Protein AF-A0AAW8D958-F1 (afdb_monomer_lite)

Structure (mmCIF, N/CA/C/O backbone):
data_AF-A0AAW8D958-F1
#
_entry.id   AF-A0AAW8D958-F1
#
loop_
_atom_site.group_PDB
_atom_site.id
_atom_site.type_symbol
_atom_site.label_atom_id
_atom_site.label_alt_id
_atom_site.label_comp_id
_atom_site.label_asym_id
_atom_site.label_entity_id
_atom_site.label_seq_id
_atom_site.pdbx_PDB_ins_code
_atom_site.Cartn_x
_atom_site.Cartn_y
_atom_site.Cartn_z
_atom_site.occupancy
_atom_site.B_iso_or_equiv
_atom_site.auth_seq_id
_atom_site.auth_comp_id
_atom_site.auth_asym_id
_atom_site.auth_atom_id
_atom_site.pdbx_PDB_model_num
ATOM 1 N N . MET A 1 1 ? 31.854 4.189 26.483 1.00 32.94 1 MET A N 1
ATOM 2 C CA . MET A 1 1 ? 30.513 4.806 26.563 1.00 32.94 1 MET A CA 1
ATOM 3 C C . MET A 1 1 ? 29.645 3.819 27.320 1.00 32.94 1 MET A C 1
ATOM 5 O O . MET A 1 1 ? 29.863 2.629 27.129 1.00 32.94 1 MET A O 1
ATOM 9 N N . ALA A 1 2 ? 28.758 4.260 28.211 1.00 25.39 2 ALA A N 1
ATOM 10 C CA . ALA A 1 2 ? 27.747 3.352 28.747 1.00 25.39 2 ALA A CA 1
ATOM 11 C C . ALA A 1 2 ? 26.689 3.178 27.654 1.00 25.39 2 ALA A C 1
ATOM 13 O O . ALA A 1 2 ? 26.156 4.177 27.175 1.00 25.39 2 ALA A O 1
ATOM 14 N N . ASN A 1 3 ? 26.445 1.946 27.212 1.00 33.25 3 ASN A N 1
ATOM 15 C CA . ASN A 1 3 ? 25.400 1.695 26.229 1.00 33.25 3 ASN A CA 1
ATOM 16 C C . ASN A 1 3 ? 24.052 1.962 26.902 1.00 33.25 3 ASN A C 1
ATOM 18 O O . ASN A 1 3 ? 23.697 1.257 27.846 1.00 33.25 3 ASN A O 1
ATOM 22 N N . ALA A 1 4 ? 23.290 2.933 26.398 1.00 47.78 4 ALA A N 1
ATOM 23 C CA . ALA A 1 4 ? 21.845 2.876 26.558 1.00 47.78 4 ALA A CA 1
ATOM 24 C C . ALA A 1 4 ? 21.390 1.585 25.863 1.00 47.78 4 ALA A C 1
ATOM 26 O O . ALA A 1 4 ? 21.685 1.385 24.682 1.00 47.78 4 ALA A O 1
ATOM 27 N N . THR A 1 5 ? 20.774 0.665 26.604 1.00 53.03 5 THR A N 1
ATOM 28 C CA . THR A 1 5 ? 20.380 -0.636 26.056 1.00 53.03 5 THR A CA 1
ATOM 29 C C . THR A 1 5 ? 19.362 -0.411 24.943 1.00 53.03 5 THR A C 1
ATOM 31 O O . THR A 1 5 ? 18.253 0.049 25.209 1.00 53.03 5 THR A O 1
ATOM 34 N N . SER A 1 6 ? 19.737 -0.713 23.697 1.00 73.75 6 SER A N 1
ATOM 35 C CA . SER A 1 6 ? 18.808 -0.629 22.569 1.00 73.75 6 SER A CA 1
ATOM 36 C C . SER A 1 6 ? 17.633 -1.575 22.826 1.00 73.75 6 SER A C 1
ATOM 38 O O . SER A 1 6 ? 17.826 -2.745 23.168 1.00 73.75 6 SER A O 1
ATOM 40 N N . VAL A 1 7 ? 16.415 -1.043 22.733 1.00 88.44 7 VAL A N 1
ATOM 41 C CA . VAL A 1 7 ? 15.176 -1.766 23.033 1.00 88.44 7 VAL A CA 1
ATOM 42 C C . VAL A 1 7 ? 14.392 -2.066 21.767 1.00 88.44 7 VAL A C 1
ATOM 44 O O . VAL A 1 7 ? 14.413 -1.303 20.804 1.00 88.44 7 VAL A O 1
ATOM 47 N N . THR A 1 8 ? 13.659 -3.170 21.823 1.00 91.38 8 THR A N 1
ATOM 48 C CA . THR A 1 8 ? 12.740 -3.643 20.785 1.00 91.38 8 THR A CA 1
ATOM 49 C C . THR A 1 8 ? 11.298 -3.515 21.270 1.00 91.38 8 THR A C 1
ATOM 51 O O . THR A 1 8 ? 11.060 -3.377 22.469 1.00 91.38 8 THR A O 1
ATOM 54 N N . ALA A 1 9 ? 10.321 -3.668 20.385 1.00 93.56 9 ALA A N 1
ATOM 55 C CA . ALA A 1 9 ? 8.904 -3.804 20.704 1.00 93.56 9 ALA A CA 1
ATOM 56 C C . ALA A 1 9 ? 8.626 -4.935 21.721 1.00 93.56 9 ALA A C 1
ATOM 58 O O . ALA A 1 9 ? 7.646 -4.876 22.458 1.00 93.56 9 ALA A O 1
ATOM 59 N N . LYS A 1 10 ? 9.508 -5.945 21.793 1.00 90.12 10 LYS A N 1
ATOM 60 C CA . LYS A 1 10 ? 9.454 -7.060 22.754 1.00 90.12 10 LYS A CA 1
ATOM 61 C C . LYS A 1 10 ? 10.053 -6.720 24.129 1.00 90.12 10 LYS A C 1
ATOM 63 O O . LYS A 1 10 ? 9.686 -7.358 25.114 1.00 90.12 10 LYS A O 1
ATOM 68 N N . THR A 1 11 ? 10.990 -5.769 24.207 1.00 90.81 11 THR A N 1
ATOM 69 C CA . THR A 1 11 ? 11.733 -5.438 25.443 1.00 90.81 11 THR A CA 1
ATOM 70 C C . THR A 1 11 ? 11.432 -4.055 26.018 1.00 90.81 11 THR A C 1
ATOM 72 O O . THR A 1 11 ? 11.740 -3.822 27.184 1.00 90.81 11 THR A O 1
ATOM 75 N N . ALA A 1 12 ? 10.817 -3.157 25.249 1.00 94.94 12 ALA A N 1
ATOM 76 C CA . ALA A 1 12 ? 10.322 -1.874 25.726 1.00 94.94 12 ALA A CA 1
ATOM 77 C C . ALA A 1 12 ? 8.936 -1.991 26.384 1.00 94.94 12 ALA A C 1
ATOM 79 O O . ALA A 1 12 ? 8.142 -2.888 26.093 1.00 94.94 12 ALA A O 1
ATOM 80 N N . LEU A 1 13 ? 8.631 -1.031 27.252 1.00 96.75 13 LEU A N 1
ATOM 81 C CA . LEU A 1 13 ? 7.310 -0.788 27.805 1.00 96.75 13 LEU A CA 1
ATOM 82 C C . LEU A 1 13 ? 6.510 0.118 26.869 1.00 96.75 13 LEU A C 1
ATOM 84 O O . LEU A 1 13 ? 7.025 1.106 26.344 1.00 96.75 13 LEU A O 1
ATOM 88 N N . PHE A 1 14 ? 5.224 -0.190 26.735 1.00 97.94 14 PHE A N 1
ATOM 89 C CA . PHE A 1 14 ? 4.257 0.614 26.001 1.00 97.94 14 PHE A CA 1
ATOM 90 C C . PHE A 1 14 ? 3.019 0.831 26.866 1.00 97.94 14 PHE A C 1
ATOM 92 O O . PHE A 1 14 ? 2.562 -0.095 27.541 1.00 97.94 14 PHE A O 1
ATOM 99 N N . THR A 1 15 ? 2.467 2.034 26.787 1.00 98.25 15 THR A N 1
ATOM 100 C CA . THR A 1 15 ? 1.097 2.344 27.184 1.00 98.25 15 THR A CA 1
ATOM 101 C C . THR A 1 15 ? 0.364 2.758 25.917 1.00 98.25 15 THR A C 1
ATOM 103 O O . THR A 1 15 ? 0.701 3.772 25.304 1.00 98.25 15 THR A O 1
ATOM 106 N N . PHE A 1 16 ? -0.605 1.952 25.499 1.00 98.62 16 PHE A N 1
ATOM 107 C CA . PHE A 1 16 ? -1.472 2.272 24.371 1.00 98.62 16 PHE A CA 1
ATOM 108 C C . PHE A 1 16 ? -2.563 3.229 24.840 1.00 98.62 16 PHE A C 1
ATOM 110 O O . PHE A 1 16 ? -3.045 3.051 25.954 1.00 98.62 16 PHE A O 1
ATOM 117 N N . TYR A 1 17 ? -2.931 4.240 24.056 1.00 98.44 17 TYR A N 1
ATOM 118 C CA . TYR A 1 17 ? -3.957 5.212 24.450 1.00 98.44 17 TYR A CA 1
ATOM 119 C C . TYR A 1 17 ? -4.833 5.652 23.272 1.00 98.44 17 TYR A C 1
ATOM 121 O O . TYR A 1 17 ? -4.402 5.591 22.122 1.00 98.44 17 TYR A O 1
ATOM 129 N N . ASP A 1 18 ? -6.059 6.064 23.589 1.00 97.50 18 ASP A N 1
ATOM 130 C CA . ASP A 1 18 ? -7.103 6.474 22.645 1.00 97.50 18 ASP A CA 1
ATOM 131 C C . ASP A 1 18 ? -8.081 7.439 23.341 1.00 97.50 18 ASP A C 1
ATOM 133 O O . ASP A 1 18 ? -8.266 7.351 24.562 1.00 97.50 18 ASP A O 1
ATOM 137 N N . ILE A 1 19 ? -8.708 8.359 22.601 1.00 95.62 19 ILE A N 1
ATOM 138 C CA . ILE A 1 19 ? -9.582 9.403 23.170 1.00 95.62 19 ILE A CA 1
ATOM 139 C C . ILE A 1 19 ? -10.923 9.489 22.442 1.00 95.62 19 ILE A C 1
ATOM 141 O O . ILE A 1 19 ? -10.976 9.372 21.222 1.00 95.62 19 ILE A O 1
ATOM 145 N N . GLU A 1 20 ? -11.986 9.832 23.169 1.00 93.50 20 GLU A N 1
ATOM 146 C CA . GLU A 1 20 ? -13.297 10.106 22.575 1.00 93.50 20 GLU A CA 1
ATOM 147 C C . GLU A 1 20 ? -13.888 11.435 23.058 1.00 93.50 20 GLU A C 1
ATOM 149 O O . GLU A 1 20 ? -13.814 11.786 24.238 1.00 93.50 20 GLU A O 1
ATOM 154 N N . SER A 1 21 ? -14.481 12.196 22.130 1.00 92.75 21 SER A N 1
ATOM 155 C CA . SER A 1 21 ? -15.036 13.534 22.381 1.00 92.75 21 SER A CA 1
ATOM 156 C C . SER A 1 21 ? -16.472 13.632 21.877 1.00 92.75 21 SER A C 1
ATOM 158 O O . SER A 1 21 ? -16.729 13.771 20.682 1.00 92.75 21 SER A O 1
ATOM 160 N N . LEU A 1 22 ? -17.424 13.594 22.805 1.00 91.81 22 LEU A N 1
ATOM 161 C CA . LEU A 1 22 ? -18.859 13.740 22.574 1.00 91.81 22 LEU A CA 1
ATOM 162 C C . LEU A 1 22 ? -19.343 15.075 23.172 1.00 91.81 22 LEU A C 1
ATOM 164 O O . LEU A 1 22 ? -18.617 15.743 23.906 1.00 91.81 22 LEU A O 1
ATOM 168 N N . GLU A 1 23 ? -20.572 15.494 22.869 1.00 89.56 23 GLU A N 1
ATOM 169 C CA . GLU A 1 23 ? -21.084 16.814 23.278 1.00 89.56 23 GLU A CA 1
ATOM 170 C C . GLU A 1 23 ? -21.235 16.963 24.804 1.00 89.56 23 GLU A C 1
ATOM 172 O O . GLU A 1 23 ? -21.190 18.078 25.320 1.00 89.56 23 GLU A O 1
ATOM 177 N N . ASN A 1 24 ? -21.411 15.851 25.531 1.00 92.88 24 ASN A N 1
ATOM 178 C CA . ASN A 1 24 ? -21.612 15.838 26.984 1.00 92.88 24 ASN A CA 1
ATOM 179 C C . ASN A 1 24 ? -20.692 14.878 27.764 1.00 92.88 24 ASN A C 1
ATOM 181 O O . ASN A 1 24 ? -20.872 14.715 28.973 1.00 92.88 24 ASN A O 1
ATOM 185 N N . VAL A 1 25 ? -19.720 14.250 27.096 1.00 95.06 25 VAL A N 1
ATOM 186 C CA . VAL A 1 25 ? -18.695 13.406 27.726 1.00 95.06 25 VAL A CA 1
ATOM 187 C C . VAL A 1 25 ? -17.396 13.434 26.919 1.00 95.06 25 VAL A C 1
ATOM 189 O O . VAL A 1 25 ? -17.417 13.462 25.691 1.00 95.06 25 VAL A O 1
ATOM 192 N N . PHE A 1 26 ? -16.262 13.429 27.611 1.00 96.31 26 PHE A N 1
ATOM 193 C CA . PHE A 1 26 ? -14.936 13.245 27.025 1.00 96.31 26 PHE A CA 1
ATOM 194 C C . PHE A 1 26 ? -14.231 12.120 27.787 1.00 96.31 26 PHE A C 1
ATOM 196 O O . PHE A 1 26 ? -14.224 12.145 29.021 1.00 96.31 26 PHE A O 1
ATOM 203 N N . THR A 1 27 ? -13.667 11.133 27.090 1.00 97.00 27 THR A N 1
ATOM 204 C CA . THR A 1 27 ? -12.960 10.004 27.717 1.00 97.00 27 THR A CA 1
ATOM 205 C C . THR A 1 27 ? -11.562 9.818 27.153 1.00 97.00 27 THR A C 1
ATOM 207 O O . THR A 1 27 ? -11.268 10.188 26.016 1.00 97.00 27 THR A O 1
ATOM 210 N N . ILE A 1 28 ? -10.695 9.225 27.970 1.00 98.19 28 ILE A N 1
ATOM 211 C CA . ILE A 1 28 ? -9.401 8.693 27.545 1.00 98.19 28 ILE A CA 1
ATOM 212 C C . ILE A 1 28 ? -9.289 7.297 28.138 1.00 98.19 28 ILE A C 1
ATOM 214 O O . ILE A 1 28 ? -9.402 7.133 29.356 1.00 98.19 28 ILE A O 1
ATOM 218 N N . ALA A 1 29 ? -9.014 6.310 27.297 1.00 98.38 29 ALA A N 1
ATOM 219 C CA . ALA A 1 29 ? -8.555 5.007 27.737 1.00 98.38 29 ALA A CA 1
ATOM 220 C C . ALA A 1 29 ? -7.042 4.934 27.553 1.00 98.38 29 ALA A C 1
ATOM 222 O O . ALA A 1 29 ? -6.491 5.419 26.561 1.00 98.38 29 ALA A O 1
ATOM 223 N N . SER A 1 30 ? -6.356 4.279 28.484 1.00 98.25 30 SER A N 1
ATOM 224 C CA . SER A 1 30 ? -5.020 3.762 28.224 1.00 98.25 30 SER A CA 1
ATOM 225 C C . SER A 1 30 ? -4.861 2.340 28.750 1.00 98.25 30 SER A C 1
ATOM 227 O O . SER A 1 30 ? -5.529 1.938 29.700 1.00 98.25 30 SER A O 1
ATOM 229 N N . PHE A 1 31 ? -4.008 1.550 28.103 1.00 98.44 31 PHE A N 1
ATOM 230 C CA . PHE A 1 31 ? -3.726 0.162 28.452 1.00 98.44 31 PHE A CA 1
ATOM 231 C C . PHE A 1 31 ? -2.218 -0.078 28.483 1.00 98.44 31 PHE A C 1
ATOM 233 O O . PHE A 1 31 ? -1.521 0.144 27.492 1.00 98.44 31 PHE A O 1
ATOM 240 N N . ALA A 1 32 ? -1.717 -0.563 29.618 1.00 97.06 32 ALA A N 1
ATOM 241 C CA . ALA A 1 32 ? -0.320 -0.919 29.836 1.00 97.06 32 ALA A CA 1
ATOM 242 C C . ALA A 1 32 ? -0.170 -2.455 29.899 1.00 97.06 32 ALA A C 1
ATOM 244 O O . ALA A 1 32 ? -0.382 -3.054 30.963 1.00 97.06 32 ALA A O 1
ATOM 245 N N . PRO A 1 33 ? 0.242 -3.136 28.806 1.00 94.81 33 PRO A N 1
ATOM 246 C CA . PRO A 1 33 ? 0.307 -4.598 28.766 1.00 94.81 33 PRO A CA 1
ATOM 247 C C . PRO A 1 33 ? 1.325 -5.205 29.738 1.00 94.81 33 PRO A C 1
ATOM 249 O O . PRO A 1 33 ? 1.236 -6.388 30.044 1.00 94.81 33 PRO A O 1
ATOM 252 N N . HIS A 1 34 ? 2.300 -4.434 30.236 1.00 91.88 34 HIS A N 1
ATOM 253 C CA . HIS A 1 34 ? 3.282 -4.929 31.209 1.00 91.88 34 HIS A CA 1
ATOM 254 C C . HIS A 1 34 ? 2.649 -5.245 32.572 1.00 91.88 34 HIS A C 1
ATOM 256 O O . HIS A 1 34 ? 2.977 -6.266 33.172 1.00 91.88 34 HIS A O 1
ATOM 262 N N . THR A 1 35 ? 1.768 -4.368 33.063 1.00 92.44 35 THR A N 1
ATOM 263 C CA . THR A 1 35 ? 1.072 -4.512 34.354 1.00 92.44 35 THR A CA 1
ATOM 264 C C . THR A 1 35 ? -0.333 -5.095 34.204 1.00 92.44 35 THR A C 1
ATOM 266 O O . THR A 1 35 ? -0.961 -5.415 35.211 1.00 92.44 35 THR A O 1
ATOM 269 N N . ASN A 1 36 ? -0.815 -5.215 32.961 1.00 95.25 36 ASN A N 1
ATOM 270 C CA . ASN A 1 36 ? -2.191 -5.546 32.600 1.00 95.25 36 ASN A CA 1
ATOM 271 C C . ASN A 1 36 ? -3.219 -4.605 33.264 1.00 95.25 36 ASN A C 1
ATOM 273 O O . ASN A 1 36 ? -4.261 -5.029 33.778 1.00 95.25 36 ASN A O 1
ATOM 277 N N . THR A 1 37 ? -2.880 -3.312 33.258 1.00 96.06 37 THR A N 1
ATOM 278 C CA . THR A 1 37 ? -3.714 -2.227 33.784 1.00 96.06 37 THR A CA 1
ATOM 279 C C . THR A 1 37 ? -4.334 -1.437 32.643 1.00 96.06 37 THR A C 1
ATOM 281 O O . THR A 1 37 ? -3.628 -1.038 31.717 1.00 96.06 37 THR A O 1
ATOM 284 N N . VAL A 1 38 ? -5.630 -1.172 32.753 1.00 98.12 38 VAL A N 1
ATOM 285 C CA . VAL A 1 38 ? -6.339 -0.128 32.018 1.00 98.12 38 VAL A CA 1
ATOM 286 C C . VAL A 1 38 ? -6.532 1.073 32.947 1.00 98.12 38 VAL A C 1
ATOM 288 O O . VAL A 1 38 ? -6.953 0.912 34.093 1.00 98.12 38 VAL A O 1
ATOM 291 N N . GLU A 1 39 ? -6.244 2.269 32.452 1.00 98.19 39 GLU A N 1
ATOM 292 C CA . GLU A 1 39 ? -6.526 3.543 33.116 1.00 98.19 39 GLU A CA 1
ATOM 293 C C . GLU A 1 39 ? -7.646 4.237 32.328 1.00 98.19 39 GLU A C 1
ATOM 295 O O . GLU A 1 39 ? -7.502 4.482 31.129 1.00 98.19 39 GLU A O 1
ATOM 300 N N . LEU A 1 40 ? -8.775 4.522 32.980 1.00 98.44 40 LEU A N 1
ATOM 301 C CA . LEU A 1 40 ? -9.925 5.203 32.386 1.00 98.44 40 LEU A CA 1
ATOM 302 C C . LEU A 1 40 ? -10.067 6.602 32.968 1.00 98.44 40 LEU A C 1
ATOM 304 O O . LEU A 1 40 ? -10.255 6.764 34.172 1.00 98.44 40 LEU A O 1
ATOM 308 N N . PHE A 1 41 ? -10.042 7.605 32.103 1.00 98.50 41 PHE A N 1
ATOM 309 C CA . PHE A 1 41 ? -10.322 8.989 32.452 1.00 98.50 41 PHE A CA 1
ATOM 310 C C . PHE A 1 41 ? -11.662 9.398 31.856 1.00 98.50 41 PHE A C 1
ATOM 312 O O . PHE A 1 41 ? -11.935 9.102 30.691 1.00 98.50 41 PHE A O 1
ATOM 319 N N . TYR A 1 42 ? -12.476 10.118 32.624 1.00 97.56 42 TYR A N 1
ATOM 320 C CA . TYR A 1 42 ? -13.713 10.710 32.124 1.00 97.56 42 TYR A CA 1
ATOM 321 C C . TYR A 1 42 ? -13.868 12.166 32.567 1.00 97.56 42 TYR A C 1
ATOM 323 O O . TYR A 1 42 ? -13.448 12.558 33.654 1.00 97.56 42 TYR A O 1
ATOM 331 N N . LEU A 1 43 ? -14.533 12.950 31.726 1.00 97.44 43 LEU A N 1
ATOM 332 C CA . LEU A 1 43 ? -15.124 14.243 32.046 1.00 97.44 43 LEU A CA 1
ATOM 333 C C . LEU A 1 43 ? -16.590 14.186 31.601 1.00 97.44 43 LEU A C 1
ATOM 335 O O . LEU A 1 43 ? -16.861 13.847 30.450 1.00 97.44 43 LEU A O 1
ATOM 339 N N . LEU A 1 44 ? -17.530 14.505 32.489 1.00 96.62 44 LEU A N 1
ATOM 340 C CA . LEU A 1 44 ? -18.971 14.528 32.203 1.00 96.62 44 LEU A CA 1
ATOM 341 C C . LEU A 1 44 ? -19.493 15.969 32.241 1.00 96.62 44 LEU A C 1
ATOM 343 O O . LEU A 1 44 ? -18.926 16.816 32.927 1.00 96.62 44 LEU A O 1
ATOM 347 N N . GLU A 1 45 ? -20.562 16.263 31.496 1.00 95.44 45 GLU A N 1
ATOM 348 C CA . GLU A 1 45 ? -21.193 17.590 31.529 1.00 95.44 45 GLU A CA 1
ATOM 349 C C . GLU A 1 45 ? -21.791 17.859 32.930 1.00 95.44 45 GLU A C 1
ATOM 351 O O . GLU A 1 45 ? -22.638 17.069 33.379 1.00 95.44 45 GLU A O 1
ATOM 356 N N . PRO A 1 46 ? -21.398 18.951 33.620 1.00 93.88 46 PRO A N 1
ATOM 357 C CA . PRO A 1 46 ? -21.813 19.202 34.998 1.00 93.88 46 PRO A CA 1
ATOM 358 C C . PRO A 1 46 ? -23.327 19.340 35.177 1.00 93.88 46 PRO A C 1
ATOM 360 O O . PRO A 1 46 ? -24.008 20.039 34.424 1.00 93.88 46 PRO A O 1
ATOM 363 N N . GLY A 1 47 ? -23.866 18.688 36.205 1.00 91.94 47 GLY A N 1
ATOM 364 C CA . GLY A 1 47 ? -25.298 18.632 36.493 1.00 91.94 47 GLY A CA 1
ATOM 365 C C . GLY A 1 47 ? -26.096 17.693 35.581 1.00 91.94 47 GLY A C 1
ATOM 366 O O . GLY A 1 47 ? -27.315 17.597 35.742 1.00 91.94 47 GLY A O 1
ATOM 367 N N . SER A 1 48 ? -25.460 16.987 34.639 1.00 93.38 48 SER A N 1
ATOM 368 C CA . SER A 1 48 ? -26.144 16.015 33.779 1.00 93.38 48 SER A CA 1
ATOM 369 C C . SER A 1 48 ? -26.664 14.805 34.565 1.00 93.38 48 SER A C 1
ATOM 371 O O . SER A 1 48 ? -26.170 14.461 35.637 1.00 93.38 48 SER A O 1
ATOM 373 N N . ARG A 1 49 ? -27.669 14.109 34.017 1.00 93.56 49 ARG A N 1
ATOM 374 C CA . ARG A 1 49 ? -28.192 12.879 34.631 1.00 93.56 49 ARG A CA 1
ATOM 375 C C . ARG A 1 49 ? -27.107 11.806 34.776 1.00 93.56 49 ARG A C 1
ATOM 377 O O . ARG A 1 49 ? -27.041 11.147 35.805 1.00 93.56 49 ARG A O 1
ATOM 384 N N . VAL A 1 50 ? -26.260 11.653 33.759 1.00 94.44 50 VAL A N 1
ATOM 385 C CA . VAL A 1 50 ? -25.183 10.653 33.734 1.00 94.44 50 VAL A CA 1
ATOM 386 C C . VAL A 1 50 ? -24.172 10.930 34.846 1.00 94.44 50 VAL A C 1
ATOM 388 O O . VAL A 1 50 ? -23.807 10.009 35.567 1.00 94.44 50 VAL A O 1
ATOM 391 N N . GLU A 1 51 ? -23.793 12.194 35.060 1.00 95.81 51 GLU A N 1
ATOM 392 C CA . GLU A 1 51 ? -22.956 12.609 36.194 1.00 95.81 51 GLU A CA 1
ATOM 393 C C . GLU A 1 51 ? -23.611 12.267 37.548 1.00 95.81 51 GLU A C 1
ATOM 395 O O . GLU A 1 51 ? -22.953 11.724 38.433 1.00 95.81 51 GLU A O 1
ATOM 400 N N . GLN A 1 52 ? -24.916 12.513 37.711 1.00 95.38 52 GLN A N 1
ATOM 401 C CA . GLN A 1 52 ? -25.655 12.175 38.939 1.00 95.38 52 GLN A CA 1
ATOM 402 C C . GLN A 1 52 ? -25.729 10.655 39.184 1.00 95.38 52 GLN A C 1
ATOM 404 O O . GLN A 1 52 ? -25.520 10.197 40.314 1.00 95.38 52 GLN A O 1
ATOM 409 N N . ASP A 1 53 ? -25.982 9.866 38.135 1.00 95.31 53 ASP A N 1
ATOM 410 C CA . ASP A 1 53 ? -26.016 8.401 38.191 1.00 95.31 53 ASP A CA 1
ATOM 411 C C . ASP A 1 53 ? -24.610 7.835 38.510 1.00 95.31 53 ASP A C 1
ATOM 413 O O . ASP A 1 53 ? -24.475 6.985 39.395 1.00 95.31 53 ASP A O 1
ATOM 417 N N . VAL A 1 54 ? -23.546 8.354 37.879 1.00 95.38 54 VAL A N 1
ATOM 418 C CA . VAL A 1 54 ? -22.134 7.989 38.136 1.00 95.38 54 VAL A CA 1
ATOM 419 C C . VAL A 1 54 ? -21.709 8.341 39.564 1.00 95.38 54 VAL A C 1
ATOM 421 O O . VAL A 1 54 ? -21.196 7.475 40.276 1.00 95.38 54 VAL A O 1
ATOM 424 N N . ASN A 1 55 ? -21.993 9.559 40.036 1.00 94.00 55 ASN A N 1
ATOM 425 C CA . ASN A 1 55 ? -21.695 9.987 41.407 1.00 94.00 55 ASN A CA 1
ATOM 426 C C . ASN A 1 55 ? -22.420 9.131 42.459 1.00 94.00 55 ASN A C 1
ATOM 428 O O . ASN A 1 55 ? -21.850 8.809 43.503 1.00 94.00 55 ASN A O 1
ATOM 432 N N . SER A 1 56 ? -23.648 8.690 42.171 1.00 94.75 56 SER A N 1
ATOM 433 C CA . SER A 1 56 ? -24.403 7.783 43.048 1.00 94.75 56 SER A CA 1
ATOM 434 C C . SER A 1 56 ? -23.762 6.387 43.138 1.00 94.75 56 SER A C 1
ATOM 436 O O . SER A 1 56 ? -23.720 5.784 44.216 1.00 94.75 56 SER A O 1
ATOM 438 N N . HIS A 1 57 ? -23.194 5.886 42.036 1.00 95.25 57 HIS A N 1
ATOM 439 C CA . HIS A 1 57 ? -22.432 4.632 42.019 1.00 95.25 57 HIS A CA 1
ATOM 440 C C . HIS A 1 57 ? -21.041 4.783 42.659 1.00 95.25 57 HIS A C 1
ATOM 442 O O . HIS A 1 57 ? -20.559 3.844 43.294 1.00 95.25 57 HIS A O 1
ATOM 448 N N . ALA A 1 58 ? -20.399 5.952 42.558 1.00 92.56 58 ALA A N 1
ATOM 449 C CA . ALA A 1 58 ? -19.140 6.242 43.248 1.00 92.56 58 ALA A CA 1
ATOM 450 C C . ALA A 1 58 ? -19.334 6.283 44.773 1.00 92.56 58 ALA A C 1
ATOM 452 O O . ALA A 1 58 ? -18.626 5.593 45.506 1.00 92.56 58 ALA A O 1
ATOM 453 N N . ALA A 1 59 ? -20.354 7.005 45.253 1.00 93.44 59 ALA A N 1
ATOM 454 C CA . ALA A 1 59 ? -20.676 7.132 46.678 1.00 93.44 59 ALA A CA 1
ATOM 455 C C . ALA A 1 59 ? -21.049 5.798 47.360 1.00 93.44 59 ALA A C 1
ATOM 457 O O . ALA A 1 59 ? -20.950 5.675 48.580 1.00 93.44 59 ALA A O 1
ATOM 458 N N . THR A 1 60 ? -21.457 4.791 46.581 1.00 94.00 60 THR A N 1
ATOM 459 C CA . THR A 1 60 ? -21.783 3.428 47.043 1.00 94.00 60 THR A CA 1
ATOM 460 C C . THR A 1 60 ? -20.683 2.396 46.740 1.00 94.00 60 THR A C 1
ATOM 462 O O . THR A 1 60 ? -20.859 1.203 47.003 1.00 94.00 60 THR A O 1
ATOM 465 N N . GLY A 1 61 ? -19.545 2.828 46.182 1.00 92.62 61 GLY A N 1
ATOM 466 C CA . GLY A 1 61 ? -18.425 1.961 45.798 1.00 92.62 61 GLY A CA 1
ATOM 467 C C . GLY A 1 61 ? -18.711 1.010 44.626 1.00 92.62 61 GLY A C 1
ATOM 468 O O . GLY A 1 61 ? -17.900 0.130 44.352 1.00 92.62 61 GLY A O 1
ATOM 469 N N . GLN A 1 62 ? -19.847 1.164 43.938 1.00 94.69 62 GLN A N 1
ATOM 470 C CA . GLN A 1 62 ? -20.284 0.282 42.849 1.00 94.69 62 GLN A CA 1
ATOM 471 C C . GLN A 1 62 ? -19.742 0.685 41.472 1.00 94.69 62 GLN A C 1
ATOM 473 O O . GLN A 1 62 ? -19.716 -0.156 40.578 1.00 94.69 62 GLN A O 1
ATOM 478 N N . LEU A 1 63 ? -19.281 1.931 41.295 1.00 94.00 63 LEU A N 1
ATOM 479 C CA . LEU A 1 63 ? -18.826 2.452 39.995 1.00 94.00 63 LEU A CA 1
ATOM 480 C C . LEU A 1 63 ? -17.697 1.609 39.373 1.00 94.00 63 LEU A C 1
ATOM 482 O O . LEU A 1 63 ? -17.771 1.252 38.200 1.00 94.00 63 LEU A O 1
ATOM 486 N N . GLY A 1 64 ? -16.689 1.246 40.172 1.00 94.19 64 GLY A N 1
ATOM 487 C CA . GLY A 1 64 ? -15.592 0.374 39.741 1.00 94.19 64 GLY A CA 1
ATOM 488 C C . GLY A 1 64 ? -16.078 -1.005 39.275 1.00 94.19 64 GLY A C 1
ATOM 489 O O . GLY A 1 64 ? -15.812 -1.369 38.131 1.00 94.19 64 GLY A O 1
ATOM 490 N N . PRO A 1 65 ? -16.825 -1.757 40.108 1.00 95.62 65 PRO A N 1
ATOM 491 C CA . PRO A 1 65 ? -17.444 -3.022 39.716 1.00 95.62 65 PRO A CA 1
ATOM 492 C C . PRO A 1 65 ? -18.284 -2.978 38.429 1.00 95.62 65 PRO A C 1
ATOM 494 O O . PRO A 1 65 ? -18.116 -3.865 37.593 1.00 95.62 65 PRO A O 1
ATOM 497 N N . VAL A 1 66 ? -19.151 -1.974 38.224 1.00 96.56 66 VAL A N 1
ATOM 498 C CA . VAL A 1 66 ? -20.004 -1.928 37.014 1.00 96.56 66 VAL A CA 1
ATOM 499 C C . VAL A 1 66 ? -19.219 -1.585 35.746 1.00 96.56 66 VAL A C 1
ATOM 501 O O . VAL A 1 66 ? -19.458 -2.199 34.708 1.00 96.56 66 VAL A O 1
ATOM 504 N N . ILE A 1 67 ? -18.229 -0.685 35.831 1.00 96.75 67 ILE A N 1
ATOM 505 C CA . ILE A 1 67 ? -17.300 -0.413 34.721 1.00 96.75 67 ILE A CA 1
ATOM 506 C C . ILE A 1 67 ? -16.469 -1.657 34.411 1.00 96.75 67 ILE A C 1
ATOM 508 O O . ILE A 1 67 ? -16.345 -2.031 33.247 1.00 96.75 67 ILE A O 1
ATOM 512 N N . ALA A 1 68 ? -15.945 -2.339 35.433 1.00 95.69 68 ALA A N 1
ATOM 513 C CA . ALA A 1 68 ? -15.153 -3.546 35.236 1.00 95.69 68 ALA A CA 1
ATOM 514 C C . ALA A 1 68 ? -15.955 -4.656 34.547 1.00 95.69 68 ALA A C 1
ATOM 516 O O . ALA A 1 68 ? -15.452 -5.257 33.602 1.00 95.69 68 ALA A O 1
ATOM 517 N N . GLN A 1 69 ? -17.206 -4.884 34.958 1.00 95.69 69 GLN A N 1
ATOM 518 C CA . GLN A 1 69 ? -18.082 -5.867 34.321 1.00 95.69 69 GLN A CA 1
ATOM 519 C C . GLN A 1 69 ? -18.324 -5.529 32.840 1.00 95.69 69 GLN A C 1
ATOM 521 O O . GLN A 1 69 ? -18.037 -6.357 31.978 1.00 95.69 69 GLN A O 1
ATOM 526 N N . ALA A 1 70 ? -18.750 -4.298 32.532 1.00 95.81 70 ALA A N 1
ATOM 527 C CA . ALA A 1 70 ? -19.024 -3.873 31.157 1.00 95.81 70 ALA A CA 1
ATOM 528 C C . ALA A 1 70 ? -17.781 -3.960 30.250 1.00 95.81 70 ALA A C 1
ATOM 530 O O . ALA A 1 70 ? -17.851 -4.472 29.132 1.00 95.81 70 ALA A O 1
ATOM 531 N N . VAL A 1 71 ? -16.619 -3.524 30.752 1.00 96.25 71 VAL A N 1
ATOM 532 C CA . VAL A 1 71 ? -15.339 -3.622 30.038 1.00 96.25 71 VAL A CA 1
ATOM 533 C C . VAL A 1 71 ? -14.948 -5.083 29.794 1.00 96.25 71 VAL A C 1
ATOM 535 O O . VAL A 1 71 ? -14.496 -5.403 28.695 1.00 96.25 71 VAL A O 1
ATOM 538 N N . PHE A 1 72 ? -15.114 -5.970 30.781 1.00 95.12 72 PHE A N 1
ATOM 539 C CA . PHE A 1 72 ? -14.751 -7.385 30.662 1.00 95.12 72 PHE A CA 1
ATOM 540 C C . PHE A 1 72 ? -15.669 -8.182 29.730 1.00 95.12 72 PHE A C 1
ATOM 542 O O . PHE A 1 72 ? -15.167 -9.071 29.042 1.00 95.12 72 PHE A O 1
ATOM 549 N N . ASP A 1 73 ? -16.968 -7.876 29.701 1.00 94.25 73 ASP A N 1
ATOM 550 C CA . ASP A 1 73 ? -17.941 -8.559 28.842 1.00 94.25 73 ASP A CA 1
ATOM 551 C C . ASP A 1 73 ? -17.804 -8.126 27.374 1.00 94.25 73 ASP A C 1
ATOM 553 O O . ASP A 1 73 ? -17.905 -8.952 26.466 1.00 94.25 73 ASP A O 1
ATOM 557 N N . ALA A 1 74 ? -17.518 -6.843 27.129 1.00 94.88 74 ALA A N 1
ATOM 558 C CA . ALA A 1 74 ? -17.340 -6.310 25.780 1.00 94.88 74 ALA A CA 1
ATOM 559 C C . ALA A 1 74 ? -15.990 -6.674 25.138 1.00 94.88 74 ALA A C 1
ATOM 561 O O . ALA A 1 74 ? -15.912 -6.739 23.912 1.00 94.88 74 ALA A O 1
ATOM 562 N N . ASN A 1 75 ? -14.933 -6.897 25.934 1.00 96.00 75 ASN A N 1
ATOM 563 C CA . ASN A 1 75 ? -13.554 -7.046 25.448 1.00 96.00 75 ASN A CA 1
ATOM 564 C C . ASN A 1 75 ? -12.960 -8.437 25.749 1.00 96.00 75 ASN A C 1
ATOM 566 O O . ASN A 1 75 ? -12.114 -8.566 26.641 1.00 96.00 75 ASN A O 1
ATOM 570 N N . PRO A 1 76 ? -13.317 -9.490 24.985 1.00 94.25 76 PRO A N 1
ATOM 571 C CA . PRO A 1 76 ? -12.772 -10.838 25.171 1.00 94.25 76 PRO A CA 1
ATOM 572 C C . PRO A 1 76 ? -11.245 -10.913 25.004 1.00 94.25 76 PRO A C 1
ATOM 574 O O . PRO A 1 76 ? -10.618 -11.790 25.595 1.00 94.25 76 PRO A O 1
ATOM 577 N N . ALA A 1 77 ? -10.635 -9.987 24.255 1.00 94.19 77 ALA A N 1
ATOM 578 C CA . ALA A 1 77 ? -9.183 -9.886 24.096 1.00 94.19 77 ALA A CA 1
ATOM 579 C C . ALA A 1 77 ? -8.459 -9.281 25.321 1.00 94.19 77 ALA A C 1
ATOM 581 O O . ALA A 1 77 ? -7.236 -9.396 25.426 1.00 94.19 77 ALA A O 1
ATOM 582 N N . PHE A 1 78 ? -9.175 -8.665 26.276 1.00 95.25 78 PHE A N 1
ATOM 583 C CA . PHE A 1 78 ? -8.577 -8.162 27.518 1.00 95.25 78 PHE A CA 1
ATOM 584 C C . PHE A 1 78 ? -8.381 -9.314 28.515 1.00 95.25 78 PHE A C 1
ATOM 586 O O . PHE A 1 78 ? -9.174 -9.541 29.435 1.00 95.25 78 PHE A O 1
ATOM 593 N N . LYS A 1 79 ? -7.298 -10.063 28.303 1.00 90.69 79 LYS A N 1
ATOM 594 C CA . LYS A 1 79 ? -6.830 -11.198 29.112 1.00 90.69 79 LYS A CA 1
ATOM 595 C C . LYS A 1 79 ? -5.420 -10.912 29.659 1.00 90.69 79 LYS A C 1
ATOM 597 O O . LYS A 1 79 ? -4.707 -10.103 29.066 1.00 90.69 79 LYS A O 1
ATOM 602 N N . PRO A 1 80 ? -4.991 -11.555 30.765 1.00 87.56 80 PRO A N 1
ATOM 603 C CA . PRO A 1 80 ? -3.629 -11.414 31.274 1.00 87.56 80 PRO A CA 1
ATOM 604 C C . PRO A 1 80 ? -2.567 -11.705 30.209 1.00 87.56 80 PRO A C 1
ATOM 606 O O . PRO A 1 80 ? -2.599 -12.725 29.526 1.00 87.56 80 PRO A O 1
ATOM 609 N N . THR A 1 81 ? -1.614 -10.789 30.082 1.00 82.81 81 THR A N 1
ATOM 610 C CA . THR A 1 81 ? -0.653 -10.705 28.970 1.00 82.81 81 THR A CA 1
ATOM 611 C C . THR A 1 81 ? 0.590 -11.579 29.150 1.00 82.81 81 THR A C 1
ATOM 613 O O . THR A 1 81 ? 1.416 -11.674 28.241 1.00 82.81 81 THR A O 1
ATOM 616 N N . ARG A 1 82 ? 0.780 -12.170 30.337 1.00 79.75 82 ARG A N 1
ATOM 617 C CA . ARG A 1 82 ? 2.013 -12.856 30.753 1.00 79.75 82 ARG A CA 1
ATOM 618 C C . ARG A 1 82 ? 1.699 -14.112 31.580 1.00 79.75 82 ARG A C 1
ATOM 620 O O . ARG A 1 82 ? 0.800 -14.058 32.421 1.00 79.75 82 ARG A O 1
ATOM 627 N N . PRO A 1 83 ? 2.444 -15.224 31.416 1.00 75.00 83 PRO A N 1
ATOM 628 C CA . PRO A 1 83 ? 2.281 -16.411 32.254 1.00 75.00 83 PRO A CA 1
ATOM 629 C C . PRO A 1 83 ? 2.403 -16.089 33.750 1.00 75.00 83 PRO A C 1
ATOM 631 O O . PRO A 1 83 ? 3.293 -15.348 34.161 1.00 75.00 83 PRO A O 1
ATOM 634 N N . GLY A 1 84 ? 1.506 -16.651 34.564 1.00 76.81 84 GLY A N 1
ATOM 635 C CA . GLY A 1 84 ? 1.458 -16.418 36.014 1.00 76.81 84 GLY A CA 1
ATOM 636 C C . GLY A 1 84 ? 0.775 -15.114 36.450 1.00 76.81 84 GLY A C 1
ATOM 637 O O . GLY A 1 84 ? 0.563 -14.926 37.645 1.00 76.81 84 GLY A O 1
ATOM 638 N N . MET A 1 85 ? 0.386 -14.236 35.521 1.00 83.75 85 MET A N 1
ATOM 639 C CA . MET A 1 85 ? -0.429 -13.059 35.823 1.00 83.75 85 MET A CA 1
ATOM 640 C C . MET A 1 85 ? -1.918 -13.430 35.834 1.00 83.75 85 MET A C 1
ATOM 642 O O . MET A 1 85 ? -2.429 -13.995 34.871 1.00 83.75 85 MET A O 1
ATOM 646 N N . THR A 1 86 ? -2.618 -13.105 36.921 1.00 78.31 86 THR A N 1
ATOM 647 C CA . THR A 1 86 ? -4.063 -13.359 37.098 1.00 78.31 86 THR A CA 1
ATOM 648 C C . THR A 1 86 ? -4.916 -12.106 36.963 1.00 78.31 86 THR A C 1
ATOM 650 O O . THR A 1 86 ? -6.058 -12.170 36.513 1.00 78.31 86 THR A O 1
ATOM 653 N N . ASP A 1 87 ? -4.373 -10.965 37.377 1.00 84.69 87 ASP A N 1
ATOM 654 C CA . ASP A 1 87 ? -5.145 -9.746 37.579 1.00 84.69 87 ASP A CA 1
ATOM 655 C C . ASP A 1 87 ? -5.433 -9.038 36.252 1.00 84.69 87 ASP A C 1
ATOM 657 O O . ASP A 1 87 ? -4.544 -8.858 35.419 1.00 84.69 87 ASP A O 1
ATOM 661 N N . ARG A 1 88 ? -6.666 -8.547 36.103 1.00 92.38 88 ARG A N 1
ATOM 662 C CA . ARG A 1 88 ? -7.024 -7.485 35.156 1.00 92.38 88 ARG A CA 1
ATOM 663 C C . ARG A 1 88 ? -7.369 -6.256 35.982 1.00 92.38 88 ARG A C 1
ATOM 665 O O . ARG A 1 88 ? -8.291 -6.321 36.792 1.00 92.38 88 ARG A O 1
ATOM 672 N N . ARG A 1 89 ? -6.603 -5.175 35.841 1.00 93.25 89 ARG A N 1
ATOM 673 C CA . ARG A 1 89 ? -6.755 -3.975 36.679 1.00 93.25 89 ARG A CA 1
ATOM 674 C C . ARG A 1 89 ? -7.396 -2.863 35.863 1.00 93.25 89 ARG A C 1
ATOM 676 O O . ARG A 1 89 ? -6.973 -2.623 34.739 1.00 93.25 89 ARG A O 1
ATOM 683 N N . ILE A 1 90 ? -8.412 -2.215 36.424 1.00 96.75 90 ILE A N 1
ATOM 684 C CA . ILE A 1 90 ? -9.076 -1.049 35.835 1.00 96.75 90 ILE A CA 1
ATOM 685 C C . ILE A 1 90 ? -9.073 0.043 36.902 1.00 96.75 90 ILE A C 1
ATOM 687 O O . ILE A 1 90 ? -9.700 -0.108 37.950 1.00 96.75 90 ILE A O 1
ATOM 691 N N . ASN A 1 91 ? -8.337 1.112 36.629 1.00 96.94 91 ASN A N 1
ATOM 692 C CA . ASN A 1 91 ? -8.274 2.323 37.436 1.00 96.94 91 ASN A CA 1
ATOM 693 C C . ASN A 1 91 ? -9.142 3.401 36.773 1.00 96.94 91 ASN A C 1
ATOM 695 O O . ASN A 1 91 ? -9.259 3.430 35.549 1.00 96.94 91 ASN A O 1
ATOM 699 N N . ILE A 1 92 ? -9.782 4.259 37.570 1.00 96.88 92 ILE A N 1
ATOM 700 C CA . ILE A 1 92 ? -10.791 5.219 37.099 1.00 96.88 92 ILE A CA 1
ATOM 701 C C . ILE A 1 92 ? -10.489 6.599 37.691 1.00 96.88 92 ILE A C 1
ATOM 703 O O . ILE A 1 92 ? -10.320 6.723 38.905 1.00 96.88 92 ILE A O 1
ATOM 707 N N . HIS A 1 93 ? -10.455 7.623 36.837 1.00 97.56 93 HIS A N 1
ATOM 708 C CA . HIS A 1 93 ? -10.048 8.989 37.169 1.00 97.56 93 HIS A CA 1
ATOM 709 C C . HIS A 1 93 ? -11.060 10.015 36.656 1.00 97.56 93 HIS A C 1
ATOM 711 O O . HIS A 1 93 ? -11.438 10.009 35.485 1.00 97.56 93 HIS A O 1
ATOM 717 N N . ASP A 1 94 ? -11.447 10.939 37.530 1.00 96.69 94 ASP A N 1
ATOM 718 C CA . ASP A 1 94 ? -12.366 12.028 37.211 1.00 96.69 94 ASP A CA 1
ATOM 719 C C . ASP A 1 94 ? -11.585 13.300 36.837 1.00 96.69 94 ASP A C 1
ATOM 721 O O . ASP A 1 94 ? -10.912 13.906 37.680 1.00 96.69 94 ASP A O 1
ATOM 725 N N . LEU A 1 95 ? -11.670 13.707 35.570 1.00 97.50 95 LEU A N 1
ATOM 726 C CA . LEU A 1 95 ? -10.991 14.883 35.015 1.00 97.50 95 LEU A CA 1
ATOM 727 C C . LEU A 1 95 ? -11.616 16.215 35.460 1.00 97.50 95 LEU A C 1
ATOM 729 O O . LEU A 1 95 ? -10.994 17.259 35.272 1.00 97.50 95 LEU A O 1
ATOM 733 N N . SER A 1 96 ? -12.799 16.207 36.088 1.00 95.44 96 SER A N 1
ATOM 734 C CA . SER A 1 96 ? -13.332 17.393 36.777 1.00 95.44 96 SER A CA 1
ATOM 735 C C . SER A 1 96 ? -12.570 17.700 38.074 1.00 95.44 96 SER A C 1
ATOM 737 O O . SER A 1 96 ? -12.743 18.769 38.663 1.00 95.44 96 SER A O 1
ATOM 739 N N . THR A 1 97 ? -11.695 16.786 38.515 1.00 96.00 97 THR A N 1
ATOM 740 C CA . THR A 1 97 ? -10.860 16.930 39.710 1.00 96.00 97 THR A CA 1
ATOM 741 C C . THR A 1 97 ? -9.404 17.224 39.357 1.00 96.00 97 THR A C 1
ATOM 743 O O . THR A 1 97 ? -8.838 16.664 38.416 1.00 96.00 97 THR A O 1
ATOM 746 N N . ALA A 1 98 ? -8.748 18.032 40.196 1.00 94.56 98 ALA A N 1
ATOM 747 C CA . ALA A 1 98 ? -7.314 18.283 40.069 1.00 94.56 98 ALA A CA 1
ATOM 748 C C . ALA A 1 98 ? -6.493 16.985 40.174 1.00 94.56 98 ALA A C 1
ATOM 750 O O . ALA A 1 98 ? -5.479 16.859 39.508 1.00 94.56 98 ALA A O 1
ATOM 751 N N . GLN A 1 99 ? -6.935 15.994 40.961 1.00 96.38 99 GLN A N 1
ATOM 752 C CA . GLN A 1 99 ? -6.225 14.719 41.100 1.00 96.38 99 GLN A CA 1
ATOM 753 C C . GLN A 1 99 ? -6.218 13.911 39.793 1.00 96.38 99 GLN A C 1
ATOM 755 O O . GLN A 1 99 ? -5.166 13.405 39.407 1.00 96.38 99 GLN A O 1
ATOM 760 N N . GLY A 1 100 ? -7.363 13.804 39.108 1.00 96.81 100 GLY A N 1
ATOM 761 C CA . GLY A 1 100 ? -7.453 13.110 37.820 1.00 96.81 100 GLY A CA 1
ATOM 762 C C . GLY A 1 100 ? -6.671 13.829 36.719 1.00 96.81 100 GLY A C 1
ATOM 763 O O . GLY A 1 100 ? -5.928 13.187 35.977 1.00 96.81 100 GLY A O 1
ATOM 764 N N . MET A 1 101 ? -6.769 15.163 36.662 1.00 97.06 101 MET A N 1
ATOM 765 C CA . MET A 1 101 ? -6.023 15.975 35.693 1.00 97.06 101 MET A CA 1
ATOM 766 C C . MET A 1 101 ? -4.506 15.929 35.934 1.00 97.06 101 MET A C 1
ATOM 768 O O . MET A 1 101 ? -3.748 15.684 34.999 1.00 97.06 101 MET A O 1
ATOM 772 N N . ASP A 1 102 ? -4.055 16.085 37.184 1.00 96.25 102 ASP A N 1
ATOM 773 C CA . ASP A 1 102 ? -2.639 15.999 37.564 1.00 96.25 102 ASP A CA 1
ATOM 774 C C . ASP A 1 102 ? -2.048 14.610 37.233 1.00 96.25 102 ASP A C 1
ATOM 776 O O . ASP A 1 102 ? -0.888 14.503 36.819 1.00 96.25 102 ASP A O 1
ATOM 780 N N . TYR A 1 103 ? -2.827 13.532 37.408 1.00 97.69 103 TYR A N 1
ATOM 781 C CA . TYR A 1 103 ? -2.401 12.169 37.070 1.00 97.69 103 TYR A CA 1
ATOM 782 C C . TYR A 1 103 ? -2.298 11.965 35.551 1.00 97.69 103 TYR A C 1
ATOM 784 O O . TYR A 1 103 ? -1.287 11.441 35.077 1.00 97.69 103 TYR A O 1
ATOM 792 N N . LEU A 1 104 ? -3.273 12.458 34.776 1.00 97.88 104 LEU A N 1
ATOM 793 C CA . LEU A 1 104 ? -3.209 12.454 33.312 1.00 97.88 104 LEU A CA 1
ATOM 794 C C . LEU A 1 104 ? -2.000 13.256 32.799 1.00 97.88 104 LEU A C 1
ATOM 796 O O . LEU A 1 104 ? -1.252 12.765 31.955 1.00 97.88 104 LEU A O 1
ATOM 800 N N . ALA A 1 105 ? -1.775 14.458 33.339 1.00 96.62 105 ALA A N 1
ATOM 801 C CA . ALA A 1 105 ? -0.644 15.317 32.988 1.00 96.62 105 ALA A CA 1
ATOM 802 C C . ALA A 1 105 ? 0.707 14.657 33.311 1.00 96.62 105 ALA A C 1
ATOM 804 O O . ALA A 1 105 ? 1.653 14.786 32.539 1.00 96.62 105 ALA A O 1
ATOM 805 N N . THR A 1 106 ? 0.789 13.884 34.399 1.00 96.06 106 THR A N 1
ATOM 806 C CA . THR A 1 106 ? 1.981 13.085 34.742 1.00 96.06 106 THR A CA 1
ATOM 807 C C . THR A 1 106 ? 2.177 11.885 33.803 1.00 96.06 106 THR A C 1
ATOM 809 O O . THR A 1 106 ? 3.312 11.557 33.462 1.00 96.06 106 THR A O 1
ATOM 812 N N . MET A 1 107 ? 1.098 11.218 33.373 1.00 95.44 107 MET A N 1
ATOM 813 C CA . MET A 1 107 ? 1.168 10.057 32.473 1.00 95.44 107 MET A CA 1
ATOM 814 C C . MET A 1 107 ? 1.563 10.452 31.046 1.00 95.44 107 MET A C 1
ATOM 816 O O . MET A 1 107 ? 2.482 9.864 30.475 1.00 95.44 107 MET A O 1
ATOM 820 N N . ILE A 1 108 ? 0.838 11.417 30.478 1.00 95.75 108 ILE A N 1
ATOM 821 C CA . ILE A 1 108 ? 0.970 11.874 29.089 1.00 95.75 108 ILE A CA 1
ATOM 822 C C . ILE A 1 108 ? 2.153 12.838 28.939 1.00 95.75 108 ILE A C 1
ATOM 824 O O . ILE A 1 108 ? 2.849 12.821 27.929 1.00 95.75 108 ILE A O 1
ATOM 828 N N . GLY A 1 109 ? 2.422 13.644 29.965 1.00 95.12 109 GLY A N 1
ATOM 829 C CA . GLY A 1 109 ? 3.393 14.725 29.922 1.00 95.12 109 GLY A CA 1
ATOM 830 C C . GLY A 1 109 ? 2.749 16.050 29.524 1.00 95.12 109 GLY A C 1
ATOM 831 O O . GLY A 1 109 ? 2.104 16.169 28.481 1.00 95.12 109 GLY A O 1
ATOM 832 N N . LEU A 1 110 ? 2.989 17.069 30.344 1.00 95.38 110 LEU A N 1
ATOM 833 C CA . LEU A 1 110 ? 2.634 18.455 30.073 1.00 95.38 110 LEU A CA 1
ATOM 834 C C . LEU A 1 110 ? 3.842 19.348 30.354 1.00 95.38 110 LEU A C 1
ATOM 836 O O . LEU A 1 110 ? 4.473 19.247 31.404 1.00 95.38 110 LEU A O 1
ATOM 840 N N . PHE A 1 111 ? 4.156 20.234 29.413 1.00 95.06 111 PHE A N 1
ATOM 841 C CA . PHE A 1 111 ? 5.263 21.170 29.547 1.00 95.06 111 PHE A CA 1
ATOM 842 C C . PHE A 1 111 ? 5.027 22.415 28.687 1.00 95.06 111 PHE A C 1
ATOM 844 O O . PHE A 1 111 ? 4.794 22.307 27.484 1.00 95.06 111 PHE A O 1
ATOM 851 N N . GLU A 1 112 ? 5.116 23.593 29.303 1.00 91.94 112 GLU A N 1
ATOM 852 C CA . GLU A 1 112 ? 4.927 24.908 28.658 1.00 91.94 112 GLU A CA 1
ATOM 853 C C . GLU A 1 112 ? 6.228 25.733 28.688 1.00 91.94 112 GLU A C 1
ATOM 855 O O . GLU A 1 112 ? 6.256 26.899 29.081 1.00 91.94 112 GLU A O 1
ATOM 860 N N . GLY A 1 113 ? 7.338 25.087 28.317 1.00 89.94 113 GLY A N 1
ATOM 861 C CA . GLY A 1 113 ? 8.672 25.684 28.195 1.00 89.94 113 GLY A CA 1
ATOM 862 C C . GLY A 1 113 ? 9.233 25.588 26.770 1.00 89.94 113 GLY A C 1
ATOM 863 O O . GLY A 1 113 ? 8.662 24.944 25.889 1.00 89.94 113 GLY A O 1
ATOM 864 N N . THR A 1 114 ? 10.372 26.237 26.517 1.00 88.19 114 THR A N 1
ATOM 865 C CA . THR A 1 114 ? 10.916 26.403 25.153 1.00 88.19 114 THR A CA 1
ATOM 866 C C . THR A 1 114 ? 11.588 25.148 24.582 1.00 88.19 114 THR A C 1
ATOM 868 O O . THR A 1 114 ? 11.478 24.894 23.378 1.00 88.19 114 THR A O 1
ATOM 871 N N . ASP A 1 115 ? 12.245 24.341 25.418 1.00 92.56 115 ASP A N 1
ATOM 872 C CA . ASP A 1 115 ? 12.818 23.048 25.030 1.00 92.56 115 ASP A CA 1
ATOM 873 C C . ASP A 1 115 ? 12.602 22.007 26.134 1.00 92.56 115 ASP A C 1
ATOM 875 O O . ASP A 1 115 ? 13.213 22.076 27.197 1.00 92.56 115 ASP A O 1
ATOM 879 N N . VAL A 1 116 ? 11.731 21.029 25.873 1.00 95.56 116 VAL A N 1
ATOM 880 C CA . VAL A 1 116 ? 11.425 19.947 26.820 1.00 95.56 116 VAL A CA 1
ATOM 881 C C . VAL A 1 116 ? 12.635 19.044 27.073 1.00 95.56 116 VAL A C 1
ATOM 883 O O . VAL A 1 116 ? 12.748 18.467 28.152 1.00 95.56 116 VAL A O 1
ATOM 886 N N . ASN A 1 117 ? 13.567 18.936 26.119 1.00 95.94 117 ASN A N 1
ATOM 887 C CA . ASN A 1 117 ? 14.716 18.043 26.248 1.00 95.94 117 ASN A CA 1
ATOM 888 C C . ASN A 1 117 ? 15.826 18.633 27.125 1.00 95.94 117 ASN A C 1
ATOM 890 O O . ASN A 1 117 ? 16.669 17.874 27.582 1.00 95.94 117 ASN A O 1
ATOM 894 N N . ASP A 1 118 ? 15.833 19.937 27.418 1.00 94.06 118 ASP A N 1
ATOM 895 C CA . ASP A 1 118 ? 16.727 20.492 28.438 1.00 94.06 118 ASP A CA 1
ATOM 896 C C . ASP A 1 118 ? 16.081 20.342 29.837 1.00 94.06 118 ASP A C 1
ATOM 898 O O . ASP A 1 118 ? 15.079 21.007 30.105 1.00 94.06 118 ASP A O 1
ATOM 902 N N . PRO A 1 119 ? 16.630 19.523 30.762 1.00 88.31 119 PRO A N 1
ATOM 903 C CA . PRO A 1 119 ? 16.055 19.346 32.099 1.00 88.31 119 PRO A CA 1
ATOM 904 C C . PRO A 1 119 ? 16.136 20.597 32.988 1.00 88.31 119 PRO A C 1
ATOM 906 O O . PRO A 1 119 ? 15.428 20.665 33.988 1.00 88.31 119 PRO A O 1
ATOM 909 N N . ASP A 1 120 ? 16.971 21.581 32.632 1.00 89.75 120 ASP A N 1
ATOM 910 C CA . ASP A 1 120 ? 17.051 22.878 33.319 1.00 89.75 120 ASP A CA 1
ATOM 911 C C . ASP A 1 120 ? 16.066 23.913 32.723 1.00 89.75 120 ASP A C 1
ATOM 913 O O . ASP A 1 120 ? 16.023 25.060 33.177 1.00 89.75 120 ASP A O 1
ATOM 917 N N . CYS A 1 121 ? 15.288 23.558 31.689 1.00 90.88 121 CYS A N 1
ATOM 918 C CA . CYS A 1 121 ? 14.297 24.453 31.095 1.00 90.88 121 CYS A CA 1
ATOM 919 C C . CYS A 1 121 ? 13.055 24.569 31.992 1.00 90.88 121 CYS A C 1
ATOM 921 O O . CYS A 1 121 ? 12.325 23.607 32.225 1.00 90.88 121 CYS A O 1
ATOM 923 N N . THR A 1 122 ? 12.808 25.781 32.481 1.00 88.19 122 THR A N 1
ATOM 924 C CA . THR A 1 122 ? 11.645 26.128 33.303 1.00 88.19 122 THR A CA 1
ATOM 925 C C . THR A 1 122 ? 10.379 26.289 32.463 1.00 88.19 122 THR A C 1
ATOM 927 O O . THR A 1 122 ? 10.399 27.012 31.464 1.00 88.19 122 THR A O 1
ATOM 930 N N . ASP A 1 123 ? 9.263 25.739 32.936 1.00 90.69 123 ASP A N 1
ATOM 931 C CA . ASP A 1 123 ? 7.908 26.025 32.457 1.00 90.69 123 ASP A CA 1
ATOM 932 C C . ASP A 1 123 ? 7.004 26.582 33.577 1.00 90.69 123 ASP A C 1
ATOM 934 O O . ASP A 1 123 ? 7.423 26.726 34.731 1.00 90.69 123 ASP A O 1
ATOM 938 N N . VAL A 1 124 ? 5.745 26.899 33.250 1.00 88.31 124 VAL A N 1
ATOM 939 C CA . VAL A 1 124 ? 4.773 27.457 34.215 1.00 88.31 124 VAL A CA 1
ATOM 940 C C . VAL A 1 124 ? 4.352 26.460 35.308 1.00 88.31 124 VAL A C 1
ATOM 942 O O . VAL A 1 124 ? 3.869 26.880 36.362 1.00 88.31 124 VAL A O 1
ATOM 945 N N . HIS A 1 125 ? 4.590 25.160 35.091 1.00 88.62 125 HIS A N 1
ATOM 946 C CA . HIS A 1 125 ? 4.292 24.061 36.020 1.00 88.62 125 HIS A CA 1
ATOM 947 C C . HIS A 1 125 ? 5.448 23.749 36.980 1.00 88.62 125 HIS A C 1
ATOM 949 O O . HIS A 1 125 ? 5.319 22.868 37.833 1.00 88.62 125 HIS A O 1
ATOM 955 N N . GLY A 1 126 ? 6.590 24.434 36.846 1.00 86.44 126 GLY A N 1
ATOM 956 C CA . GLY A 1 126 ? 7.786 24.186 37.654 1.00 86.44 126 GLY A CA 1
ATOM 957 C C . GLY A 1 126 ? 8.400 22.801 37.417 1.00 86.44 126 GLY A C 1
ATOM 958 O O . GLY A 1 126 ? 8.928 22.199 38.349 1.00 86.44 126 GLY A O 1
ATOM 959 N N . GLY A 1 127 ? 8.266 22.264 36.203 1.00 87.12 127 GLY A N 1
ATOM 960 C CA . GLY A 1 127 ? 8.717 20.929 35.808 1.00 87.12 127 GLY A CA 1
ATOM 961 C C . GLY A 1 127 ? 7.845 19.774 36.316 1.00 87.12 127 GLY A C 1
ATOM 962 O O . GLY A 1 127 ? 8.126 18.628 35.973 1.00 87.12 127 GLY A O 1
ATOM 963 N N . ARG A 1 128 ? 6.781 20.040 37.094 1.00 89.75 128 ARG A N 1
ATOM 964 C CA . ARG A 1 128 ? 5.970 19.018 37.790 1.00 89.75 128 ARG A CA 1
ATOM 965 C C . ARG A 1 128 ? 5.427 17.914 36.876 1.00 89.75 128 ARG A C 1
ATOM 967 O O . ARG A 1 128 ? 5.336 16.769 37.309 1.00 89.75 128 ARG A O 1
ATOM 974 N N . PHE A 1 129 ? 5.062 18.268 35.646 1.00 94.50 129 PHE A N 1
ATOM 975 C CA . PHE A 1 129 ? 4.462 17.366 34.660 1.00 94.50 129 PHE A CA 1
ATOM 976 C C . PHE A 1 129 ? 5.354 17.124 33.437 1.00 94.50 129 PHE A C 1
ATOM 978 O O . PHE A 1 129 ? 4.915 16.484 32.479 1.00 94.50 129 PHE A O 1
ATOM 985 N N . ARG A 1 130 ? 6.606 17.615 33.454 1.00 94.88 130 ARG A N 1
ATOM 986 C CA . ARG A 1 130 ? 7.540 17.460 32.334 1.00 94.88 130 ARG A CA 1
ATOM 987 C C . ARG A 1 130 ? 7.697 15.964 32.023 1.00 94.88 130 ARG A C 1
ATOM 989 O O . ARG A 1 130 ? 8.130 15.220 32.908 1.00 94.88 130 ARG A O 1
ATOM 996 N N . PRO A 1 131 ? 7.419 15.501 30.790 1.00 94.38 131 PRO A N 1
ATOM 997 C CA . PRO A 1 131 ? 7.683 14.115 30.438 1.00 94.38 131 PRO A CA 1
ATOM 998 C C . PRO A 1 131 ? 9.183 13.835 30.554 1.00 94.38 131 PRO A C 1
ATOM 1000 O O . PRO A 1 131 ? 10.002 14.576 30.009 1.00 94.38 131 PRO A O 1
ATOM 1003 N N . VAL A 1 132 ? 9.550 12.732 31.217 1.00 94.62 132 VAL A N 1
ATOM 1004 C CA . VAL A 1 132 ? 10.897 12.159 31.067 1.00 94.62 132 VAL A CA 1
ATOM 1005 C C . VAL A 1 132 ? 11.093 11.882 29.581 1.00 94.62 132 VAL A C 1
ATOM 1007 O O . VAL A 1 132 ? 10.303 11.131 29.006 1.00 94.62 132 VAL A O 1
ATOM 1010 N N . CYS A 1 133 ? 12.075 12.532 28.966 1.00 96.19 133 CYS A N 1
ATOM 1011 C CA . CYS A 1 133 ? 12.353 12.477 27.533 1.00 96.19 133 CYS A CA 1
ATOM 1012 C C . CYS A 1 133 ? 13.263 11.288 27.208 1.00 96.19 133 CYS A C 1
ATOM 1014 O O . CYS A 1 133 ? 14.050 10.866 28.053 1.00 96.19 133 CYS A O 1
ATOM 1016 N N . ASP A 1 134 ? 13.222 10.774 25.977 1.00 94.38 134 ASP A N 1
ATOM 1017 C CA . ASP A 1 134 ? 14.092 9.663 25.560 1.00 94.38 134 ASP A CA 1
ATOM 1018 C C . ASP A 1 134 ? 15.593 10.022 25.528 1.00 94.38 134 ASP A C 1
ATOM 1020 O O . ASP A 1 134 ? 16.443 9.133 25.462 1.00 94.38 134 ASP A O 1
ATOM 1024 N N . THR A 1 135 ? 15.919 11.315 25.637 1.00 94.75 135 THR A N 1
ATOM 1025 C CA . THR A 1 135 ? 17.283 11.832 25.788 1.00 94.75 135 THR A CA 1
ATOM 1026 C C . THR A 1 135 ? 17.719 12.054 27.238 1.00 94.75 135 THR A C 1
ATOM 1028 O O . THR A 1 135 ? 18.879 12.405 27.458 1.00 94.75 135 THR A O 1
ATOM 1031 N N . ASP A 1 136 ? 16.830 11.909 28.227 1.00 94.00 136 ASP A N 1
ATOM 1032 C CA . ASP A 1 136 ? 17.176 12.135 29.636 1.00 94.00 136 ASP A CA 1
ATOM 1033 C C . ASP A 1 136 ? 18.122 11.033 30.156 1.00 94.00 136 ASP A C 1
ATOM 1035 O O . ASP A 1 136 ? 17.874 9.852 29.913 1.00 94.00 136 ASP A O 1
ATOM 1039 N N . PRO A 1 137 ? 19.160 11.354 30.959 1.00 91.00 137 PRO A N 1
ATOM 1040 C CA . PRO A 1 137 ? 20.058 10.344 31.537 1.00 91.00 137 PRO A CA 1
ATOM 1041 C C . PRO A 1 137 ? 19.383 9.314 32.461 1.00 91.00 137 PRO A C 1
ATOM 1043 O O . PRO A 1 137 ? 20.000 8.308 32.804 1.00 91.00 137 PRO A O 1
ATOM 1046 N N . SER A 1 138 ? 18.146 9.575 32.893 1.00 91.44 138 SER A N 1
ATOM 1047 C CA . SER A 1 138 ? 17.301 8.678 33.691 1.00 91.44 138 SER A CA 1
ATOM 1048 C C . SER A 1 138 ? 16.308 7.857 32.858 1.00 91.44 138 SER A C 1
ATOM 1050 O O . SER A 1 138 ? 15.539 7.088 33.436 1.00 91.44 138 SER A O 1
ATOM 1052 N N . TYR A 1 139 ? 16.281 8.017 31.531 1.00 94.06 139 TYR A N 1
ATOM 1053 C CA . TYR A 1 139 ? 15.352 7.292 30.671 1.00 94.06 139 TYR A CA 1
ATOM 1054 C C . TYR A 1 139 ? 15.641 5.786 30.676 1.00 94.06 139 TYR A C 1
ATOM 1056 O O . TYR A 1 139 ? 16.773 5.335 30.517 1.00 94.06 139 TYR A O 1
ATOM 1064 N N . ASP A 1 140 ? 14.579 5.004 30.850 1.00 93.94 140 ASP A N 1
ATOM 1065 C CA . ASP A 1 140 ? 14.625 3.545 30.918 1.00 93.94 140 ASP A CA 1
ATOM 1066 C C . ASP A 1 140 ? 13.330 2.988 30.316 1.00 93.94 140 ASP A C 1
ATOM 1068 O O . ASP A 1 140 ? 12.350 2.777 31.041 1.00 93.94 140 ASP A O 1
ATOM 1072 N N . PRO A 1 141 ? 13.303 2.766 28.992 1.00 94.31 141 PRO A N 1
ATOM 1073 C CA . PRO A 1 141 ? 12.137 2.226 28.316 1.00 94.31 141 PRO A CA 1
ATOM 1074 C C . PRO A 1 141 ? 11.896 0.745 28.606 1.00 94.31 141 PRO A C 1
ATOM 1076 O O . PRO A 1 141 ? 10.869 0.243 28.172 1.00 94.31 141 PRO A O 1
ATOM 1079 N N . ALA A 1 142 ? 12.790 0.028 29.296 1.00 93.19 142 ALA A N 1
ATOM 1080 C CA . ALA A 1 142 ? 12.622 -1.399 29.576 1.00 93.19 142 ALA A CA 1
ATOM 1081 C C . ALA A 1 142 ? 11.887 -1.663 30.902 1.00 93.19 142 ALA A C 1
ATOM 1083 O O . ALA A 1 142 ? 11.138 -2.637 30.994 1.00 93.19 142 ALA A O 1
ATOM 1084 N N . ASN A 1 143 ? 12.068 -0.801 31.913 1.00 93.00 143 ASN A N 1
ATOM 1085 C CA . ASN A 1 143 ? 11.527 -1.040 33.261 1.00 93.00 143 ASN A CA 1
ATOM 1086 C C . ASN A 1 143 ? 10.670 0.100 33.843 1.00 93.00 143 ASN A C 1
ATOM 1088 O O . ASN A 1 143 ? 9.877 -0.174 34.741 1.00 93.00 143 ASN A O 1
ATOM 1092 N N . HIS A 1 144 ? 10.793 1.348 33.363 1.00 93.00 144 HIS A N 1
ATOM 1093 C CA . HIS A 1 144 ? 10.201 2.508 34.058 1.00 93.00 144 HIS A CA 1
ATOM 1094 C C . HIS A 1 144 ? 9.418 3.493 33.171 1.00 93.00 144 HIS A C 1
ATOM 1096 O O . HIS A 1 144 ? 8.401 4.027 33.606 1.00 93.00 144 HIS A O 1
ATOM 1102 N N . HIS A 1 145 ? 9.873 3.758 31.944 1.00 95.19 145 HIS A N 1
ATOM 1103 C CA . HIS A 1 145 ? 9.444 4.914 31.149 1.00 95.19 145 HIS A CA 1
ATOM 1104 C C . HIS A 1 145 ? 8.815 4.481 29.811 1.00 95.19 145 HIS A C 1
ATOM 1106 O O . HIS A 1 145 ? 9.503 4.483 28.789 1.00 95.19 145 HIS A O 1
ATOM 1112 N N . PRO A 1 146 ? 7.523 4.099 29.779 1.00 96.56 146 PRO A N 1
ATOM 1113 C CA . PRO A 1 146 ? 6.893 3.560 28.577 1.00 96.56 146 PRO A CA 1
ATOM 1114 C C . PRO A 1 146 ? 6.828 4.560 27.422 1.00 96.56 146 PRO A C 1
ATOM 1116 O O . PRO A 1 146 ? 6.655 5.768 27.628 1.00 96.56 146 PRO A O 1
ATOM 1119 N N . TYR A 1 147 ? 6.890 4.027 26.203 1.00 98.06 147 TYR A N 1
ATOM 1120 C CA . TYR A 1 147 ? 6.403 4.708 25.008 1.00 98.06 147 TYR A CA 1
ATOM 1121 C C . TYR A 1 147 ? 4.878 4.861 25.082 1.00 98.06 147 TYR A C 1
ATOM 1123 O O . TYR A 1 147 ? 4.179 3.971 25.565 1.00 98.06 147 TYR A O 1
ATOM 1131 N N . LEU A 1 148 ? 4.366 5.988 24.595 1.00 98.19 148 LEU A N 1
ATOM 1132 C CA . LEU A 1 148 ? 2.946 6.329 24.596 1.00 98.19 148 LEU A CA 1
ATOM 1133 C C . LEU A 1 148 ? 2.421 6.179 23.166 1.00 98.19 148 LEU A C 1
ATOM 1135 O O . LEU A 1 148 ? 2.785 6.960 22.287 1.00 98.19 148 LEU A O 1
ATOM 1139 N N . ALA A 1 149 ? 1.616 5.147 22.922 1.00 98.31 149 ALA A N 1
ATOM 1140 C CA . ALA A 1 149 ? 1.279 4.669 21.584 1.00 98.31 149 ALA A CA 1
ATOM 1141 C C . ALA A 1 149 ? -0.219 4.827 21.269 1.00 98.31 149 ALA A C 1
ATOM 1143 O O . ALA A 1 149 ? -1.042 4.082 21.791 1.00 98.31 149 ALA A O 1
ATOM 1144 N N . GLY A 1 150 ? -0.567 5.760 20.383 1.00 97.88 150 GLY A N 1
ATOM 1145 C CA . GLY A 1 150 ? -1.938 5.922 19.871 1.00 97.88 150 GLY A CA 1
ATOM 1146 C C . GLY A 1 150 ? -2.045 5.587 18.380 1.00 97.88 150 GLY A C 1
ATOM 1147 O O . GLY A 1 150 ? -1.054 5.190 17.758 1.00 97.88 150 GLY A O 1
ATOM 1148 N N . PHE A 1 151 ? -3.227 5.745 17.779 1.00 97.00 151 PHE A N 1
ATOM 1149 C CA . PHE A 1 151 ? -3.470 5.426 16.364 1.00 97.00 151 PHE A CA 1
ATOM 1150 C C . PHE A 1 151 ? -4.070 6.628 15.629 1.00 97.00 151 PHE A C 1
ATOM 1152 O O . PHE A 1 151 ? -5.161 7.067 15.961 1.00 97.00 151 PHE A O 1
ATOM 1159 N N . ASN A 1 152 ? -3.356 7.187 14.641 1.00 93.81 152 ASN A N 1
ATOM 1160 C CA . ASN A 1 152 ? -3.610 8.537 14.101 1.00 93.81 152 ASN A CA 1
ATOM 1161 C C . ASN A 1 152 ? -3.451 9.661 15.163 1.00 93.81 152 ASN A C 1
ATOM 1163 O O . ASN A 1 152 ? -3.772 10.831 14.922 1.00 93.81 152 ASN A O 1
ATOM 1167 N N . SER A 1 153 ? -2.847 9.329 16.310 1.00 95.62 153 SER A N 1
ATOM 1168 C CA . SER A 1 153 ? -2.630 10.212 17.462 1.00 95.62 153 SER A CA 1
ATOM 1169 C C . SER A 1 153 ? -1.780 11.441 17.155 1.00 95.62 153 SER A C 1
ATOM 1171 O O . SER A 1 153 ? -1.903 12.480 17.812 1.00 95.62 153 SER A O 1
ATOM 1173 N N . TYR A 1 154 ? -0.949 11.363 16.111 1.00 95.19 154 TYR A N 1
ATOM 1174 C CA . TYR A 1 154 ? -0.194 12.501 15.605 1.00 95.19 154 TYR A CA 1
ATOM 1175 C C . TYR A 1 154 ? -1.115 13.615 15.093 1.00 95.19 154 TYR A C 1
ATOM 1177 O O . TYR A 1 154 ? -0.764 14.787 15.214 1.00 95.19 154 TYR A O 1
ATOM 1185 N N . ASN A 1 155 ? -2.272 13.287 14.516 1.00 94.50 155 ASN A N 1
ATOM 1186 C CA . ASN A 1 155 ? -3.218 14.286 14.029 1.00 94.50 155 ASN A CA 1
ATOM 1187 C C . ASN A 1 155 ? -4.212 14.691 15.120 1.00 94.50 155 ASN A C 1
ATOM 1189 O O . ASN A 1 155 ? -4.317 15.880 15.426 1.00 94.50 155 ASN A O 1
ATOM 1193 N N . TYR A 1 156 ? -4.915 13.717 15.698 1.00 95.56 156 TYR A N 1
ATOM 1194 C CA . TYR A 1 156 ? -6.069 13.964 16.561 1.00 95.56 156 TYR A CA 1
ATOM 1195 C C . TYR A 1 156 ? -5.674 14.055 18.040 1.00 95.56 156 TYR A C 1
ATOM 1197 O O . TYR A 1 156 ? -5.659 15.150 18.604 1.00 95.56 156 TYR A O 1
ATOM 1205 N N . ASP A 1 157 ? -5.274 12.944 18.656 1.00 97.25 157 ASP A N 1
ATOM 1206 C CA . ASP A 1 157 ? -5.202 12.824 20.116 1.00 97.25 157 ASP A CA 1
ATOM 1207 C C . ASP A 1 157 ? -4.220 13.820 20.740 1.00 97.25 157 ASP A C 1
ATOM 1209 O O . ASP A 1 157 ? -4.565 14.535 21.674 1.00 97.25 157 ASP A O 1
ATOM 1213 N N . THR A 1 158 ? -3.005 13.940 20.192 1.00 97.44 158 THR A N 1
ATOM 1214 C CA . THR A 1 158 ? -1.997 14.899 20.692 1.00 97.44 158 THR A CA 1
ATOM 1215 C C . THR A 1 158 ? -2.415 16.363 20.508 1.00 97.44 158 THR A C 1
ATOM 1217 O O . THR A 1 158 ? -1.907 17.241 21.201 1.00 97.44 158 THR A O 1
ATOM 1220 N N . THR A 1 159 ? -3.350 16.643 19.596 1.00 97.38 159 THR A N 1
ATOM 1221 C CA . THR A 1 159 ? -3.939 17.974 19.385 1.00 97.38 159 THR A CA 1
ATOM 1222 C C . THR A 1 159 ? -5.032 18.249 20.416 1.00 97.38 159 THR A C 1
ATOM 1224 O O . THR A 1 159 ? -5.028 19.307 21.043 1.00 97.38 159 THR A O 1
ATOM 1227 N N . MET A 1 160 ? -5.916 17.279 20.660 1.00 97.50 160 MET A N 1
ATOM 1228 C CA . MET A 1 160 ? -6.978 17.383 21.665 1.00 97.50 160 MET A CA 1
ATOM 1229 C C . MET A 1 160 ? -6.458 17.342 23.108 1.00 97.50 160 MET A C 1
ATOM 1231 O O . MET A 1 160 ? -6.972 18.075 23.944 1.00 97.50 160 MET A O 1
ATOM 1235 N N . LEU A 1 161 ? -5.413 16.566 23.411 1.00 97.88 161 LEU A N 1
ATOM 1236 C CA . LEU A 1 161 ? -4.764 16.544 24.730 1.00 97.88 161 LEU A CA 1
ATOM 1237 C C . LEU A 1 161 ? -4.098 17.890 25.057 1.00 97.88 161 LEU A C 1
ATOM 1239 O O . LEU A 1 161 ? -4.186 18.369 26.184 1.00 97.88 161 LEU A O 1
ATOM 1243 N N . ALA A 1 162 ? -3.484 18.543 24.066 1.00 97.12 162 ALA A N 1
ATOM 1244 C CA . ALA A 1 162 ? -2.916 19.877 24.244 1.00 97.12 162 ALA A CA 1
ATOM 1245 C C . ALA A 1 162 ? -3.987 20.962 24.460 1.00 97.12 162 ALA A C 1
ATOM 1247 O O . ALA A 1 162 ? -3.767 21.888 25.240 1.00 97.12 162 ALA A O 1
ATOM 1248 N N . VAL A 1 163 ? -5.156 20.826 23.823 1.00 96.50 163 VAL A N 1
ATOM 1249 C CA . VAL A 1 163 ? -6.343 21.641 24.130 1.00 96.50 163 VAL A CA 1
ATOM 1250 C C . VAL A 1 163 ? -6.853 21.346 25.544 1.00 96.50 163 VAL A C 1
ATOM 1252 O O . VAL A 1 163 ? -7.040 22.280 26.313 1.00 96.50 163 VAL A O 1
ATOM 1255 N N . LEU A 1 164 ? -7.024 20.074 25.919 1.00 97.25 164 LEU A N 1
ATOM 1256 C CA . LEU A 1 164 ? -7.526 19.658 27.233 1.00 97.25 164 LEU A CA 1
ATOM 1257 C C . LEU A 1 164 ? -6.711 20.263 28.379 1.00 97.25 164 LEU A C 1
ATOM 1259 O O . LEU A 1 164 ? -7.295 20.830 29.301 1.00 97.25 164 LEU A O 1
ATOM 1263 N N . PHE A 1 165 ? -5.380 20.170 28.321 1.00 95.62 165 PHE A N 1
ATOM 1264 C CA . PHE A 1 165 ? -4.523 20.730 29.365 1.00 95.62 165 PHE A CA 1
ATOM 1265 C C . PHE A 1 165 ? -4.565 22.261 29.410 1.00 95.62 165 PHE A C 1
ATOM 1267 O O . PHE A 1 165 ? -4.545 22.818 30.503 1.00 95.62 165 PHE A O 1
ATOM 1274 N N . HIS A 1 166 ? -4.672 22.938 28.262 1.00 92.19 166 HIS A N 1
ATOM 1275 C CA . HIS A 1 166 ? -4.797 24.397 28.212 1.00 92.19 166 HIS A CA 1
ATOM 1276 C C . HIS A 1 166 ? -6.145 24.881 28.775 1.00 92.19 166 HIS A C 1
ATOM 1278 O O . HIS A 1 166 ? -6.170 25.770 29.618 1.00 92.19 166 HIS A O 1
ATOM 1284 N N . GLU A 1 167 ? -7.254 24.251 28.379 1.00 93.38 167 GLU A N 1
ATOM 1285 C CA . GLU A 1 167 ? -8.610 24.594 28.836 1.00 93.38 167 GLU A CA 1
ATOM 1286 C C . GLU A 1 167 ? -8.867 24.227 30.309 1.00 93.38 167 GLU A C 1
ATOM 1288 O O . GLU A 1 167 ? -9.706 24.843 30.962 1.00 93.38 167 GLU A O 1
ATOM 1293 N N . SER A 1 168 ? -8.160 23.230 30.854 1.00 93.25 168 SER A N 1
ATOM 1294 C CA . SER A 1 168 ? -8.298 22.802 32.261 1.00 93.25 168 SER A CA 1
ATOM 1295 C C . SER A 1 168 ? -7.526 23.685 33.254 1.00 93.25 168 SER A C 1
ATOM 1297 O O . SER A 1 168 ? -7.461 23.389 34.455 1.00 93.25 168 SER A O 1
ATOM 1299 N N . TYR A 1 169 ? -6.896 24.752 32.758 1.00 89.62 169 TYR A N 1
ATOM 1300 C CA . TYR A 1 169 ? -5.913 25.531 33.489 1.00 89.62 169 TYR A CA 1
ATOM 1301 C C . TYR A 1 169 ? -6.029 27.037 33.261 1.00 89.62 169 TYR A C 1
ATOM 1303 O O . TYR A 1 169 ? -6.430 27.521 32.210 1.00 89.62 169 TYR A O 1
ATOM 1311 N N . ALA A 1 170 ? -5.636 27.804 34.279 1.00 79.44 170 ALA A N 1
ATOM 1312 C CA . ALA A 1 170 ? -5.513 29.250 34.174 1.00 79.44 170 ALA A CA 1
ATOM 1313 C C . ALA A 1 170 ? -4.300 29.766 34.954 1.00 79.44 170 ALA A C 1
ATOM 1315 O O . ALA A 1 170 ? -4.095 29.418 36.121 1.00 79.44 170 ALA A O 1
ATOM 1316 N N . ALA A 1 171 ? -3.543 30.673 34.335 1.00 72.38 171 ALA A N 1
ATOM 1317 C CA . ALA A 1 171 ? -2.631 31.546 35.061 1.00 72.38 171 ALA A CA 1
ATOM 1318 C C . ALA A 1 171 ? -3.435 32.544 35.912 1.00 72.38 171 ALA A C 1
ATOM 1320 O O . ALA A 1 171 ? -4.493 33.031 35.505 1.00 72.38 171 ALA A O 1
ATOM 1321 N N . THR A 1 172 ? -2.939 32.875 37.103 1.00 66.69 172 THR A N 1
ATOM 1322 C CA . THR A 1 172 ? -3.615 33.796 38.031 1.00 66.69 172 THR A CA 1
ATOM 1323 C C . THR A 1 172 ? -2.666 34.895 38.509 1.00 66.69 172 THR A C 1
ATOM 1325 O O . THR A 1 172 ? -1.474 34.882 38.215 1.00 66.69 172 THR A O 1
ATOM 1328 N N . ARG A 1 173 ? -3.176 35.869 39.274 1.00 65.81 173 ARG A N 1
ATOM 1329 C CA . ARG A 1 173 ? -2.338 36.930 39.870 1.00 65.81 173 ARG A CA 1
ATOM 1330 C C . ARG A 1 173 ? -1.439 36.449 41.017 1.00 65.81 173 ARG A C 1
ATOM 1332 O O . ARG A 1 173 ? -0.567 37.202 41.435 1.00 65.81 173 ARG A O 1
ATOM 1339 N N . GLU A 1 174 ? -1.683 35.250 41.543 1.00 66.25 174 GLU A N 1
ATOM 1340 C CA . GLU A 1 174 ? -1.060 34.733 42.774 1.00 66.25 174 GLU A CA 1
ATOM 1341 C C . GLU A 1 174 ? -0.281 33.430 42.535 1.00 66.25 174 GLU A C 1
ATOM 1343 O O . GLU A 1 174 ? 0.725 33.185 43.196 1.00 66.25 174 GLU A O 1
ATOM 1348 N N . LEU A 1 175 ? -0.713 32.621 41.562 1.00 66.31 175 LEU A N 1
ATOM 1349 C CA . LEU A 1 175 ? -0.069 31.381 41.122 1.00 66.31 175 LEU A CA 1
ATOM 1350 C C . LEU A 1 175 ? 0.112 31.379 39.593 1.00 66.31 175 LEU A C 1
ATOM 1352 O O . LEU A 1 175 ? -0.835 31.752 38.888 1.00 66.31 175 LEU A O 1
ATOM 1356 N N . PRO A 1 176 ? 1.257 30.896 39.065 1.00 68.69 176 PRO A N 1
ATOM 1357 C CA . PRO A 1 176 ? 1.466 30.740 37.623 1.00 68.69 176 PRO A CA 1
ATOM 1358 C C . PRO A 1 176 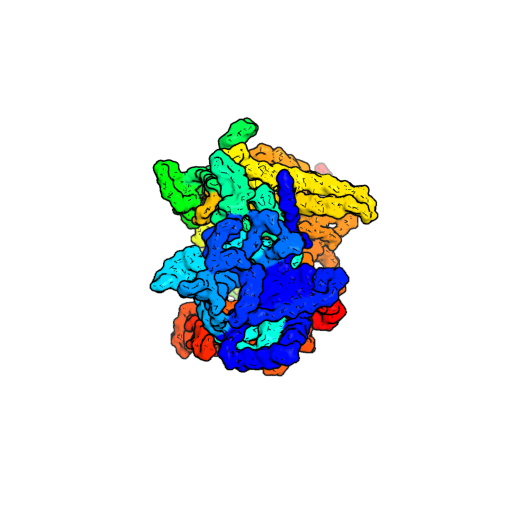? 0.555 29.664 37.010 1.00 68.69 176 PRO A C 1
ATOM 1360 O O . PRO A 1 176 ? 0.199 29.773 35.843 1.00 68.69 176 PRO A O 1
ATOM 1363 N N . TYR A 1 177 ? 0.137 28.676 37.810 1.00 77.31 177 TYR A N 1
ATOM 1364 C CA . TYR A 1 177 ? -0.749 27.578 37.426 1.00 77.31 177 TYR A CA 1
ATOM 1365 C C . TYR A 1 177 ? -1.869 27.391 38.464 1.00 77.31 177 TYR A C 1
ATOM 1367 O O . TYR A 1 177 ? -1.602 27.387 39.669 1.00 77.31 177 TYR A O 1
ATOM 1375 N N . ARG A 1 178 ? -3.120 27.213 38.020 1.00 86.19 178 ARG A N 1
ATOM 1376 C CA . ARG A 1 178 ? -4.259 26.817 38.868 1.00 86.19 178 ARG A CA 1
ATOM 1377 C C . ARG A 1 178 ? -5.260 25.956 38.093 1.00 86.19 178 ARG A C 1
ATOM 1379 O O . ARG A 1 178 ? -5.713 26.370 37.029 1.00 86.19 178 ARG A O 1
ATOM 1386 N N . PHE A 1 179 ? -5.696 24.849 38.708 1.00 91.81 179 PHE A N 1
ATOM 1387 C CA . PHE A 1 179 ? -6.817 24.014 38.247 1.00 91.81 179 PHE A CA 1
ATOM 1388 C C . PHE A 1 179 ? -8.139 24.780 38.122 1.00 91.81 179 PHE A C 1
ATOM 1390 O O . PHE A 1 179 ? -8.622 25.377 39.095 1.00 91.81 179 PHE A O 1
ATOM 1397 N N . VAL A 1 180 ? -8.714 24.723 36.920 1.00 91.00 180 VAL A N 1
ATOM 1398 C CA . VAL A 1 180 ? -10.046 25.219 36.565 1.00 91.00 180 VAL A CA 1
ATOM 1399 C C . VAL A 1 180 ? -10.659 24.173 35.624 1.00 91.00 180 VAL A C 1
ATOM 1401 O O . VAL A 1 180 ? -10.262 24.125 34.467 1.00 91.00 180 VAL A O 1
ATOM 1404 N N . PRO A 1 181 ? -11.577 23.303 36.081 1.00 89.25 181 PRO A N 1
ATOM 1405 C CA . PRO A 1 181 ? -12.084 22.223 35.239 1.00 89.25 181 PRO A CA 1
ATOM 1406 C C . PRO A 1 181 ? -12.813 22.778 34.010 1.00 89.25 181 PRO A C 1
ATOM 1408 O O . PRO A 1 181 ? -13.705 23.621 34.136 1.00 89.25 181 PRO A O 1
ATOM 1411 N N . THR A 1 182 ? -12.442 22.277 32.831 1.00 94.88 182 THR A N 1
ATOM 1412 C CA . THR A 1 182 ? -13.175 22.523 31.582 1.00 94.88 182 THR A CA 1
ATOM 1413 C C . THR A 1 182 ? -14.441 21.653 31.503 1.00 94.88 182 THR A C 1
ATOM 1415 O O . THR A 1 182 ? -14.775 20.928 32.441 1.00 94.88 182 THR A O 1
ATOM 1418 N N . THR A 1 183 ? -15.170 21.718 30.388 1.00 95.94 183 THR A N 1
ATOM 1419 C CA . THR A 1 183 ? -16.378 20.910 30.136 1.00 95.94 183 THR A CA 1
ATOM 1420 C C . THR A 1 183 ? -16.250 20.124 28.830 1.00 95.94 183 THR A C 1
ATOM 1422 O O . THR A 1 183 ? -15.611 20.617 27.893 1.00 95.94 183 THR A O 1
ATOM 1425 N N . PRO A 1 184 ? -16.888 18.942 28.696 1.00 95.50 184 PRO A N 1
ATOM 1426 C CA . PRO A 1 184 ? -16.887 18.192 27.438 1.00 95.50 184 PRO A CA 1
ATOM 1427 C C . PRO A 1 184 ? -17.412 19.024 26.269 1.00 95.50 184 PRO A C 1
ATOM 1429 O O . PRO A 1 184 ? -16.884 18.948 25.165 1.00 95.50 184 PRO A O 1
ATOM 1432 N N . LYS A 1 185 ? -18.384 19.900 26.538 1.00 93.00 185 LYS A N 1
ATOM 1433 C CA . LYS A 1 185 ? -18.965 20.820 25.564 1.00 93.00 185 LYS A CA 1
ATOM 1434 C C . LYS A 1 185 ? -17.980 21.843 24.984 1.00 93.00 185 LYS A C 1
ATOM 1436 O O . LYS A 1 185 ? -18.134 22.227 23.825 1.00 93.00 185 LYS A O 1
ATOM 1441 N N . ILE A 1 186 ? -16.989 22.300 25.756 1.00 94.06 186 ILE A N 1
ATOM 1442 C CA . ILE A 1 186 ? -15.901 23.158 25.246 1.00 94.06 186 ILE A CA 1
ATOM 1443 C C . ILE A 1 186 ? -14.962 22.323 24.371 1.00 94.06 186 ILE A C 1
ATOM 1445 O O . ILE A 1 186 ? -14.697 22.683 23.225 1.00 94.06 186 ILE A O 1
ATOM 1449 N N . LEU A 1 187 ? -14.536 21.157 24.867 1.00 95.31 187 LEU A N 1
ATOM 1450 C CA . LEU A 1 187 ? -13.663 20.244 24.123 1.00 95.31 187 LEU A CA 1
ATOM 1451 C C . LEU A 1 187 ? -14.294 19.834 22.783 1.00 95.31 187 LEU A C 1
ATOM 1453 O O . LEU A 1 187 ? -13.620 19.861 21.755 1.00 95.31 187 LEU A O 1
ATOM 1457 N N . ARG A 1 188 ? -15.605 19.563 22.757 1.00 92.69 188 ARG A N 1
ATOM 1458 C CA . ARG A 1 188 ? -16.338 19.222 21.534 1.00 92.69 188 ARG A CA 1
ATOM 1459 C C . ARG A 1 188 ? -16.353 20.366 20.511 1.00 92.69 188 ARG A C 1
ATOM 1461 O O . ARG A 1 188 ? -16.195 20.110 19.323 1.00 92.69 188 ARG A O 1
ATOM 1468 N N . GLN A 1 189 ? -16.433 21.627 20.944 1.00 92.44 189 GLN A N 1
ATOM 1469 C CA . GLN A 1 189 ? -16.317 22.769 20.022 1.00 92.44 189 GLN A CA 1
ATOM 1470 C C . GLN A 1 189 ? -14.940 22.817 19.345 1.00 92.44 189 GLN A C 1
ATOM 1472 O O . GLN A 1 189 ? -14.857 23.143 18.164 1.00 92.44 189 GLN A O 1
ATOM 1477 N N . HIS A 1 190 ? -13.868 22.455 20.056 1.00 94.38 190 HIS A N 1
ATOM 1478 C CA . HIS A 1 190 ? -12.521 22.383 19.482 1.00 94.38 190 HIS A CA 1
ATOM 1479 C C . HIS A 1 190 ? -12.387 21.168 18.547 1.00 94.38 190 HIS A C 1
ATOM 1481 O O . HIS A 1 190 ? -11.876 21.317 17.438 1.00 94.38 190 HIS A O 1
ATOM 1487 N N . ASN A 1 191 ? -12.922 20.007 18.943 1.00 92.94 191 ASN A N 1
ATOM 1488 C CA . ASN A 1 191 ? -13.041 18.811 18.102 1.00 92.94 191 ASN A CA 1
ATOM 1489 C C . ASN A 1 191 ? -13.710 19.116 16.753 1.00 92.94 191 ASN A C 1
ATOM 1491 O O . ASN A 1 191 ? -13.165 18.789 15.700 1.00 92.94 191 ASN A O 1
ATOM 1495 N N . ASP A 1 192 ? -14.861 19.787 16.763 1.00 90.06 192 ASP A N 1
ATOM 1496 C CA . ASP A 1 192 ? -15.630 20.045 15.543 1.00 90.06 192 ASP A CA 1
ATOM 1497 C C . ASP A 1 192 ? -14.875 20.981 14.577 1.00 90.06 192 ASP A C 1
ATOM 1499 O O . ASP A 1 192 ? -14.998 20.850 13.357 1.00 90.06 192 ASP A O 1
ATOM 1503 N N . GLN A 1 193 ? -14.003 21.862 15.093 1.00 91.94 193 GLN A N 1
ATOM 1504 C CA . GLN A 1 193 ? -13.072 22.635 14.262 1.00 91.94 193 GLN A CA 1
ATOM 1505 C C . GLN A 1 193 ? -11.958 21.769 13.649 1.00 91.94 193 GLN A C 1
ATOM 1507 O O . GLN A 1 193 ? -11.571 22.032 12.509 1.00 91.94 193 GLN A O 1
ATOM 1512 N N . LEU A 1 194 ? -11.472 20.716 14.325 1.00 92.31 194 LEU A N 1
ATOM 1513 C CA . LEU A 1 194 ? -10.491 19.774 13.750 1.00 92.31 194 LEU A CA 1
ATOM 1514 C C . LEU A 1 194 ? -11.047 19.032 12.526 1.00 92.31 194 LEU A C 1
ATOM 1516 O O . LEU A 1 194 ? -10.301 18.736 11.593 1.00 92.31 194 LEU A O 1
ATOM 1520 N N . PHE A 1 195 ? -12.353 18.755 12.510 1.00 88.69 195 PHE A N 1
ATOM 1521 C CA . PHE A 1 195 ? -13.038 18.084 11.400 1.00 88.69 195 PHE A CA 1
ATOM 1522 C C . PHE A 1 195 ? -13.519 19.026 10.281 1.00 88.69 195 PHE A C 1
ATOM 1524 O O . PHE A 1 195 ? -14.027 18.539 9.267 1.00 88.69 195 PHE A O 1
ATOM 1531 N N . SER A 1 196 ? -13.328 20.343 10.423 1.00 87.31 196 SER A N 1
ATOM 1532 C CA . SER A 1 196 ? -13.620 21.333 9.376 1.00 87.31 196 SER A CA 1
ATOM 1533 C C . SER A 1 196 ? -12.695 21.196 8.160 1.00 87.31 196 SER A C 1
ATOM 1535 O O . SER A 1 196 ? -11.549 20.760 8.284 1.00 87.31 196 SER A O 1
ATOM 1537 N N . ASP A 1 197 ? -13.142 21.647 6.985 1.00 85.44 197 ASP A N 1
ATOM 1538 C CA . ASP A 1 197 ? -12.353 21.588 5.741 1.00 85.44 197 ASP A CA 1
ATOM 1539 C C . ASP A 1 197 ? -11.006 22.343 5.822 1.00 85.44 197 ASP A C 1
ATOM 1541 O O . ASP A 1 197 ? -10.086 22.046 5.065 1.00 85.44 197 ASP A O 1
ATOM 1545 N N . GLN A 1 198 ? -10.851 23.282 6.766 1.00 89.94 198 GLN A N 1
ATOM 1546 C CA . GLN A 1 198 ? -9.595 24.001 7.019 1.00 89.94 198 GLN A CA 1
ATOM 1547 C C . GLN A 1 198 ? -8.541 23.141 7.748 1.00 89.94 198 GLN A C 1
ATOM 1549 O O . GLN A 1 198 ? -7.342 23.413 7.645 1.00 89.94 198 GLN A O 1
ATOM 1554 N N . HIS A 1 199 ? -8.963 22.124 8.507 1.00 92.38 199 HIS A N 1
ATOM 1555 C CA . HIS A 1 199 ? -8.091 21.378 9.424 1.00 92.38 199 HIS A CA 1
ATOM 1556 C C . HIS A 1 199 ? -8.129 19.858 9.252 1.00 92.38 199 HIS A C 1
ATOM 1558 O O . HIS A 1 199 ? -7.184 19.192 9.664 1.00 92.38 199 HIS A O 1
ATOM 1564 N N . ARG A 1 200 ? -9.135 19.290 8.583 1.00 89.12 200 ARG A N 1
ATOM 1565 C CA . ARG A 1 200 ? -9.328 17.835 8.481 1.00 89.12 200 ARG A CA 1
ATOM 1566 C C . ARG A 1 200 ? -8.162 17.078 7.832 1.00 89.12 200 ARG A C 1
ATOM 1568 O O . ARG A 1 200 ? -7.928 15.924 8.176 1.00 89.12 200 ARG A O 1
ATOM 1575 N N . GLU A 1 201 ? -7.419 17.714 6.923 1.00 88.06 201 GLU A N 1
ATOM 1576 C CA . GLU A 1 201 ? -6.210 17.130 6.312 1.00 88.06 201 GLU A CA 1
ATOM 1577 C C . GLU A 1 201 ? -4.961 17.215 7.213 1.00 88.06 201 GLU A C 1
ATOM 1579 O O . GLU A 1 201 ? -4.033 16.419 7.061 1.00 88.06 201 GLU A O 1
ATOM 1584 N N . PHE A 1 202 ? -4.919 18.169 8.150 1.00 94.00 202 PHE A N 1
ATOM 1585 C CA . PHE A 1 202 ? -3.805 18.386 9.077 1.00 94.00 202 PHE A CA 1
ATOM 1586 C C . PHE A 1 202 ? -4.292 19.062 10.369 1.00 94.00 202 PHE A C 1
ATOM 1588 O O . PHE A 1 202 ? -4.089 20.258 10.600 1.00 94.00 202 PHE A O 1
ATOM 1595 N N . MET A 1 203 ? -4.925 18.266 11.233 1.00 95.88 203 MET A N 1
ATOM 1596 C CA . MET A 1 203 ? -5.559 18.726 12.475 1.00 95.88 203 MET A CA 1
ATOM 1597 C C . MET A 1 203 ? -4.647 19.568 13.395 1.00 95.88 203 MET A C 1
ATOM 1599 O O . MET A 1 203 ? -5.134 20.561 13.935 1.00 95.88 203 MET A O 1
ATOM 1603 N N . PRO A 1 204 ? -3.324 19.308 13.523 1.00 96.19 204 PRO A N 1
ATOM 1604 C CA . PRO A 1 204 ? -2.436 20.157 14.323 1.00 96.19 204 PRO A CA 1
ATOM 1605 C C . PRO A 1 204 ? -2.324 21.615 13.840 1.00 96.19 204 PRO A C 1
ATOM 1607 O O . PRO A 1 204 ? -1.865 22.469 14.596 1.00 96.19 204 PRO A O 1
ATOM 1610 N N . GLY A 1 205 ? -2.753 21.931 12.609 1.00 95.00 205 GLY A N 1
ATOM 1611 C CA . GLY A 1 205 ? -2.864 23.307 12.110 1.00 95.00 205 GLY A CA 1
ATOM 1612 C C . GLY A 1 205 ? -3.910 24.157 12.847 1.00 95.00 205 GLY A C 1
ATOM 1613 O O . GLY A 1 205 ? -3.820 25.387 12.832 1.00 95.00 205 GLY A O 1
ATOM 1614 N N . TYR A 1 206 ? -4.851 23.528 13.558 1.00 95.50 206 TYR A N 1
ATOM 1615 C CA . TYR A 1 206 ? -5.787 24.217 14.449 1.00 95.50 206 TYR A CA 1
ATOM 1616 C C . TYR A 1 206 ? -5.064 24.961 15.581 1.00 95.50 206 TYR A C 1
ATOM 1618 O O . TYR A 1 206 ? -5.415 26.098 15.889 1.00 95.50 206 TYR A O 1
ATOM 1626 N N . LEU A 1 207 ? -3.980 24.392 16.124 1.00 94.31 207 LEU A N 1
ATOM 1627 C CA . LEU A 1 207 ? -3.203 24.999 17.218 1.00 94.31 207 LEU A CA 1
ATOM 1628 C C . LEU A 1 207 ? -2.424 26.256 16.797 1.00 94.31 207 LEU A C 1
ATOM 1630 O O . LEU A 1 207 ? -1.849 26.933 17.646 1.00 94.31 207 LEU A O 1
ATOM 1634 N N . THR A 1 208 ? -2.399 26.579 15.499 1.00 90.88 208 THR A N 1
ATOM 1635 C CA . THR A 1 208 ? -1.662 27.725 14.939 1.00 90.88 208 THR A CA 1
ATOM 1636 C C . THR A 1 208 ? -2.537 28.731 14.190 1.00 90.88 208 THR A C 1
ATOM 1638 O O . THR A 1 208 ? -2.057 29.807 13.824 1.00 90.88 208 THR A O 1
ATOM 1641 N N . SER A 1 209 ? -3.808 28.404 13.941 1.00 89.12 209 SER A N 1
ATOM 1642 C CA . SER A 1 209 ? -4.715 29.260 13.161 1.00 89.12 209 SER A CA 1
ATOM 1643 C C . SER A 1 209 ? -6.200 29.185 13.540 1.00 89.12 209 SER A C 1
ATOM 1645 O O . SER A 1 209 ? -6.975 30.007 13.052 1.00 89.12 209 SER A O 1
ATOM 1647 N N . GLY A 1 210 ? -6.600 28.250 14.406 1.00 87.44 210 GLY A N 1
ATOM 1648 C CA . GLY A 1 210 ? -7.942 28.176 14.983 1.00 87.44 210 GLY A CA 1
ATOM 1649 C C . GLY A 1 210 ? -8.041 28.876 16.342 1.00 87.44 210 GLY A C 1
ATOM 1650 O O . GLY A 1 210 ? -7.122 29.566 16.774 1.00 87.44 210 GLY A O 1
ATOM 1651 N N . LEU A 1 211 ? -9.159 28.692 17.050 1.00 86.69 211 LEU A N 1
ATOM 1652 C CA . LEU A 1 211 ? -9.416 29.381 18.326 1.00 86.69 211 LEU A CA 1
ATOM 1653 C C . LEU A 1 211 ? -8.359 29.057 19.398 1.00 86.69 211 LEU A C 1
ATOM 1655 O O . LEU A 1 211 ? -7.924 29.953 20.114 1.00 86.69 211 LEU A O 1
ATOM 1659 N N . ALA A 1 212 ? -7.866 27.815 19.425 1.00 85.50 212 ALA A N 1
ATOM 1660 C CA . ALA A 1 212 ? -6.817 27.346 20.336 1.00 85.50 212 ALA A CA 1
ATOM 1661 C C . ALA A 1 212 ? -5.431 28.006 20.143 1.00 85.50 212 ALA A C 1
ATOM 1663 O O . ALA A 1 212 ? -4.506 27.694 20.893 1.00 85.50 212 ALA A O 1
ATOM 1664 N N . SER A 1 213 ? -5.262 28.887 19.147 1.00 87.81 213 SER A N 1
ATOM 1665 C CA . SER A 1 213 ? -4.030 29.654 18.915 1.00 87.81 213 SER A CA 1
ATOM 1666 C C . SER A 1 213 ? -4.144 31.143 19.265 1.00 87.81 213 SER A C 1
ATOM 1668 O O . SER A 1 213 ? -3.180 31.883 19.051 1.00 87.81 213 SER A O 1
ATOM 1670 N N . MET A 1 214 ? -5.312 31.600 19.735 1.00 86.75 214 MET A N 1
ATOM 1671 C CA . MET A 1 214 ? -5.668 33.018 19.850 1.00 86.75 214 MET A CA 1
ATOM 1672 C C . MET A 1 214 ? -5.434 33.573 21.257 1.00 86.75 214 MET A C 1
ATOM 1674 O O . MET A 1 214 ? -6.198 33.306 22.180 1.00 86.75 214 MET A O 1
ATOM 1678 N N . GLU A 1 215 ? -4.462 34.469 21.397 1.00 81.38 215 GLU A N 1
ATOM 1679 C CA . GLU A 1 215 ? -4.224 35.219 22.632 1.00 81.38 215 GLU A CA 1
ATOM 1680 C C . GLU A 1 215 ? -4.608 36.685 22.429 1.00 81.38 215 GLU A C 1
ATOM 1682 O O . GLU A 1 215 ? -4.139 37.346 21.503 1.00 81.38 215 GLU A O 1
ATOM 1687 N N . GLN A 1 216 ? -5.515 37.198 23.268 1.00 82.31 216 GLN A N 1
ATOM 1688 C CA . GLN A 1 216 ? -6.062 38.566 23.175 1.00 82.31 216 GLN A CA 1
ATOM 1689 C C . GLN A 1 216 ? -6.650 38.924 21.785 1.00 82.31 216 GLN A C 1
ATOM 1691 O O . GLN A 1 216 ? -6.728 40.095 21.418 1.00 82.31 216 GLN A O 1
ATOM 1696 N N . GLY A 1 217 ? -7.085 37.917 21.015 1.00 80.94 217 GLY A N 1
ATOM 1697 C CA . GLY A 1 217 ? -7.598 38.073 19.647 1.00 80.94 217 GLY A CA 1
ATOM 1698 C C . GLY A 1 217 ? -6.530 38.052 18.543 1.00 80.94 217 GLY A C 1
ATOM 1699 O O . GLY A 1 217 ? -6.849 38.346 17.394 1.00 80.94 217 GLY A O 1
ATOM 1700 N N . ILE A 1 218 ? -5.279 37.708 18.867 1.00 86.12 218 ILE A N 1
ATOM 1701 C CA . ILE A 1 218 ? -4.160 37.588 17.923 1.00 86.12 218 ILE A CA 1
ATOM 1702 C C . ILE A 1 218 ? -3.660 36.138 17.928 1.00 86.12 218 ILE A C 1
ATOM 1704 O O . ILE A 1 218 ? -3.332 35.600 18.987 1.00 86.12 218 ILE A O 1
ATOM 1708 N N . SER A 1 219 ? -3.558 35.508 16.752 1.00 87.94 219 SER A N 1
ATOM 1709 C CA . SER A 1 219 ? -2.968 34.167 16.650 1.00 87.94 219 SER A CA 1
ATOM 1710 C C . SER A 1 219 ? -1.461 34.204 16.908 1.00 87.94 219 SER A C 1
ATOM 1712 O O . SER A 1 219 ? -0.739 34.947 16.240 1.00 87.94 219 SER A O 1
ATOM 1714 N N . GLN A 1 220 ? -0.981 33.352 17.815 1.00 91.62 220 GLN A N 1
ATOM 1715 C CA . GLN A 1 220 ? 0.448 33.188 18.113 1.00 91.62 220 GLN A CA 1
ATOM 1716 C C . GLN A 1 220 ? 1.154 32.166 17.199 1.00 91.62 220 GLN A C 1
ATOM 1718 O O . GLN A 1 220 ? 2.366 31.954 17.305 1.00 91.62 220 GLN A O 1
ATOM 1723 N N . GLY A 1 221 ? 0.431 31.524 16.273 1.00 92.12 221 GLY A N 1
ATOM 1724 C CA . GLY A 1 221 ? 1.002 30.515 15.380 1.00 92.12 221 GLY A CA 1
ATOM 1725 C C . GLY A 1 221 ? 1.576 29.321 16.153 1.00 92.12 221 GLY A C 1
ATOM 1726 O O . GLY A 1 221 ? 0.952 28.821 17.081 1.00 92.12 221 GLY A O 1
ATOM 1727 N N . TRP A 1 222 ? 2.784 28.875 15.796 1.00 90.56 222 TRP A N 1
ATOM 1728 C CA . TRP A 1 222 ? 3.497 27.798 16.508 1.00 90.56 222 TRP A CA 1
ATOM 1729 C C . TRP A 1 222 ? 4.014 28.188 17.908 1.00 90.56 222 TRP A C 1
ATOM 1731 O O . TRP A 1 222 ? 4.588 27.336 18.582 1.00 90.56 222 TRP A O 1
ATOM 1741 N N . ASN A 1 223 ? 3.824 29.440 18.342 1.00 90.81 223 ASN A N 1
ATOM 1742 C CA . ASN A 1 223 ? 4.210 29.914 19.674 1.00 90.81 223 ASN A CA 1
ATOM 1743 C C . ASN A 1 223 ? 3.037 29.933 20.673 1.00 90.81 223 ASN A C 1
ATOM 1745 O O . ASN A 1 223 ? 3.240 30.370 21.800 1.00 90.81 223 ASN A O 1
ATOM 1749 N N . SER A 1 224 ? 1.831 29.505 20.279 1.00 91.31 224 SER A N 1
ATOM 1750 C CA . SER A 1 224 ? 0.703 29.365 21.210 1.00 91.31 224 SER A CA 1
ATOM 1751 C C . SER A 1 224 ? 1.011 28.308 22.274 1.00 91.31 224 SER A C 1
ATOM 1753 O O . SER A 1 224 ? 1.676 27.306 21.987 1.00 91.31 224 SER A O 1
ATOM 1755 N N . ASN A 1 225 ? 0.484 28.477 23.489 1.00 89.81 225 ASN A N 1
ATOM 1756 C CA . ASN A 1 225 ? 0.683 27.490 24.556 1.00 89.81 225 ASN A CA 1
ATOM 1757 C C . ASN A 1 225 ? 0.242 26.080 24.123 1.00 89.81 225 ASN A C 1
ATOM 1759 O O . ASN A 1 225 ? 0.975 25.120 24.340 1.00 89.81 225 ASN A O 1
ATOM 1763 N N . THR A 1 226 ? -0.887 25.939 23.419 1.00 93.50 226 THR A N 1
ATOM 1764 C CA . THR A 1 226 ? -1.350 24.634 22.908 1.00 93.50 226 THR A CA 1
ATOM 1765 C C . THR A 1 226 ? -0.369 24.009 21.906 1.00 93.50 226 THR A C 1
ATOM 1767 O O . THR A 1 226 ? -0.079 22.811 21.987 1.00 93.50 226 THR A O 1
ATOM 1770 N N . ALA A 1 227 ? 0.216 24.797 20.996 1.00 94.69 227 ALA A N 1
ATOM 1771 C CA . ALA A 1 227 ? 1.246 24.313 20.079 1.00 94.69 227 ALA A CA 1
ATOM 1772 C C . ALA A 1 227 ? 2.538 23.914 20.815 1.00 94.69 227 ALA A C 1
ATOM 1774 O O . ALA A 1 227 ? 3.150 22.908 20.448 1.00 94.69 227 ALA A O 1
ATOM 1775 N N . ILE A 1 228 ? 2.925 24.648 21.866 1.00 94.44 228 ILE A N 1
ATOM 1776 C CA . ILE A 1 228 ? 4.086 24.340 22.717 1.00 94.44 228 ILE A CA 1
ATOM 1777 C C . ILE A 1 228 ? 3.865 23.032 23.492 1.00 94.44 228 ILE A C 1
ATOM 1779 O O . ILE A 1 228 ? 4.728 22.156 23.437 1.00 94.44 228 ILE A O 1
ATOM 1783 N N . ILE A 1 229 ? 2.696 22.847 24.117 1.00 95.50 229 ILE A N 1
ATOM 1784 C CA . ILE A 1 229 ? 2.317 21.614 24.830 1.00 95.50 229 ILE A CA 1
ATOM 1785 C C . ILE A 1 229 ? 2.425 20.402 23.898 1.00 95.50 229 ILE A C 1
ATOM 1787 O O . ILE A 1 229 ? 3.133 19.436 24.195 1.00 95.50 229 ILE A O 1
ATOM 1791 N N . ARG A 1 230 ? 1.786 20.466 22.720 1.00 96.25 230 ARG A N 1
ATOM 1792 C CA . ARG A 1 230 ? 1.846 19.373 21.738 1.00 96.25 230 ARG A CA 1
ATOM 1793 C C . ARG A 1 230 ? 3.266 19.148 21.209 1.00 96.25 230 ARG A C 1
ATOM 1795 O O . ARG A 1 230 ? 3.669 18.008 20.977 1.00 96.25 230 ARG A O 1
ATOM 1802 N N . LYS A 1 231 ? 4.041 20.217 21.000 1.00 95.50 231 LYS A N 1
ATOM 1803 C CA . LYS A 1 231 ? 5.454 20.119 20.606 1.00 95.50 231 LYS A CA 1
ATOM 1804 C C . LYS A 1 231 ? 6.262 19.381 21.675 1.00 95.50 231 LYS A C 1
ATOM 1806 O O . LYS A 1 231 ? 7.048 18.516 21.309 1.00 95.50 231 LYS A O 1
ATOM 1811 N N . ALA A 1 232 ? 6.053 19.666 22.959 1.00 95.81 232 ALA A N 1
ATOM 1812 C CA . ALA A 1 232 ? 6.760 19.007 24.054 1.00 95.81 232 ALA A CA 1
ATOM 1813 C C . ALA A 1 232 ? 6.445 17.502 24.146 1.00 95.81 232 ALA A C 1
ATOM 1815 O O . ALA A 1 232 ? 7.367 16.700 24.292 1.00 95.81 232 ALA A O 1
ATOM 1816 N N . MET A 1 233 ? 5.179 17.102 23.961 1.00 96.56 233 MET A N 1
ATOM 1817 C CA . MET A 1 233 ? 4.793 15.685 23.849 1.00 96.56 233 MET A CA 1
ATOM 1818 C C . MET A 1 233 ? 5.611 14.964 22.766 1.00 96.56 233 MET A C 1
ATOM 1820 O O . MET A 1 233 ? 6.217 13.925 23.027 1.00 96.56 233 MET A O 1
ATOM 1824 N N . LEU A 1 234 ? 5.690 15.531 21.558 1.00 95.94 234 LEU A N 1
ATOM 1825 C CA . LEU A 1 234 ? 6.400 14.913 20.431 1.00 95.94 234 LEU A CA 1
ATOM 1826 C C . LEU A 1 234 ? 7.930 14.975 20.562 1.00 95.94 234 LEU A C 1
ATOM 1828 O O . LEU A 1 234 ? 8.609 13.980 20.309 1.00 95.94 234 LEU A O 1
ATOM 1832 N N . ASP A 1 235 ? 8.486 16.119 20.969 1.00 95.75 235 ASP A N 1
ATOM 1833 C CA . ASP A 1 235 ? 9.936 16.305 21.091 1.00 95.75 235 ASP A CA 1
ATOM 1834 C C . ASP A 1 235 ? 10.544 15.447 22.218 1.00 95.75 235 ASP A C 1
ATOM 1836 O O . ASP A 1 235 ? 11.740 15.152 22.156 1.00 95.75 235 ASP A O 1
ATOM 1840 N N . SER A 1 236 ? 9.734 14.980 23.183 1.00 95.88 236 SER A N 1
ATOM 1841 C CA . SER A 1 236 ? 10.136 13.999 24.209 1.00 95.88 236 SER A CA 1
ATOM 1842 C C . SER A 1 236 ? 10.544 12.628 23.648 1.00 95.88 236 SER A C 1
ATOM 1844 O O . SER A 1 236 ? 11.110 11.812 24.373 1.00 95.88 236 SER A O 1
ATOM 1846 N N . GLY A 1 237 ? 10.209 12.330 22.385 1.00 95.56 237 GLY A N 1
ATOM 1847 C CA . GLY A 1 237 ? 10.528 11.068 21.708 1.00 95.56 237 GLY A CA 1
ATOM 1848 C C . GLY A 1 237 ? 9.705 9.849 22.137 1.00 95.56 237 GLY A C 1
ATOM 1849 O O . GLY A 1 237 ? 9.809 8.798 21.503 1.00 95.56 237 GLY A O 1
ATOM 1850 N N . ARG A 1 238 ? 8.867 9.972 23.176 1.00 95.06 238 ARG A N 1
ATOM 1851 C CA . ARG A 1 238 ? 8.061 8.862 23.714 1.00 95.06 238 ARG A CA 1
ATOM 1852 C C . ARG A 1 238 ? 6.682 8.714 23.082 1.00 95.06 238 ARG A C 1
ATOM 1854 O O . ARG A 1 238 ? 6.153 7.606 23.100 1.00 95.06 238 ARG A O 1
ATOM 1861 N N . HIS A 1 239 ? 6.110 9.778 22.521 1.00 97.31 239 HIS A N 1
ATOM 1862 C CA . HIS A 1 239 ? 4.853 9.688 21.773 1.00 97.31 239 HIS A CA 1
ATOM 1863 C C . HIS A 1 239 ? 5.066 9.047 20.401 1.00 97.31 239 HIS A C 1
ATOM 1865 O O . HIS A 1 239 ? 5.939 9.457 19.637 1.00 97.31 239 HIS A O 1
ATOM 1871 N N . ILE A 1 240 ? 4.239 8.050 20.092 1.00 96.81 240 ILE A N 1
ATOM 1872 C CA . ILE A 1 240 ? 4.277 7.258 18.864 1.00 96.81 240 ILE A CA 1
ATOM 1873 C C . ILE A 1 240 ? 2.854 7.134 18.315 1.00 96.81 240 ILE A C 1
ATOM 1875 O O . ILE A 1 240 ? 1.911 6.812 19.035 1.00 96.81 240 ILE A O 1
ATOM 1879 N N . ASP A 1 241 ? 2.714 7.348 17.012 1.00 97.69 241 ASP A N 1
ATOM 1880 C CA . ASP A 1 241 ? 1.501 7.035 16.262 1.00 97.69 241 ASP A CA 1
ATOM 1881 C C . ASP A 1 241 ? 1.729 5.738 15.472 1.00 97.69 241 ASP A C 1
ATOM 1883 O O . ASP A 1 241 ? 2.493 5.683 14.501 1.00 97.69 241 ASP A O 1
ATOM 1887 N N . VAL A 1 242 ? 1.071 4.671 15.922 1.00 97.94 242 VAL A N 1
ATOM 1888 C CA . VAL A 1 242 ? 1.216 3.303 15.409 1.00 97.94 242 VAL A CA 1
ATOM 1889 C C . VAL A 1 242 ? 0.784 3.199 13.944 1.00 97.94 242 VAL A C 1
ATOM 1891 O O . VAL A 1 242 ? 1.370 2.415 13.193 1.00 97.94 242 VAL A O 1
ATOM 1894 N N . ALA A 1 243 ? -0.167 4.024 13.485 1.00 96.31 243 ALA A N 1
ATOM 1895 C CA . ALA A 1 243 ? -0.614 4.014 12.090 1.00 96.31 243 ALA A CA 1
ATOM 1896 C C . ALA A 1 243 ? 0.540 4.334 11.120 1.00 96.31 243 ALA A C 1
ATOM 1898 O O . ALA A 1 243 ? 0.588 3.816 10.004 1.00 96.31 243 ALA A O 1
ATOM 1899 N N . ARG A 1 244 ? 1.519 5.135 11.559 1.00 95.75 244 ARG A N 1
ATOM 1900 C CA . ARG A 1 244 ? 2.682 5.563 10.761 1.00 95.75 244 ARG A CA 1
ATOM 1901 C C . ARG A 1 244 ? 3.834 4.559 10.733 1.00 95.75 244 ARG A C 1
ATOM 1903 O O . ARG A 1 244 ? 4.750 4.724 9.927 1.00 95.75 244 ARG A O 1
ATOM 1910 N N . LEU A 1 245 ? 3.793 3.512 11.560 1.00 95.69 245 LEU A N 1
ATOM 1911 C CA . LEU A 1 245 ? 4.743 2.399 11.465 1.00 95.69 245 LEU A CA 1
ATOM 1912 C C . LEU A 1 245 ? 4.483 1.577 10.193 1.00 95.69 245 LEU A C 1
ATOM 1914 O O . LEU A 1 245 ? 5.428 1.208 9.501 1.00 95.69 245 LEU A O 1
ATOM 1918 N N . ASN A 1 246 ? 3.213 1.397 9.815 1.00 94.00 246 ASN A N 1
ATOM 1919 C CA . ASN A 1 246 ? 2.805 0.810 8.538 1.00 94.00 246 ASN A CA 1
ATOM 1920 C C . ASN A 1 246 ? 2.530 1.911 7.498 1.00 94.00 246 ASN A C 1
ATOM 1922 O O . ASN A 1 246 ? 1.382 2.200 7.155 1.00 94.00 246 ASN A O 1
ATOM 1926 N N . GLU A 1 247 ? 3.594 2.522 6.961 1.00 90.00 247 GLU A N 1
ATOM 1927 C CA . GLU A 1 247 ? 3.495 3.637 5.999 1.00 90.00 247 GLU A CA 1
ATOM 1928 C C . GLU A 1 247 ? 2.603 3.322 4.774 1.00 90.00 247 GLU A C 1
ATOM 1930 O O . GLU A 1 247 ? 2.017 4.243 4.204 1.00 90.00 247 GLU A O 1
ATOM 1935 N N . SER A 1 248 ? 2.442 2.039 4.412 1.00 87.94 248 SER A N 1
ATOM 1936 C CA . SER A 1 248 ? 1.612 1.578 3.285 1.00 87.94 248 SER A CA 1
ATOM 1937 C C . SER A 1 248 ? 0.098 1.618 3.537 1.00 87.94 248 SER A C 1
ATOM 1939 O O . SER A 1 248 ? -0.663 1.845 2.598 1.00 87.94 248 SER A O 1
ATOM 1941 N N . GLN A 1 249 ? -0.348 1.434 4.786 1.00 90.25 249 GLN A N 1
ATOM 1942 C CA . GLN A 1 249 ? -1.769 1.451 5.174 1.00 90.25 249 GLN A CA 1
ATOM 1943 C C . GLN A 1 249 ? -2.078 2.529 6.229 1.00 90.25 249 GLN A C 1
ATOM 1945 O O . GLN A 1 249 ? -3.132 2.488 6.854 1.00 90.25 249 GLN A O 1
ATOM 1950 N N . ARG A 1 250 ? -1.210 3.538 6.399 1.00 89.62 250 ARG A N 1
ATOM 1951 C CA . ARG A 1 250 ? -1.334 4.608 7.416 1.00 89.62 250 ARG A CA 1
ATOM 1952 C C . ARG A 1 250 ? -2.650 5.407 7.409 1.00 89.62 250 ARG A C 1
ATOM 1954 O O . ARG A 1 250 ? -2.913 6.147 8.345 1.00 89.62 250 ARG A O 1
ATOM 1961 N N . MET A 1 251 ? -3.420 5.325 6.320 1.00 88.50 251 MET A N 1
ATOM 1962 C CA . MET A 1 251 ? -4.717 5.996 6.137 1.00 88.50 251 MET A CA 1
ATOM 1963 C C . MET A 1 251 ? -5.914 5.047 6.360 1.00 88.50 251 MET A C 1
ATOM 1965 O O . MET A 1 251 ? -7.055 5.433 6.117 1.00 88.50 251 MET A O 1
ATOM 1969 N N . VAL A 1 252 ? -5.672 3.791 6.749 1.00 90.44 252 VAL A N 1
ATOM 1970 C CA . VAL A 1 252 ? -6.706 2.787 7.036 1.00 90.44 252 VAL A CA 1
ATOM 1971 C C . VAL A 1 252 ? -6.999 2.793 8.533 1.00 90.44 252 VAL A C 1
ATOM 1973 O O . VAL A 1 252 ? -6.079 2.727 9.341 1.00 90.44 252 VAL A O 1
ATOM 1976 N N . ALA A 1 253 ? -8.278 2.855 8.907 1.00 91.06 253 ALA A N 1
ATOM 1977 C CA . ALA A 1 253 ? -8.690 2.862 10.307 1.00 91.06 253 ALA A CA 1
ATOM 1978 C C . ALA A 1 253 ? -8.374 1.537 11.025 1.00 91.06 253 ALA A C 1
ATOM 1980 O O . ALA A 1 253 ? -8.473 0.456 10.432 1.00 91.06 253 ALA A O 1
ATOM 1981 N N . LEU A 1 254 ? -8.084 1.636 12.328 1.00 94.81 254 LEU A N 1
ATOM 1982 C CA . LEU A 1 254 ? -7.766 0.525 13.229 1.00 94.81 254 LEU A CA 1
ATOM 1983 C C . LEU A 1 254 ? -8.756 -0.644 13.085 1.00 94.81 254 LEU A C 1
ATOM 1985 O O . LEU A 1 254 ? -8.344 -1.764 12.790 1.00 94.81 254 LEU A O 1
ATOM 1989 N N . LYS A 1 255 ? -10.064 -0.363 13.162 1.00 93.06 255 LYS A N 1
ATOM 1990 C CA . LYS A 1 255 ? -11.160 -1.343 13.034 1.00 93.06 255 LYS A CA 1
ATOM 1991 C C . LYS A 1 255 ? -11.050 -2.249 11.793 1.00 93.06 255 LYS A C 1
ATOM 1993 O O . LYS A 1 255 ? -11.290 -3.451 11.884 1.00 93.06 255 LYS A O 1
ATOM 1998 N N . ARG A 1 256 ? -10.642 -1.713 10.630 1.00 92.88 256 ARG A N 1
ATOM 1999 C CA . ARG A 1 256 ? -10.497 -2.496 9.381 1.00 92.88 256 ARG A CA 1
ATOM 2000 C C . ARG A 1 256 ? -9.271 -3.410 9.404 1.00 92.88 256 ARG A C 1
ATOM 2002 O O . ARG A 1 256 ? -9.324 -4.510 8.856 1.00 92.88 256 ARG A O 1
ATOM 2009 N N . LEU A 1 257 ? -8.187 -2.966 10.042 1.00 94.38 257 LEU A N 1
ATOM 2010 C CA . LEU A 1 257 ? -6.959 -3.747 10.219 1.00 94.38 257 LEU A CA 1
ATOM 2011 C C . LEU A 1 257 ? -7.188 -4.890 11.221 1.00 94.38 257 LEU A C 1
ATOM 2013 O O . LEU A 1 257 ? -6.869 -6.038 10.915 1.00 94.38 257 LEU A O 1
ATOM 2017 N N . LEU A 1 258 ? -7.844 -4.596 12.351 1.00 95.19 258 LEU A N 1
ATOM 2018 C CA . LEU A 1 258 ? -8.306 -5.593 13.324 1.00 95.19 258 LEU A CA 1
ATOM 2019 C C . LEU A 1 258 ? -9.218 -6.632 12.664 1.00 95.19 258 LEU A C 1
ATOM 2021 O O . LEU A 1 258 ? -8.952 -7.832 12.757 1.00 95.19 258 LEU A O 1
ATOM 2025 N N . GLY A 1 259 ? -10.219 -6.175 11.904 1.00 93.75 259 GLY A N 1
ATOM 2026 C CA . GLY A 1 259 ? -11.109 -7.038 11.134 1.00 93.75 259 GLY A CA 1
ATOM 2027 C C . GLY A 1 259 ? -10.354 -8.043 10.259 1.00 93.75 259 GLY A C 1
ATOM 2028 O O . GLY A 1 259 ? -10.599 -9.246 10.367 1.00 93.75 259 GLY A O 1
ATOM 2029 N N . GLY A 1 260 ? -9.382 -7.570 9.468 1.00 92.12 260 GLY A N 1
ATOM 2030 C CA . GLY A 1 260 ? -8.534 -8.409 8.609 1.00 92.12 260 GLY A CA 1
ATOM 2031 C C . GLY A 1 260 ? -7.643 -9.404 9.370 1.00 92.12 260 GLY A C 1
ATOM 2032 O O . GLY A 1 260 ? -7.409 -10.516 8.893 1.00 92.12 260 GLY A O 1
ATOM 2033 N N . MET A 1 261 ? -7.213 -9.060 10.585 1.00 92.88 261 MET A N 1
ATOM 2034 C CA . MET A 1 261 ? -6.486 -9.961 11.491 1.00 92.88 261 MET A CA 1
ATOM 2035 C C . MET A 1 261 ? -7.390 -10.974 12.220 1.00 92.88 261 MET A C 1
ATOM 2037 O O . MET A 1 261 ? -6.887 -11.788 12.987 1.00 92.88 261 MET A O 1
ATOM 2041 N N . GLY A 1 262 ? -8.709 -10.947 11.999 1.00 95.06 262 GLY A N 1
ATOM 2042 C CA . GLY A 1 262 ? -9.673 -11.787 12.722 1.00 95.06 262 GLY A CA 1
ATOM 2043 C C . GLY A 1 262 ? -10.095 -11.222 14.086 1.00 95.06 262 GLY A C 1
ATOM 2044 O O . GLY A 1 262 ? -10.971 -11.792 14.726 1.00 95.06 262 GLY A O 1
ATOM 2045 N N . ARG A 1 263 ? -9.540 -10.080 14.507 1.00 96.31 263 ARG A N 1
ATOM 2046 C CA . ARG A 1 263 ? -9.847 -9.410 15.780 1.00 96.31 263 ARG A CA 1
ATOM 2047 C C . ARG A 1 263 ? -11.237 -8.768 15.787 1.00 96.31 263 ARG A C 1
ATOM 2049 O O . ARG A 1 263 ? -11.883 -8.655 14.743 1.00 96.31 263 ARG A O 1
ATOM 2056 N N . GLN A 1 264 ? -11.715 -8.379 16.968 1.00 96.12 264 GLN A N 1
ATOM 2057 C CA . GLN A 1 264 ? -13.027 -7.746 17.145 1.00 96.12 264 GLN A CA 1
ATOM 2058 C C . GLN A 1 264 ? -13.202 -6.498 16.261 1.00 96.12 264 GLN A C 1
ATOM 2060 O O . GLN A 1 264 ? -12.259 -5.731 16.063 1.00 96.12 264 GLN A O 1
ATOM 2065 N N . ILE A 1 265 ? -14.423 -6.271 15.767 1.00 95.38 265 ILE A N 1
ATOM 2066 C CA . ILE A 1 265 ? -14.825 -5.019 15.108 1.00 95.38 265 ILE A CA 1
ATOM 2067 C C . ILE A 1 265 ? -15.952 -4.382 15.931 1.00 95.38 265 ILE A C 1
ATOM 2069 O O . ILE A 1 265 ? -17.118 -4.389 15.533 1.00 95.38 265 ILE A O 1
ATOM 2073 N N . LEU A 1 266 ? -15.602 -3.880 17.117 1.00 92.56 266 LEU A N 1
ATOM 2074 C CA . LEU A 1 266 ? -16.527 -3.119 17.954 1.00 92.56 266 LEU A CA 1
ATOM 2075 C C . LEU A 1 266 ? -16.595 -1.672 17.453 1.00 92.56 266 LEU A C 1
ATOM 2077 O O . LEU A 1 266 ? -15.571 -0.996 17.365 1.00 92.56 266 LEU A O 1
ATOM 2081 N N . GLU A 1 267 ? -17.799 -1.220 17.130 1.00 86.50 267 GLU A N 1
ATOM 2082 C CA . GLU A 1 267 ? -18.141 0.151 16.737 1.00 86.50 267 GLU A CA 1
ATOM 2083 C C . GLU A 1 267 ? -19.102 0.730 17.785 1.00 86.50 267 GLU A C 1
ATOM 2085 O O . GLU A 1 267 ? -19.704 -0.025 18.550 1.00 86.50 267 GLU A O 1
ATOM 2090 N N . SER A 1 268 ? -19.268 2.053 17.821 1.00 75.88 268 SER A N 1
ATOM 2091 C CA . SER A 1 268 ? -20.244 2.707 18.699 1.00 75.88 268 SER A CA 1
ATOM 2092 C C . SER A 1 268 ? -21.130 3.662 17.906 1.00 75.88 268 SER A C 1
ATOM 2094 O O . SER A 1 268 ? -20.677 4.704 17.429 1.00 75.88 268 SER A O 1
ATOM 2096 N N . ASP A 1 269 ? -22.423 3.336 17.819 1.00 64.88 269 ASP A N 1
ATOM 2097 C CA . ASP A 1 269 ? -23.445 4.163 17.158 1.00 64.88 269 ASP A CA 1
ATOM 2098 C C . ASP A 1 269 ? -23.516 5.586 17.744 1.00 64.88 269 ASP A C 1
ATOM 2100 O O . ASP A 1 269 ? -23.940 6.528 17.073 1.00 64.88 269 ASP A O 1
ATOM 2104 N N . LYS A 1 270 ? -23.055 5.770 18.992 1.00 62.62 270 LYS A N 1
ATOM 2105 C CA . LYS A 1 270 ? -23.023 7.066 19.683 1.00 62.62 270 LYS A CA 1
ATOM 2106 C C . LYS A 1 270 ? -22.043 8.058 19.055 1.00 62.62 270 LYS A C 1
ATOM 2108 O O . LYS A 1 270 ? -22.237 9.257 19.224 1.00 62.62 270 LYS A O 1
ATOM 2113 N N . LEU A 1 271 ? -21.018 7.587 18.340 1.00 60.25 271 LEU A N 1
ATOM 2114 C CA . LEU A 1 271 ? -19.947 8.424 17.782 1.00 60.25 271 LEU A CA 1
ATOM 2115 C C . LEU A 1 271 ? -20.292 9.037 16.414 1.00 60.25 271 LEU A C 1
ATOM 2117 O O . LEU A 1 271 ? -19.666 10.006 15.990 1.00 60.25 271 LEU A O 1
ATOM 2121 N N . GLY A 1 272 ? -21.297 8.501 15.715 1.00 52.94 272 GLY A N 1
ATOM 2122 C CA . GLY A 1 272 ? -21.556 8.774 14.294 1.00 52.94 272 GLY A CA 1
ATOM 2123 C C . GLY A 1 272 ? -22.123 10.155 13.926 1.00 52.94 272 GLY A C 1
ATOM 2124 O O . GLY A 1 272 ? -22.568 10.323 12.791 1.00 52.94 272 GLY A O 1
ATOM 2125 N N . GLY A 1 273 ? -22.157 11.136 14.837 1.00 54.97 273 GLY A N 1
ATOM 2126 C CA . GLY A 1 273 ? -22.897 12.390 14.641 1.00 54.97 273 GLY A CA 1
ATOM 2127 C C . GLY A 1 273 ? -22.239 13.656 15.197 1.00 54.97 273 GLY A C 1
ATOM 2128 O O . GLY A 1 273 ? -21.417 13.624 16.115 1.00 54.97 273 GLY A O 1
ATOM 2129 N N . HIS A 1 274 ? -22.658 14.808 14.657 1.00 45.56 274 HIS A N 1
ATOM 2130 C CA . HIS A 1 274 ? -22.212 16.136 15.110 1.00 45.56 274 HIS A CA 1
ATOM 2131 C C . HIS A 1 274 ? -22.614 16.445 16.562 1.00 45.56 274 HIS A C 1
ATOM 2133 O O . HIS A 1 274 ? -21.851 17.096 17.260 1.00 45.56 274 HIS A O 1
ATOM 2139 N N . ASN A 1 275 ? -23.741 15.904 17.040 1.00 54.78 275 ASN A N 1
ATOM 2140 C CA . ASN A 1 275 ? -24.203 16.018 18.432 1.00 54.78 275 ASN A CA 1
ATOM 2141 C C . ASN A 1 275 ? -24.228 14.644 19.132 1.00 54.78 275 ASN A C 1
ATOM 2143 O O . ASN A 1 275 ? -25.219 14.254 19.748 1.00 54.78 275 ASN A O 1
ATOM 2147 N N . ALA A 1 276 ? -23.142 13.880 18.978 1.00 74.31 276 ALA A N 1
ATOM 2148 C CA . ALA A 1 276 ? -22.898 12.629 19.696 1.00 74.31 276 ALA A CA 1
ATOM 2149 C C . ALA A 1 276 ? -23.107 12.812 21.213 1.00 74.31 276 ALA A C 1
ATOM 2151 O O . ALA A 1 276 ? -22.510 13.716 21.803 1.00 74.31 276 ALA A O 1
ATOM 2152 N N . ARG A 1 277 ? -23.938 11.975 21.851 1.00 85.69 277 ARG A N 1
ATOM 2153 C CA . ARG A 1 277 ? -24.290 12.088 23.279 1.00 85.69 277 ARG A CA 1
ATOM 2154 C C . ARG A 1 277 ? -24.501 10.747 23.980 1.00 85.69 277 ARG A C 1
ATOM 2156 O O . ARG A 1 277 ? -24.878 9.748 23.371 1.00 85.69 277 ARG A O 1
ATOM 2163 N N . VAL A 1 278 ? -24.322 10.793 25.297 1.00 89.81 278 VAL A N 1
ATOM 2164 C CA . VAL A 1 278 ? -24.592 9.730 26.277 1.00 89.81 278 VAL A CA 1
ATOM 2165 C C . VAL A 1 278 ? -25.773 10.176 27.149 1.00 89.81 278 VAL A C 1
ATOM 2167 O O . VAL A 1 278 ? -25.704 11.242 27.760 1.00 89.81 278 VAL A O 1
ATOM 2170 N N . GLU A 1 279 ? -26.865 9.406 27.205 1.00 89.81 279 GLU A N 1
ATOM 2171 C CA . GLU A 1 279 ? -28.099 9.800 27.918 1.00 89.81 279 GLU A CA 1
ATOM 2172 C C . GLU A 1 279 ? -28.297 9.066 29.254 1.00 89.81 279 GLU A C 1
ATOM 2174 O O . GLU A 1 279 ? -28.955 9.575 30.168 1.00 89.81 279 GLU A O 1
ATOM 2179 N N . THR A 1 280 ? -27.717 7.875 29.376 1.00 93.19 280 THR A N 1
ATOM 2180 C CA . THR A 1 280 ? -27.849 6.963 30.513 1.00 93.19 280 THR A CA 1
ATOM 2181 C C . THR A 1 280 ? -26.486 6.481 31.009 1.00 93.19 280 THR A C 1
ATOM 2183 O O . THR A 1 280 ? -25.478 6.564 30.307 1.00 93.19 280 THR A O 1
ATOM 2186 N N . LEU A 1 281 ? -26.458 5.907 32.216 1.00 93.62 281 LEU A N 1
ATOM 2187 C CA . LEU A 1 281 ? -25.279 5.197 32.716 1.00 93.62 281 LEU A CA 1
ATOM 2188 C C . LEU A 1 281 ? -24.859 4.041 31.787 1.00 93.62 281 LEU A C 1
ATOM 2190 O O . LEU A 1 281 ? -23.668 3.805 31.633 1.00 93.62 281 LEU A O 1
ATOM 2194 N N . GLN A 1 282 ? -25.804 3.354 31.138 1.00 93.56 282 GLN A N 1
ATOM 2195 C CA . GLN A 1 282 ? -25.490 2.247 30.229 1.00 93.56 282 GLN A CA 1
ATOM 2196 C C . GLN A 1 282 ? -24.733 2.734 28.983 1.00 93.56 282 GLN A C 1
ATOM 2198 O O . GLN A 1 282 ? -23.705 2.157 28.645 1.00 93.56 282 GLN A O 1
ATOM 2203 N N . ASP A 1 283 ? -25.161 3.849 28.377 1.00 92.31 283 ASP A N 1
ATOM 2204 C CA . ASP A 1 283 ? -24.444 4.464 27.247 1.00 92.31 283 ASP A CA 1
ATOM 2205 C C . ASP A 1 283 ? -22.997 4.849 27.628 1.00 92.31 283 ASP A C 1
ATOM 2207 O O . ASP A 1 283 ? -22.092 4.809 26.796 1.00 92.31 283 ASP A O 1
ATOM 2211 N N . PHE A 1 284 ? -22.767 5.228 28.893 1.00 94.50 284 PHE A N 1
ATOM 2212 C CA . PHE A 1 284 ? -21.443 5.587 29.411 1.00 94.50 284 PHE A CA 1
ATOM 2213 C C . PHE A 1 284 ? -20.558 4.351 29.616 1.00 94.50 284 PHE A C 1
ATOM 2215 O O . PHE A 1 284 ? -19.385 4.368 29.245 1.00 94.50 284 PHE A O 1
ATOM 2222 N N . LEU A 1 285 ? -21.124 3.265 30.153 1.00 95.38 285 LEU A N 1
ATOM 2223 C CA . LEU A 1 285 ? -20.436 1.977 30.272 1.00 95.38 285 LEU A CA 1
ATOM 2224 C C . LEU A 1 285 ? -20.050 1.419 28.893 1.00 95.38 285 LEU A C 1
ATOM 2226 O O . LEU A 1 285 ? -18.936 0.926 28.732 1.00 95.38 285 LEU A O 1
ATOM 2230 N N . GLU A 1 286 ? -20.929 1.548 27.898 1.00 93.81 286 GLU A N 1
ATOM 2231 C CA . GLU A 1 286 ? -20.675 1.140 26.511 1.00 93.81 286 GLU A CA 1
ATOM 2232 C C . GLU A 1 286 ? -19.585 1.989 25.842 1.00 93.81 286 GLU A C 1
ATOM 2234 O O . GLU A 1 286 ? -18.694 1.428 25.205 1.00 93.81 286 GLU A O 1
ATOM 2239 N N . LEU A 1 287 ? -19.582 3.315 26.038 1.00 94.50 287 LEU A N 1
ATOM 2240 C CA . LEU A 1 287 ? -18.520 4.197 25.533 1.00 94.50 287 LEU A CA 1
ATOM 2241 C C . LEU A 1 287 ? -17.147 3.855 26.137 1.00 94.50 287 LEU A C 1
ATOM 2243 O O . LEU A 1 287 ? -16.167 3.730 25.403 1.00 94.50 287 LEU A O 1
ATOM 2247 N N . LEU A 1 288 ? -17.072 3.662 27.459 1.00 95.62 288 LEU A N 1
ATOM 2248 C CA . LEU A 1 288 ? -15.832 3.250 28.125 1.00 95.62 288 LEU A CA 1
ATOM 2249 C C . LEU A 1 288 ? -15.367 1.876 27.625 1.00 95.62 288 LEU A C 1
ATOM 2251 O O . LEU A 1 288 ? -14.192 1.695 27.315 1.00 95.62 288 LEU A O 1
ATOM 2255 N N . ALA A 1 289 ? -16.281 0.912 27.502 1.00 95.56 289 ALA A N 1
ATOM 2256 C CA . ALA A 1 289 ? -15.971 -0.426 27.010 1.00 95.56 289 ALA A CA 1
ATOM 2257 C C . ALA A 1 289 ? -15.492 -0.430 25.545 1.00 95.56 289 ALA A C 1
ATOM 2259 O O . ALA A 1 289 ? -14.579 -1.189 25.215 1.00 95.56 289 ALA A O 1
ATOM 2260 N N . TYR A 1 290 ? -16.047 0.443 24.698 1.00 95.00 290 TYR A N 1
ATOM 2261 C CA . TYR A 1 290 ? -15.579 0.700 23.334 1.00 95.00 290 TYR A CA 1
ATOM 2262 C C . TYR A 1 290 ? -14.150 1.275 23.322 1.00 95.00 290 TYR A C 1
ATOM 2264 O O . TYR A 1 290 ? -13.276 0.699 22.685 1.00 95.00 290 TYR A O 1
ATOM 2272 N N . ASN A 1 291 ? -13.879 2.333 24.092 1.00 94.81 291 ASN A N 1
ATOM 2273 C CA . ASN A 1 291 ? -12.581 3.027 24.116 1.00 94.81 291 ASN A CA 1
ATOM 2274 C C . ASN A 1 291 ? -11.463 2.129 24.714 1.00 94.81 291 ASN A C 1
ATOM 2276 O O . ASN A 1 291 ? -10.305 2.208 24.304 1.00 94.81 291 ASN A O 1
ATOM 2280 N N . VAL A 1 292 ? -11.803 1.161 25.586 1.00 97.25 292 VAL A N 1
ATOM 2281 C CA . VAL A 1 292 ? -10.887 0.056 25.963 1.00 97.25 292 VAL A CA 1
ATOM 2282 C C . VAL A 1 292 ? -10.606 -0.901 24.797 1.00 97.25 292 VAL A C 1
ATOM 2284 O O . VAL A 1 292 ? -9.479 -1.382 24.655 1.00 97.25 292 VAL A O 1
ATOM 2287 N N . SER A 1 293 ? -11.604 -1.181 23.957 1.00 96.19 293 SER A N 1
ATOM 2288 C CA . SER A 1 293 ? -11.472 -2.062 22.790 1.00 96.19 293 SER A CA 1
ATOM 2289 C C . SER A 1 293 ? -10.443 -1.542 21.795 1.00 96.19 293 SER A C 1
ATOM 2291 O O . SER A 1 293 ? -9.643 -2.323 21.279 1.00 96.19 293 SER A O 1
ATOM 2293 N N . ASP A 1 294 ? -10.390 -0.226 21.584 1.00 96.19 294 ASP A N 1
ATOM 2294 C CA . ASP A 1 294 ? -9.387 0.392 20.722 1.00 96.19 294 ASP A CA 1
ATOM 2295 C C . ASP A 1 294 ? -7.975 0.282 21.294 1.00 96.19 294 ASP A C 1
ATOM 2297 O O . ASP A 1 294 ? -7.090 -0.168 20.574 1.00 96.19 294 ASP A O 1
ATOM 2301 N N . VAL A 1 295 ? -7.731 0.557 22.581 1.00 97.88 295 VAL A N 1
ATOM 2302 C CA . VAL A 1 295 ? -6.366 0.432 23.145 1.00 97.88 295 VAL A CA 1
ATOM 2303 C C . VAL A 1 295 ? -5.888 -1.020 23.282 1.00 97.88 295 VAL A C 1
ATOM 2305 O O . VAL A 1 295 ? -4.708 -1.309 23.060 1.00 97.88 295 VAL A O 1
ATOM 2308 N N . VAL A 1 296 ? -6.788 -1.962 23.588 1.00 97.62 296 VAL A N 1
ATOM 2309 C CA . VAL A 1 296 ? -6.473 -3.403 23.637 1.00 97.62 296 VAL A CA 1
ATOM 2310 C C . VAL A 1 296 ? -6.288 -3.962 22.223 1.00 97.62 296 VAL A C 1
ATOM 2312 O O . VAL A 1 296 ? -5.328 -4.694 21.967 1.00 97.62 296 VAL A O 1
ATOM 2315 N N . GLY A 1 297 ? -7.145 -3.576 21.277 1.00 97.12 297 GLY A N 1
ATOM 2316 C CA . GLY A 1 297 ? -7.016 -3.916 19.862 1.00 97.12 297 GLY A CA 1
ATOM 2317 C C . GLY A 1 297 ? -5.742 -3.337 19.246 1.00 97.12 297 GLY A C 1
ATOM 2318 O O . GLY A 1 297 ? -5.009 -4.051 18.568 1.00 97.12 297 GLY A O 1
ATOM 2319 N N . LEU A 1 298 ? -5.411 -2.080 19.542 1.00 98.12 298 LEU A N 1
ATOM 2320 C CA . LEU A 1 298 ? -4.199 -1.402 19.083 1.00 98.12 298 LEU A CA 1
ATOM 2321 C C . LEU A 1 298 ? -2.928 -2.117 19.549 1.00 98.12 298 LEU A C 1
ATOM 2323 O O . LEU A 1 298 ? -2.013 -2.312 18.748 1.00 98.12 298 LEU A O 1
ATOM 2327 N N . HIS A 1 299 ? -2.893 -2.584 20.799 1.00 97.44 299 HIS A N 1
ATOM 2328 C CA . HIS A 1 299 ? -1.832 -3.468 21.280 1.00 97.44 299 HIS A CA 1
ATOM 2329 C C . HIS A 1 299 ? -1.724 -4.745 20.422 1.00 97.44 299 HIS A C 1
ATOM 2331 O O . HIS A 1 299 ? -0.619 -5.111 20.014 1.00 97.44 299 HIS A O 1
ATOM 2337 N N . LYS A 1 300 ? -2.851 -5.388 20.083 1.00 96.12 300 LYS A N 1
ATOM 2338 C CA . LYS A 1 300 ? -2.880 -6.597 19.235 1.00 96.12 300 LYS A CA 1
ATOM 2339 C C . LYS A 1 300 ? -2.558 -6.346 17.761 1.00 96.12 300 LYS A C 1
ATOM 2341 O O . LYS A 1 300 ? -2.030 -7.244 17.109 1.00 96.12 300 LYS A O 1
ATOM 2346 N N . LEU A 1 301 ? -2.778 -5.137 17.247 1.00 96.62 301 LEU A N 1
ATOM 2347 C CA . LEU A 1 301 ? -2.255 -4.703 15.949 1.00 96.62 301 LEU A CA 1
ATOM 2348 C C . LEU A 1 301 ? -0.736 -4.466 16.012 1.00 96.62 301 LEU A C 1
ATOM 2350 O O . LEU A 1 301 ? -0.014 -4.884 15.110 1.00 96.62 301 LEU A O 1
ATOM 2354 N N . PHE A 1 302 ? -0.244 -3.825 17.077 1.00 97.44 302 PHE A N 1
ATOM 2355 C CA . PHE A 1 302 ? 1.175 -3.504 17.249 1.00 97.44 302 PHE A CA 1
ATOM 2356 C C . PHE A 1 302 ? 2.061 -4.750 17.397 1.00 97.44 302 PHE A C 1
ATOM 2358 O O . PHE A 1 302 ? 3.184 -4.749 16.899 1.00 97.44 302 PHE A O 1
ATOM 2365 N N . GLU A 1 303 ? 1.562 -5.827 18.016 1.00 94.81 303 GLU A N 1
ATOM 2366 C CA . GLU A 1 303 ? 2.269 -7.117 18.084 1.00 94.81 303 GLU A CA 1
ATOM 2367 C C . GLU A 1 303 ? 2.638 -7.665 16.689 1.00 94.81 303 GLU A C 1
ATOM 2369 O O . GLU A 1 303 ? 3.699 -8.276 16.533 1.00 94.81 303 GLU A O 1
ATOM 2374 N N . HIS A 1 304 ? 1.828 -7.401 15.655 1.00 94.00 304 HIS A N 1
ATOM 2375 C CA . HIS A 1 304 ? 2.079 -7.870 14.291 1.00 94.00 304 HIS A CA 1
ATOM 2376 C C . HIS A 1 304 ? 3.374 -7.279 13.702 1.00 94.00 304 HIS A C 1
ATOM 2378 O O . HIS A 1 304 ? 3.602 -6.070 13.755 1.00 94.00 304 HIS A O 1
ATOM 2384 N N . SER A 1 305 ? 4.188 -8.117 13.052 1.00 90.88 305 SER A N 1
ATOM 2385 C CA . SER A 1 305 ? 5.539 -7.790 12.548 1.00 90.88 305 SER A CA 1
ATOM 2386 C C . SER A 1 305 ? 5.616 -6.533 11.668 1.00 90.88 305 SER A C 1
ATOM 2388 O O . SER A 1 305 ? 6.587 -5.783 11.735 1.00 90.88 305 SER A O 1
ATOM 2390 N N . ALA A 1 306 ? 4.568 -6.257 10.886 1.00 91.25 306 ALA A N 1
ATOM 2391 C CA . ALA A 1 306 ? 4.419 -5.033 10.089 1.00 91.25 306 ALA A CA 1
ATOM 2392 C C . ALA A 1 306 ? 4.418 -3.717 10.907 1.00 91.25 306 ALA A C 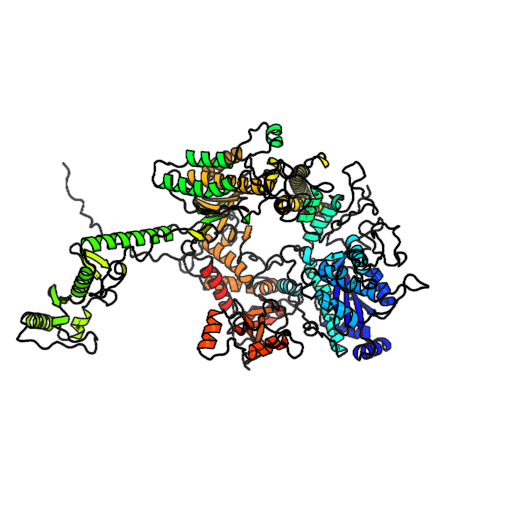1
ATOM 2394 O O . ALA A 1 306 ? 4.622 -2.650 10.328 1.00 91.25 306 ALA A O 1
ATOM 2395 N N . TYR A 1 307 ? 4.204 -3.782 12.225 1.00 95.62 307 TYR A N 1
ATOM 2396 C CA . TYR A 1 307 ? 4.217 -2.652 13.158 1.00 95.62 307 TYR A CA 1
ATOM 2397 C C . TYR A 1 307 ? 5.397 -2.763 14.129 1.00 95.62 307 TYR A C 1
ATOM 2399 O O . TYR A 1 307 ? 6.269 -1.892 14.110 1.00 95.62 307 TYR A O 1
ATOM 2407 N N . SER A 1 308 ? 5.485 -3.854 14.898 1.00 95.38 308 SER A N 1
ATOM 2408 C CA . SER A 1 308 ? 6.577 -4.112 15.851 1.00 95.38 308 SER A CA 1
ATOM 2409 C C . SER A 1 308 ? 7.956 -4.114 15.181 1.00 95.38 308 SER A C 1
ATOM 2411 O O . SER A 1 308 ? 8.854 -3.395 15.612 1.00 95.38 308 SER A O 1
ATOM 2413 N N . GLY A 1 309 ? 8.105 -4.813 14.053 1.00 92.62 309 GLY A N 1
ATOM 2414 C CA . GLY A 1 309 ? 9.350 -4.842 13.283 1.00 92.62 309 GLY A CA 1
ATOM 2415 C C . GLY A 1 309 ? 9.717 -3.495 12.647 1.00 92.62 309 GLY A C 1
ATOM 2416 O O . GLY A 1 309 ? 10.898 -3.201 12.485 1.00 92.62 309 GLY A O 1
ATOM 2417 N N . ASN A 1 310 ? 8.733 -2.640 12.336 1.00 93.06 310 ASN A N 1
ATOM 2418 C CA . ASN A 1 310 ? 8.986 -1.269 11.872 1.00 93.06 310 ASN A CA 1
ATOM 2419 C C . ASN A 1 310 ? 9.383 -0.325 13.019 1.00 93.06 310 ASN A C 1
ATOM 2421 O O . ASN A 1 310 ? 10.188 0.581 12.796 1.00 93.06 310 ASN A O 1
ATOM 2425 N N . PHE A 1 311 ? 8.879 -0.547 14.239 1.00 95.50 311 PHE A N 1
ATOM 2426 C CA . PHE A 1 311 ? 9.397 0.111 15.440 1.00 95.50 311 PHE A CA 1
ATOM 2427 C C . PHE A 1 311 ? 10.855 -0.300 15.692 1.00 95.50 311 PHE A C 1
ATOM 2429 O O . PHE A 1 311 ? 11.703 0.582 15.800 1.00 95.50 311 PHE A O 1
ATOM 2436 N N . ASP A 1 312 ? 11.167 -1.602 15.699 1.00 93.44 312 ASP A N 1
ATOM 2437 C CA . ASP A 1 312 ? 12.525 -2.127 15.935 1.00 93.44 312 ASP A CA 1
ATOM 2438 C C . ASP A 1 312 ? 13.532 -1.562 14.929 1.00 93.44 312 ASP A C 1
ATOM 2440 O O . ASP A 1 312 ? 14.571 -1.014 15.301 1.00 93.44 312 ASP A O 1
ATOM 2444 N N . LEU A 1 313 ? 13.171 -1.626 13.646 1.00 92.81 313 LEU A N 1
ATOM 2445 C CA . LEU A 1 313 ? 13.919 -1.068 12.525 1.00 92.81 313 LEU A CA 1
ATOM 2446 C C . LEU A 1 313 ? 14.252 0.414 12.734 1.00 92.81 313 LEU A C 1
ATOM 2448 O O . LEU A 1 313 ? 15.408 0.820 12.623 1.00 92.81 313 LEU A O 1
ATOM 2452 N N . LYS A 1 314 ? 13.245 1.236 13.047 1.00 94.00 314 LYS A N 1
ATOM 2453 C CA . LYS A 1 314 ? 13.417 2.688 13.169 1.00 94.00 314 LYS A CA 1
ATOM 2454 C C . LYS A 1 314 ? 14.073 3.085 14.492 1.00 94.00 314 LYS A C 1
ATOM 2456 O O . LYS A 1 314 ? 14.857 4.027 14.496 1.00 94.00 314 LYS A O 1
ATOM 2461 N N . LYS A 1 315 ? 13.849 2.348 15.586 1.00 94.06 315 LYS A N 1
ATOM 2462 C CA . LYS A 1 315 ? 14.553 2.534 16.865 1.00 94.06 315 LYS A CA 1
ATOM 2463 C C . LYS A 1 315 ? 16.041 2.196 16.739 1.00 94.06 315 LYS A C 1
ATOM 2465 O O . LYS A 1 315 ? 16.864 2.992 17.179 1.00 94.06 315 LYS A O 1
ATOM 2470 N N . GLY A 1 316 ? 16.391 1.106 16.053 1.00 91.06 316 GLY A N 1
ATOM 2471 C CA . GLY A 1 316 ? 17.783 0.779 15.728 1.00 91.06 316 GLY A CA 1
ATOM 2472 C C . GLY A 1 316 ? 18.473 1.871 14.898 1.00 91.06 316 GLY A C 1
ATOM 2473 O O . GLY A 1 316 ? 19.626 2.202 15.157 1.00 91.06 316 GLY A O 1
ATOM 2474 N N . LEU A 1 317 ? 17.754 2.503 13.961 1.00 92.19 317 LEU A N 1
ATOM 2475 C CA . LEU A 1 317 ? 18.266 3.649 13.196 1.00 92.19 317 LEU A CA 1
ATOM 2476 C C . LEU A 1 317 ? 18.424 4.938 14.024 1.00 92.19 317 LEU A C 1
ATOM 2478 O O . LEU A 1 317 ? 19.303 5.737 13.707 1.00 92.19 317 LEU A O 1
ATOM 2482 N N . LEU A 1 318 ? 17.612 5.161 15.065 1.00 93.75 318 LEU A N 1
ATOM 2483 C CA . LEU A 1 318 ? 17.827 6.266 16.015 1.00 93.75 318 LEU A CA 1
ATOM 2484 C C . LEU A 1 318 ? 19.103 6.049 16.847 1.00 93.75 318 LEU A C 1
ATOM 2486 O O . LEU A 1 318 ? 19.823 7.010 17.114 1.00 93.75 318 LEU A O 1
ATOM 2490 N N . ASP A 1 319 ? 19.379 4.799 17.231 1.00 90.50 319 ASP A N 1
ATOM 2491 C CA . ASP A 1 319 ? 20.521 4.431 18.077 1.00 90.50 319 ASP A CA 1
ATOM 2492 C C . ASP A 1 319 ? 21.858 4.431 17.306 1.00 90.50 319 ASP A C 1
ATOM 2494 O O . ASP A 1 319 ? 22.869 4.892 17.833 1.00 90.50 319 ASP A O 1
ATOM 2498 N N . GLU A 1 320 ? 21.869 3.951 16.055 1.00 90.00 320 GLU A N 1
ATOM 2499 C CA . GLU A 1 320 ? 23.069 3.901 15.195 1.00 90.00 320 GLU A CA 1
ATOM 2500 C C . GLU A 1 320 ? 23.451 5.282 14.618 1.00 90.00 320 GLU A C 1
ATOM 2502 O O . GLU A 1 320 ? 24.632 5.543 14.383 1.00 90.00 320 GLU A O 1
ATOM 2507 N N . TYR A 1 321 ? 22.483 6.193 14.428 1.00 92.25 321 TYR A N 1
ATOM 2508 C CA . TYR A 1 321 ? 22.702 7.513 13.810 1.00 92.25 321 TYR A CA 1
ATOM 2509 C C . TYR A 1 321 ? 22.187 8.688 14.673 1.00 92.25 321 TYR A C 1
ATOM 2511 O O . TYR A 1 321 ? 21.222 9.359 14.287 1.00 92.25 321 TYR A O 1
ATOM 2519 N N . PRO A 1 322 ? 22.816 9.013 15.824 1.00 93.94 322 PRO A N 1
ATOM 2520 C CA . PRO A 1 322 ? 22.337 10.063 16.733 1.00 93.94 322 PRO A CA 1
ATOM 2521 C C . PRO A 1 322 ? 22.183 11.453 16.088 1.00 93.94 322 PRO A C 1
ATOM 2523 O O . PRO A 1 322 ? 21.407 12.282 16.564 1.00 93.94 322 PRO A O 1
ATOM 2526 N N . GLU A 1 323 ? 22.856 11.725 14.969 1.00 92.44 323 GLU A N 1
ATOM 2527 C CA . GLU A 1 323 ? 22.663 12.915 14.133 1.00 92.44 323 GLU A CA 1
ATOM 2528 C C . GLU A 1 323 ? 21.209 13.156 13.671 1.00 92.44 323 GLU A C 1
ATOM 2530 O O . GLU A 1 323 ? 20.852 14.285 13.319 1.00 92.44 323 GLU A O 1
ATOM 2535 N N . VAL A 1 324 ? 20.327 12.148 13.710 1.00 94.94 324 VAL A N 1
ATOM 2536 C CA . VAL A 1 324 ? 18.890 12.330 13.430 1.00 94.94 324 VAL A CA 1
ATOM 2537 C C . VAL A 1 324 ? 18.100 12.928 14.609 1.00 94.94 324 VAL A C 1
ATOM 2539 O O . VAL A 1 324 ? 16.999 13.447 14.401 1.00 94.94 324 VAL A O 1
ATOM 2542 N N . ILE A 1 325 ? 18.664 12.913 15.823 1.00 96.44 325 ILE A N 1
ATOM 2543 C CA . ILE A 1 325 ? 18.102 13.512 17.049 1.00 96.44 325 ILE A CA 1
ATOM 2544 C C . ILE A 1 325 ? 18.852 14.795 17.436 1.00 96.44 325 ILE A C 1
ATOM 2546 O O . ILE A 1 325 ? 18.223 15.772 17.840 1.00 96.44 325 ILE A O 1
ATOM 2550 N N . TYR A 1 326 ? 20.177 14.830 17.289 1.00 96.44 326 TYR A N 1
ATOM 2551 C CA . TYR A 1 326 ? 21.023 15.890 17.848 1.00 96.44 326 TYR A CA 1
ATOM 2552 C C . TYR A 1 326 ? 21.557 16.891 16.808 1.00 96.44 326 TYR A C 1
ATOM 2554 O O . TYR A 1 326 ? 21.588 16.651 15.599 1.00 96.44 326 TYR A O 1
ATOM 2562 N N . LYS A 1 327 ? 21.980 18.058 17.302 1.00 94.88 327 LYS A N 1
ATOM 2563 C CA . LYS A 1 327 ? 22.784 19.063 16.590 1.00 94.88 327 LYS A CA 1
ATOM 2564 C C . LYS A 1 327 ? 24.247 18.581 16.501 1.00 94.88 327 LYS A C 1
ATOM 2566 O O . LYS A 1 327 ? 24.681 17.745 17.287 1.00 94.88 327 LYS A O 1
ATOM 2571 N N . SER A 1 328 ? 25.035 19.128 15.577 1.00 92.56 328 SER A N 1
ATOM 2572 C CA . SER A 1 328 ? 26.483 18.868 15.492 1.00 92.56 328 SER A CA 1
ATOM 2573 C C . SER A 1 328 ? 27.266 19.624 16.573 1.00 92.56 328 SER A C 1
ATOM 2575 O O . SER A 1 328 ? 27.023 20.821 16.759 1.00 92.56 328 SER A O 1
ATOM 2577 N N . ILE A 1 329 ? 28.290 19.008 17.175 1.00 92.06 329 ILE A N 1
ATOM 2578 C CA . ILE A 1 329 ? 29.279 19.721 18.003 1.00 92.06 329 ILE A CA 1
ATOM 2579 C C . ILE A 1 329 ? 29.942 20.804 17.138 1.00 92.06 329 ILE A C 1
ATOM 2581 O O . ILE A 1 329 ? 30.532 20.501 16.096 1.00 92.06 329 ILE A O 1
ATOM 2585 N N . LYS A 1 330 ? 29.842 22.068 17.570 1.00 87.31 330 LYS A N 1
ATOM 2586 C CA . LYS A 1 330 ? 30.233 23.265 16.803 1.00 87.31 330 LYS A CA 1
ATOM 2587 C C . LYS A 1 330 ? 31.642 23.147 16.202 1.00 87.31 330 LYS A C 1
ATOM 2589 O O . LYS A 1 330 ? 32.626 23.063 16.928 1.00 87.31 330 LYS A O 1
ATOM 2594 N N . GLY A 1 331 ? 31.728 23.223 14.872 1.00 83.56 331 GLY A N 1
ATOM 2595 C CA . GLY A 1 331 ? 32.988 23.116 14.124 1.00 83.56 331 GLY A CA 1
ATOM 2596 C C . GLY A 1 331 ? 33.399 21.684 13.758 1.00 83.56 331 GLY A C 1
ATOM 2597 O O . GLY A 1 331 ? 34.480 21.496 13.213 1.00 83.56 331 GLY A O 1
ATOM 2598 N N . THR A 1 332 ? 32.552 20.687 14.026 1.00 85.50 332 THR A N 1
ATOM 2599 C CA . THR A 1 332 ? 32.769 19.277 13.668 1.00 85.50 332 THR A CA 1
ATOM 2600 C C . THR A 1 332 ? 31.505 18.674 13.045 1.00 85.50 332 THR A C 1
ATOM 2602 O O . THR A 1 332 ? 30.459 19.319 12.996 1.00 85.50 332 THR A O 1
ATOM 2605 N N . HIS A 1 333 ? 31.589 17.415 12.613 1.00 82.50 333 HIS A N 1
ATOM 2606 C CA . HIS A 1 333 ? 30.470 16.656 12.034 1.00 82.50 333 HIS A CA 1
ATOM 2607 C C . HIS A 1 333 ? 29.916 15.597 13.002 1.00 82.50 333 HIS A C 1
ATOM 2609 O O . HIS A 1 333 ? 29.066 14.796 12.631 1.00 82.50 333 HIS A O 1
ATOM 2615 N N . ARG A 1 334 ? 30.399 15.570 14.253 1.00 87.81 334 ARG A N 1
ATOM 2616 C CA . ARG A 1 334 ? 29.938 14.620 15.274 1.00 87.81 334 ARG A CA 1
ATOM 2617 C C . ARG A 1 334 ? 28.659 15.136 15.945 1.00 87.81 334 ARG A C 1
ATOM 2619 O O . ARG A 1 334 ? 28.604 16.334 16.234 1.00 87.81 334 ARG A O 1
ATOM 2626 N N . PRO A 1 335 ? 27.665 14.276 16.234 1.00 91.81 335 PRO A N 1
ATOM 2627 C CA . PRO A 1 335 ? 26.502 14.669 17.023 1.00 91.81 335 PRO A CA 1
ATOM 2628 C C . PRO A 1 335 ? 26.911 15.066 18.446 1.00 91.81 335 PRO A C 1
ATOM 2630 O O . PRO A 1 335 ? 27.768 14.432 19.066 1.00 91.81 335 PRO A O 1
ATOM 2633 N N . ASP A 1 336 ? 26.283 16.121 18.952 1.00 94.81 336 ASP A N 1
ATOM 2634 C CA . ASP A 1 336 ? 26.362 16.561 20.340 1.00 94.81 336 ASP A CA 1
ATOM 2635 C C . ASP A 1 336 ? 25.259 15.859 21.138 1.00 94.81 336 ASP A C 1
ATOM 2637 O O . ASP A 1 336 ? 24.132 16.345 21.225 1.00 94.81 336 ASP A O 1
ATOM 2641 N N . ILE A 1 337 ? 25.578 14.665 21.650 1.00 93.19 337 ILE A N 1
ATOM 2642 C CA . ILE A 1 337 ? 24.659 13.774 22.378 1.00 93.19 337 ILE A CA 1
ATOM 2643 C C . ILE A 1 337 ? 24.457 14.315 23.804 1.00 93.19 337 ILE A C 1
ATOM 2645 O O . ILE A 1 337 ? 24.909 13.751 24.799 1.00 93.19 337 ILE A O 1
ATOM 2649 N N . SER A 1 338 ? 23.814 15.475 23.867 1.00 93.31 338 SER A N 1
ATOM 2650 C CA . SER A 1 338 ? 23.452 16.226 25.062 1.00 93.31 338 SER A CA 1
ATOM 2651 C C . SER A 1 338 ? 21.957 16.548 24.981 1.00 93.31 338 SER A C 1
ATOM 2653 O O . SER A 1 338 ? 21.502 16.955 23.906 1.00 93.31 338 SER A O 1
ATOM 2655 N N . PRO A 1 339 ? 21.180 16.432 26.075 1.00 93.69 339 PRO A N 1
ATOM 2656 C CA . PRO A 1 339 ? 19.749 16.758 26.063 1.00 93.69 339 PRO A CA 1
ATOM 2657 C C . PRO A 1 339 ? 19.485 18.202 25.584 1.00 93.69 339 PRO A C 1
ATOM 2659 O O . PRO A 1 339 ? 18.603 18.455 24.768 1.00 93.69 339 PRO A O 1
ATOM 2662 N N . LYS A 1 340 ? 20.376 19.137 25.948 1.00 94.25 340 LYS A N 1
ATOM 2663 C CA . LYS A 1 340 ? 20.362 20.555 25.524 1.00 94.25 340 LYS A CA 1
ATOM 2664 C C . LYS A 1 340 ? 20.647 20.774 24.024 1.00 94.25 340 LYS A C 1
ATOM 2666 O O . LYS A 1 340 ? 20.491 21.878 23.491 1.00 94.25 340 LYS A O 1
ATOM 2671 N N . SER A 1 341 ? 21.095 19.732 23.326 1.00 95.12 341 SER A N 1
ATOM 2672 C CA . SER A 1 341 ? 21.533 19.774 21.928 1.00 95.12 341 SER A CA 1
ATOM 2673 C C . SER A 1 341 ? 20.633 18.980 20.978 1.00 95.12 341 SER A C 1
ATOM 2675 O O . SER A 1 341 ? 20.987 18.810 19.812 1.00 95.12 341 SER A O 1
ATOM 2677 N N . VAL A 1 342 ? 19.430 18.581 21.406 1.00 95.44 342 VAL A N 1
ATOM 2678 C CA . VAL A 1 342 ? 18.385 18.032 20.519 1.00 95.44 342 VAL A CA 1
ATOM 2679 C C . VAL A 1 342 ? 18.026 19.027 19.406 1.00 95.44 342 VAL A C 1
ATOM 2681 O O . VAL A 1 342 ? 18.064 20.245 19.594 1.00 95.44 342 VAL A O 1
ATOM 2684 N N . ARG A 1 343 ? 17.742 18.533 18.198 1.00 93.25 343 ARG A N 1
ATOM 2685 C CA . ARG A 1 343 ? 17.459 19.356 17.012 1.00 93.25 343 ARG A CA 1
ATOM 2686 C C . ARG A 1 343 ? 15.963 19.632 16.847 1.00 93.25 343 ARG A C 1
ATOM 2688 O O . ARG A 1 343 ? 15.137 18.750 17.051 1.00 93.25 343 ARG A O 1
ATOM 2695 N N . MET A 1 344 ? 15.617 20.823 16.350 1.00 88.94 344 MET A N 1
ATOM 2696 C CA . MET A 1 344 ? 14.251 21.101 15.890 1.00 88.94 344 MET A CA 1
ATOM 2697 C C . MET A 1 344 ? 13.883 20.131 14.758 1.00 88.94 344 MET A C 1
ATOM 2699 O O . MET A 1 344 ? 14.622 20.016 13.772 1.00 88.94 344 MET A O 1
ATOM 2703 N N . GLY A 1 345 ? 12.754 19.432 14.895 1.00 88.81 345 GLY A N 1
ATOM 2704 C CA . GLY A 1 345 ? 12.376 18.374 13.958 1.00 88.81 345 GLY A CA 1
ATOM 2705 C C . GLY A 1 345 ? 13.342 17.186 13.996 1.00 88.81 345 GLY A C 1
ATOM 2706 O O . GLY A 1 345 ? 13.779 16.717 12.937 1.00 88.81 345 GLY A O 1
ATOM 2707 N N . ARG A 1 346 ? 13.698 16.748 15.213 1.00 94.31 346 ARG A N 1
ATOM 2708 C CA . ARG A 1 346 ? 14.284 15.431 15.503 1.00 94.31 346 ARG A CA 1
ATOM 2709 C C . ARG A 1 346 ? 13.435 14.298 14.919 1.00 94.31 346 ARG A C 1
ATOM 2711 O O . ARG A 1 346 ? 12.257 14.491 14.618 1.00 94.31 346 ARG A O 1
ATOM 2718 N N . LEU A 1 347 ? 14.026 13.114 14.780 1.00 96.38 347 LEU A N 1
ATOM 2719 C CA . LEU A 1 347 ? 13.283 11.909 14.412 1.00 96.38 347 LEU A CA 1
ATOM 2720 C C . LEU A 1 347 ? 12.860 11.081 15.636 1.00 96.38 347 LEU A C 1
ATOM 2722 O O . LEU A 1 347 ? 13.344 11.260 16.757 1.00 96.38 347 LEU A O 1
ATOM 2726 N N . THR A 1 348 ? 11.910 10.195 15.370 1.00 95.62 348 THR A N 1
ATOM 2727 C CA . THR A 1 348 ? 11.131 9.362 16.297 1.00 95.62 348 THR A CA 1
ATOM 2728 C C . THR A 1 348 ? 10.823 8.022 15.609 1.00 95.62 348 THR A C 1
ATOM 2730 O O . THR A 1 348 ? 10.907 7.956 14.377 1.00 95.62 348 THR A O 1
ATOM 2733 N N . PRO A 1 349 ? 10.434 6.949 16.325 1.00 95.06 349 PRO A N 1
ATOM 2734 C CA . PRO A 1 349 ? 10.140 5.658 15.689 1.00 95.06 349 PRO A CA 1
ATOM 2735 C C . PRO A 1 349 ? 8.986 5.704 14.668 1.00 95.06 349 PRO A C 1
ATOM 2737 O O . PRO A 1 349 ? 8.988 4.941 13.709 1.00 95.06 349 PRO A O 1
ATOM 2740 N N . ASP A 1 350 ? 8.036 6.635 14.806 1.00 95.44 350 ASP A N 1
ATOM 2741 C CA . ASP A 1 350 ? 6.923 6.868 13.867 1.00 95.44 350 ASP A CA 1
ATOM 2742 C C . ASP A 1 350 ? 7.274 7.833 12.707 1.00 95.44 350 ASP A C 1
ATOM 2744 O O . ASP A 1 350 ? 6.410 8.211 11.906 1.00 95.44 350 ASP A O 1
ATOM 2748 N N . SER A 1 351 ? 8.531 8.277 12.609 1.00 95.38 351 SER A N 1
ATOM 2749 C CA . SER A 1 351 ? 8.989 9.105 11.494 1.00 95.38 351 SER A CA 1
ATOM 2750 C C . SER A 1 351 ? 9.060 8.296 10.191 1.00 95.38 351 SER A C 1
ATOM 2752 O O . SER A 1 351 ? 9.421 7.118 10.162 1.00 95.38 351 SER A O 1
ATOM 2754 N N . THR A 1 352 ? 8.713 8.941 9.077 1.00 92.75 352 THR A N 1
ATOM 2755 C CA . THR A 1 352 ? 8.707 8.333 7.736 1.00 92.75 352 THR A CA 1
ATOM 2756 C C . THR A 1 352 ? 10.110 7.947 7.287 1.00 92.75 352 THR A C 1
ATOM 2758 O O . THR A 1 352 ? 11.044 8.737 7.454 1.00 92.75 352 THR A O 1
ATOM 2761 N N . SER A 1 353 ? 10.248 6.806 6.620 1.00 92.31 353 SER A N 1
ATOM 2762 C CA . SER A 1 353 ? 11.534 6.251 6.168 1.00 92.31 353 SER A CA 1
ATOM 2763 C C . SER A 1 353 ? 12.366 7.251 5.348 1.00 92.31 353 SER A C 1
ATOM 2765 O O . SER A 1 353 ? 13.556 7.425 5.601 1.00 92.31 353 SER A O 1
ATOM 2767 N N . ALA A 1 354 ? 11.729 8.026 4.462 1.00 91.50 354 ALA A N 1
ATOM 2768 C CA . ALA A 1 354 ? 12.389 9.083 3.687 1.00 91.50 354 ALA A CA 1
ATOM 2769 C C . ALA A 1 354 ? 13.064 10.178 4.548 1.00 91.50 354 ALA A C 1
ATOM 2771 O O . ALA A 1 354 ? 14.111 10.700 4.167 1.00 91.50 354 ALA A O 1
ATOM 2772 N N . LYS A 1 355 ? 12.516 10.502 5.733 1.00 93.31 355 LYS A N 1
ATOM 2773 C CA . LYS A 1 355 ? 13.139 11.453 6.675 1.00 93.31 355 LYS A CA 1
ATOM 2774 C C . LYS A 1 355 ? 14.379 10.861 7.339 1.00 93.31 355 LYS A C 1
ATOM 2776 O O . LYS A 1 355 ? 15.359 11.587 7.486 1.00 93.31 355 LYS A O 1
ATOM 2781 N N . PHE A 1 356 ? 14.347 9.576 7.707 1.00 94.81 356 PHE A N 1
ATOM 2782 C CA . PHE A 1 356 ? 15.525 8.868 8.217 1.00 94.81 356 PHE A CA 1
ATOM 2783 C C . PHE A 1 356 ? 16.658 8.923 7.195 1.00 94.81 356 PHE A C 1
ATOM 2785 O O . PHE A 1 356 ? 17.718 9.453 7.508 1.00 94.81 356 PHE A O 1
ATOM 2792 N N . VAL A 1 357 ? 16.416 8.500 5.950 1.00 94.50 357 VAL A N 1
ATOM 2793 C CA . VAL A 1 357 ? 17.450 8.530 4.901 1.00 94.50 357 VAL A CA 1
ATOM 2794 C C . VAL A 1 357 ? 18.005 9.937 4.681 1.00 94.50 357 VAL A C 1
ATOM 2796 O O . VAL A 1 357 ? 19.220 10.124 4.708 1.00 94.50 357 VAL A O 1
ATOM 2799 N N . ALA A 1 358 ? 17.134 10.939 4.529 1.00 93.50 358 ALA A N 1
ATOM 2800 C CA . ALA A 1 358 ? 17.568 12.316 4.318 1.00 93.50 358 ALA A CA 1
ATOM 2801 C C . ALA A 1 358 ? 18.418 12.859 5.481 1.00 93.50 358 ALA A C 1
ATOM 2803 O O . ALA A 1 358 ? 19.371 13.595 5.246 1.00 93.50 358 ALA A O 1
ATOM 2804 N N . ARG A 1 359 ? 18.118 12.485 6.734 1.00 93.31 359 ARG A N 1
ATOM 2805 C CA . ARG A 1 359 ? 18.911 12.899 7.903 1.00 93.31 359 ARG A CA 1
ATOM 2806 C C . ARG A 1 359 ? 20.186 12.082 8.112 1.00 93.31 359 ARG A C 1
ATOM 2808 O O . ARG A 1 359 ? 21.144 12.657 8.604 1.00 93.31 359 ARG A O 1
ATOM 2815 N N . ILE A 1 360 ? 20.227 10.806 7.733 1.00 93.88 360 ILE A N 1
ATOM 2816 C CA . ILE A 1 360 ? 21.423 9.953 7.873 1.00 93.88 360 ILE A CA 1
ATOM 2817 C C . ILE A 1 360 ? 22.476 10.304 6.811 1.00 93.88 360 ILE A C 1
ATOM 2819 O O . ILE A 1 360 ? 23.667 10.368 7.109 1.00 93.88 360 ILE A O 1
ATOM 2823 N N . LEU A 1 361 ? 22.052 10.571 5.572 1.00 93.44 361 LEU A N 1
ATOM 2824 C CA . LEU A 1 361 ? 22.963 10.931 4.479 1.00 93.44 361 LEU A CA 1
ATOM 2825 C C . LEU A 1 361 ? 23.337 12.426 4.489 1.00 93.44 361 LEU A C 1
ATOM 2827 O O . LEU A 1 361 ? 24.445 12.787 4.089 1.00 93.44 361 LEU A O 1
ATOM 2831 N N . ALA A 1 362 ? 22.443 13.297 4.973 1.00 92.69 362 ALA A N 1
ATOM 2832 C CA . ALA A 1 362 ? 22.626 14.751 5.013 1.00 92.69 362 ALA A CA 1
ATOM 2833 C C . ALA A 1 362 ? 22.138 15.375 6.345 1.00 92.69 362 ALA A C 1
ATOM 2835 O O . ALA A 1 362 ? 21.145 16.113 6.392 1.00 92.69 362 ALA A O 1
ATOM 2836 N N . PRO A 1 363 ? 22.826 15.100 7.473 1.00 91.38 363 PRO A N 1
ATOM 2837 C CA . PRO A 1 363 ? 22.362 15.524 8.795 1.00 91.38 363 PRO A CA 1
ATOM 2838 C C . PRO A 1 363 ? 22.416 17.035 9.035 1.00 91.38 363 PRO A C 1
ATOM 2840 O O . PRO A 1 363 ? 21.517 17.568 9.692 1.00 91.38 363 PRO A O 1
ATOM 2843 N N . TYR A 1 364 ? 23.449 17.728 8.544 1.00 88.88 364 TYR A N 1
ATOM 2844 C CA . TYR A 1 364 ? 23.765 19.113 8.947 1.00 88.88 364 TYR A CA 1
ATOM 2845 C C . TYR A 1 364 ? 23.860 20.121 7.794 1.00 88.88 364 TYR A C 1
ATOM 2847 O O . TYR A 1 364 ? 23.835 21.326 8.035 1.00 88.88 364 TYR A O 1
ATOM 2855 N N . LYS A 1 365 ? 23.950 19.641 6.552 1.00 87.81 365 LYS A N 1
ATOM 2856 C CA . LYS A 1 365 ? 23.929 20.434 5.318 1.00 87.81 365 LYS A CA 1
ATOM 2857 C C . LYS A 1 365 ? 23.174 19.659 4.251 1.00 87.81 365 LYS A C 1
ATOM 2859 O O . LYS A 1 365 ? 23.270 18.435 4.240 1.00 87.81 365 LYS A O 1
ATOM 2864 N N . ASP A 1 366 ? 22.483 20.376 3.375 1.00 90.56 366 ASP A N 1
ATOM 2865 C CA . ASP A 1 366 ? 21.866 19.794 2.184 1.00 90.56 366 ASP A CA 1
ATOM 2866 C C . ASP A 1 366 ? 22.955 19.382 1.169 1.00 90.56 366 ASP A C 1
ATOM 2868 O O . ASP A 1 366 ? 24.007 20.025 1.101 1.00 90.56 366 ASP A O 1
ATOM 2872 N N . LEU A 1 367 ? 22.701 18.337 0.378 1.00 90.31 367 LEU A N 1
ATOM 2873 C CA . LEU A 1 367 ? 23.531 17.948 -0.769 1.00 90.31 367 LEU A CA 1
ATOM 2874 C C . LEU A 1 367 ? 23.196 18.796 -2.009 1.00 90.31 367 LEU A C 1
ATOM 2876 O O . LEU A 1 367 ? 22.091 19.326 -2.130 1.00 90.31 367 LEU A O 1
ATOM 2880 N N . GLU A 1 368 ? 24.136 18.896 -2.952 1.00 87.06 368 GLU A N 1
ATOM 2881 C CA . GLU A 1 368 ? 23.911 19.571 -4.236 1.00 87.06 368 GLU A CA 1
ATOM 2882 C C . GLU A 1 368 ? 23.562 18.585 -5.358 1.00 87.06 368 GLU A C 1
ATOM 2884 O O . GLU A 1 368 ? 24.294 17.636 -5.623 1.00 87.06 368 GLU A O 1
ATOM 2889 N N . ASP A 1 369 ? 22.466 18.859 -6.068 1.00 90.88 369 ASP A N 1
ATOM 2890 C CA . ASP A 1 369 ? 22.113 18.170 -7.313 1.00 90.88 369 ASP A CA 1
ATOM 2891 C C . ASP A 1 369 ? 23.000 18.623 -8.482 1.00 90.88 369 ASP A C 1
ATOM 2893 O O . ASP A 1 369 ? 23.459 19.775 -8.523 1.00 90.88 369 ASP A O 1
ATOM 2897 N N . ILE A 1 370 ? 23.142 17.768 -9.496 1.00 91.12 370 ILE A N 1
ATOM 2898 C CA . ILE A 1 370 ? 23.774 18.129 -10.769 1.00 91.12 370 ILE A CA 1
ATOM 2899 C C . ILE A 1 370 ? 22.974 19.248 -11.477 1.00 91.12 370 ILE A C 1
ATOM 2901 O O . ILE A 1 370 ? 21.761 19.374 -11.269 1.00 91.12 370 ILE A O 1
ATOM 2905 N N . PRO A 1 371 ? 23.601 20.097 -12.320 1.00 90.25 371 PRO A N 1
ATOM 2906 C CA . PRO A 1 371 ? 22.919 21.243 -12.935 1.00 90.25 371 PRO A CA 1
ATOM 2907 C C . PRO A 1 371 ? 21.707 20.881 -13.805 1.00 90.25 371 PRO A C 1
ATOM 2909 O O . PRO A 1 371 ? 20.771 21.675 -13.899 1.00 90.25 371 PRO A O 1
ATOM 2912 N N . ALA A 1 372 ? 21.747 19.710 -14.442 1.00 93.00 372 ALA A N 1
ATOM 2913 C CA . ALA A 1 372 ? 20.744 19.178 -15.357 1.00 93.00 372 ALA A CA 1
ATOM 2914 C C . ALA A 1 372 ? 20.946 17.663 -15.551 1.00 93.00 372 ALA A C 1
ATOM 2916 O O . ALA A 1 372 ? 22.031 17.158 -15.270 1.00 93.00 372 ALA A O 1
ATOM 2917 N N . VAL A 1 373 ? 19.930 16.955 -16.054 1.00 95.00 373 VAL A N 1
ATOM 2918 C CA . VAL A 1 373 ? 19.980 15.519 -16.392 1.00 95.00 373 VAL A CA 1
ATOM 2919 C C . VAL A 1 373 ? 21.099 15.220 -17.396 1.00 95.00 373 VAL A C 1
ATOM 2921 O O . VAL A 1 373 ? 21.267 15.942 -18.380 1.00 95.00 373 VAL A O 1
ATOM 2924 N N . SER A 1 374 ? 21.852 14.142 -17.163 1.00 95.19 374 SER A N 1
ATOM 2925 C CA . SER A 1 374 ? 22.959 13.706 -18.022 1.00 95.19 374 SER A CA 1
ATOM 2926 C C . SER A 1 374 ? 23.135 12.192 -17.964 1.00 95.19 374 SER A C 1
ATOM 2928 O O . SER A 1 374 ? 23.135 11.608 -16.883 1.00 95.19 374 SER A O 1
ATOM 2930 N N . PHE A 1 375 ? 23.346 11.555 -19.117 1.00 96.12 375 PHE A N 1
ATOM 2931 C CA . PHE A 1 375 ? 23.527 10.102 -19.206 1.00 96.12 375 PHE A CA 1
ATOM 2932 C C . PHE A 1 375 ? 25.005 9.662 -19.181 1.00 96.12 375 PHE A C 1
ATOM 2934 O O . PHE A 1 375 ? 25.316 8.520 -19.517 1.00 96.12 375 PHE A O 1
ATOM 2941 N N . LEU A 1 376 ? 25.920 10.557 -18.773 1.00 95.19 376 LEU A N 1
ATOM 2942 C CA . LEU A 1 376 ? 27.356 10.286 -18.637 1.00 95.19 376 LEU A CA 1
ATOM 2943 C C . LEU A 1 376 ? 27.677 9.457 -17.382 1.00 95.19 376 LEU A C 1
ATOM 2945 O O . LEU A 1 376 ? 27.757 10.003 -16.276 1.00 95.19 376 LEU A O 1
ATOM 2949 N N . TYR A 1 377 ? 27.941 8.167 -17.577 1.00 92.94 377 TYR A N 1
ATOM 2950 C CA . TYR A 1 377 ? 28.202 7.173 -16.532 1.00 92.94 377 TYR A CA 1
ATOM 2951 C C . TYR A 1 377 ? 29.606 6.548 -16.689 1.00 92.94 377 TYR A C 1
ATOM 2953 O O . TYR A 1 377 ? 30.046 6.342 -17.823 1.00 92.94 377 TYR A O 1
ATOM 2961 N N . PRO A 1 378 ? 30.321 6.215 -15.594 1.00 92.25 378 PRO A N 1
ATOM 2962 C CA . PRO A 1 378 ? 30.023 6.562 -14.198 1.00 92.25 378 PRO A CA 1
ATOM 2963 C C . PRO A 1 378 ? 30.259 8.065 -13.912 1.00 92.25 378 PRO A C 1
ATOM 2965 O O . PRO A 1 378 ? 30.470 8.864 -14.832 1.00 92.25 378 PRO A O 1
ATOM 2968 N N . SER A 1 379 ? 30.209 8.483 -12.641 1.00 91.31 379 SER A N 1
ATOM 2969 C CA . SER A 1 379 ? 30.621 9.840 -12.243 1.00 91.31 379 SER A CA 1
ATOM 2970 C C . SER A 1 379 ? 32.105 10.088 -12.547 1.00 91.31 379 SER A C 1
ATOM 2972 O O . SER A 1 379 ? 32.872 9.142 -12.716 1.00 91.31 379 SER A O 1
ATOM 2974 N N . GLN A 1 380 ? 32.538 11.356 -12.585 1.00 91.44 380 GLN A N 1
ATOM 2975 C CA . GLN A 1 380 ? 33.961 11.670 -12.781 1.00 91.44 380 GLN A CA 1
ATOM 2976 C C . GLN A 1 380 ? 34.837 11.078 -11.675 1.00 91.44 380 GLN A C 1
ATOM 2978 O O . GLN A 1 380 ? 35.820 10.414 -11.971 1.00 91.44 380 GLN A O 1
ATOM 2983 N N . LYS A 1 381 ? 34.409 11.220 -10.417 1.00 88.19 381 LYS A N 1
ATOM 2984 C CA . LYS A 1 381 ? 35.097 10.645 -9.261 1.00 88.19 381 LYS A CA 1
ATOM 2985 C C . LYS A 1 381 ? 35.293 9.130 -9.409 1.00 88.19 381 LYS A C 1
ATOM 2987 O O . LYS A 1 381 ? 36.411 8.652 -9.280 1.00 88.19 381 LYS A O 1
ATOM 2992 N N . ILE A 1 382 ? 34.233 8.385 -9.732 1.00 89.06 382 ILE A N 1
ATOM 2993 C CA . ILE A 1 382 ? 34.303 6.918 -9.857 1.00 89.06 382 ILE A CA 1
ATOM 2994 C C . ILE A 1 382 ? 35.087 6.496 -11.107 1.00 89.06 382 ILE A C 1
ATOM 2996 O O . ILE A 1 382 ? 35.787 5.487 -11.070 1.00 89.06 382 ILE A O 1
ATOM 3000 N N . ALA A 1 383 ? 35.013 7.256 -12.202 1.00 90.81 383 ALA A N 1
ATOM 3001 C CA . ALA A 1 383 ? 35.845 7.046 -13.386 1.00 90.81 383 ALA A CA 1
ATOM 3002 C C . ALA A 1 383 ? 37.341 7.145 -13.043 1.00 90.81 383 ALA A C 1
ATOM 3004 O O . ALA A 1 383 ? 38.097 6.214 -13.324 1.00 90.81 383 ALA A O 1
ATOM 3005 N N . ASP A 1 384 ? 37.732 8.221 -12.356 1.00 91.38 384 ASP A N 1
ATOM 3006 C CA . ASP A 1 384 ? 39.110 8.480 -11.937 1.00 91.38 384 ASP A CA 1
ATOM 3007 C C . ASP A 1 384 ? 39.590 7.443 -10.895 1.00 91.38 384 ASP A C 1
ATOM 3009 O O . ASP A 1 384 ? 40.692 6.910 -11.015 1.00 91.38 384 ASP A O 1
ATOM 3013 N N . GLU A 1 385 ? 38.749 7.091 -9.912 1.00 88.56 385 GLU A N 1
ATOM 3014 C CA . GLU A 1 385 ? 39.047 6.100 -8.860 1.00 88.56 385 GLU A CA 1
ATOM 3015 C C . GLU A 1 385 ? 39.149 4.655 -9.387 1.00 88.56 385 GLU A C 1
ATOM 3017 O O . GLU A 1 385 ? 39.919 3.860 -8.847 1.00 88.56 385 GLU A O 1
ATOM 3022 N N . THR A 1 386 ? 38.394 4.295 -10.433 1.00 86.06 386 THR A N 1
ATOM 3023 C CA . THR A 1 386 ? 38.383 2.929 -11.004 1.00 86.06 386 THR A CA 1
ATOM 3024 C C . THR A 1 386 ? 39.193 2.780 -12.294 1.00 86.06 386 THR A C 1
ATOM 3026 O O . THR A 1 386 ? 39.277 1.675 -12.832 1.00 86.06 386 THR A O 1
ATOM 3029 N N . GLY A 1 387 ? 39.798 3.861 -12.800 1.00 87.69 387 GLY A N 1
ATOM 3030 C CA . GLY A 1 387 ? 40.549 3.865 -14.060 1.00 87.69 387 GLY A CA 1
ATOM 3031 C C . GLY A 1 387 ? 39.679 3.599 -15.295 1.00 87.69 387 GLY A C 1
ATOM 3032 O O . GLY A 1 387 ? 40.145 2.984 -16.255 1.00 87.69 387 GLY A O 1
ATOM 3033 N N . ARG A 1 388 ? 38.403 4.005 -15.259 1.00 83.56 388 ARG A N 1
ATOM 3034 C CA . ARG A 1 388 ? 37.405 3.729 -16.303 1.00 83.56 388 ARG A CA 1
ATOM 3035 C C . ARG A 1 388 ? 37.053 4.971 -17.109 1.00 83.56 388 ARG A C 1
ATOM 3037 O O . ARG A 1 388 ? 36.969 6.074 -16.586 1.00 83.56 388 ARG A O 1
ATOM 3044 N N . GLU A 1 389 ? 36.776 4.767 -18.389 1.00 87.88 389 GLU A N 1
ATOM 3045 C CA . GLU A 1 389 ? 36.226 5.795 -19.270 1.00 87.88 389 GLU A CA 1
ATOM 3046 C C . GLU A 1 389 ? 34.753 6.089 -18.929 1.00 87.88 389 GLU A C 1
ATOM 3048 O O . GLU A 1 389 ? 34.002 5.187 -18.553 1.00 87.88 389 GLU A O 1
ATOM 3053 N N . ARG A 1 390 ? 34.332 7.350 -19.084 1.00 91.81 390 ARG A N 1
ATOM 3054 C CA . ARG A 1 390 ? 32.925 7.763 -18.967 1.00 91.81 390 ARG A CA 1
ATOM 3055 C C . ARG A 1 390 ? 32.268 7.770 -20.334 1.00 91.81 390 ARG A C 1
ATOM 3057 O O . ARG A 1 390 ? 32.833 8.327 -21.272 1.00 91.81 390 ARG A O 1
ATOM 3064 N N . ARG A 1 391 ? 31.057 7.231 -20.424 1.00 92.75 391 ARG A N 1
ATOM 3065 C CA . ARG A 1 391 ? 30.302 7.123 -21.678 1.00 92.75 391 ARG A CA 1
ATOM 3066 C C . ARG A 1 391 ? 28.875 7.610 -21.511 1.00 92.75 391 ARG A C 1
ATOM 3068 O O . ARG A 1 391 ? 28.346 7.617 -20.400 1.00 92.75 391 ARG A O 1
ATOM 3075 N N . ASN A 1 392 ? 28.264 8.050 -22.607 1.00 95.88 392 ASN A N 1
ATOM 3076 C CA . ASN A 1 392 ? 26.856 8.420 -22.614 1.00 95.88 392 ASN A CA 1
ATOM 3077 C C . ASN A 1 392 ? 26.030 7.155 -22.860 1.00 95.88 392 ASN A C 1
ATOM 3079 O O . ASN A 1 392 ? 26.019 6.624 -23.965 1.00 95.88 392 ASN A O 1
ATOM 3083 N N . VAL A 1 393 ? 25.327 6.672 -21.836 1.00 95.00 393 VAL A N 1
ATOM 3084 C CA . VAL A 1 393 ? 24.627 5.378 -21.909 1.00 95.00 393 VAL A CA 1
ATOM 3085 C C . VAL A 1 393 ? 23.494 5.381 -22.942 1.00 95.00 393 VAL A C 1
ATOM 3087 O O . VAL A 1 393 ? 23.180 4.331 -23.503 1.00 95.00 393 VAL A O 1
ATOM 3090 N N . LEU A 1 394 ? 22.911 6.544 -23.255 1.00 96.25 394 LEU A N 1
ATOM 3091 C CA . LEU A 1 394 ? 21.924 6.660 -24.329 1.00 96.25 394 LEU A CA 1
ATOM 3092 C C . LEU A 1 394 ? 22.583 6.522 -25.711 1.00 96.25 394 LEU A C 1
ATOM 3094 O O . LEU A 1 394 ? 22.029 5.845 -26.575 1.00 96.25 394 LEU A O 1
ATOM 3098 N N . ASP A 1 395 ? 23.773 7.095 -25.911 1.00 96.69 395 ASP A N 1
ATOM 3099 C CA . ASP A 1 395 ? 24.549 6.917 -27.145 1.00 96.69 395 ASP A CA 1
ATOM 3100 C C . ASP A 1 395 ? 25.054 5.469 -27.291 1.00 96.69 395 ASP A C 1
ATOM 3102 O O . ASP A 1 395 ? 24.797 4.846 -28.322 1.00 96.69 395 ASP A O 1
ATOM 3106 N N . ASP A 1 396 ? 25.642 4.885 -26.240 1.00 94.19 396 ASP A N 1
ATOM 3107 C CA . ASP A 1 396 ? 26.120 3.489 -26.202 1.00 94.19 396 ASP A CA 1
ATOM 3108 C C . ASP A 1 396 ? 25.004 2.465 -26.499 1.00 94.19 396 ASP A C 1
ATOM 3110 O O . ASP A 1 396 ? 25.266 1.380 -27.031 1.00 94.19 396 ASP A O 1
ATOM 3114 N N . CYS A 1 397 ? 23.752 2.770 -26.135 1.00 94.88 397 CYS A N 1
ATOM 3115 C CA . CYS A 1 397 ? 22.588 1.930 -26.438 1.00 94.88 397 CYS A CA 1
ATOM 3116 C C . CYS A 1 397 ? 22.057 2.148 -27.863 1.00 94.88 397 CYS A C 1
ATOM 3118 O O . CYS A 1 397 ? 21.636 1.184 -28.504 1.00 94.88 397 CYS A O 1
ATOM 3120 N N . ILE A 1 398 ? 22.120 3.377 -28.387 1.00 96.31 398 ILE A N 1
ATOM 3121 C CA . ILE A 1 398 ? 21.757 3.679 -29.778 1.00 96.31 398 ILE A CA 1
ATOM 3122 C C . ILE A 1 398 ? 22.762 3.063 -30.760 1.00 96.31 398 ILE A C 1
ATOM 3124 O O . ILE A 1 398 ? 22.351 2.498 -31.775 1.00 96.31 398 ILE A O 1
ATOM 3128 N N . GLU A 1 399 ? 24.061 3.124 -30.466 1.00 96.12 399 GLU A N 1
ATOM 3129 C CA . GLU A 1 399 ? 25.090 2.449 -31.262 1.00 96.12 399 GLU A CA 1
ATOM 3130 C C . GLU A 1 399 ? 24.931 0.923 -31.202 1.00 96.12 399 GLU A C 1
ATOM 3132 O O . GLU A 1 399 ? 24.929 0.266 -32.243 1.00 96.12 399 GLU A O 1
ATOM 3137 N N . PHE A 1 400 ? 24.705 0.358 -30.011 1.00 95.19 400 PHE A N 1
ATOM 3138 C CA . PHE A 1 400 ? 24.444 -1.075 -29.853 1.00 95.19 400 PHE A CA 1
ATOM 3139 C C . PHE A 1 400 ? 23.262 -1.558 -30.702 1.00 95.19 400 PHE A C 1
ATOM 3141 O O . PHE A 1 400 ? 23.410 -2.548 -31.418 1.00 95.19 400 PHE A O 1
ATOM 3148 N N . PHE A 1 401 ? 22.122 -0.857 -30.685 1.00 96.25 401 PHE A N 1
ATOM 3149 C CA . PHE A 1 401 ? 20.967 -1.239 -31.504 1.00 96.25 401 PHE A CA 1
ATOM 3150 C C . PHE A 1 401 ? 21.290 -1.195 -33.002 1.00 96.25 401 PHE A C 1
ATOM 3152 O O . PHE A 1 401 ? 21.009 -2.145 -33.731 1.00 96.25 401 PHE A O 1
ATOM 3159 N N . ARG A 1 402 ? 21.949 -0.118 -33.454 1.00 95.75 402 ARG A N 1
ATOM 3160 C CA . ARG A 1 402 ? 22.335 0.062 -34.862 1.00 95.75 402 ARG A CA 1
ATOM 3161 C C . ARG A 1 402 ? 23.288 -1.015 -35.367 1.00 95.75 402 ARG A C 1
ATOM 3163 O O . ARG A 1 402 ? 23.156 -1.433 -36.511 1.00 95.75 402 ARG A O 1
ATOM 3170 N N . ASN A 1 403 ? 24.210 -1.459 -34.517 1.00 94.88 403 ASN A N 1
ATOM 3171 C CA . ASN A 1 403 ? 25.200 -2.477 -34.854 1.00 94.88 403 ASN A CA 1
ATOM 3172 C C . ASN A 1 403 ? 24.660 -3.917 -34.727 1.00 94.88 403 ASN A C 1
ATOM 3174 O O . ASN A 1 403 ? 25.332 -4.840 -35.181 1.00 94.88 403 ASN A O 1
ATOM 3178 N N . SER A 1 404 ? 23.480 -4.119 -34.121 1.00 93.94 404 SER A N 1
ATOM 3179 C CA . SER A 1 404 ? 22.938 -5.458 -33.812 1.00 93.94 404 SER A CA 1
ATOM 3180 C C . SER A 1 404 ? 21.671 -5.849 -34.584 1.00 93.94 404 SER A C 1
ATOM 3182 O O . SER A 1 404 ? 21.273 -7.009 -34.516 1.00 93.94 404 SER A O 1
ATOM 3184 N N . ILE A 1 405 ? 21.025 -4.909 -35.286 1.00 95.81 405 ILE A N 1
ATOM 3185 C CA . ILE A 1 405 ? 19.757 -5.124 -36.005 1.00 95.81 405 ILE A CA 1
ATOM 3186 C C . ILE A 1 405 ? 19.918 -4.732 -37.479 1.00 95.81 405 ILE A C 1
ATOM 3188 O O . ILE A 1 405 ? 20.232 -3.575 -37.779 1.00 95.81 405 ILE A O 1
ATOM 3192 N N . ASP A 1 406 ? 19.670 -5.672 -38.396 1.00 91.69 406 ASP A N 1
ATOM 3193 C CA . ASP A 1 406 ? 19.895 -5.501 -39.837 1.00 91.69 406 ASP A CA 1
ATOM 3194 C C . ASP A 1 406 ? 18.939 -4.486 -40.492 1.00 91.69 406 ASP A C 1
ATOM 3196 O O . ASP A 1 406 ? 17.851 -4.804 -40.972 1.00 91.69 406 ASP A O 1
ATOM 3200 N N . SER A 1 407 ? 19.396 -3.236 -40.575 1.00 91.06 407 SER A N 1
ATOM 3201 C CA . SER A 1 407 ? 18.693 -2.135 -41.250 1.00 91.06 407 SER A CA 1
ATOM 3202 C C . SER A 1 407 ? 18.555 -2.267 -42.779 1.00 91.06 407 SER A C 1
ATOM 3204 O O . SER A 1 407 ? 17.975 -1.375 -43.403 1.00 91.06 407 SER A O 1
ATOM 3206 N N . THR A 1 408 ? 19.050 -3.341 -43.412 1.00 89.88 408 THR A N 1
ATOM 3207 C CA . THR A 1 408 ? 18.791 -3.598 -44.840 1.00 89.88 408 THR A CA 1
ATOM 3208 C C . THR A 1 408 ? 17.411 -4.216 -45.087 1.00 89.88 408 THR A C 1
ATOM 3210 O O . THR A 1 408 ? 16.846 -4.022 -46.169 1.00 89.88 408 THR A O 1
ATOM 3213 N N . THR A 1 409 ? 16.818 -4.887 -44.091 1.00 91.06 409 THR A N 1
ATOM 3214 C CA . THR A 1 409 ? 15.463 -5.453 -44.190 1.00 91.06 409 THR A CA 1
ATOM 3215 C C . THR A 1 409 ? 14.383 -4.383 -43.953 1.00 91.06 409 THR A C 1
ATOM 3217 O O . THR A 1 409 ? 14.616 -3.349 -43.322 1.00 91.06 409 THR A O 1
ATOM 3220 N N . GLU A 1 410 ? 13.160 -4.614 -44.447 1.00 90.56 410 GLU A N 1
ATOM 3221 C CA . GLU A 1 410 ? 12.007 -3.749 -44.134 1.00 90.56 410 GLU A CA 1
ATOM 3222 C C . GLU A 1 410 ? 11.722 -3.730 -42.623 1.00 90.56 410 GLU A C 1
ATOM 3224 O O . GLU A 1 410 ? 11.507 -2.671 -42.036 1.00 90.56 410 GLU A O 1
ATOM 3229 N N . GLN A 1 411 ? 11.786 -4.899 -41.979 1.00 90.12 411 GLN A N 1
ATOM 3230 C CA . GLN A 1 411 ? 11.506 -5.048 -40.552 1.00 90.12 411 GLN A CA 1
ATOM 3231 C C . GLN A 1 411 ? 12.568 -4.345 -39.699 1.00 90.12 411 GLN A C 1
ATOM 3233 O O . GLN A 1 411 ? 12.216 -3.606 -38.786 1.00 90.12 411 GLN A O 1
ATOM 3238 N N . GLY A 1 412 ? 13.850 -4.460 -40.058 1.00 93.50 412 GLY A N 1
ATOM 3239 C CA . GLY A 1 412 ? 14.950 -3.754 -39.403 1.00 93.50 412 GLY A CA 1
ATOM 3240 C C . GLY A 1 412 ? 14.845 -2.236 -39.529 1.00 93.50 412 GLY A C 1
ATOM 3241 O O . GLY A 1 412 ? 15.051 -1.532 -38.542 1.00 93.50 412 GLY A O 1
ATOM 3242 N N . ARG A 1 413 ? 14.432 -1.703 -40.688 1.00 95.12 413 ARG A N 1
ATOM 3243 C CA . ARG A 1 413 ? 14.147 -0.260 -40.819 1.00 95.12 413 ARG A CA 1
ATOM 3244 C C . ARG A 1 413 ? 13.010 0.195 -39.904 1.00 95.12 413 ARG A C 1
ATOM 3246 O O . ARG A 1 413 ? 13.156 1.213 -39.231 1.00 95.12 413 ARG A O 1
ATOM 3253 N N . ILE A 1 414 ? 11.920 -0.570 -39.833 1.00 93.44 414 ILE A N 1
ATOM 3254 C CA . ILE A 1 414 ? 10.789 -0.287 -38.936 1.00 93.44 414 ILE A CA 1
ATOM 3255 C C . ILE A 1 414 ? 11.222 -0.380 -37.460 1.00 93.44 414 ILE A C 1
ATOM 3257 O O . ILE A 1 414 ? 10.863 0.482 -36.659 1.00 93.44 414 ILE A O 1
ATOM 3261 N N . ALA A 1 415 ? 12.036 -1.373 -37.096 1.00 94.88 415 ALA A N 1
ATOM 3262 C CA . ALA A 1 415 ? 12.585 -1.537 -35.750 1.00 94.88 415 ALA A CA 1
ATOM 3263 C C . ALA A 1 415 ? 13.473 -0.348 -35.342 1.00 94.88 415 ALA A C 1
ATOM 3265 O O . ALA A 1 415 ? 13.323 0.188 -34.243 1.00 94.88 415 ALA A O 1
ATOM 3266 N N . HIS A 1 416 ? 14.347 0.125 -36.242 1.00 95.56 416 HIS A N 1
ATOM 3267 C CA . HIS A 1 416 ? 15.161 1.333 -36.033 1.00 95.56 416 HIS A CA 1
ATOM 3268 C C . HIS A 1 416 ? 14.296 2.593 -35.874 1.00 95.56 416 HIS A C 1
ATOM 3270 O O . HIS A 1 416 ? 14.568 3.391 -34.977 1.00 95.56 416 HIS A O 1
ATOM 3276 N N . GLU A 1 417 ? 13.238 2.775 -36.673 1.00 94.31 417 GLU A N 1
ATOM 3277 C CA . GLU A 1 417 ? 12.312 3.913 -36.530 1.00 94.31 417 GLU A CA 1
ATOM 3278 C C . GLU A 1 417 ? 11.586 3.897 -35.172 1.00 94.31 417 GLU A C 1
ATOM 3280 O O . GLU A 1 417 ? 11.544 4.915 -34.470 1.00 94.31 417 GLU A O 1
ATOM 3285 N N . GLN A 1 418 ? 11.061 2.738 -34.762 1.00 93.06 418 GLN A N 1
ATOM 3286 C CA . GLN A 1 418 ? 10.374 2.575 -33.478 1.00 93.06 418 GLN A CA 1
ATOM 3287 C C . GLN A 1 418 ? 11.319 2.806 -32.291 1.00 93.06 418 GLN A C 1
ATOM 3289 O O . GLN A 1 418 ? 10.995 3.583 -31.389 1.00 93.06 418 GLN A O 1
ATOM 3294 N N . PHE A 1 419 ? 12.511 2.201 -32.308 1.00 95.06 419 PHE A N 1
ATOM 3295 C CA . PHE A 1 419 ? 13.511 2.375 -31.255 1.00 95.06 419 PHE A CA 1
ATOM 3296 C C . PHE A 1 419 ? 13.962 3.839 -31.138 1.00 95.06 419 PHE A C 1
ATOM 3298 O O . PHE A 1 419 ? 13.947 4.400 -30.041 1.00 95.06 419 PHE A O 1
ATOM 3305 N N . MET A 1 420 ? 14.276 4.510 -32.253 1.00 94.38 420 MET A N 1
ATOM 3306 C CA . MET A 1 420 ? 14.651 5.931 -32.230 1.00 94.38 420 MET A CA 1
ATOM 3307 C C . MET A 1 420 ? 13.506 6.836 -31.733 1.00 94.38 420 MET A C 1
ATOM 3309 O O . MET A 1 420 ? 13.777 7.830 -31.058 1.00 94.38 420 MET A O 1
ATOM 3313 N N . THR A 1 421 ? 12.243 6.480 -31.997 1.00 91.69 421 THR A N 1
ATOM 3314 C CA . THR A 1 421 ? 11.049 7.197 -31.498 1.00 91.69 421 THR A CA 1
ATOM 3315 C C . THR A 1 421 ? 10.844 7.039 -29.985 1.00 91.69 421 THR A C 1
ATOM 3317 O O . THR A 1 421 ? 10.379 7.971 -29.323 1.00 91.69 421 THR A O 1
ATOM 3320 N N . ALA A 1 422 ? 11.217 5.891 -29.414 1.00 91.06 422 ALA A N 1
ATOM 3321 C CA . ALA A 1 422 ? 11.255 5.707 -27.964 1.00 91.06 422 ALA A CA 1
ATOM 3322 C C . ALA A 1 422 ? 12.433 6.482 -27.340 1.00 91.06 422 ALA A C 1
ATOM 3324 O O . ALA A 1 422 ? 12.258 7.219 -26.369 1.00 91.06 422 ALA A O 1
ATOM 3325 N N . MET A 1 423 ? 13.629 6.385 -27.933 1.00 93.56 423 MET A N 1
ATOM 3326 C CA . MET A 1 423 ? 14.844 7.033 -27.420 1.00 93.56 423 MET A CA 1
ATOM 3327 C C . MET A 1 423 ? 14.817 8.566 -27.506 1.00 93.56 423 MET A C 1
ATOM 3329 O O . MET A 1 423 ? 15.492 9.232 -26.714 1.00 93.56 423 MET A O 1
ATOM 3333 N N . SER A 1 424 ? 14.025 9.160 -28.408 1.00 91.00 424 SER A N 1
ATOM 3334 C CA . SER A 1 424 ? 13.885 10.620 -28.474 1.00 91.00 424 SER A CA 1
ATOM 3335 C C . SER A 1 424 ? 13.289 11.211 -27.191 1.00 91.00 424 SER A C 1
ATOM 3337 O O . SER A 1 424 ? 13.655 12.323 -26.829 1.00 91.00 424 SER A O 1
ATOM 3339 N N . TYR A 1 425 ? 12.448 10.466 -26.459 1.00 89.12 425 TYR A N 1
ATOM 3340 C CA . TYR A 1 425 ? 11.887 10.908 -25.175 1.00 89.12 425 TYR A CA 1
ATOM 3341 C C . TYR A 1 425 ? 12.967 11.129 -24.108 1.00 89.12 425 TYR A C 1
ATOM 3343 O O . TYR A 1 425 ? 12.906 12.096 -23.351 1.00 89.12 425 TYR A O 1
ATOM 3351 N N . TYR A 1 426 ? 13.986 10.265 -24.073 1.00 92.94 426 TYR A N 1
ATOM 3352 C CA . TYR A 1 426 ? 15.130 10.430 -23.179 1.00 92.94 426 TYR A CA 1
ATOM 3353 C C . TYR A 1 426 ? 16.099 11.497 -23.682 1.00 92.94 426 TYR A C 1
ATOM 3355 O O . TYR A 1 426 ? 16.561 12.307 -22.878 1.00 92.94 426 TYR A O 1
ATOM 3363 N N . ARG A 1 427 ? 16.341 11.580 -24.999 1.00 93.62 427 ARG A N 1
ATOM 3364 C CA . ARG A 1 427 ? 17.163 12.663 -25.563 1.00 93.62 427 ARG A CA 1
ATOM 3365 C C . ARG A 1 427 ? 16.573 14.040 -25.267 1.00 93.62 427 ARG A C 1
ATOM 3367 O O . ARG A 1 427 ? 17.317 14.952 -24.931 1.00 93.62 427 ARG A O 1
ATOM 3374 N N . ASP A 1 428 ? 15.249 14.169 -25.318 1.00 90.56 428 ASP A N 1
ATOM 3375 C CA . ASP A 1 428 ? 14.551 15.406 -24.979 1.00 90.56 428 ASP A CA 1
ATOM 3376 C C . ASP A 1 428 ? 14.770 15.840 -23.523 1.00 90.56 428 ASP A C 1
ATOM 3378 O O . ASP A 1 428 ? 14.643 17.031 -23.251 1.00 90.56 428 ASP A O 1
ATOM 3382 N N . MET A 1 429 ? 15.094 14.939 -22.588 1.00 92.06 429 MET A N 1
ATOM 3383 C CA . MET A 1 429 ? 15.366 15.285 -21.181 1.00 92.06 429 MET A CA 1
ATOM 3384 C C . MET A 1 429 ? 16.824 15.659 -20.907 1.00 92.06 429 MET A C 1
ATOM 3386 O O . MET A 1 429 ? 17.090 16.344 -19.918 1.00 92.06 429 MET A O 1
ATOM 3390 N N . GLU A 1 430 ? 17.758 15.224 -21.751 1.00 94.12 430 GLU A N 1
ATOM 3391 C CA . GLU A 1 430 ? 19.185 15.485 -21.577 1.00 94.12 430 GLU A CA 1
ATOM 3392 C C . GLU A 1 430 ? 19.468 16.998 -21.570 1.00 94.12 430 GLU A C 1
ATOM 3394 O O . GLU A 1 430 ? 18.957 17.757 -22.394 1.00 94.12 430 GLU A O 1
ATOM 3399 N N . GLY A 1 431 ? 20.237 17.470 -20.587 1.00 92.88 431 GLY A N 1
ATOM 3400 C CA . GLY A 1 431 ? 20.513 18.896 -20.404 1.00 92.88 431 GLY A CA 1
ATOM 3401 C C . GLY A 1 431 ? 19.368 19.729 -19.800 1.00 92.88 431 GLY A C 1
ATOM 3402 O O . GLY A 1 431 ? 19.548 20.937 -19.626 1.00 92.88 431 GLY A O 1
ATOM 3403 N N . ARG A 1 432 ? 18.226 19.137 -19.407 1.00 91.88 432 ARG A N 1
ATOM 3404 C CA . ARG A 1 432 ? 17.157 19.847 -18.667 1.00 91.88 432 ARG A CA 1
ATOM 3405 C C . ARG A 1 432 ? 17.294 19.729 -17.147 1.00 91.88 432 ARG A C 1
ATOM 3407 O O . ARG A 1 432 ? 17.784 18.732 -16.627 1.00 91.88 432 ARG A O 1
ATOM 3414 N N . ASN A 1 433 ? 16.818 20.750 -16.433 1.00 90.94 433 ASN A N 1
ATOM 3415 C CA . ASN A 1 433 ? 16.757 20.797 -14.970 1.00 90.94 433 ASN A CA 1
ATOM 3416 C C . ASN A 1 433 ? 15.313 20.559 -14.486 1.00 90.94 433 ASN A C 1
ATOM 3418 O O . ASN A 1 433 ? 14.389 21.201 -14.980 1.00 90.94 433 ASN A O 1
ATOM 3422 N N . PHE A 1 434 ? 15.126 19.695 -13.488 1.00 90.44 434 PHE A N 1
ATOM 3423 C CA . PHE A 1 434 ? 13.838 19.327 -12.887 1.00 90.44 434 PHE A CA 1
ATOM 3424 C C . PHE A 1 434 ? 13.708 19.732 -11.402 1.00 90.44 434 PHE A C 1
ATOM 3426 O O . PHE A 1 434 ? 12.826 19.258 -10.684 1.00 90.44 434 PHE A O 1
ATOM 3433 N N . ASN A 1 435 ? 14.560 20.648 -10.926 1.00 86.50 435 ASN A N 1
ATOM 3434 C CA . ASN A 1 435 ? 14.361 21.363 -9.660 1.00 86.50 435 ASN A CA 1
ATOM 3435 C C . ASN A 1 435 ? 13.535 22.635 -9.912 1.00 86.50 435 ASN A C 1
ATOM 3437 O O . ASN A 1 435 ? 14.093 23.709 -10.140 1.00 86.50 435 ASN A O 1
ATOM 3441 N N . SER A 1 436 ? 12.205 22.513 -9.905 1.00 69.62 436 SER A N 1
ATOM 3442 C CA . SER A 1 436 ? 11.267 23.575 -10.313 1.00 69.62 436 SER A CA 1
ATOM 3443 C C . SER A 1 436 ? 11.289 24.854 -9.459 1.00 69.62 436 SER A C 1
ATOM 3445 O O . SER A 1 436 ? 10.755 25.873 -9.885 1.00 69.62 436 SER A O 1
ATOM 3447 N N . ASP A 1 437 ? 11.880 24.818 -8.265 1.00 67.50 437 ASP A N 1
ATOM 3448 C CA . ASP A 1 437 ? 12.050 25.960 -7.354 1.00 67.50 437 ASP A CA 1
ATOM 3449 C C . ASP A 1 437 ? 13.417 26.664 -7.491 1.00 67.50 437 ASP A C 1
ATOM 3451 O O . ASP A 1 437 ? 13.630 27.719 -6.893 1.00 67.50 437 ASP A O 1
ATOM 3455 N N . VAL A 1 438 ? 14.347 26.124 -8.291 1.00 63.31 438 VAL A N 1
ATOM 3456 C CA . VAL A 1 438 ? 15.686 26.700 -8.491 1.00 63.31 438 VAL A CA 1
ATOM 3457 C C . VAL A 1 438 ? 15.705 27.577 -9.745 1.00 63.31 438 VAL A C 1
ATOM 3459 O O . VAL A 1 438 ? 16.123 27.161 -10.828 1.00 63.31 438 VAL A O 1
ATOM 3462 N N . SER A 1 439 ? 15.299 28.840 -9.590 1.00 50.94 439 SER A N 1
ATOM 3463 C CA . SER A 1 439 ? 15.615 29.903 -10.552 1.00 50.94 439 SER A CA 1
ATOM 3464 C C . SER A 1 439 ? 17.117 30.214 -10.482 1.00 50.94 439 SER A C 1
ATOM 3466 O O . SER A 1 439 ? 17.567 30.972 -9.620 1.00 50.94 439 SER A O 1
ATOM 3468 N N . GLY A 1 440 ? 17.906 29.553 -11.332 1.00 48.12 440 GLY A N 1
ATOM 3469 C CA . GLY A 1 440 ? 19.361 29.474 -11.192 1.00 48.12 440 GLY A CA 1
ATOM 3470 C C . GLY A 1 440 ? 20.102 30.821 -11.286 1.00 48.12 440 GLY A C 1
ATOM 3471 O O . GLY A 1 440 ? 19.859 31.587 -12.221 1.00 48.12 440 GLY A O 1
ATOM 3472 N N . PRO A 1 441 ? 21.073 31.102 -10.392 1.00 40.78 441 PRO A N 1
ATOM 3473 C CA . PRO A 1 441 ? 21.980 32.232 -10.552 1.00 40.78 441 PRO A CA 1
ATOM 3474 C C . PRO A 1 441 ? 22.985 31.956 -11.684 1.00 40.78 441 PRO A C 1
ATOM 3476 O O . PRO A 1 441 ? 24.011 31.311 -11.491 1.00 40.78 441 PRO A O 1
ATOM 3479 N N . GLY A 1 442 ? 22.681 32.445 -12.887 1.00 53.66 442 GLY A N 1
ATOM 3480 C CA . GLY A 1 442 ? 23.620 32.596 -14.007 1.00 53.66 442 GLY A CA 1
ATOM 3481 C C . GLY A 1 442 ? 24.045 31.335 -14.777 1.00 53.66 442 GLY A C 1
ATOM 3482 O O . GLY A 1 442 ? 24.350 31.465 -15.959 1.00 53.66 442 GLY A O 1
ATOM 3483 N N . THR A 1 443 ? 24.078 30.143 -14.166 1.00 55.16 443 THR A N 1
ATOM 3484 C CA . THR A 1 443 ? 24.711 28.948 -14.781 1.00 55.16 443 THR A CA 1
ATOM 3485 C C . THR A 1 443 ? 23.877 27.662 -14.818 1.00 55.16 443 THR A C 1
ATOM 3487 O O . THR A 1 443 ? 24.229 26.754 -15.569 1.00 55.16 443 THR A O 1
ATOM 3490 N N . ARG A 1 444 ? 22.781 27.545 -14.053 1.00 68.44 444 ARG A N 1
ATOM 3491 C CA . ARG A 1 444 ? 21.888 26.365 -14.095 1.00 68.44 444 ARG A CA 1
ATOM 3492 C C . ARG A 1 444 ? 20.682 26.630 -15.022 1.00 68.44 444 ARG A C 1
ATOM 3494 O O . ARG A 1 444 ? 20.112 27.719 -14.925 1.00 68.44 444 ARG A O 1
ATOM 3501 N N . PRO A 1 445 ? 20.254 25.677 -15.878 1.00 74.31 445 PRO A N 1
ATOM 3502 C CA . PRO A 1 445 ? 19.027 25.808 -16.670 1.00 74.31 445 PRO A CA 1
ATOM 3503 C C . PRO A 1 445 ? 17.781 26.032 -15.802 1.00 74.31 445 PRO A C 1
ATOM 3505 O O . PRO A 1 445 ? 17.734 25.611 -14.644 1.00 74.31 445 PRO A O 1
ATOM 3508 N N . ALA A 1 446 ? 16.752 26.662 -16.373 1.00 78.69 446 ALA A N 1
ATOM 3509 C CA . ALA A 1 446 ? 15.479 26.872 -15.686 1.00 78.69 446 ALA A CA 1
ATOM 3510 C C . ALA A 1 446 ? 14.838 25.533 -15.278 1.00 78.69 446 ALA A C 1
ATOM 3512 O O . ALA A 1 446 ? 14.790 24.595 -16.074 1.00 78.69 446 ALA A O 1
ATOM 3513 N N . GLY A 1 447 ? 14.354 25.456 -14.036 1.00 80.75 447 GLY A N 1
ATOM 3514 C CA . GLY A 1 447 ? 13.674 24.276 -13.512 1.00 80.75 447 GLY A CA 1
ATOM 3515 C C . GLY A 1 447 ? 12.318 24.041 -14.180 1.00 80.75 447 GLY A C 1
ATOM 3516 O O . GLY A 1 447 ? 11.491 24.948 -14.254 1.00 80.75 447 GLY A O 1
ATOM 3517 N N . LEU A 1 448 ? 12.084 22.812 -14.632 1.00 84.00 448 LEU A N 1
ATOM 3518 C CA . LEU A 1 448 ? 10.836 22.349 -15.236 1.00 84.00 448 LEU A CA 1
ATOM 3519 C C . LEU A 1 448 ? 10.145 21.316 -14.340 1.00 84.00 448 LEU A C 1
ATOM 3521 O O . LEU A 1 448 ? 10.776 20.648 -13.523 1.00 84.00 448 LEU A O 1
ATOM 3525 N N . MET A 1 449 ? 8.842 21.132 -14.537 1.00 83.94 449 MET A N 1
ATOM 3526 C CA . MET A 1 449 ? 8.133 19.952 -14.047 1.00 83.94 449 MET A CA 1
ATOM 3527 C C . MET A 1 449 ? 8.198 18.836 -15.089 1.00 83.94 449 MET A C 1
ATOM 3529 O O . MET A 1 449 ? 8.037 19.071 -16.284 1.00 83.94 449 MET A O 1
ATOM 3533 N N . LEU A 1 450 ? 8.357 17.593 -14.638 1.00 82.25 450 LEU A N 1
ATOM 3534 C CA . LEU A 1 450 ? 8.464 16.416 -15.510 1.00 82.25 450 LEU A CA 1
ATOM 3535 C C . LEU A 1 450 ? 7.219 16.192 -16.396 1.00 82.25 450 LEU A C 1
ATOM 3537 O O . LEU A 1 450 ? 7.304 15.620 -17.480 1.00 82.25 450 LEU A O 1
ATOM 3541 N N . THR A 1 451 ? 6.064 16.710 -15.970 1.00 81.56 451 THR A N 1
ATOM 3542 C CA . THR A 1 451 ? 4.801 16.756 -16.729 1.00 81.56 451 THR A CA 1
ATOM 3543 C C . THR A 1 451 ? 4.823 17.696 -17.941 1.00 81.56 451 THR A C 1
ATOM 3545 O O . THR A 1 451 ? 3.909 17.631 -18.759 1.00 81.56 451 THR A O 1
ATOM 3548 N N . GLN A 1 452 ? 5.836 18.560 -18.067 1.00 82.25 452 GLN A N 1
ATOM 3549 C CA . GLN A 1 452 ? 6.020 19.487 -19.190 1.00 82.25 452 GLN A CA 1
ATOM 3550 C C . GLN A 1 452 ? 6.864 18.886 -20.328 1.00 82.25 452 GLN A C 1
ATOM 3552 O O . GLN A 1 452 ? 6.998 19.515 -21.376 1.00 82.25 452 GLN A O 1
ATOM 3557 N N . VAL A 1 453 ? 7.434 17.686 -20.148 1.00 82.56 453 VAL A N 1
ATOM 3558 C CA . VAL A 1 453 ? 8.124 16.957 -21.224 1.00 82.56 453 VAL A CA 1
ATOM 3559 C C . VAL A 1 453 ? 7.072 16.230 -22.076 1.00 82.56 453 VAL A C 1
ATOM 3561 O O . VAL A 1 453 ? 6.358 15.380 -21.533 1.00 82.56 453 VAL A O 1
ATOM 3564 N N . PRO A 1 454 ? 6.945 16.527 -23.386 1.00 82.38 454 PRO A N 1
ATOM 3565 C CA . PRO A 1 454 ? 6.057 15.783 -24.275 1.00 82.38 454 PRO A CA 1
ATOM 3566 C C . PRO A 1 454 ? 6.438 14.302 -24.296 1.00 82.38 454 PRO A C 1
ATOM 3568 O O . PRO A 1 454 ? 7.620 13.969 -24.321 1.00 82.38 454 PRO A O 1
ATOM 3571 N N . ARG A 1 455 ? 5.450 13.405 -24.288 1.00 84.06 455 ARG A N 1
ATOM 3572 C CA . ARG A 1 455 ? 5.695 11.958 -24.322 1.00 84.06 455 ARG A CA 1
ATOM 3573 C C . ARG A 1 455 ? 5.553 11.418 -25.742 1.00 84.06 455 ARG A C 1
ATOM 3575 O O . ARG A 1 455 ? 4.669 11.848 -26.485 1.00 84.06 455 ARG A O 1
ATOM 3582 N N . THR A 1 456 ? 6.411 10.475 -26.116 1.00 85.81 456 THR A N 1
ATOM 3583 C CA . THR A 1 456 ? 6.354 9.774 -27.407 1.00 85.81 456 THR A CA 1
ATOM 3584 C C . THR A 1 456 ? 5.774 8.365 -27.239 1.00 85.81 456 THR A C 1
ATOM 3586 O O . THR A 1 456 ? 5.348 7.983 -26.146 1.00 85.81 456 THR A O 1
ATOM 3589 N N . ALA A 1 457 ? 5.719 7.593 -28.330 1.00 86.94 457 ALA A N 1
ATOM 3590 C CA . ALA A 1 457 ? 5.427 6.168 -28.240 1.00 86.94 457 ALA A CA 1
ATOM 3591 C C . ALA A 1 457 ? 6.561 5.477 -27.466 1.00 86.94 457 ALA A C 1
ATOM 3593 O O . ALA A 1 457 ? 7.729 5.597 -27.825 1.00 86.94 457 ALA A O 1
ATOM 3594 N N . ASN A 1 458 ? 6.198 4.795 -26.384 1.00 89.50 458 ASN A N 1
ATOM 3595 C CA . ASN A 1 458 ? 7.120 4.310 -25.357 1.00 89.50 458 ASN A CA 1
ATOM 3596 C C . ASN A 1 458 ? 7.017 2.800 -25.095 1.00 89.50 458 ASN A C 1
ATOM 3598 O O . ASN A 1 458 ? 7.765 2.281 -24.272 1.00 89.50 458 ASN A O 1
ATOM 3602 N N . ASN A 1 459 ? 6.076 2.107 -25.745 1.00 93.62 459 ASN A N 1
ATOM 3603 C CA . ASN A 1 459 ? 6.011 0.647 -25.777 1.00 93.62 459 ASN A CA 1
ATOM 3604 C C . ASN A 1 459 ? 6.841 0.184 -26.981 1.00 93.62 459 ASN A C 1
ATOM 3606 O O . ASN A 1 459 ? 6.577 0.625 -28.100 1.00 93.62 459 ASN A O 1
ATOM 3610 N N . LEU A 1 460 ? 7.827 -0.681 -26.757 1.00 94.88 460 LEU A N 1
ATOM 3611 C CA . LEU A 1 460 ? 8.751 -1.159 -27.783 1.00 94.88 460 LEU A CA 1
ATOM 3612 C C . LEU A 1 460 ? 8.967 -2.674 -27.623 1.00 94.88 460 LEU A C 1
ATOM 3614 O O . LEU A 1 460 ? 9.320 -3.096 -26.522 1.00 94.88 460 LEU A O 1
ATOM 3618 N N . PRO A 1 461 ? 8.779 -3.499 -28.669 1.00 96.06 461 PRO A N 1
ATOM 3619 C CA . PRO A 1 461 ? 9.229 -4.890 -28.660 1.00 96.06 461 PRO A CA 1
ATOM 3620 C C . PRO A 1 461 ? 10.735 -5.004 -28.390 1.00 96.06 461 PRO A C 1
ATOM 3622 O O . PRO A 1 461 ? 11.503 -4.099 -28.720 1.00 96.06 461 PRO A O 1
ATOM 3625 N N . TYR A 1 462 ? 11.182 -6.140 -27.862 1.00 97.56 462 TYR A N 1
ATOM 3626 C CA . TYR A 1 462 ? 12.539 -6.589 -28.175 1.00 97.56 462 TYR A CA 1
ATOM 3627 C C . TYR A 1 462 ? 12.568 -7.114 -29.617 1.00 97.56 462 TYR A C 1
ATOM 3629 O O . TYR A 1 462 ? 11.561 -7.628 -30.106 1.00 97.56 462 TYR A O 1
ATOM 3637 N N . PHE A 1 463 ? 13.706 -6.996 -30.301 1.00 97.25 463 PHE A N 1
ATOM 3638 C CA . PHE A 1 463 ? 13.839 -7.413 -31.702 1.00 97.25 463 PHE A CA 1
ATOM 3639 C C . PHE A 1 463 ? 14.853 -8.546 -31.876 1.00 97.25 463 PHE A C 1
ATOM 3641 O O . PHE A 1 463 ? 15.876 -8.582 -31.194 1.00 97.25 463 PHE A O 1
ATOM 3648 N N . ASN A 1 464 ? 14.595 -9.448 -32.816 1.00 95.38 464 ASN A N 1
ATOM 3649 C CA . ASN A 1 464 ? 15.585 -10.410 -33.295 1.00 95.38 464 ASN A CA 1
ATOM 3650 C C . ASN A 1 464 ? 16.559 -9.710 -34.267 1.00 95.38 464 ASN A C 1
ATOM 3652 O O . ASN A 1 464 ? 16.294 -8.601 -34.735 1.00 95.38 464 ASN A O 1
ATOM 3656 N N . ALA A 1 465 ? 17.687 -10.346 -34.595 1.00 92.38 465 ALA A N 1
ATOM 3657 C CA . ALA A 1 465 ? 18.758 -9.730 -35.394 1.00 92.38 465 ALA A CA 1
ATOM 3658 C C . ALA A 1 465 ? 18.334 -9.267 -36.811 1.00 92.38 465 ALA A C 1
ATOM 3660 O O . ALA A 1 465 ? 18.939 -8.352 -37.370 1.00 92.38 465 ALA A O 1
ATOM 3661 N N . ASP A 1 466 ? 17.280 -9.861 -37.380 1.00 91.94 466 ASP A N 1
ATOM 3662 C CA . ASP A 1 466 ? 16.685 -9.502 -38.679 1.00 91.94 466 ASP A CA 1
ATOM 3663 C C . ASP A 1 466 ? 15.729 -8.290 -38.622 1.00 91.94 466 ASP A C 1
ATOM 3665 O O . ASP A 1 466 ? 15.273 -7.802 -39.662 1.00 91.94 466 ASP A O 1
ATOM 3669 N N . GLY A 1 467 ? 15.428 -7.798 -37.415 1.00 93.19 467 GLY A N 1
ATOM 3670 C CA . GLY A 1 467 ? 14.461 -6.735 -37.150 1.00 93.19 467 GLY A CA 1
ATOM 3671 C C . GLY A 1 467 ? 13.031 -7.210 -36.885 1.00 93.19 467 GLY A C 1
ATOM 3672 O O . GLY A 1 467 ? 12.154 -6.368 -36.685 1.00 93.19 467 GLY A O 1
ATOM 3673 N N . SER A 1 468 ? 12.767 -8.519 -36.855 1.00 92.31 468 SER A N 1
ATOM 3674 C CA . SER A 1 468 ? 11.457 -9.045 -36.455 1.00 92.31 468 SER A CA 1
ATOM 3675 C C . SER A 1 468 ? 11.210 -8.817 -34.949 1.00 92.31 468 SER A C 1
ATOM 3677 O O . SER A 1 468 ? 12.136 -8.955 -34.146 1.00 92.31 468 SER A O 1
ATOM 3679 N N . PRO A 1 469 ? 9.991 -8.437 -34.520 1.00 94.25 469 PRO A N 1
ATOM 3680 C CA . PRO A 1 469 ? 9.676 -8.273 -33.101 1.00 94.25 469 PRO A CA 1
ATOM 3681 C C . PRO A 1 469 ? 9.532 -9.634 -32.405 1.00 94.25 469 PRO A C 1
ATOM 3683 O O . PRO A 1 469 ? 8.957 -10.567 -32.966 1.00 94.25 469 PRO A O 1
ATOM 3686 N N . SER A 1 470 ? 9.998 -9.737 -31.161 1.00 95.50 470 SER A N 1
ATOM 3687 C CA . SER A 1 470 ? 9.759 -10.903 -30.303 1.00 95.50 470 SER A CA 1
ATOM 3688 C C . SER A 1 470 ? 8.342 -10.882 -29.703 1.00 95.50 470 SER A C 1
ATOM 3690 O O . SER A 1 470 ? 7.532 -9.998 -30.002 1.00 95.50 470 SER A O 1
ATOM 3692 N N . SER A 1 471 ? 8.026 -11.856 -28.844 1.00 94.44 471 SER A N 1
ATOM 3693 C CA . SER A 1 471 ? 6.763 -11.915 -28.095 1.00 94.44 471 SER A CA 1
ATOM 3694 C C . SER A 1 471 ? 6.662 -10.902 -26.952 1.00 94.44 471 SER A C 1
ATOM 3696 O O . SER A 1 471 ? 5.565 -10.696 -26.438 1.00 94.44 471 SER A O 1
ATOM 3698 N N . CYS A 1 472 ? 7.764 -10.261 -26.548 1.00 96.38 472 CYS A N 1
ATOM 3699 C CA . CYS A 1 472 ? 7.821 -9.384 -25.380 1.00 96.38 472 CYS A CA 1
ATOM 3700 C C . CYS A 1 472 ? 8.116 -7.934 -25.761 1.00 96.38 472 CYS A C 1
ATOM 3702 O O . CYS A 1 472 ? 8.969 -7.645 -26.604 1.00 96.38 472 CYS A O 1
ATOM 3704 N N . PHE A 1 473 ? 7.413 -7.013 -25.106 1.00 96.00 473 PHE A N 1
ATOM 3705 C CA . PHE A 1 473 ? 7.621 -5.576 -25.234 1.00 96.00 473 PHE A CA 1
ATOM 3706 C C . PHE A 1 473 ? 7.910 -4.953 -23.873 1.00 96.00 473 PHE A C 1
ATOM 3708 O O . PHE A 1 473 ? 7.405 -5.401 -22.846 1.00 96.00 473 PHE A O 1
ATOM 3715 N N . VAL A 1 474 ? 8.678 -3.869 -23.886 1.00 95.94 474 VAL A N 1
ATOM 3716 C CA . VAL A 1 474 ? 8.957 -3.018 -22.731 1.00 95.94 474 VAL A CA 1
ATOM 3717 C C . VAL A 1 474 ? 8.235 -1.683 -22.845 1.00 95.94 474 VAL A C 1
ATOM 3719 O O . VAL A 1 474 ? 8.028 -1.159 -23.937 1.00 95.94 474 VAL A O 1
ATOM 3722 N N . THR A 1 475 ? 7.883 -1.103 -21.703 1.00 94.44 475 THR A N 1
ATOM 3723 C CA . THR A 1 475 ? 7.366 0.259 -21.567 1.00 94.44 475 THR A CA 1
ATOM 3724 C C . THR A 1 475 ? 8.431 1.134 -20.917 1.00 94.44 475 THR A C 1
ATOM 3726 O O . THR A 1 475 ? 8.696 0.999 -19.722 1.00 94.44 475 THR A O 1
ATOM 3729 N N . PHE A 1 476 ? 9.026 2.045 -21.685 1.00 92.50 476 PHE A N 1
ATOM 3730 C CA . PHE A 1 476 ? 9.959 3.051 -21.175 1.00 92.50 476 PHE A CA 1
ATOM 3731 C C . PHE A 1 476 ? 9.218 4.149 -20.397 1.00 92.50 476 PHE A C 1
ATOM 3733 O O . PHE A 1 476 ? 8.150 4.616 -20.810 1.00 92.50 476 PHE A O 1
ATOM 3740 N N . SER A 1 477 ? 9.778 4.593 -19.268 1.00 90.38 477 SER A N 1
ATOM 3741 C CA . SER A 1 477 ? 9.198 5.670 -18.459 1.00 90.38 477 SER A CA 1
ATOM 3742 C C . SER A 1 477 ? 10.257 6.514 -17.731 1.00 90.38 477 SER A C 1
ATOM 3744 O O . SER A 1 477 ? 11.455 6.411 -17.984 1.00 90.38 477 SER A O 1
ATOM 3746 N N . THR A 1 478 ? 9.814 7.384 -16.821 1.00 85.31 478 THR A N 1
ATOM 3747 C CA . THR A 1 478 ? 10.665 8.171 -15.908 1.00 85.31 478 THR A CA 1
ATOM 3748 C C . THR A 1 478 ? 10.758 7.577 -14.493 1.00 85.31 478 THR A C 1
ATOM 3750 O O . THR A 1 478 ? 11.375 8.174 -13.609 1.00 85.31 478 THR A O 1
ATOM 3753 N N . GLY A 1 479 ? 10.093 6.442 -14.250 1.00 82.00 479 GLY A N 1
ATOM 3754 C CA . GLY A 1 479 ? 10.127 5.705 -12.984 1.00 82.00 479 GLY A CA 1
ATOM 3755 C C . GLY A 1 479 ? 10.957 4.431 -13.112 1.00 82.00 479 GLY A C 1
ATOM 3756 O O . GLY A 1 479 ? 12.012 4.308 -12.495 1.00 82.00 479 GLY A O 1
ATOM 3757 N N . GLY A 1 480 ? 10.479 3.516 -13.950 1.00 87.75 480 GLY A N 1
ATOM 3758 C CA . GLY A 1 480 ? 11.124 2.249 -14.278 1.00 87.75 480 GLY A CA 1
ATOM 3759 C C . GLY A 1 480 ? 10.598 1.673 -15.593 1.00 87.75 480 GLY A C 1
ATOM 3760 O O . GLY A 1 480 ? 9.602 2.154 -16.144 1.00 87.75 480 GLY A O 1
ATOM 3761 N N . ILE A 1 481 ? 11.292 0.657 -16.090 1.00 92.19 481 ILE A N 1
ATOM 3762 C CA . ILE A 1 481 ? 10.934 -0.129 -17.267 1.00 92.19 481 ILE A CA 1
ATOM 3763 C C . ILE A 1 481 ? 10.149 -1.356 -16.817 1.00 92.19 481 ILE A C 1
ATOM 3765 O O . ILE A 1 481 ? 10.504 -2.018 -15.838 1.00 92.19 481 ILE A O 1
ATOM 3769 N N . HIS A 1 482 ? 9.070 -1.633 -17.540 1.00 94.00 482 HIS A N 1
ATOM 3770 C CA . HIS A 1 482 ? 8.166 -2.748 -17.283 1.00 94.00 482 HIS A CA 1
ATOM 3771 C C . HIS A 1 482 ? 7.838 -3.436 -18.603 1.00 94.00 482 HIS A C 1
ATOM 3773 O O . HIS A 1 482 ? 7.430 -2.759 -19.549 1.00 94.00 482 HIS A O 1
ATOM 3779 N N . GLY A 1 483 ? 8.011 -4.751 -18.677 1.00 93.75 483 GLY A N 1
ATOM 3780 C CA . GLY A 1 483 ? 7.759 -5.535 -19.883 1.00 93.75 483 GLY A CA 1
ATOM 3781 C C . GLY A 1 483 ? 7.002 -6.828 -19.620 1.00 93.75 483 GLY A C 1
ATOM 3782 O O . GLY A 1 483 ? 7.019 -7.353 -18.505 1.00 93.75 483 GLY A O 1
ATOM 3783 N N . ALA A 1 484 ? 6.307 -7.297 -20.652 1.00 95.38 484 ALA A N 1
ATOM 3784 C CA . ALA A 1 484 ? 5.436 -8.466 -20.631 1.00 95.38 484 ALA A CA 1
ATOM 3785 C C . ALA A 1 484 ? 5.297 -9.055 -22.043 1.00 95.38 484 ALA A C 1
ATOM 3787 O O . ALA A 1 484 ? 5.480 -8.346 -23.039 1.00 95.38 484 ALA A O 1
ATOM 3788 N N . GLU A 1 485 ? 4.916 -10.329 -22.136 1.00 96.06 485 GLU A N 1
ATOM 3789 C CA . GLU A 1 485 ? 4.522 -10.915 -23.418 1.00 96.06 485 GLU A CA 1
ATOM 3790 C C . GLU A 1 485 ? 3.153 -10.390 -23.891 1.00 96.06 485 GLU A C 1
ATOM 3792 O O . GLU A 1 485 ? 2.248 -10.121 -23.098 1.00 96.06 485 GLU A O 1
ATOM 3797 N N . TYR A 1 486 ? 2.990 -10.261 -25.207 1.00 95.12 486 TYR A N 1
ATOM 3798 C CA . TYR A 1 486 ? 1.689 -10.092 -25.854 1.00 95.12 486 TYR A CA 1
ATOM 3799 C C . TYR A 1 486 ? 1.266 -11.389 -26.545 1.00 95.12 486 TYR A C 1
ATOM 3801 O O . TYR A 1 486 ? 2.068 -12.296 -26.776 1.00 95.12 486 TYR A O 1
ATOM 3809 N N . ASP A 1 487 ? -0.014 -11.489 -26.892 1.00 93.44 487 ASP A N 1
ATOM 3810 C CA . ASP A 1 487 ? -0.506 -12.621 -27.663 1.00 93.44 487 ASP A CA 1
ATOM 3811 C C . ASP A 1 487 ? -0.152 -12.459 -29.151 1.00 93.44 487 ASP A C 1
ATOM 3813 O O . ASP A 1 487 ? -0.848 -11.816 -29.944 1.00 93.44 487 ASP A O 1
ATOM 3817 N N . VAL A 1 488 ? 0.986 -13.055 -29.507 1.00 92.19 488 VAL A N 1
ATOM 3818 C CA . VAL A 1 488 ? 1.519 -13.153 -30.870 1.00 92.19 488 VAL A CA 1
ATOM 3819 C C . VAL A 1 488 ? 0.536 -13.865 -31.808 1.00 92.19 488 VAL A C 1
ATOM 3821 O O . VAL A 1 488 ? 0.381 -13.453 -32.959 1.00 92.19 488 VAL A O 1
ATOM 3824 N N . GLN A 1 489 ? -0.180 -14.889 -31.328 1.00 90.62 489 GLN A N 1
ATOM 3825 C CA . GLN A 1 489 ? -1.146 -15.636 -32.137 1.00 90.62 489 GLN A CA 1
ATOM 3826 C C . GLN A 1 489 ? -2.394 -14.790 -32.410 1.00 90.62 489 GLN A C 1
ATOM 3828 O O . GLN A 1 489 ? -2.804 -14.676 -33.565 1.00 90.62 489 GLN A O 1
ATOM 3833 N N . ALA A 1 490 ? -2.926 -14.105 -31.392 1.00 89.94 490 ALA A N 1
ATOM 3834 C CA . ALA A 1 490 ? -4.015 -13.135 -31.539 1.00 89.94 490 ALA A CA 1
ATOM 3835 C C . ALA A 1 490 ? -3.677 -12.053 -32.576 1.00 89.94 490 ALA A C 1
ATOM 3837 O O . ALA A 1 490 ? -4.489 -11.710 -33.441 1.00 89.94 490 ALA A O 1
ATOM 3838 N N . TYR A 1 491 ? -2.459 -11.507 -32.489 1.00 91.38 491 TYR A N 1
ATOM 3839 C CA . TYR A 1 491 ? -1.996 -10.441 -33.367 1.00 91.38 491 TYR A CA 1
ATOM 3840 C C . TYR A 1 491 ? -1.823 -10.917 -34.816 1.00 91.38 491 TYR A C 1
ATOM 3842 O O . TYR A 1 491 ? -2.283 -10.241 -35.743 1.00 91.38 491 TYR A O 1
ATOM 3850 N N . HIS A 1 492 ? -1.234 -12.097 -35.035 1.00 90.38 492 HIS A N 1
ATOM 3851 C CA . HIS A 1 492 ? -1.111 -12.678 -36.372 1.00 90.38 492 HIS A CA 1
ATOM 3852 C C . HIS A 1 492 ? -2.460 -13.115 -36.957 1.00 90.38 492 HIS A C 1
ATOM 3854 O O . HIS A 1 492 ? -2.703 -12.840 -38.129 1.00 90.38 492 HIS A O 1
ATOM 3860 N N . ALA A 1 493 ? -3.371 -13.695 -36.170 1.00 88.31 493 ALA A N 1
ATOM 3861 C CA . ALA A 1 493 ? -4.711 -14.067 -36.630 1.00 88.31 493 ALA A CA 1
ATOM 3862 C C . ALA A 1 493 ? -5.529 -12.834 -37.060 1.00 88.31 493 ALA A C 1
ATOM 3864 O O . ALA A 1 493 ? -6.083 -12.803 -38.160 1.00 88.31 493 ALA A O 1
ATOM 3865 N N . ALA A 1 494 ? -5.530 -11.770 -36.247 1.00 88.88 494 ALA A N 1
ATOM 3866 C CA . ALA A 1 494 ? -6.158 -10.497 -36.605 1.00 88.88 494 ALA A CA 1
ATOM 3867 C C . ALA A 1 494 ? -5.503 -9.843 -37.838 1.00 88.88 494 ALA A C 1
ATOM 3869 O O . ALA A 1 494 ? -6.183 -9.197 -38.638 1.00 88.88 494 ALA A O 1
ATOM 3870 N N . SER A 1 495 ? -4.189 -10.025 -38.016 1.00 89.62 495 SER A N 1
ATOM 3871 C CA . SER A 1 495 ? -3.462 -9.535 -39.192 1.00 89.62 495 SER A CA 1
ATOM 3872 C C . SER A 1 495 ? -3.846 -10.318 -40.446 1.00 89.62 495 SER A C 1
ATOM 3874 O O . SER A 1 495 ? -4.146 -9.709 -41.470 1.00 89.62 495 SER A O 1
ATOM 3876 N N . ALA A 1 496 ? -3.878 -11.650 -40.378 1.00 89.62 496 ALA A N 1
ATOM 3877 C CA . ALA A 1 496 ? -4.251 -12.519 -41.489 1.00 89.62 496 ALA A CA 1
ATOM 3878 C C . ALA A 1 496 ? -5.694 -12.261 -41.947 1.00 89.62 496 ALA A C 1
ATOM 3880 O O . ALA A 1 496 ? -5.933 -12.111 -43.144 1.00 89.62 496 ALA A O 1
ATOM 3881 N N . GLU A 1 497 ? -6.638 -12.098 -41.013 1.00 89.06 497 GLU A N 1
ATOM 3882 C CA . GLU A 1 497 ? -8.024 -11.747 -41.343 1.00 89.06 497 GLU A CA 1
ATOM 3883 C C . GLU A 1 497 ? -8.122 -10.379 -42.036 1.00 89.06 497 GLU A C 1
ATOM 3885 O O . GLU A 1 497 ? -8.836 -10.251 -43.028 1.00 89.06 497 GLU A O 1
ATOM 3890 N N . HIS A 1 498 ? -7.369 -9.362 -41.594 1.00 89.38 498 HIS A N 1
ATOM 3891 C CA . HIS A 1 498 ? -7.324 -8.078 -42.303 1.00 89.38 498 HIS A CA 1
ATOM 3892 C C . HIS A 1 498 ? -6.834 -8.234 -43.755 1.00 89.38 498 HIS A C 1
ATOM 3894 O O . HIS A 1 498 ? -7.472 -7.715 -44.673 1.00 89.38 498 HIS A O 1
ATOM 3900 N N . HIS A 1 499 ? -5.745 -8.979 -43.976 1.00 89.81 499 HIS A N 1
ATOM 3901 C CA . HIS A 1 499 ? -5.206 -9.210 -45.320 1.00 89.81 499 HIS A CA 1
ATOM 3902 C C . HIS A 1 499 ? -6.169 -10.030 -46.194 1.00 89.81 499 HIS A C 1
ATOM 3904 O O . HIS A 1 499 ? -6.396 -9.651 -47.341 1.00 89.81 499 HIS A O 1
ATOM 3910 N N . ARG A 1 500 ? -6.825 -11.067 -45.649 1.00 91.06 500 ARG A N 1
ATOM 3911 C CA . ARG A 1 500 ? -7.879 -11.837 -46.340 1.00 91.06 500 ARG A CA 1
ATOM 3912 C C . ARG A 1 500 ? -9.025 -10.933 -46.795 1.00 91.06 500 ARG A C 1
ATOM 3914 O O . ARG A 1 50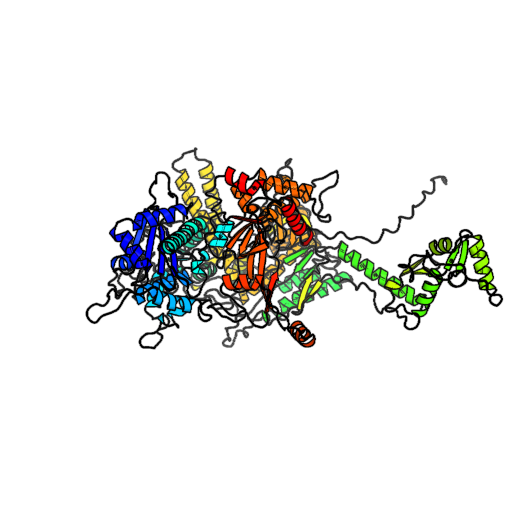0 ? -9.488 -11.037 -47.930 1.00 91.06 500 ARG A O 1
ATOM 3921 N N . GLN A 1 501 ? -9.481 -10.025 -45.929 1.00 91.38 501 GLN A N 1
ATOM 3922 C CA . GLN A 1 501 ? -10.530 -9.066 -46.280 1.00 91.38 501 GLN A CA 1
ATOM 3923 C C . GLN A 1 501 ? -10.066 -8.036 -47.322 1.00 91.38 501 GLN A C 1
ATOM 3925 O O . GLN A 1 501 ? -10.874 -7.637 -48.158 1.00 91.38 501 GLN A O 1
ATOM 3930 N N . GLN A 1 502 ? -8.797 -7.614 -47.297 1.00 91.75 502 GLN A N 1
ATOM 3931 C CA . GLN A 1 502 ? -8.219 -6.705 -48.295 1.00 91.75 502 GLN A CA 1
ATOM 3932 C C . GLN A 1 502 ? -8.112 -7.382 -49.669 1.00 91.75 502 GLN A C 1
ATOM 3934 O O . GLN A 1 502 ? -8.625 -6.846 -50.649 1.00 91.75 502 GLN A O 1
ATOM 3939 N N . GLU A 1 503 ? -7.547 -8.590 -49.736 1.00 91.38 503 GLU A N 1
ATOM 3940 C CA . GLU A 1 503 ? -7.459 -9.380 -50.970 1.00 91.38 503 GLU A CA 1
ATOM 3941 C C . GLU A 1 503 ? -8.852 -9.627 -51.567 1.00 91.38 503 GLU A C 1
ATOM 3943 O O . GLU A 1 503 ? -9.077 -9.386 -52.753 1.00 91.38 503 GLU A O 1
ATOM 3948 N N . MET A 1 504 ? -9.824 -10.026 -50.738 1.00 93.12 504 MET A N 1
ATOM 3949 C CA . MET A 1 504 ? -11.204 -10.231 -51.179 1.00 93.12 504 MET A CA 1
ATOM 3950 C C . MET A 1 504 ? -11.851 -8.928 -51.683 1.00 93.12 504 MET A C 1
ATOM 3952 O O . MET A 1 504 ? -12.607 -8.957 -52.657 1.00 93.12 504 MET A O 1
ATOM 3956 N N . LEU A 1 505 ? -11.552 -7.783 -51.056 1.00 92.06 505 LEU A N 1
ATOM 3957 C CA . LEU A 1 505 ? -12.046 -6.464 -51.462 1.00 92.06 505 LEU A CA 1
ATOM 3958 C C . LEU A 1 505 ? -11.500 -6.046 -52.829 1.00 92.06 505 LEU A C 1
ATOM 3960 O O . LEU A 1 505 ? -12.269 -5.596 -53.680 1.00 92.06 505 LEU A O 1
ATOM 3964 N N . ASP A 1 506 ? -10.201 -6.216 -53.051 1.00 91.88 506 ASP A N 1
ATOM 3965 C CA . ASP A 1 506 ? -9.550 -5.842 -54.306 1.00 91.88 506 ASP A CA 1
ATOM 3966 C C . ASP A 1 506 ? -9.920 -6.815 -55.431 1.00 91.88 506 ASP A C 1
ATOM 3968 O O . ASP A 1 506 ? -10.287 -6.387 -56.527 1.00 91.88 506 ASP A O 1
ATOM 3972 N N . ARG A 1 507 ? -9.976 -8.120 -55.140 1.00 92.06 507 ARG A N 1
ATOM 3973 C CA . ARG A 1 507 ? -10.471 -9.142 -56.070 1.00 92.06 507 ARG A CA 1
ATOM 3974 C C . ARG A 1 507 ? -11.928 -8.900 -56.474 1.00 92.06 507 ARG A C 1
ATOM 3976 O O . ARG A 1 507 ? -12.262 -9.026 -57.652 1.00 92.06 507 ARG A O 1
ATOM 3983 N N . ALA A 1 508 ? -12.795 -8.491 -55.546 1.00 92.31 508 ALA A N 1
ATOM 3984 C CA . ALA A 1 508 ? -14.171 -8.118 -55.877 1.00 92.31 508 ALA A CA 1
ATOM 3985 C C . ALA A 1 508 ? -14.252 -6.836 -56.720 1.00 92.31 508 ALA A C 1
ATOM 3987 O O . ALA A 1 508 ? -15.049 -6.790 -57.653 1.00 92.31 508 ALA A O 1
ATOM 3988 N N . LYS A 1 509 ? -13.411 -5.827 -56.451 1.00 92.62 509 LYS A N 1
ATOM 3989 C CA . LYS A 1 509 ? -13.307 -4.608 -57.276 1.00 92.62 509 LYS A CA 1
ATOM 3990 C C . LYS A 1 509 ? -12.783 -4.897 -58.692 1.00 92.62 509 LYS A C 1
ATOM 3992 O O . LYS A 1 509 ? -13.174 -4.200 -59.621 1.00 92.62 509 LYS A O 1
ATOM 3997 N N . ILE A 1 510 ? -11.952 -5.928 -58.872 1.00 93.12 510 ILE A N 1
ATOM 3998 C CA . ILE A 1 510 ? -11.487 -6.395 -60.190 1.00 93.12 510 ILE A CA 1
ATOM 3999 C C . ILE A 1 510 ? -12.609 -7.110 -60.961 1.00 93.12 510 ILE A C 1
ATOM 4001 O O . ILE A 1 510 ? -12.832 -6.805 -62.130 1.00 93.12 510 ILE A O 1
ATOM 4005 N N . VAL A 1 511 ? -13.326 -8.049 -60.328 1.00 93.56 511 VAL A N 1
ATOM 4006 C CA . VAL A 1 511 ? -14.364 -8.859 -61.004 1.00 93.56 511 VAL A CA 1
ATOM 4007 C C . VAL A 1 511 ? -15.681 -8.093 -61.196 1.00 93.56 511 VAL A C 1
ATOM 4009 O O . VAL A 1 511 ? -16.363 -8.274 -62.203 1.00 93.56 511 VAL A O 1
ATOM 4012 N N . PHE A 1 512 ? -16.038 -7.221 -60.253 1.00 94.12 512 PHE A N 1
ATOM 4013 C CA . PHE A 1 512 ? -17.266 -6.424 -60.257 1.00 94.12 512 PHE A CA 1
ATOM 4014 C C . PHE A 1 512 ? -16.931 -4.943 -59.994 1.00 94.12 512 PHE A C 1
ATOM 4016 O O . PHE A 1 512 ? -17.083 -4.480 -58.856 1.00 94.12 512 PHE A O 1
ATOM 4023 N N . PRO A 1 513 ? -16.467 -4.184 -61.007 1.00 90.75 513 PRO A N 1
ATOM 4024 C CA . PRO A 1 513 ? -16.008 -2.803 -60.838 1.00 90.75 513 PRO A CA 1
ATOM 4025 C C . PRO A 1 513 ? -17.023 -1.875 -60.161 1.00 90.75 513 PRO A C 1
ATOM 4027 O O . PRO A 1 513 ? -16.635 -1.024 -59.359 1.00 90.75 513 PRO A O 1
ATOM 4030 N N . ALA A 1 514 ? -18.326 -2.055 -60.407 1.00 92.25 514 ALA A N 1
ATOM 4031 C CA . ALA A 1 514 ? -19.363 -1.387 -59.631 1.00 92.25 514 ALA A CA 1
ATOM 4032 C C . ALA A 1 514 ? -19.932 -2.316 -58.548 1.00 92.25 514 ALA A C 1
ATOM 4034 O O . ALA A 1 514 ? -20.446 -3.394 -58.832 1.00 92.25 514 ALA A O 1
ATOM 4035 N N . ALA A 1 515 ? -20.005 -1.845 -57.300 1.00 91.19 515 ALA A N 1
ATOM 4036 C CA . ALA A 1 515 ? -20.621 -2.592 -56.194 1.00 91.19 515 ALA A CA 1
ATOM 4037 C C . ALA A 1 515 ? -22.086 -3.018 -56.462 1.00 91.19 515 ALA A C 1
ATOM 4039 O O . ALA A 1 515 ? -22.558 -4.020 -55.922 1.00 91.19 515 ALA A O 1
ATOM 4040 N N . SER A 1 516 ? -22.810 -2.304 -57.338 1.00 93.12 516 SER A N 1
ATOM 4041 C CA . SER A 1 516 ? -24.151 -2.719 -57.787 1.00 93.12 516 SER A CA 1
ATOM 4042 C C . SER A 1 516 ? -24.149 -4.025 -58.594 1.00 93.12 516 SER A C 1
ATOM 4044 O O . SER A 1 516 ? -25.174 -4.698 -58.649 1.00 93.12 516 SER A O 1
ATOM 4046 N N . GLU A 1 517 ? -23.031 -4.387 -59.224 1.00 94.06 517 GLU A N 1
ATOM 4047 C CA . GLU A 1 517 ? -22.845 -5.615 -60.005 1.00 94.06 517 GLU A CA 1
ATOM 4048 C C . GLU A 1 517 ? -22.612 -6.804 -59.080 1.00 94.06 517 GLU A C 1
ATOM 4050 O O . GLU A 1 517 ? -23.309 -7.804 -59.223 1.00 94.06 517 GLU A O 1
ATOM 4055 N N . LEU A 1 518 ? -21.780 -6.649 -58.042 1.00 93.75 518 LEU A N 1
ATOM 4056 C CA . LEU A 1 518 ? -21.656 -7.648 -56.977 1.00 93.75 518 LEU A CA 1
ATOM 4057 C C . LEU A 1 518 ? -23.014 -7.912 -56.300 1.00 93.75 518 LEU A C 1
ATOM 4059 O O . LEU A 1 518 ? -23.400 -9.064 -56.111 1.00 93.75 518 LEU A O 1
ATOM 4063 N N . VAL A 1 519 ? -23.789 -6.862 -55.992 1.00 92.69 519 VAL A N 1
ATOM 4064 C CA . VAL A 1 519 ? -25.140 -7.007 -55.411 1.00 92.69 519 VAL A CA 1
ATOM 4065 C C . VAL A 1 519 ? -26.126 -7.680 -56.380 1.00 92.69 519 VAL A C 1
ATOM 4067 O O . VAL A 1 519 ? -26.984 -8.441 -55.929 1.00 92.69 519 VAL A O 1
ATOM 4070 N N . LYS A 1 520 ? -26.021 -7.446 -57.699 1.00 93.06 520 LYS A N 1
ATOM 4071 C CA . LYS A 1 520 ? -26.810 -8.176 -58.712 1.00 93.06 520 LYS A CA 1
ATOM 4072 C C . LYS A 1 520 ? -26.419 -9.654 -58.733 1.00 93.06 520 LYS A C 1
ATOM 4074 O O . LYS A 1 520 ? -27.294 -10.491 -58.534 1.00 93.06 520 LYS A O 1
ATOM 4079 N N . ALA A 1 521 ? -25.130 -9.957 -58.893 1.00 92.19 521 ALA A N 1
ATOM 4080 C CA . ALA A 1 521 ? -24.598 -11.315 -58.986 1.00 92.19 521 ALA A CA 1
ATOM 4081 C C . ALA A 1 521 ? -24.904 -12.149 -57.732 1.00 92.19 521 ALA A C 1
ATOM 4083 O O . ALA A 1 521 ? -25.361 -13.285 -57.846 1.00 92.19 521 ALA A O 1
ATOM 4084 N N . ALA A 1 522 ? -24.749 -11.575 -56.535 1.00 92.19 522 ALA A N 1
ATOM 4085 C CA . ALA A 1 522 ? -25.069 -12.258 -55.283 1.00 92.19 522 ALA A CA 1
ATOM 4086 C C . ALA A 1 522 ? -26.562 -12.585 -55.176 1.00 92.19 522 ALA A C 1
ATOM 4088 O O . ALA A 1 522 ? -26.940 -13.728 -54.925 1.00 92.19 522 ALA A O 1
ATOM 4089 N N . ARG A 1 523 ? -27.432 -11.606 -55.463 1.00 90.38 523 ARG A N 1
ATOM 4090 C CA . ARG A 1 523 ? -28.886 -11.819 -55.471 1.00 90.38 523 ARG A CA 1
ATOM 4091 C C . ARG A 1 523 ? -29.322 -12.789 -56.563 1.00 90.38 523 ARG A C 1
ATOM 4093 O O . ARG A 1 523 ? -30.301 -13.504 -56.364 1.00 90.38 523 ARG A O 1
ATOM 4100 N N . GLU A 1 524 ? -28.631 -12.837 -57.694 1.00 90.31 524 GLU A N 1
ATOM 4101 C CA . GLU A 1 524 ? -28.891 -13.795 -58.766 1.00 90.31 524 GLU A CA 1
ATOM 4102 C C . GLU A 1 524 ? -28.488 -15.217 -58.361 1.00 90.31 524 GLU A C 1
ATOM 4104 O O . GLU A 1 524 ? -29.326 -16.116 -58.444 1.00 90.31 524 GLU A O 1
ATOM 4109 N N . GLN A 1 525 ? -27.289 -15.422 -57.805 1.00 90.62 525 GLN A N 1
ATOM 4110 C CA . GLN A 1 525 ? -26.888 -16.724 -57.258 1.00 90.62 525 GLN A CA 1
ATOM 4111 C C . GLN A 1 525 ? -27.786 -17.167 -56.094 1.00 90.62 525 GLN A C 1
ATOM 4113 O O . GLN A 1 525 ? -28.214 -18.315 -56.064 1.00 90.62 525 GLN A O 1
ATOM 4118 N N . HIS A 1 526 ? -28.143 -16.273 -55.168 1.00 90.25 526 HIS A N 1
ATOM 4119 C CA . HIS A 1 526 ? -29.014 -16.599 -54.035 1.00 90.25 526 HIS A CA 1
ATOM 4120 C C . HIS A 1 526 ? -30.471 -16.890 -54.449 1.00 90.25 526 HIS A C 1
ATOM 4122 O O . HIS A 1 526 ? -31.147 -17.668 -53.777 1.00 90.25 526 HIS A O 1
ATOM 4128 N N . ASN A 1 527 ? -30.982 -16.310 -55.544 1.00 89.81 527 ASN A N 1
ATOM 4129 C CA . ASN A 1 527 ? -32.300 -16.673 -56.093 1.00 89.81 527 ASN A CA 1
ATOM 4130 C C . ASN A 1 527 ? -32.251 -17.876 -57.052 1.00 89.81 527 ASN A C 1
ATOM 4132 O O . ASN A 1 527 ? -33.300 -18.444 -57.353 1.00 89.81 527 ASN A O 1
ATOM 4136 N N . THR A 1 528 ? -31.072 -18.287 -57.518 1.00 91.06 528 THR A N 1
ATOM 4137 C CA . THR A 1 528 ? -30.907 -19.442 -58.407 1.00 91.06 528 THR A CA 1
ATOM 4138 C C . THR A 1 528 ? -30.786 -20.723 -57.593 1.00 91.06 528 THR A C 1
ATOM 4140 O O . THR A 1 528 ? -29.795 -20.952 -56.906 1.00 91.06 528 THR A O 1
ATOM 4143 N N . ILE A 1 529 ? -31.793 -21.588 -57.692 1.00 90.50 529 ILE A N 1
ATOM 4144 C CA . ILE A 1 529 ? -31.827 -22.878 -57.002 1.00 90.50 529 ILE A CA 1
ATOM 4145 C C . ILE A 1 529 ? -31.395 -23.970 -57.984 1.00 90.50 529 ILE A C 1
ATOM 4147 O O . ILE A 1 529 ? -31.909 -24.054 -59.102 1.00 90.50 529 ILE A O 1
ATOM 4151 N N . MET A 1 530 ? -30.438 -24.800 -57.568 1.00 87.94 530 MET A N 1
ATOM 4152 C CA . MET A 1 530 ? -29.999 -25.974 -58.323 1.00 87.94 530 MET A CA 1
ATOM 4153 C C . MET A 1 530 ? -30.945 -27.148 -58.046 1.00 87.94 530 MET A C 1
ATOM 4155 O O . MET A 1 530 ? -31.258 -27.447 -56.892 1.00 87.94 530 MET A O 1
ATOM 4159 N N . LEU A 1 531 ? -31.422 -27.790 -59.108 1.00 88.62 531 LEU A N 1
ATOM 4160 C CA . LEU A 1 531 ? -32.277 -28.970 -59.051 1.00 88.62 531 LEU A CA 1
ATOM 4161 C C . LEU A 1 531 ? -31.421 -30.255 -58.981 1.00 88.62 531 LEU A C 1
ATOM 4163 O O . LEU A 1 531 ? -30.246 -30.226 -59.354 1.00 88.62 531 LEU A O 1
ATOM 4167 N N . PRO A 1 532 ? -31.979 -31.398 -58.532 1.00 85.31 532 PRO A N 1
ATOM 4168 C CA . PRO A 1 532 ? -31.238 -32.663 -58.438 1.00 85.31 532 PRO A CA 1
ATOM 4169 C C . PRO A 1 532 ? -30.735 -33.219 -59.781 1.00 85.31 532 PRO A C 1
ATOM 4171 O O . PRO A 1 532 ? -29.858 -34.073 -59.787 1.00 85.31 532 PRO A O 1
ATOM 4174 N N . ASP A 1 533 ? -31.271 -32.736 -60.907 1.00 83.50 533 ASP A N 1
ATOM 4175 C CA . ASP A 1 533 ? -30.825 -33.064 -62.270 1.00 83.50 533 ASP A CA 1
ATOM 4176 C C . ASP A 1 533 ? -29.658 -32.178 -62.765 1.00 83.50 533 ASP A C 1
ATOM 4178 O O . ASP A 1 533 ? -29.287 -32.232 -63.936 1.00 83.50 533 ASP A O 1
ATOM 4182 N N . GLY A 1 534 ? -29.096 -31.333 -61.892 1.00 82.75 534 GLY A N 1
ATOM 4183 C CA . GLY A 1 534 ? -28.035 -30.376 -62.213 1.00 82.75 534 GLY A CA 1
ATOM 4184 C C . GLY A 1 534 ? -28.519 -29.103 -62.918 1.00 82.75 534 GLY A C 1
ATOM 4185 O O . GLY A 1 534 ? -27.745 -28.153 -63.063 1.00 82.75 534 GLY A O 1
ATOM 4186 N N . THR A 1 535 ? -29.790 -29.024 -63.330 1.00 88.06 535 THR A N 1
ATOM 4187 C CA . THR A 1 535 ? -30.343 -27.811 -63.948 1.00 88.06 535 THR A CA 1
ATOM 4188 C C . THR A 1 535 ? -30.629 -26.729 -62.899 1.00 88.06 535 THR A C 1
ATOM 4190 O O . THR A 1 535 ? -30.645 -26.976 -61.692 1.00 88.06 535 THR A O 1
ATOM 4193 N N . ARG A 1 536 ? -30.822 -25.480 -63.339 1.00 90.19 536 ARG A N 1
ATOM 4194 C CA . ARG A 1 536 ? -30.979 -24.312 -62.453 1.00 90.19 536 ARG A CA 1
ATOM 4195 C C . ARG A 1 536 ? -32.301 -23.588 -62.701 1.00 90.19 536 ARG A C 1
ATOM 4197 O O . ARG A 1 536 ? -32.681 -23.381 -63.854 1.00 90.19 536 ARG A O 1
ATOM 4204 N N . VAL A 1 537 ? -32.984 -23.166 -61.636 1.00 91.69 537 VAL A N 1
ATOM 4205 C CA . VAL A 1 537 ? -34.229 -22.380 -61.706 1.00 91.69 537 VAL A CA 1
ATOM 4206 C C . VAL A 1 537 ? -34.174 -21.136 -60.820 1.00 91.69 537 VAL A C 1
ATOM 4208 O O . VAL A 1 537 ? -33.864 -21.202 -59.635 1.00 91.69 537 VAL A O 1
ATOM 4211 N N . ASP A 1 538 ? -34.526 -19.985 -61.390 1.00 90.94 538 ASP A N 1
ATOM 4212 C CA . ASP A 1 538 ? -34.759 -18.754 -60.629 1.00 90.94 538 ASP A CA 1
ATOM 4213 C C . ASP A 1 538 ? -36.048 -18.858 -59.788 1.00 90.94 538 ASP A C 1
ATOM 4215 O O . ASP A 1 538 ? -37.166 -18.898 -60.319 1.00 90.94 538 ASP A O 1
ATOM 4219 N N . LYS A 1 539 ? -35.883 -18.832 -58.460 1.00 89.81 539 LYS A N 1
ATOM 4220 C CA . LYS A 1 539 ? -36.940 -18.762 -57.442 1.00 89.81 539 LYS A CA 1
ATOM 4221 C C . LYS A 1 539 ? -38.000 -17.706 -57.764 1.00 89.81 539 LYS A C 1
ATOM 4223 O O . LYS A 1 539 ? -39.187 -17.952 -57.555 1.00 89.81 539 LYS A O 1
ATOM 4228 N N . ARG A 1 540 ? -37.606 -16.544 -58.295 1.00 90.31 540 ARG A N 1
ATOM 4229 C CA . ARG A 1 540 ? -38.489 -15.396 -58.575 1.00 90.31 540 ARG A CA 1
ATOM 4230 C C . ARG A 1 540 ? -39.510 -15.694 -59.676 1.00 90.31 540 ARG A C 1
ATOM 4232 O O . ARG A 1 540 ? -40.586 -15.095 -59.677 1.00 90.31 540 ARG A O 1
ATOM 4239 N N . LEU A 1 541 ? -39.198 -16.626 -60.580 1.00 90.62 541 LEU A N 1
ATOM 4240 C CA . LEU A 1 541 ? -40.090 -17.072 -61.655 1.00 90.62 541 LEU A CA 1
ATOM 4241 C C . LEU A 1 541 ? -41.066 -18.163 -61.189 1.00 90.62 541 LEU A C 1
ATOM 4243 O O . LEU A 1 541 ? -42.202 -18.209 -61.669 1.00 90.62 541 LEU A O 1
ATOM 4247 N N . VAL A 1 542 ? -40.661 -19.004 -60.232 1.00 91.06 542 VAL A N 1
ATOM 4248 C CA . VAL A 1 542 ? -41.398 -20.232 -59.875 1.00 91.06 542 VAL A CA 1
ATOM 4249 C C . VAL A 1 542 ? -42.114 -20.177 -58.521 1.00 91.06 542 VAL A C 1
ATOM 4251 O O . VAL A 1 542 ? -43.182 -20.773 -58.397 1.00 91.06 542 VAL A O 1
ATOM 4254 N N . LEU A 1 543 ? -41.611 -19.423 -57.533 1.00 92.19 543 LEU A N 1
ATOM 4255 C CA . LEU A 1 543 ? -42.184 -19.325 -56.180 1.00 92.19 543 LEU A CA 1
ATOM 4256 C C . LEU A 1 543 ? -42.806 -17.954 -55.880 1.00 92.19 543 LEU A C 1
ATOM 4258 O O . LEU A 1 543 ? -42.273 -16.893 -56.222 1.00 92.19 543 LEU A O 1
ATOM 4262 N N . LEU A 1 544 ? -43.951 -17.981 -55.201 1.00 91.06 544 LEU A N 1
ATOM 4263 C CA . LEU A 1 544 ? -44.653 -16.834 -54.641 1.00 91.06 544 LEU A CA 1
ATOM 4264 C C . LEU A 1 544 ? -44.499 -16.868 -53.115 1.00 91.06 544 LEU A C 1
ATOM 4266 O O . LEU A 1 544 ? -45.028 -17.766 -52.464 1.00 91.06 544 LEU A O 1
ATOM 4270 N N . GLY A 1 545 ? -43.782 -15.887 -52.564 1.00 85.31 545 GLY A N 1
ATOM 4271 C CA . GLY A 1 545 ? -43.410 -15.834 -51.147 1.00 85.31 545 GLY A CA 1
ATOM 4272 C C . GLY A 1 545 ? -42.018 -16.409 -50.850 1.00 85.31 545 GLY A C 1
ATOM 4273 O O . GLY A 1 545 ? -41.343 -16.958 -51.722 1.00 85.31 545 GLY A O 1
ATOM 4274 N N . SER A 1 546 ? -41.584 -16.237 -49.604 1.00 82.88 546 SER A N 1
ATOM 4275 C CA . SER A 1 546 ? -40.288 -16.692 -49.067 1.00 82.88 546 SER A CA 1
ATOM 4276 C C . SER A 1 546 ? -40.402 -17.306 -47.665 1.00 82.88 546 SER A C 1
ATOM 4278 O O . SER A 1 546 ? -39.390 -17.588 -47.038 1.00 82.88 546 SER A O 1
ATOM 4280 N N . ASP A 1 547 ? -41.630 -17.484 -47.186 1.00 85.94 547 ASP A N 1
ATOM 4281 C CA . ASP A 1 547 ? -41.998 -18.081 -45.903 1.00 85.94 547 ASP A CA 1
ATOM 4282 C C . ASP A 1 547 ? -42.297 -19.576 -46.140 1.00 85.94 547 ASP A C 1
ATOM 4284 O O . ASP A 1 547 ? -43.178 -19.865 -46.956 1.00 85.94 547 ASP A O 1
ATOM 4288 N N . PRO A 1 548 ? -41.592 -20.527 -45.495 1.00 85.44 548 PRO A N 1
ATOM 4289 C CA . PRO A 1 548 ? -41.765 -21.961 -45.749 1.00 85.44 548 PRO A CA 1
ATOM 4290 C C . PRO A 1 548 ? -43.182 -22.510 -45.541 1.00 85.44 548 PRO A C 1
ATOM 4292 O O . PRO A 1 548 ? -43.543 -23.480 -46.203 1.00 85.44 548 PRO A O 1
ATOM 4295 N N . GLU A 1 549 ? -43.999 -21.896 -44.681 1.00 87.88 549 GLU A N 1
ATOM 4296 C CA . GLU A 1 549 ? -45.387 -22.317 -44.433 1.00 87.88 549 GLU A CA 1
ATOM 4297 C C . GLU A 1 549 ? -46.369 -21.750 -45.471 1.00 87.88 549 GLU A C 1
ATOM 4299 O O . GLU A 1 549 ? -47.471 -22.268 -45.654 1.00 87.88 549 GLU A O 1
ATOM 4304 N N . LYS A 1 550 ? -46.005 -20.631 -46.113 1.00 88.12 550 LYS A N 1
ATOM 4305 C CA . LYS A 1 550 ? -46.923 -19.809 -46.928 1.00 88.12 550 LYS A CA 1
ATOM 4306 C C . LYS A 1 550 ? -46.514 -19.726 -48.400 1.00 88.12 550 LYS A C 1
ATOM 4308 O O . LYS A 1 550 ? -47.293 -19.224 -49.214 1.00 88.12 550 LYS A O 1
ATOM 4313 N N . VAL A 1 551 ? -45.323 -20.215 -48.754 1.00 91.44 551 VAL A N 1
ATOM 4314 C CA . VAL A 1 551 ? -44.795 -20.239 -50.123 1.00 91.44 551 VAL A CA 1
ATOM 4315 C C . VAL A 1 551 ? -45.633 -21.137 -51.034 1.00 91.44 551 VAL A C 1
ATOM 4317 O O . VAL A 1 551 ? -46.058 -22.226 -50.656 1.00 91.44 551 VAL A O 1
ATOM 4320 N N . ARG A 1 552 ? -45.893 -20.674 -52.259 1.00 91.88 552 ARG A N 1
ATOM 4321 C CA . ARG A 1 552 ? -46.695 -21.400 -53.258 1.00 91.88 552 ARG A CA 1
ATOM 4322 C C . ARG A 1 552 ? -46.045 -21.339 -54.631 1.00 91.88 552 ARG A C 1
ATOM 4324 O O . ARG A 1 552 ? -45.327 -20.390 -54.939 1.00 91.88 552 ARG A O 1
ATOM 4331 N N . TRP A 1 553 ? -46.358 -22.307 -55.486 1.00 92.19 553 TRP A N 1
ATOM 4332 C CA . TRP A 1 553 ? -46.044 -22.221 -56.911 1.00 92.19 553 TRP A CA 1
ATOM 4333 C C . TRP A 1 553 ? -46.706 -20.982 -57.537 1.00 92.19 553 TRP A C 1
ATOM 4335 O O . TRP A 1 553 ? -47.878 -20.686 -57.279 1.00 92.19 553 TRP A O 1
ATOM 4345 N N . ARG A 1 554 ? -45.969 -20.246 -58.374 1.00 91.25 554 ARG A N 1
ATOM 4346 C CA . ARG A 1 554 ? -46.548 -19.189 -59.213 1.00 91.25 554 ARG A CA 1
ATOM 4347 C C . ARG A 1 554 ? -47.448 -19.806 -60.277 1.00 91.25 554 ARG A C 1
ATOM 4349 O O . ARG A 1 554 ? -47.204 -20.910 -60.752 1.00 91.25 554 ARG A O 1
ATOM 4356 N N . LYS A 1 555 ? -48.471 -19.061 -60.699 1.00 88.94 555 LYS A N 1
ATOM 4357 C CA . LYS A 1 555 ? -49.237 -19.422 -61.898 1.00 88.94 555 LYS A CA 1
ATOM 4358 C C . LYS A 1 555 ? -48.346 -19.249 -63.143 1.00 88.94 555 LYS A C 1
ATOM 4360 O O . LYS A 1 555 ? -47.563 -18.292 -63.169 1.00 88.94 555 LYS A O 1
ATOM 4365 N N . PRO A 1 556 ? -48.452 -20.128 -64.154 1.00 86.62 556 PRO A N 1
ATOM 4366 C CA . PRO A 1 556 ? -47.778 -19.937 -65.434 1.00 86.62 556 PRO A CA 1
ATOM 4367 C C . PRO A 1 556 ? -48.336 -18.705 -66.156 1.00 86.62 556 PRO A C 1
ATOM 4369 O O . PRO A 1 556 ? -49.545 -18.464 -66.148 1.00 86.62 556 PRO A O 1
ATOM 4372 N N . LYS A 1 557 ? -47.451 -17.940 -66.793 1.00 87.00 557 LYS A N 1
ATOM 4373 C CA . LYS A 1 557 ? -47.776 -16.790 -67.637 1.00 87.00 557 LYS A CA 1
ATOM 4374 C C . LYS A 1 557 ? -47.616 -17.136 -69.114 1.00 87.00 557 LYS A C 1
ATOM 4376 O O . LYS A 1 557 ? -46.507 -17.391 -69.572 1.00 87.00 557 LYS A O 1
ATOM 4381 N N . THR A 1 558 ? -48.704 -17.091 -69.877 1.00 76.75 558 THR A N 1
ATOM 4382 C CA . THR A 1 558 ? -48.695 -17.356 -71.329 1.00 76.75 558 THR A CA 1
ATOM 4383 C C . THR A 1 558 ? -47.873 -16.342 -72.134 1.00 76.75 558 THR A C 1
ATOM 4385 O O . THR A 1 558 ? -47.448 -16.653 -73.239 1.00 76.75 558 THR A O 1
ATOM 4388 N N . ASP A 1 559 ? -47.621 -15.156 -71.577 1.00 86.12 559 ASP A N 1
ATOM 4389 C CA . ASP A 1 559 ? -46.751 -14.101 -72.112 1.00 86.12 559 ASP A CA 1
ATOM 4390 C C . ASP A 1 559 ? -45.261 -14.263 -71.739 1.00 86.12 559 ASP A C 1
ATOM 4392 O O . ASP A 1 559 ? -44.428 -13.498 -72.219 1.00 86.12 559 ASP A O 1
ATOM 4396 N N . ASN A 1 560 ? -44.892 -15.243 -70.902 1.00 87.00 560 ASN A N 1
ATOM 4397 C CA . ASN A 1 560 ? -43.511 -15.452 -70.456 1.00 87.00 560 ASN A CA 1
ATOM 4398 C C . ASN A 1 560 ? -43.101 -16.941 -70.538 1.00 87.00 560 ASN A C 1
ATOM 4400 O O . ASN A 1 560 ? -43.186 -17.662 -69.539 1.00 87.00 560 ASN A O 1
ATOM 4404 N N . PRO A 1 561 ? -42.623 -17.419 -71.706 1.00 86.00 561 PRO A N 1
ATOM 4405 C CA . PRO A 1 561 ? -42.278 -18.829 -71.898 1.00 86.00 561 PRO A CA 1
ATOM 4406 C C . PRO A 1 561 ? -41.151 -19.308 -70.970 1.00 86.00 561 PRO A C 1
ATOM 4408 O O . PRO A 1 561 ? -41.214 -20.434 -70.486 1.00 86.00 561 PRO A O 1
ATOM 4411 N N . VAL A 1 562 ? -40.175 -18.450 -70.642 1.00 87.25 562 VAL A N 1
ATOM 4412 C CA . VAL A 1 562 ? -39.070 -18.779 -69.718 1.00 87.25 562 VAL A CA 1
ATOM 4413 C C . VAL A 1 562 ? -39.601 -19.089 -68.314 1.00 87.25 562 VAL A C 1
ATOM 4415 O O . VAL A 1 562 ? -39.168 -20.047 -67.677 1.00 87.25 562 VAL A O 1
ATOM 4418 N N . GLN A 1 563 ? -40.588 -18.323 -67.836 1.00 90.69 563 GLN A N 1
ATOM 4419 C CA . GLN A 1 563 ? -41.225 -18.570 -66.543 1.00 90.69 563 GLN A CA 1
ATOM 4420 C C . GLN A 1 563 ? -42.016 -19.885 -66.529 1.00 90.69 563 GLN A C 1
ATOM 4422 O O . GLN A 1 563 ? -41.957 -20.611 -65.537 1.00 90.69 563 GLN A O 1
ATOM 4427 N N . VAL A 1 564 ? -42.713 -20.214 -67.621 1.00 87.25 564 VAL A N 1
ATOM 4428 C CA . VAL A 1 564 ? -43.433 -21.492 -67.770 1.00 87.25 564 VAL A CA 1
ATOM 4429 C C . VAL A 1 564 ? -42.461 -22.674 -67.795 1.00 87.25 564 VAL A C 1
ATOM 4431 O O . VAL A 1 564 ? -42.695 -23.676 -67.123 1.00 87.25 564 VAL A O 1
ATOM 4434 N N . GLU A 1 565 ? -41.345 -22.550 -68.514 1.00 88.44 565 GLU A N 1
ATOM 4435 C CA . GLU A 1 565 ? -40.318 -23.588 -68.615 1.00 88.44 565 GLU A CA 1
ATOM 4436 C C . GLU A 1 565 ? -39.617 -23.839 -67.268 1.00 88.44 565 GLU A C 1
ATOM 4438 O O . GLU A 1 565 ? -39.523 -24.984 -66.820 1.00 88.44 565 GLU A O 1
ATOM 4443 N N . HIS A 1 566 ? -39.203 -22.771 -66.575 1.00 91.31 566 HIS A N 1
ATOM 4444 C CA . HIS A 1 566 ? -38.616 -22.847 -65.234 1.00 91.31 566 HIS A CA 1
ATOM 4445 C C . HIS A 1 566 ? -39.582 -23.470 -64.221 1.00 91.31 566 HIS A C 1
ATOM 4447 O O . HIS A 1 566 ? -39.178 -24.330 -63.439 1.00 91.31 566 HIS A O 1
ATOM 4453 N N . LEU A 1 567 ? -40.858 -23.068 -64.245 1.00 89.88 567 LEU A N 1
ATOM 4454 C CA . LEU A 1 567 ? -41.894 -23.618 -63.370 1.00 89.88 567 LEU A CA 1
ATOM 4455 C C . LEU A 1 567 ? -42.104 -25.113 -63.645 1.00 89.88 567 LEU A C 1
ATOM 4457 O O . LEU A 1 567 ? -42.119 -25.909 -62.710 1.00 89.88 567 LEU A O 1
ATOM 4461 N N . GLY A 1 568 ? -42.170 -25.505 -64.920 1.00 87.62 568 GLY A N 1
ATOM 4462 C CA . GLY A 1 568 ? -42.289 -26.902 -65.331 1.00 87.62 568 GLY A CA 1
ATOM 4463 C C . GLY A 1 568 ? -41.073 -27.760 -64.964 1.00 87.62 568 GLY A C 1
ATOM 4464 O O . GLY A 1 568 ? -41.251 -28.924 -64.613 1.00 87.62 568 GLY A O 1
ATOM 4465 N N . ARG A 1 569 ? -39.845 -27.218 -65.005 1.00 89.62 569 ARG A N 1
ATOM 4466 C CA . ARG A 1 569 ? -38.644 -27.904 -64.484 1.00 89.62 569 ARG A CA 1
ATOM 4467 C C . ARG A 1 569 ? -38.718 -28.069 -62.964 1.00 89.62 569 ARG A C 1
ATOM 4469 O O . ARG A 1 569 ? -38.592 -29.184 -62.466 1.00 89.62 569 ARG A O 1
ATOM 4476 N N . ALA A 1 570 ? -39.017 -26.993 -62.239 1.00 89.19 570 ALA A N 1
ATOM 4477 C CA . ALA A 1 570 ? -39.112 -27.004 -60.782 1.00 89.19 570 ALA A CA 1
ATOM 4478 C C . ALA A 1 570 ? -40.173 -27.989 -60.248 1.00 89.19 570 ALA A C 1
ATOM 4480 O O . ALA A 1 570 ? -39.880 -28.759 -59.336 1.00 89.19 570 ALA A O 1
ATOM 4481 N N . GLN A 1 571 ? -41.363 -28.021 -60.859 1.00 89.75 571 GLN A N 1
ATOM 4482 C CA . GLN A 1 571 ? -42.471 -28.908 -60.473 1.00 89.75 571 GLN A CA 1
ATOM 4483 C C . GLN A 1 571 ? -42.256 -30.387 -60.838 1.00 89.75 571 GLN A C 1
ATOM 4485 O O . GLN A 1 571 ? -42.959 -31.248 -60.315 1.00 89.75 571 GLN A O 1
ATOM 4490 N N . ARG A 1 572 ? -41.295 -30.710 -61.717 1.00 88.88 572 ARG A N 1
ATOM 4491 C CA . ARG A 1 572 ? -40.852 -32.101 -61.941 1.00 88.88 572 ARG A CA 1
ATOM 4492 C C . ARG A 1 572 ? -39.833 -32.565 -60.902 1.00 88.88 572 ARG A C 1
ATOM 4494 O O . ARG A 1 572 ? -39.800 -33.748 -60.587 1.00 88.88 572 ARG A O 1
ATOM 4501 N N . ALA A 1 573 ? -39.012 -31.651 -60.386 1.00 86.94 573 ALA A N 1
ATOM 4502 C CA . ALA A 1 573 ? -37.996 -31.948 -59.378 1.00 86.94 573 ALA A CA 1
ATOM 4503 C C . ALA A 1 573 ? -38.546 -31.965 -57.940 1.00 86.94 573 ALA A C 1
ATOM 4505 O O . ALA A 1 573 ? -38.020 -32.687 -57.095 1.00 86.94 573 ALA A O 1
ATOM 4506 N N . PHE A 1 574 ? -39.591 -31.180 -57.654 1.00 89.69 574 PHE A N 1
ATOM 4507 C CA . PHE A 1 574 ? -40.207 -31.072 -56.331 1.00 89.69 574 PHE A CA 1
ATOM 4508 C C . PHE A 1 574 ? -41.730 -30.969 -56.440 1.00 89.69 574 PHE A C 1
ATOM 4510 O O . PHE A 1 574 ? -42.244 -30.106 -57.147 1.00 89.69 574 PHE A O 1
ATOM 4517 N N . THR A 1 575 ? -42.453 -31.800 -55.684 1.00 86.38 575 THR A N 1
ATOM 4518 C CA . THR A 1 575 ? -43.920 -31.720 -55.564 1.00 86.38 575 THR A CA 1
ATOM 4519 C C . THR A 1 575 ? -44.343 -30.417 -54.878 1.00 86.38 575 THR A C 1
ATOM 4521 O O . THR A 1 575 ? -45.191 -29.675 -55.379 1.00 86.38 575 THR A O 1
ATOM 4524 N N . GLU A 1 576 ? -43.702 -30.107 -53.747 1.00 90.25 576 GLU A N 1
ATOM 4525 C CA . GLU A 1 576 ? -44.061 -28.981 -52.887 1.00 90.25 576 GLU A CA 1
ATOM 4526 C C . GLU A 1 576 ? -43.136 -27.773 -53.056 1.00 90.25 576 GLU A C 1
ATOM 4528 O O . GLU A 1 576 ? -41.910 -27.883 -53.143 1.00 90.25 576 GLU A O 1
ATOM 4533 N N . ALA A 1 577 ? -43.745 -26.586 -53.034 1.00 88.88 577 ALA A N 1
ATOM 4534 C CA . ALA A 1 577 ? -43.054 -25.305 -53.177 1.00 88.88 577 ALA A CA 1
ATOM 4535 C C . ALA A 1 577 ? -42.054 -25.035 -52.032 1.00 88.88 577 ALA A C 1
ATOM 4537 O O . ALA A 1 577 ? -41.011 -24.411 -52.243 1.00 88.88 577 ALA A O 1
ATOM 4538 N N . SER A 1 578 ? -42.353 -25.532 -50.829 1.00 90.19 578 SER A N 1
ATOM 4539 C CA . SER A 1 578 ? -41.486 -25.453 -49.649 1.00 90.19 578 SER A CA 1
ATOM 4540 C C . SER A 1 578 ? -40.243 -26.341 -49.774 1.00 90.19 578 SER A C 1
ATOM 4542 O O . SER A 1 578 ? -39.158 -25.924 -49.372 1.00 90.19 578 SER A O 1
ATOM 4544 N N . SER A 1 579 ? -40.353 -27.517 -50.405 1.00 90.06 579 SER A N 1
ATOM 4545 C CA . SER A 1 579 ? -39.216 -28.417 -50.647 1.00 90.06 579 SER A CA 1
ATOM 4546 C C . SER A 1 579 ? -38.193 -27.829 -51.621 1.00 90.06 579 SER A C 1
ATOM 4548 O O . SER A 1 579 ? -36.995 -28.037 -51.433 1.00 90.06 579 SER A O 1
ATOM 4550 N N . LEU A 1 580 ? -38.640 -27.053 -52.619 1.00 90.81 580 LEU A N 1
ATOM 4551 C CA . LEU A 1 580 ? -37.732 -26.266 -53.458 1.00 90.81 580 LEU A CA 1
ATOM 4552 C C . LEU A 1 580 ? -37.102 -25.114 -52.661 1.00 90.81 580 LEU A C 1
ATOM 4554 O O . LEU A 1 580 ? -35.895 -24.905 -52.747 1.00 90.81 580 LEU A O 1
ATOM 4558 N N . LEU A 1 581 ? -37.895 -24.373 -51.875 1.00 88.81 581 LEU A N 1
ATOM 4559 C CA . LEU A 1 581 ? -37.392 -23.253 -51.066 1.00 88.81 581 LEU A CA 1
ATOM 4560 C C . LEU A 1 581 ? -36.294 -23.695 -50.082 1.00 88.81 581 LEU A C 1
ATOM 4562 O O . LEU A 1 581 ? -35.303 -22.989 -49.928 1.00 88.81 581 LEU A O 1
ATOM 4566 N N . ALA A 1 582 ? -36.421 -24.887 -49.493 1.00 88.75 582 ALA A N 1
ATOM 4567 C CA . ALA A 1 582 ? -35.425 -25.486 -48.601 1.00 88.75 582 ALA A CA 1
ATOM 4568 C C . ALA A 1 582 ? -34.082 -25.850 -49.281 1.00 88.75 582 ALA A C 1
ATOM 4570 O O . ALA A 1 582 ? -33.141 -26.249 -48.599 1.00 88.75 582 ALA A O 1
ATOM 4571 N N . ARG A 1 583 ? -33.967 -25.721 -50.613 1.00 89.38 583 ARG A N 1
ATOM 4572 C CA . ARG A 1 583 ? -32.702 -25.849 -51.365 1.00 89.38 583 ARG A CA 1
ATOM 4573 C C . ARG A 1 583 ? -32.020 -24.509 -51.656 1.00 89.38 583 ARG A C 1
ATOM 4575 O O . ARG A 1 583 ? -30.969 -24.489 -52.292 1.00 89.38 583 ARG A O 1
ATOM 4582 N N . GLN A 1 584 ? -32.603 -23.391 -51.229 1.00 88.06 584 GLN A N 1
ATOM 4583 C CA . GLN A 1 584 ? -31.966 -22.083 -51.343 1.00 88.06 584 GLN A CA 1
ATOM 4584 C C . GLN A 1 584 ? -30.791 -21.957 -50.353 1.00 88.06 584 GLN A C 1
ATOM 4586 O O . GLN A 1 584 ? -30.843 -22.509 -49.255 1.00 88.06 584 GLN A O 1
ATOM 4591 N N . ARG A 1 585 ? -29.746 -21.195 -50.716 1.00 85.56 585 ARG A N 1
ATOM 4592 C CA . ARG A 1 585 ? -28.684 -20.800 -49.770 1.00 85.56 585 ARG A CA 1
ATOM 4593 C C . ARG A 1 585 ? -29.295 -20.085 -48.545 1.00 85.56 585 ARG A C 1
ATOM 4595 O O . ARG A 1 585 ? -30.232 -19.304 -48.742 1.00 85.56 585 ARG A O 1
ATOM 4602 N N . PRO A 1 586 ? -28.761 -20.277 -47.324 1.00 86.62 586 PRO A N 1
ATOM 4603 C CA . PRO A 1 586 ? -29.203 -19.556 -46.128 1.00 86.62 586 PRO A CA 1
ATOM 4604 C C . PRO A 1 586 ? -29.162 -18.023 -46.267 1.00 86.62 586 PRO A C 1
ATOM 4606 O O . PRO A 1 586 ? -28.424 -17.474 -47.089 1.00 86.62 586 PRO A O 1
ATOM 4609 N N . ALA A 1 587 ? -29.946 -17.313 -45.451 1.00 83.25 587 ALA A N 1
ATOM 4610 C CA . ALA A 1 587 ? -30.080 -15.852 -45.522 1.00 83.25 587 ALA A CA 1
ATOM 4611 C C . ALA A 1 587 ? -28.790 -15.112 -45.116 1.00 83.25 587 ALA A C 1
ATOM 4613 O O . ALA A 1 587 ? -28.492 -14.014 -45.597 1.00 83.25 587 ALA A O 1
ATOM 4614 N N . GLU A 1 588 ? -27.962 -15.723 -44.271 1.00 86.50 588 GLU A N 1
ATOM 4615 C CA . GLU A 1 588 ? -26.633 -15.227 -43.948 1.00 86.50 588 GLU A CA 1
ATOM 4616 C C . GLU A 1 588 ? -25.735 -15.134 -45.199 1.00 86.50 588 GLU A C 1
ATOM 4618 O O . GLU A 1 588 ? -24.973 -14.170 -45.310 1.00 86.50 588 GLU A O 1
ATOM 4623 N N . GLN A 1 589 ? -25.949 -16.017 -46.185 1.00 89.88 589 GLN A N 1
ATOM 4624 C CA . GLN A 1 589 ? -25.245 -16.097 -47.470 1.00 89.88 589 GLN A CA 1
ATOM 4625 C C . GLN A 1 589 ? -25.940 -15.342 -48.629 1.00 89.88 589 GLN A C 1
ATOM 4627 O O . GLN A 1 589 ? -25.542 -15.511 -49.781 1.00 89.88 589 GLN A O 1
ATOM 4632 N N . GLU A 1 590 ? -26.965 -14.502 -48.389 1.00 89.50 590 GLU A N 1
ATOM 4633 C CA . GLU A 1 590 ? -27.667 -13.760 -49.469 1.00 89.50 590 GLU A CA 1
ATOM 4634 C C . GLU A 1 590 ? -26.709 -12.938 -50.352 1.00 89.50 590 GLU A C 1
ATOM 4636 O O . GLU A 1 590 ? -26.912 -12.809 -51.558 1.00 89.50 590 GLU A O 1
ATOM 4641 N N . LEU A 1 591 ? -25.653 -12.390 -49.746 1.00 91.94 591 LEU A N 1
ATOM 4642 C CA . LEU A 1 591 ? -24.672 -11.537 -50.415 1.00 91.94 591 LEU A CA 1
ATOM 4643 C C . LEU A 1 591 ? -23.385 -12.286 -50.812 1.00 91.94 591 LEU A C 1
ATOM 4645 O O . LEU A 1 591 ? -22.360 -11.645 -51.022 1.00 91.94 591 LEU A O 1
ATOM 4649 N N . TRP A 1 592 ? -23.409 -13.620 -50.891 1.00 93.94 592 TRP A N 1
ATOM 4650 C CA . TRP A 1 592 ? -22.254 -14.423 -51.310 1.00 93.94 592 TRP A CA 1
ATOM 4651 C C . TRP A 1 592 ? -22.244 -14.687 -52.821 1.00 93.94 592 TRP A C 1
ATOM 4653 O O . TRP A 1 592 ? -23.245 -15.134 -53.388 1.00 93.94 592 TRP A O 1
ATOM 4663 N N . VAL A 1 593 ? -21.085 -14.483 -53.454 1.00 93.38 593 VAL A N 1
ATOM 4664 C CA . VAL A 1 593 ? -20.824 -14.847 -54.857 1.00 93.38 593 VAL A CA 1
ATOM 4665 C C . VAL A 1 593 ? -19.703 -15.872 -54.919 1.00 93.38 593 VAL A C 1
ATOM 4667 O O . VAL A 1 593 ? -18.591 -15.594 -54.490 1.00 93.38 593 VAL A O 1
ATOM 4670 N N . THR A 1 594 ? -19.986 -17.038 -55.492 1.00 92.00 594 THR A N 1
ATOM 4671 C CA . THR A 1 594 ? -18.961 -18.002 -55.912 1.00 92.00 594 THR A CA 1
ATOM 4672 C C . THR A 1 594 ? -18.484 -17.617 -57.311 1.00 92.00 594 THR A C 1
ATOM 4674 O O . THR A 1 594 ? -19.320 -17.452 -58.201 1.00 92.00 594 THR A O 1
ATOM 4677 N N . LEU A 1 595 ? -17.179 -17.449 -57.499 1.00 91.81 595 LEU A N 1
ATOM 4678 C CA . LEU A 1 595 ? -16.542 -17.224 -58.798 1.00 91.81 595 LEU A CA 1
ATOM 4679 C C . LEU A 1 595 ? -16.355 -18.545 -59.564 1.00 91.81 595 LEU A C 1
ATOM 4681 O O . LEU A 1 595 ? -16.505 -19.626 -58.994 1.00 91.81 595 LEU A O 1
ATOM 4685 N N . ASP A 1 596 ? -16.013 -18.460 -60.851 1.00 87.00 596 ASP A N 1
ATOM 4686 C CA . ASP A 1 596 ? -15.848 -19.636 -61.721 1.00 87.00 596 ASP A CA 1
ATOM 4687 C C . ASP A 1 596 ? -14.659 -20.536 -61.324 1.00 87.00 596 ASP A C 1
ATOM 4689 O O . ASP A 1 596 ? -14.663 -21.724 -61.634 1.00 87.00 596 ASP A O 1
ATOM 4693 N N . ASP A 1 597 ? -13.676 -20.006 -60.584 1.00 88.06 597 ASP A N 1
ATOM 4694 C CA . ASP A 1 597 ? -12.579 -20.770 -59.966 1.00 88.06 597 ASP A CA 1
ATOM 4695 C C . ASP A 1 597 ? -12.916 -21.297 -58.555 1.00 88.06 597 ASP A C 1
ATOM 4697 O O . ASP A 1 597 ? -12.054 -21.826 -57.859 1.00 88.06 597 ASP A O 1
ATOM 4701 N N . GLY A 1 598 ? -14.164 -21.139 -58.106 1.00 87.69 598 GLY A N 1
ATOM 4702 C CA . GLY A 1 598 ? -14.645 -21.584 -56.795 1.00 87.69 598 GLY A CA 1
ATOM 4703 C C . GLY A 1 598 ? -14.438 -20.587 -55.649 1.00 87.69 598 GLY A C 1
ATOM 4704 O O . GLY A 1 598 ? -15.043 -20.764 -54.591 1.00 87.69 598 GLY A O 1
ATOM 4705 N N . TYR A 1 599 ? -13.658 -19.516 -55.839 1.00 91.50 599 TYR A N 1
ATOM 4706 C CA . TYR A 1 599 ? -13.417 -18.507 -54.801 1.00 91.50 599 TYR A CA 1
ATOM 4707 C C . TYR A 1 599 ? -14.721 -17.810 -54.369 1.00 91.50 599 TYR A C 1
ATOM 4709 O O . TYR A 1 599 ? -15.544 -17.439 -55.208 1.00 91.50 599 TYR A O 1
ATOM 4717 N N . VAL A 1 600 ? -14.919 -17.598 -53.062 1.00 92.69 600 VAL A N 1
ATOM 4718 C CA . VAL A 1 600 ? -16.155 -17.011 -52.512 1.00 92.69 600 VAL A CA 1
ATOM 4719 C C . VAL A 1 600 ? -15.931 -15.572 -52.049 1.00 92.69 600 VAL A C 1
ATOM 4721 O O . VAL A 1 600 ? -15.148 -15.307 -51.143 1.00 92.69 600 VAL A O 1
ATOM 4724 N N . ILE A 1 601 ? -16.684 -14.643 -52.638 1.00 92.94 601 ILE A N 1
ATOM 4725 C CA . ILE A 1 601 ? -16.769 -13.245 -52.213 1.00 92.94 601 ILE A CA 1
ATOM 4726 C C . ILE A 1 601 ? -17.916 -13.078 -51.209 1.00 92.94 601 ILE A C 1
ATOM 4728 O O . ILE A 1 601 ? -19.086 -13.302 -51.534 1.00 92.94 601 ILE A O 1
ATOM 4732 N N . GLU A 1 602 ? -17.593 -12.609 -50.005 1.00 93.56 602 GLU A N 1
ATOM 4733 C CA . GLU A 1 602 ? -18.540 -12.326 -48.927 1.00 93.56 602 GLU A CA 1
ATOM 4734 C C . GLU A 1 602 ? -19.023 -10.863 -48.961 1.00 93.56 602 GLU A C 1
ATOM 4736 O O . GLU A 1 602 ? -18.487 -9.985 -48.283 1.00 93.56 602 GLU A O 1
ATOM 4741 N N . GLY A 1 603 ? -20.088 -10.558 -49.706 1.00 88.88 603 GLY A N 1
ATOM 4742 C CA . GLY A 1 603 ? -20.554 -9.176 -49.898 1.00 88.88 603 GLY A CA 1
ATOM 4743 C C . GLY A 1 603 ? -20.893 -8.400 -48.612 1.00 88.88 603 GLY A C 1
ATOM 4744 O O . GLY A 1 603 ? -20.806 -7.175 -48.611 1.00 88.88 603 GLY A O 1
ATOM 4745 N N . LYS A 1 604 ? -21.214 -9.067 -47.492 1.00 88.62 604 LYS A N 1
ATOM 4746 C CA . LYS A 1 604 ? -21.393 -8.406 -46.177 1.00 88.62 604 LYS A CA 1
ATOM 4747 C C . LYS A 1 604 ? -20.100 -7.804 -45.620 1.00 88.62 604 LYS A C 1
ATOM 4749 O O . LYS A 1 604 ? -20.156 -6.777 -44.947 1.00 88.62 604 LYS A O 1
ATOM 4754 N N . VAL A 1 605 ? -18.960 -8.425 -45.914 1.00 88.25 605 VAL A N 1
ATOM 4755 C CA . VAL A 1 605 ? -17.630 -7.958 -45.509 1.00 88.25 605 VAL A CA 1
ATOM 4756 C C . VAL A 1 605 ? -17.212 -6.768 -46.375 1.00 88.25 605 VAL A C 1
ATOM 4758 O O . VAL A 1 605 ? -16.696 -5.778 -45.870 1.00 88.25 605 VAL A O 1
ATOM 4761 N N . LEU A 1 606 ? -17.493 -6.816 -47.679 1.00 91.81 606 LEU A N 1
ATOM 4762 C CA . LEU A 1 606 ? -16.955 -5.843 -48.637 1.00 91.81 606 LEU A CA 1
ATOM 4763 C C . LEU A 1 606 ? -17.810 -4.590 -48.844 1.00 91.81 606 LEU A C 1
ATOM 4765 O O . LEU A 1 606 ? -17.291 -3.547 -49.246 1.00 91.81 606 LEU A O 1
ATOM 4769 N N . LEU A 1 607 ? -19.122 -4.680 -48.618 1.00 90.81 607 LEU A N 1
ATOM 4770 C CA . LEU A 1 607 ? -20.056 -3.593 -48.903 1.00 90.81 607 LEU A CA 1
ATOM 4771 C C . LEU A 1 607 ? -20.260 -2.692 -47.681 1.00 90.81 607 LEU A C 1
ATOM 4773 O O . LEU A 1 607 ? -20.480 -3.158 -46.559 1.00 90.81 607 LEU A O 1
ATOM 4777 N N . GLN A 1 608 ? -20.231 -1.382 -47.918 1.00 91.25 608 GLN A N 1
ATOM 4778 C CA . GLN A 1 608 ? -20.692 -0.363 -46.973 1.00 91.25 608 GLN A CA 1
ATOM 4779 C C . GLN A 1 608 ? -22.221 -0.228 -47.030 1.00 91.25 608 GLN A C 1
ATOM 4781 O O . GLN A 1 608 ? -22.865 0.018 -46.014 1.00 91.25 608 GLN A O 1
ATOM 4786 N N . ASN A 1 609 ? -22.802 -0.436 -48.215 1.00 87.94 609 ASN A N 1
ATOM 4787 C CA . ASN A 1 609 ? -24.242 -0.495 -48.446 1.00 87.94 609 ASN A CA 1
ATOM 4788 C C . ASN A 1 609 ? -24.541 -1.567 -49.507 1.00 87.94 609 ASN A C 1
ATOM 4790 O O . ASN A 1 609 ? -23.886 -1.614 -50.548 1.00 87.94 609 ASN A O 1
ATOM 4794 N N . SER A 1 610 ? -25.521 -2.430 -49.235 1.00 89.75 610 SER A N 1
ATOM 4795 C CA . SER A 1 610 ? -25.935 -3.562 -50.078 1.00 89.75 610 SER A CA 1
ATOM 4796 C C . SER A 1 610 ? -27.263 -3.339 -50.817 1.00 89.75 610 SER A C 1
ATOM 4798 O O . SER A 1 610 ? -27.770 -4.238 -51.493 1.00 89.75 610 SER A O 1
ATOM 4800 N N . THR A 1 611 ? -27.846 -2.142 -50.721 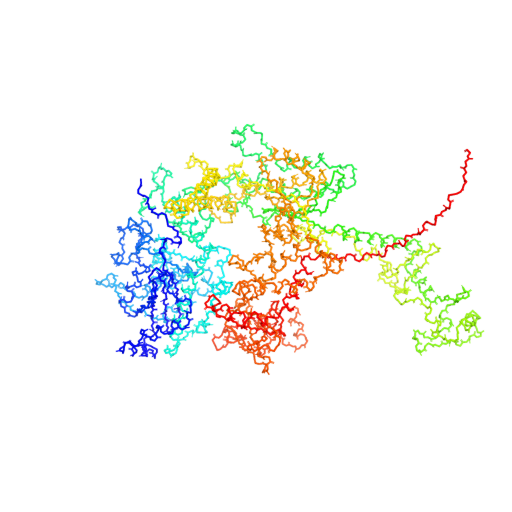1.00 90.12 611 THR A N 1
ATOM 4801 C CA . THR A 1 611 ? -29.059 -1.775 -51.460 1.00 90.12 611 THR A CA 1
ATOM 4802 C C . THR A 1 611 ? -28.699 -1.453 -52.905 1.00 90.12 611 THR A C 1
ATOM 4804 O O . THR A 1 611 ? -27.912 -0.555 -53.160 1.00 90.12 611 THR A O 1
ATOM 4807 N N . LEU A 1 612 ? -29.295 -2.153 -53.873 1.00 87.06 612 LEU A N 1
ATOM 4808 C CA . LEU A 1 612 ? -28.888 -2.128 -55.289 1.00 87.06 612 LEU A CA 1
ATOM 4809 C C . LEU A 1 612 ? -28.841 -0.726 -55.944 1.00 87.06 612 LEU A C 1
ATOM 4811 O O . LEU A 1 612 ? -28.048 -0.518 -56.857 1.00 87.06 612 LEU A O 1
ATOM 4815 N N . SER A 1 613 ? -29.647 0.230 -55.472 1.00 87.00 613 SER A N 1
ATOM 4816 C CA . SER A 1 613 ? -29.681 1.630 -55.936 1.00 87.00 613 SER A CA 1
ATOM 4817 C C . SER A 1 613 ? -28.641 2.555 -55.287 1.00 87.00 613 SER A C 1
ATOM 4819 O O . SER A 1 613 ? -28.494 3.696 -55.711 1.00 87.00 613 SER A O 1
ATOM 4821 N N . SER A 1 614 ? -27.961 2.100 -54.236 1.00 90.38 614 SER A N 1
ATOM 4822 C CA . SER A 1 614 ? -26.969 2.854 -53.455 1.00 90.38 614 SER A CA 1
ATOM 4823 C C . SER A 1 614 ? -25.819 1.951 -52.990 1.00 90.38 614 SER A C 1
ATOM 4825 O O . SER A 1 614 ? -25.223 2.169 -51.936 1.00 90.38 614 SER A O 1
ATOM 4827 N N . ALA A 1 615 ? -25.529 0.909 -53.775 1.00 91.62 615 ALA A N 1
ATOM 4828 C CA . ALA A 1 615 ? -24.546 -0.108 -53.443 1.00 91.62 615 ALA A CA 1
ATOM 4829 C C . ALA A 1 615 ? -23.133 0.473 -53.534 1.00 91.62 615 ALA A C 1
ATOM 4831 O O . ALA A 1 615 ? -22.758 1.031 -54.565 1.00 91.62 615 ALA A O 1
ATOM 4832 N N . ALA A 1 616 ? -22.355 0.312 -52.467 1.00 94.06 616 ALA A N 1
ATOM 4833 C CA . ALA A 1 616 ? -21.019 0.882 -52.345 1.00 94.06 616 ALA A CA 1
ATOM 4834 C C . ALA A 1 616 ? -20.061 -0.125 -51.705 1.00 94.06 616 ALA A C 1
ATOM 4836 O O . ALA A 1 616 ? -20.384 -0.733 -50.679 1.00 94.06 616 ALA A O 1
ATOM 4837 N N . TYR A 1 617 ? -18.875 -0.272 -52.299 1.00 93.75 617 TYR A N 1
ATOM 4838 C CA . TYR A 1 617 ? -17.742 -0.921 -51.647 1.00 93.75 617 TYR A CA 1
ATOM 4839 C C . TYR A 1 617 ? -17.258 -0.081 -50.475 1.00 93.75 617 TYR A C 1
ATOM 4841 O O . TYR A 1 617 ? -17.402 1.139 -50.471 1.00 93.75 617 TYR A O 1
ATOM 4849 N N . ARG A 1 618 ? -16.623 -0.737 -49.510 1.00 91.31 618 ARG A N 1
ATOM 4850 C CA . ARG A 1 618 ? -15.798 -0.043 -48.528 1.00 91.31 618 ARG A CA 1
ATOM 4851 C C . ARG A 1 618 ? -14.485 0.407 -49.169 1.00 91.31 618 ARG A C 1
ATOM 4853 O O . ARG A 1 618 ? -13.936 -0.247 -50.063 1.00 91.31 618 ARG A O 1
ATOM 4860 N N . GLU A 1 619 ? -13.963 1.516 -48.666 1.00 87.62 619 GLU A N 1
ATOM 4861 C CA . GLU A 1 619 ? -12.618 1.995 -48.994 1.00 87.62 619 GLU A CA 1
ATOM 4862 C C . GLU A 1 619 ? -11.560 1.047 -48.403 1.00 87.62 619 GLU A C 1
ATOM 4864 O O . GLU A 1 619 ? -10.615 0.677 -49.096 1.00 87.62 619 GLU A O 1
ATOM 4869 N N . HIS A 1 620 ? -11.806 0.553 -47.183 1.00 85.50 620 HIS A N 1
ATOM 4870 C CA . HIS A 1 620 ? -10.964 -0.393 -46.446 1.00 85.50 620 HIS A CA 1
ATOM 4871 C C . HIS A 1 620 ? -11.786 -1.574 -45.876 1.00 85.50 620 HIS A C 1
ATOM 4873 O O . HIS A 1 620 ? -12.998 -1.431 -45.688 1.00 85.50 620 HIS A O 1
ATOM 4879 N N . PRO A 1 621 ? -11.152 -2.716 -45.552 1.00 85.75 621 PRO A N 1
ATOM 4880 C CA . PRO A 1 621 ? -11.751 -3.840 -44.826 1.00 85.75 621 PRO A CA 1
ATOM 4881 C C . PRO A 1 621 ? -12.569 -3.479 -43.573 1.00 85.75 621 PRO A C 1
ATOM 4883 O O . PRO A 1 621 ? -12.368 -2.435 -42.950 1.00 85.75 621 PRO A O 1
ATOM 4886 N N . VAL A 1 622 ? -13.485 -4.374 -43.174 1.00 84.56 622 VAL A N 1
ATOM 4887 C CA . VAL A 1 622 ? -14.270 -4.236 -41.928 1.00 84.56 622 VAL A CA 1
ATOM 4888 C C . VAL A 1 622 ? -13.357 -4.323 -40.715 1.00 84.56 622 VAL A C 1
ATOM 4890 O O . VAL A 1 622 ? -13.432 -3.470 -39.829 1.00 84.56 622 VAL A O 1
ATOM 4893 N N . GLN A 1 623 ? -12.483 -5.329 -40.693 1.00 82.31 623 GLN A N 1
ATOM 4894 C CA . GLN A 1 623 ? -11.413 -5.405 -39.711 1.00 82.31 623 GLN A CA 1
ATOM 4895 C C . GLN A 1 623 ? -10.287 -4.478 -40.155 1.00 82.31 623 GLN A C 1
ATOM 4897 O O . GLN A 1 623 ? -9.691 -4.673 -41.212 1.00 82.31 623 GLN A O 1
ATOM 4902 N N . LYS A 1 624 ? -9.992 -3.452 -39.356 1.00 85.81 624 LYS A N 1
ATOM 4903 C CA . LYS A 1 624 ? -8.815 -2.599 -39.572 1.00 85.81 624 LYS A CA 1
ATOM 4904 C C . LYS A 1 624 ? -7.545 -3.415 -39.329 1.00 85.81 624 LYS A C 1
ATOM 4906 O O . LYS A 1 624 ? -7.562 -4.299 -38.475 1.00 85.81 624 LYS A O 1
ATOM 4911 N N . LEU A 1 625 ? -6.449 -3.061 -40.007 1.00 85.06 625 LEU A N 1
ATOM 4912 C CA . LEU A 1 625 ? -5.123 -3.602 -39.703 1.00 85.06 625 LEU A CA 1
ATOM 4913 C C . LEU A 1 625 ? -4.879 -3.482 -38.186 1.00 85.06 625 LEU A C 1
ATOM 4915 O O . LEU A 1 625 ? -5.005 -2.371 -37.647 1.00 85.06 625 LEU A O 1
ATOM 4919 N N . PRO A 1 626 ? -4.595 -4.584 -37.469 1.00 88.44 626 PRO A N 1
ATOM 4920 C CA . PRO A 1 626 ? -4.363 -4.507 -36.041 1.00 88.44 626 PRO A CA 1
ATOM 4921 C C . PRO A 1 626 ? -3.110 -3.675 -35.773 1.00 88.44 626 PRO A C 1
ATOM 4923 O O . PRO A 1 626 ? -2.084 -3.815 -36.427 1.00 88.44 626 PRO A O 1
ATOM 4926 N N . GLN A 1 627 ? -3.194 -2.814 -34.767 1.00 90.06 627 GLN A N 1
ATOM 4927 C CA . GLN A 1 627 ? -2.020 -2.184 -34.166 1.00 90.06 627 GLN A CA 1
ATOM 4928 C C . GLN A 1 627 ? -1.925 -2.743 -32.757 1.00 90.06 627 GLN A C 1
ATOM 4930 O O . GLN A 1 627 ? -2.916 -2.651 -32.025 1.00 90.06 627 GLN A O 1
ATOM 4935 N N . LEU A 1 628 ? -0.772 -3.305 -32.398 1.00 90.25 628 LEU A N 1
ATOM 4936 C CA . LEU A 1 628 ? -0.531 -3.933 -31.098 1.00 90.25 628 LEU A CA 1
ATOM 4937 C C . LEU A 1 628 ? -0.794 -2.961 -29.933 1.00 90.25 628 LEU A C 1
ATOM 4939 O O . LEU A 1 628 ? -1.452 -3.301 -28.946 1.00 90.25 628 LEU A O 1
ATOM 4943 N N . PHE A 1 629 ? -0.358 -1.712 -30.112 1.00 93.31 629 PHE A N 1
ATOM 4944 C CA . PHE A 1 629 ? -0.523 -0.630 -29.149 1.00 93.31 629 PHE A CA 1
ATOM 4945 C C . PHE A 1 629 ? -1.617 0.368 -29.569 1.00 93.31 629 PHE A C 1
ATOM 4947 O O . PHE A 1 629 ? -1.874 0.596 -30.754 1.00 93.31 629 PHE A O 1
ATOM 4954 N N . GLU A 1 630 ? -2.267 0.986 -28.585 1.00 91.94 630 GLU A N 1
ATOM 4955 C CA . GLU A 1 630 ? -3.083 2.196 -28.724 1.00 91.94 630 GLU A CA 1
ATOM 4956 C C . GLU A 1 630 ? -2.309 3.423 -28.218 1.00 91.94 630 GLU A C 1
ATOM 4958 O O . GLU A 1 630 ? -1.536 3.317 -27.264 1.00 91.94 630 GLU A O 1
ATOM 4963 N N . LYS A 1 631 ? -2.504 4.590 -28.848 1.00 89.81 631 LYS A N 1
ATOM 4964 C CA . LYS A 1 631 ? -1.884 5.855 -28.422 1.00 89.81 631 LYS A CA 1
ATOM 4965 C C . LYS A 1 631 ? -2.824 6.626 -27.497 1.00 89.81 631 LYS A C 1
ATOM 4967 O O . LYS A 1 631 ? -3.977 6.877 -27.843 1.00 89.81 631 LYS A O 1
ATOM 4972 N N . LEU A 1 632 ? -2.319 7.017 -26.334 1.00 88.19 632 LEU A N 1
ATOM 4973 C CA . LEU A 1 632 ? -3.043 7.764 -25.311 1.00 88.19 632 LEU A CA 1
ATOM 4974 C C . LEU A 1 632 ? -2.973 9.277 -25.574 1.00 88.19 632 LEU A C 1
ATOM 4976 O O . LEU A 1 632 ? -2.069 9.778 -26.244 1.00 88.19 632 LEU A O 1
ATOM 4980 N N . SER A 1 633 ? -3.898 10.035 -24.980 1.00 82.75 633 SER A N 1
ATOM 4981 C CA . SER A 1 633 ? -4.022 11.493 -25.169 1.00 82.75 633 SER A CA 1
ATOM 4982 C C . SER A 1 633 ? -2.794 12.313 -24.746 1.00 82.75 633 SER A C 1
ATOM 4984 O O . SER A 1 633 ? -2.664 13.461 -25.162 1.00 82.75 633 SER A O 1
ATOM 4986 N N . ARG A 1 634 ? -1.889 11.740 -23.940 1.00 77.62 634 ARG A N 1
ATOM 4987 C CA . ARG A 1 634 ? -0.626 12.367 -23.508 1.00 77.62 634 ARG A CA 1
ATOM 4988 C C . ARG A 1 634 ? 0.574 12.067 -24.413 1.00 77.62 634 ARG A C 1
ATOM 4990 O O . ARG A 1 634 ? 1.636 12.631 -24.183 1.00 77.62 634 ARG A O 1
ATOM 4997 N N . GLY A 1 635 ? 0.411 11.204 -25.417 1.00 83.00 635 GLY A N 1
ATOM 4998 C CA . GLY A 1 635 ? 1.473 10.785 -26.336 1.00 83.00 635 GLY A CA 1
ATOM 4999 C C . GLY A 1 635 ? 1.999 9.366 -26.095 1.00 83.00 635 GLY A C 1
ATOM 5000 O O . GLY A 1 635 ? 2.386 8.723 -27.069 1.00 83.00 635 GLY A O 1
ATOM 5001 N N . ASP A 1 636 ? 1.909 8.881 -24.848 1.00 86.69 636 ASP A N 1
ATOM 5002 C CA . ASP A 1 636 ? 2.192 7.498 -24.429 1.00 86.69 636 ASP A CA 1
ATOM 5003 C C . ASP A 1 636 ? 1.467 6.443 -25.285 1.00 86.69 636 ASP A C 1
ATOM 5005 O O . ASP A 1 636 ? 0.420 6.703 -25.886 1.00 86.69 636 ASP A O 1
ATOM 5009 N N . THR A 1 637 ? 1.960 5.209 -25.234 1.00 92.06 637 THR A N 1
ATOM 5010 C CA . THR A 1 637 ? 1.322 4.018 -25.816 1.00 92.06 637 THR A CA 1
ATOM 5011 C C . THR A 1 637 ? 0.929 2.991 -24.752 1.00 92.06 637 THR A C 1
ATOM 5013 O O . THR A 1 637 ? 1.364 3.067 -23.603 1.00 92.06 637 THR A O 1
ATOM 5016 N N . LYS A 1 638 ? 0.077 2.031 -25.127 1.00 92.56 638 LYS A N 1
ATOM 5017 C CA . LYS A 1 638 ? -0.386 0.940 -24.258 1.00 92.56 638 LYS A CA 1
ATOM 5018 C C . LYS A 1 638 ? -0.805 -0.278 -25.086 1.00 92.56 638 LYS A C 1
ATOM 5020 O O . LYS A 1 638 ? -1.433 -0.107 -26.126 1.00 92.56 638 LYS A O 1
ATOM 5025 N N . LEU A 1 639 ? -0.532 -1.496 -24.615 1.00 92.88 639 LEU A N 1
ATOM 5026 C CA . LEU A 1 639 ? -1.037 -2.741 -25.216 1.00 92.88 639 LEU A CA 1
ATOM 5027 C C . LEU A 1 639 ? -2.577 -2.785 -25.240 1.00 92.88 639 LEU A C 1
ATOM 5029 O O . LEU A 1 639 ? -3.232 -2.533 -24.220 1.00 92.88 639 LEU A O 1
ATOM 5033 N N . LYS A 1 640 ? -3.172 -3.140 -26.387 1.00 91.94 640 LYS A N 1
ATOM 5034 C CA . LYS A 1 640 ? -4.634 -3.290 -26.489 1.00 91.94 640 LYS A CA 1
ATOM 5035 C C . LYS A 1 640 ? -5.126 -4.527 -25.723 1.00 91.94 640 LYS A C 1
ATOM 5037 O O . LYS A 1 640 ? -4.473 -5.565 -25.783 1.00 91.94 640 LYS A O 1
ATOM 5042 N N . PRO A 1 641 ? -6.298 -4.474 -25.052 1.00 90.00 641 PRO A N 1
ATOM 5043 C CA . PRO A 1 641 ? -6.775 -5.569 -24.197 1.00 90.00 641 PRO A CA 1
ATOM 5044 C C . PRO A 1 641 ? -6.849 -6.943 -24.877 1.00 90.00 641 PRO A C 1
ATOM 5046 O O . PRO A 1 641 ? -6.558 -7.942 -24.236 1.00 90.00 641 PRO A O 1
ATOM 5049 N N . GLN A 1 642 ? -7.186 -6.967 -26.168 1.00 88.38 642 GLN A N 1
ATOM 5050 C CA . GLN A 1 642 ? -7.303 -8.161 -27.018 1.00 88.38 642 GLN A CA 1
ATOM 5051 C C . GLN A 1 642 ? -5.978 -8.882 -27.337 1.00 88.38 642 GLN A C 1
ATOM 5053 O O . GLN A 1 642 ? -6.010 -9.954 -27.925 1.00 88.38 642 GLN A O 1
ATOM 5058 N N . PHE A 1 643 ? -4.832 -8.275 -27.011 1.00 92.38 643 PHE A N 1
ATOM 5059 C CA . PHE A 1 643 ? -3.493 -8.835 -27.235 1.00 92.38 643 PHE A CA 1
ATOM 5060 C C . PHE A 1 643 ? -2.737 -9.060 -25.918 1.00 92.38 643 PHE A C 1
ATOM 5062 O O . PHE A 1 643 ? -1.527 -9.263 -25.931 1.00 92.38 643 PHE A O 1
ATOM 5069 N N . LYS A 1 644 ? -3.421 -8.991 -24.769 1.00 92.81 644 LYS A N 1
ATOM 5070 C CA . LYS A 1 644 ? -2.841 -9.394 -23.483 1.00 92.81 644 LYS A CA 1
ATOM 5071 C C . LYS A 1 644 ? -2.564 -10.892 -23.481 1.00 92.81 644 LYS A C 1
ATOM 5073 O O . LYS A 1 644 ? -3.378 -11.656 -23.990 1.00 92.81 644 LYS A O 1
ATOM 5078 N N . ARG A 1 645 ? -1.476 -11.284 -22.826 1.00 93.75 645 ARG A N 1
ATOM 5079 C CA . ARG A 1 645 ? -1.131 -12.676 -22.567 1.00 93.75 645 ARG A CA 1
ATOM 5080 C C . ARG A 1 645 ? -0.760 -12.848 -21.098 1.00 93.75 645 ARG A C 1
ATOM 5082 O O . ARG A 1 645 ? -0.036 -12.027 -20.545 1.00 93.75 645 ARG A O 1
ATOM 5089 N N . THR A 1 646 ? -1.233 -13.924 -20.485 1.00 95.81 646 THR A N 1
ATOM 5090 C CA . THR A 1 646 ? -0.596 -14.511 -19.308 1.00 95.81 646 THR A CA 1
ATOM 5091 C C . THR A 1 646 ? 0.307 -15.633 -19.797 1.00 95.81 646 THR A C 1
ATOM 5093 O O . THR A 1 646 ? -0.138 -16.555 -20.484 1.00 95.81 646 THR A O 1
ATOM 5096 N N . SER A 1 647 ? 1.586 -15.532 -19.461 1.00 95.25 647 SER A N 1
ATOM 5097 C CA . SER A 1 647 ? 2.595 -16.544 -19.746 1.00 95.25 647 SER A CA 1
ATOM 5098 C C . SER A 1 647 ? 2.923 -17.329 -18.486 1.00 95.25 647 SER A C 1
ATOM 5100 O O . SER A 1 647 ? 2.900 -16.792 -17.377 1.00 95.25 647 SER A O 1
ATOM 5102 N N . ALA A 1 648 ? 3.250 -18.602 -18.666 1.00 94.88 648 ALA A N 1
ATOM 5103 C CA . ALA A 1 648 ? 3.712 -19.475 -17.605 1.00 94.88 648 ALA A CA 1
ATOM 5104 C C . ALA A 1 648 ? 4.823 -20.379 -18.140 1.00 94.88 648 ALA A C 1
ATOM 5106 O O . ALA A 1 648 ? 4.675 -20.914 -19.238 1.00 94.88 648 ALA A O 1
ATOM 5107 N N . ASP A 1 649 ? 5.936 -20.493 -17.413 1.00 94.38 649 ASP A N 1
ATOM 5108 C CA . ASP A 1 649 ? 7.107 -21.249 -17.870 1.00 94.38 649 ASP A CA 1
ATOM 5109 C C . ASP A 1 649 ? 8.112 -21.562 -16.749 1.00 94.38 649 ASP A C 1
ATOM 5111 O O . ASP A 1 649 ? 8.039 -20.995 -15.654 1.00 94.38 649 ASP A O 1
ATOM 5115 N N . LEU A 1 650 ? 9.088 -22.420 -17.059 1.00 95.38 650 LEU A N 1
ATOM 5116 C CA . LEU A 1 650 ? 10.351 -22.500 -16.322 1.00 95.38 650 LEU A CA 1
ATOM 5117 C C . LEU A 1 650 ? 11.301 -21.431 -16.880 1.00 95.38 650 LEU A C 1
ATOM 5119 O O . LEU A 1 650 ? 11.650 -21.466 -18.059 1.00 95.38 650 LEU A O 1
ATOM 5123 N N . VAL A 1 651 ? 11.723 -20.485 -16.043 1.00 96.06 651 VAL A N 1
ATOM 5124 C CA . VAL A 1 651 ? 12.545 -19.335 -16.452 1.00 96.06 651 VAL A CA 1
ATOM 5125 C C . VAL A 1 651 ? 13.829 -19.245 -15.635 1.00 96.06 651 VAL A C 1
ATOM 5127 O O . VAL A 1 651 ? 13.891 -19.703 -14.493 1.00 96.06 651 VAL A O 1
ATOM 5130 N N . THR A 1 652 ? 14.835 -18.580 -16.197 1.00 96.19 652 THR A N 1
ATOM 5131 C CA . THR A 1 652 ? 15.903 -17.964 -15.406 1.00 96.19 652 THR A CA 1
ATOM 5132 C C . THR A 1 652 ? 15.462 -16.547 -15.044 1.00 96.19 652 THR A C 1
ATOM 5134 O O . THR A 1 652 ? 15.148 -15.745 -15.926 1.00 96.19 652 THR A O 1
ATOM 5137 N N . HIS A 1 653 ? 15.392 -16.243 -13.753 1.00 94.88 653 HIS A N 1
ATOM 5138 C CA . HIS A 1 653 ? 15.305 -14.883 -13.244 1.00 94.88 653 HIS A CA 1
ATOM 5139 C C . HIS A 1 653 ? 16.719 -14.316 -13.124 1.00 94.88 653 HIS A C 1
ATOM 5141 O O . HIS A 1 653 ? 17.547 -14.861 -12.399 1.00 94.88 653 HIS A O 1
ATOM 5147 N N . GLU A 1 654 ? 16.984 -13.226 -13.834 1.00 93.50 654 GLU A N 1
ATOM 5148 C CA . GLU A 1 654 ? 18.248 -12.501 -13.771 1.00 93.50 654 GLU A CA 1
ATOM 5149 C C . GLU A 1 654 ? 18.096 -11.376 -12.730 1.00 93.50 654 GLU A C 1
ATOM 5151 O O . GLU A 1 654 ? 17.658 -10.277 -13.081 1.00 93.50 654 GLU A O 1
ATOM 5156 N N . ASP A 1 655 ? 18.392 -11.639 -11.450 1.00 89.38 655 ASP A N 1
ATOM 5157 C CA . ASP A 1 655 ? 18.292 -10.614 -10.395 1.00 89.38 655 ASP A CA 1
ATOM 5158 C C . ASP A 1 655 ? 19.484 -9.651 -10.478 1.00 89.38 655 ASP A C 1
ATOM 5160 O O . ASP A 1 655 ? 20.635 -10.082 -10.582 1.00 89.38 655 ASP A O 1
ATOM 5164 N N . PHE A 1 656 ? 19.245 -8.336 -10.456 1.00 89.75 656 PHE A N 1
ATOM 5165 C CA . PHE A 1 656 ? 20.321 -7.345 -10.557 1.00 89.75 656 PHE A CA 1
ATOM 5166 C C . PHE A 1 656 ? 20.750 -6.902 -9.152 1.00 89.75 656 PHE A C 1
ATOM 5168 O O . PHE A 1 656 ? 20.202 -5.961 -8.566 1.00 89.75 656 PHE A O 1
ATOM 5175 N N . THR A 1 657 ? 21.763 -7.571 -8.600 1.00 84.19 657 THR A N 1
ATOM 5176 C CA . THR A 1 657 ? 22.109 -7.529 -7.174 1.00 84.19 657 THR A CA 1
ATOM 5177 C C . THR A 1 657 ? 22.305 -6.105 -6.644 1.00 84.19 657 THR A C 1
ATOM 5179 O O . THR A 1 657 ? 23.317 -5.429 -6.858 1.00 84.19 657 THR A O 1
ATOM 5182 N N . SER A 1 658 ? 21.311 -5.643 -5.873 1.00 85.00 658 SER A N 1
ATOM 5183 C CA . SER A 1 658 ? 21.250 -4.288 -5.298 1.00 85.00 658 SER A CA 1
ATOM 5184 C C . SER A 1 658 ? 21.388 -3.164 -6.346 1.00 85.00 658 SER A C 1
ATOM 5186 O O . SER A 1 658 ? 22.113 -2.191 -6.123 1.00 85.00 658 SER A O 1
ATOM 5188 N N . TYR A 1 659 ? 20.682 -3.302 -7.474 1.00 89.81 659 TYR A N 1
ATOM 5189 C CA . TYR A 1 659 ? 20.795 -2.495 -8.696 1.00 89.81 659 TYR A CA 1
ATOM 5190 C C . TYR A 1 659 ? 20.918 -0.976 -8.503 1.00 89.81 659 TYR A C 1
ATOM 5192 O O . TYR A 1 659 ? 22.010 -0.414 -8.620 1.00 89.81 659 TYR A O 1
ATOM 5200 N N . TYR A 1 660 ? 19.811 -0.295 -8.184 1.00 90.19 660 TYR A N 1
ATOM 5201 C CA . TYR A 1 660 ? 19.792 1.156 -7.993 1.00 90.19 660 TYR A CA 1
ATOM 5202 C C . TYR A 1 660 ? 20.782 1.630 -6.907 1.00 90.19 660 TYR A C 1
ATOM 5204 O O . TYR A 1 660 ? 21.486 2.606 -7.166 1.00 90.19 660 TYR A O 1
ATOM 5212 N N . PRO A 1 661 ? 20.936 0.961 -5.745 1.00 91.50 661 PRO A N 1
ATOM 5213 C CA . PRO A 1 661 ? 22.008 1.277 -4.799 1.00 91.50 661 PRO A CA 1
ATOM 5214 C C . PRO A 1 661 ? 23.425 1.256 -5.398 1.00 91.50 661 PRO A C 1
ATOM 5216 O O . PRO A 1 661 ? 24.204 2.180 -5.160 1.00 91.50 661 PRO A O 1
ATOM 5219 N N . ASN A 1 662 ? 23.762 0.257 -6.218 1.00 89.56 662 ASN A N 1
ATOM 5220 C CA . ASN A 1 662 ? 25.051 0.201 -6.914 1.00 89.56 662 ASN A CA 1
ATOM 5221 C C . ASN A 1 662 ? 25.191 1.300 -7.979 1.00 89.56 662 ASN A C 1
ATOM 5223 O O . ASN A 1 662 ? 26.242 1.937 -8.064 1.00 89.56 662 ASN A O 1
ATOM 5227 N N . MET A 1 663 ? 24.130 1.609 -8.728 1.00 90.50 663 MET A N 1
ATOM 5228 C CA . MET A 1 663 ? 24.126 2.748 -9.654 1.00 90.50 663 MET A CA 1
ATOM 5229 C C . MET A 1 663 ? 24.353 4.087 -8.940 1.00 90.50 663 MET A C 1
ATOM 5231 O O . MET A 1 663 ? 25.160 4.897 -9.390 1.00 90.50 663 MET A O 1
ATOM 5235 N N . LEU A 1 664 ? 23.694 4.312 -7.801 1.00 92.81 664 LEU A N 1
ATOM 5236 C CA . LEU A 1 664 ? 23.820 5.532 -7.000 1.00 92.81 664 LEU A CA 1
ATOM 5237 C C . LEU A 1 664 ? 25.239 5.711 -6.431 1.00 92.81 664 LEU A C 1
ATOM 5239 O O . LEU A 1 664 ? 25.734 6.841 -6.404 1.00 92.81 664 LEU A O 1
ATOM 5243 N N . ARG A 1 665 ? 25.923 4.613 -6.063 1.00 91.31 665 ARG A N 1
ATOM 5244 C CA . ARG A 1 665 ? 27.363 4.605 -5.725 1.00 91.31 665 ARG A CA 1
ATOM 5245 C C . ARG A 1 665 ? 28.222 4.964 -6.942 1.00 91.31 665 ARG A C 1
ATOM 5247 O O . ARG A 1 665 ? 29.017 5.897 -6.864 1.00 91.31 665 ARG A O 1
ATOM 5254 N N . ASN A 1 666 ? 28.005 4.308 -8.086 1.00 90.12 666 ASN A N 1
ATOM 5255 C CA . ASN A 1 666 ? 28.748 4.561 -9.332 1.00 90.12 666 ASN A CA 1
ATOM 5256 C C . ASN A 1 666 ? 28.522 5.982 -9.900 1.00 90.12 666 ASN A C 1
ATOM 5258 O O . ASN A 1 666 ? 29.360 6.505 -10.634 1.00 90.12 666 ASN A O 1
ATOM 5262 N N . MET A 1 667 ? 27.413 6.630 -9.541 1.00 91.44 667 MET A N 1
ATOM 5263 C CA . MET A 1 667 ? 27.114 8.032 -9.853 1.00 91.44 667 MET A CA 1
ATOM 5264 C C . MET A 1 667 ? 27.540 9.016 -8.745 1.00 91.44 667 MET A C 1
ATOM 5266 O O . MET A 1 667 ? 27.400 10.223 -8.927 1.00 91.44 667 MET A O 1
ATOM 5270 N N . SER A 1 668 ? 28.079 8.533 -7.617 1.00 89.88 668 SER A N 1
ATOM 5271 C CA . SER A 1 668 ? 28.447 9.323 -6.425 1.00 89.88 668 SER A CA 1
ATOM 5272 C C . SER A 1 668 ? 27.307 10.180 -5.854 1.00 89.88 668 SER A C 1
ATOM 5274 O O . SER A 1 668 ? 27.557 11.226 -5.260 1.00 89.88 668 SER A O 1
ATOM 5276 N N . ALA A 1 669 ? 26.052 9.759 -6.044 1.00 90.75 669 ALA A N 1
ATOM 5277 C CA . ALA A 1 669 ? 24.870 10.598 -5.838 1.00 90.75 669 ALA A CA 1
ATOM 5278 C C . ALA A 1 669 ? 24.765 11.179 -4.417 1.00 90.75 669 ALA A C 1
ATOM 5280 O O . ALA A 1 669 ? 24.506 12.366 -4.258 1.00 90.75 669 ALA A O 1
ATOM 5281 N N . PHE A 1 670 ? 25.030 10.366 -3.392 1.00 91.00 670 PHE A N 1
ATOM 5282 C CA . PHE A 1 670 ? 24.949 10.772 -1.985 1.00 91.00 670 PHE A CA 1
ATOM 5283 C C . PHE A 1 670 ? 26.321 11.023 -1.337 1.00 91.00 670 PHE A C 1
ATOM 5285 O O . PHE A 1 670 ? 26.447 10.948 -0.112 1.00 91.00 670 PHE A O 1
ATOM 5292 N N . PHE A 1 671 ? 27.358 11.312 -2.133 1.00 88.62 671 PHE A N 1
ATOM 5293 C CA . PHE A 1 671 ? 28.676 11.635 -1.591 1.00 88.62 671 PHE A CA 1
ATOM 5294 C C . PHE A 1 671 ? 28.631 12.965 -0.824 1.00 88.62 671 PHE A C 1
ATOM 5296 O O . PHE A 1 671 ? 28.270 14.004 -1.374 1.00 88.62 671 PHE A O 1
ATOM 5303 N N . ASN A 1 672 ? 29.004 12.934 0.457 1.00 86.81 672 ASN A N 1
ATOM 5304 C CA . ASN A 1 672 ? 28.894 14.081 1.351 1.00 86.81 672 ASN A CA 1
ATOM 5305 C C . ASN A 1 672 ? 30.280 14.541 1.824 1.00 86.81 672 ASN A C 1
ATOM 5307 O O . ASN A 1 672 ? 30.796 14.068 2.839 1.00 86.81 672 ASN A O 1
ATOM 5311 N N . GLU A 1 673 ? 30.863 15.516 1.120 1.00 81.25 673 GLU A N 1
ATOM 5312 C CA . GLU A 1 673 ? 32.144 16.139 1.496 1.00 81.25 673 GLU A CA 1
ATOM 5313 C C . GLU A 1 673 ? 32.156 16.651 2.945 1.00 81.25 673 GLU A C 1
ATOM 5315 O O . GLU A 1 673 ? 33.198 16.650 3.598 1.00 81.25 673 GLU A O 1
ATOM 5320 N N . HIS A 1 674 ? 30.998 17.052 3.482 1.00 78.62 674 HIS A N 1
ATOM 5321 C CA . HIS A 1 674 ? 30.886 17.548 4.850 1.00 78.62 674 HIS A CA 1
ATOM 5322 C C . HIS A 1 674 ? 30.900 16.445 5.919 1.00 78.62 674 HIS A C 1
ATOM 5324 O O . HIS A 1 674 ? 30.986 16.775 7.095 1.00 78.62 674 HIS A O 1
ATOM 5330 N N . LEU A 1 675 ? 30.827 15.161 5.554 1.00 79.69 675 LEU A N 1
ATOM 5331 C CA . LEU A 1 675 ? 31.064 14.046 6.482 1.00 79.69 675 LEU A CA 1
ATOM 5332 C C . LEU A 1 675 ? 32.501 13.506 6.398 1.00 79.69 675 LEU A C 1
ATOM 5334 O O . LEU A 1 675 ? 32.948 12.836 7.324 1.00 79.69 675 LEU A O 1
ATOM 5338 N N . GLY A 1 676 ? 33.231 13.804 5.317 1.00 72.38 676 GLY A N 1
ATOM 5339 C CA . GLY A 1 676 ? 34.568 13.257 5.060 1.00 72.38 676 GLY A CA 1
ATOM 5340 C C . GLY A 1 676 ? 34.580 11.784 4.626 1.00 72.38 676 GLY A C 1
ATOM 5341 O O . GLY A 1 676 ? 35.651 11.198 4.494 1.00 72.38 676 GLY A O 1
ATOM 5342 N N . GLU A 1 677 ? 33.410 11.185 4.388 1.00 80.19 677 GLU A N 1
ATOM 5343 C CA . GLU A 1 677 ? 33.232 9.792 3.969 1.00 80.19 677 GLU A CA 1
ATOM 5344 C C . GLU A 1 677 ? 32.046 9.650 3.000 1.00 80.19 677 GLU A C 1
ATOM 5346 O O . GLU A 1 677 ? 31.094 10.434 3.039 1.00 80.19 677 GLU A O 1
ATOM 5351 N N . ASP A 1 678 ? 32.060 8.615 2.157 1.00 85.25 678 ASP A N 1
ATOM 5352 C CA . ASP A 1 678 ? 30.864 8.211 1.414 1.00 85.25 678 ASP A CA 1
ATOM 5353 C C . ASP A 1 678 ? 29.973 7.337 2.309 1.00 85.25 678 ASP A C 1
ATOM 5355 O O . ASP A 1 678 ? 30.073 6.107 2.340 1.00 85.25 678 ASP A O 1
ATOM 5359 N N . ARG A 1 679 ? 29.104 8.000 3.081 1.00 89.75 679 ARG A N 1
ATOM 5360 C CA . ARG A 1 679 ? 28.171 7.343 4.008 1.00 89.75 679 ARG A CA 1
ATOM 5361 C C . ARG A 1 679 ? 27.285 6.313 3.292 1.00 89.75 679 ARG A C 1
ATOM 5363 O O . ARG A 1 679 ? 26.999 5.269 3.871 1.00 89.75 679 ARG A O 1
ATOM 5370 N N . TYR A 1 680 ? 26.870 6.568 2.049 1.00 92.50 680 TYR A N 1
ATOM 5371 C CA . TYR A 1 680 ? 25.989 5.664 1.305 1.00 92.50 680 TYR A CA 1
ATOM 5372 C C . TYR A 1 680 ? 26.726 4.398 0.843 1.00 92.50 680 TYR A C 1
ATOM 5374 O O . TYR A 1 680 ? 26.210 3.292 1.009 1.00 92.50 680 TYR A O 1
ATOM 5382 N N . ALA A 1 681 ? 27.962 4.534 0.350 1.00 90.31 681 ALA A N 1
ATOM 5383 C CA . ALA A 1 681 ? 28.815 3.390 0.034 1.00 90.31 681 ALA A CA 1
ATOM 5384 C C . ALA A 1 681 ? 29.168 2.566 1.285 1.00 90.31 681 ALA A C 1
ATOM 5386 O O . ALA A 1 681 ? 29.071 1.340 1.243 1.00 90.31 681 ALA A O 1
ATOM 5387 N N . LYS A 1 682 ? 29.464 3.216 2.420 1.00 91.62 682 LYS A N 1
ATOM 5388 C CA . LYS A 1 682 ? 29.685 2.511 3.692 1.00 91.62 682 LYS A CA 1
ATOM 5389 C C . LYS A 1 682 ? 28.442 1.722 4.128 1.00 91.62 682 LYS A C 1
ATOM 5391 O O . LYS A 1 682 ? 28.559 0.551 4.463 1.00 91.62 682 LYS A O 1
ATOM 5396 N N . ILE A 1 683 ? 27.247 2.314 4.060 1.00 93.44 683 ILE A N 1
ATOM 5397 C CA . ILE A 1 683 ? 25.978 1.647 4.418 1.00 93.44 683 ILE A CA 1
ATOM 5398 C C . ILE A 1 683 ? 25.699 0.422 3.524 1.00 93.44 683 ILE A C 1
ATOM 5400 O O . ILE A 1 683 ? 25.159 -0.585 3.993 1.00 93.44 683 ILE A O 1
ATOM 5404 N N . PHE A 1 684 ? 26.117 0.467 2.255 1.00 92.12 684 PHE A N 1
ATOM 5405 C CA . PHE A 1 684 ? 26.104 -0.689 1.355 1.00 92.12 684 PHE A CA 1
ATOM 5406 C C . PHE A 1 684 ? 27.059 -1.802 1.825 1.00 92.12 684 PHE A C 1
ATOM 5408 O O . PHE A 1 684 ? 26.699 -2.975 1.825 1.00 92.12 684 PHE A O 1
ATOM 5415 N N . GLU A 1 685 ? 28.265 -1.459 2.271 1.00 92.12 685 GLU A N 1
ATOM 5416 C CA . GLU A 1 685 ? 29.243 -2.428 2.787 1.00 92.12 685 GLU A CA 1
ATOM 5417 C C . GLU A 1 685 ? 28.843 -2.988 4.167 1.00 92.12 685 GLU A C 1
ATOM 5419 O O . GLU A 1 685 ? 29.039 -4.177 4.442 1.00 92.12 685 GLU A O 1
ATOM 5424 N N . ASP A 1 686 ? 28.202 -2.166 5.004 1.00 92.44 686 ASP A N 1
ATOM 5425 C CA . ASP A 1 686 ? 27.624 -2.540 6.296 1.00 92.44 686 ASP A CA 1
ATOM 5426 C C . ASP A 1 686 ? 26.513 -3.604 6.123 1.00 92.44 686 ASP A C 1
ATOM 5428 O O . ASP A 1 686 ? 26.536 -4.618 6.823 1.00 92.44 686 ASP A O 1
ATOM 5432 N N . LYS A 1 687 ? 25.604 -3.454 5.135 1.00 93.19 687 LYS A N 1
ATOM 5433 C CA . LYS A 1 687 ? 24.582 -4.467 4.747 1.00 93.19 687 LYS A CA 1
ATOM 5434 C C . LYS A 1 687 ? 25.189 -5.861 4.557 1.00 93.19 687 LYS A C 1
ATOM 5436 O O . LYS A 1 687 ? 24.640 -6.855 5.050 1.00 93.19 687 LYS A O 1
ATOM 5441 N N . GLU A 1 688 ? 26.315 -5.931 3.852 1.00 90.50 688 GLU A N 1
ATOM 5442 C CA . GLU A 1 688 ? 26.980 -7.193 3.528 1.00 90.50 688 GLU A CA 1
ATOM 5443 C C . GLU A 1 688 ? 27.840 -7.727 4.674 1.00 90.50 688 GLU A C 1
ATOM 5445 O O . GLU A 1 688 ? 27.928 -8.943 4.863 1.00 90.50 688 GLU A O 1
ATOM 5450 N N . ARG A 1 689 ? 28.426 -6.848 5.499 1.00 93.56 689 ARG A N 1
ATOM 5451 C CA . ARG A 1 689 ? 29.088 -7.268 6.741 1.00 93.56 689 ARG A CA 1
ATOM 5452 C C . ARG A 1 689 ? 28.087 -7.925 7.693 1.00 93.56 689 ARG A C 1
ATOM 5454 O O . ARG A 1 689 ? 28.296 -9.083 8.053 1.00 93.56 689 ARG A O 1
ATOM 5461 N N . TYR A 1 690 ? 26.982 -7.249 8.017 1.00 92.25 690 TYR A N 1
ATOM 5462 C CA . TYR A 1 690 ? 25.968 -7.787 8.929 1.00 92.25 690 TYR A CA 1
ATOM 5463 C C . TYR A 1 690 ? 25.372 -9.103 8.404 1.00 92.25 690 TYR A C 1
ATOM 5465 O O . TYR A 1 690 ? 25.173 -10.038 9.175 1.00 92.25 690 TYR A O 1
ATOM 5473 N N . GLY A 1 691 ? 25.171 -9.235 7.084 1.00 91.94 691 GLY A N 1
ATOM 5474 C CA . GLY A 1 691 ? 24.732 -10.490 6.462 1.00 91.94 691 GLY A CA 1
ATOM 5475 C C . GLY A 1 691 ? 25.688 -11.668 6.696 1.00 91.94 691 GLY A C 1
ATOM 5476 O O . GLY A 1 691 ? 25.239 -12.769 7.029 1.00 91.94 691 GLY A O 1
ATOM 5477 N N . ARG A 1 692 ? 27.004 -11.444 6.576 1.00 93.31 692 ARG A N 1
ATOM 5478 C CA . ARG A 1 692 ? 28.028 -12.465 6.863 1.00 93.31 692 ARG A CA 1
ATOM 5479 C C . ARG A 1 692 ? 28.109 -12.798 8.353 1.00 93.31 692 ARG A C 1
ATOM 5481 O O . ARG A 1 692 ? 28.159 -13.977 8.701 1.00 93.31 692 ARG A O 1
ATOM 5488 N N . GLU A 1 693 ? 28.074 -11.788 9.219 1.00 93.88 693 GLU A N 1
ATOM 5489 C CA . GLU A 1 693 ? 28.110 -11.948 10.680 1.00 93.88 693 GLU A CA 1
ATOM 5490 C C . GLU A 1 693 ? 26.890 -12.737 11.181 1.00 93.88 693 GLU A C 1
ATOM 5492 O O . GLU A 1 693 ? 27.049 -13.752 11.858 1.00 93.88 693 GLU A O 1
ATOM 5497 N N . THR A 1 694 ? 25.678 -12.378 10.744 1.00 93.50 694 THR A N 1
ATOM 5498 C CA . THR A 1 694 ? 24.444 -13.115 11.073 1.00 93.50 694 THR A CA 1
ATOM 5499 C C . THR A 1 694 ? 24.512 -14.580 10.627 1.00 93.50 694 THR A C 1
ATOM 5501 O O . THR A 1 694 ? 24.117 -15.470 11.381 1.00 93.50 694 THR A O 1
ATOM 5504 N N . LYS A 1 695 ? 25.045 -14.868 9.428 1.00 94.69 695 LYS A N 1
ATOM 5505 C CA . LYS A 1 695 ? 25.212 -16.249 8.933 1.00 94.69 695 LYS A CA 1
ATOM 5506 C C . LYS A 1 695 ? 26.227 -17.045 9.766 1.00 94.69 695 LYS A C 1
ATOM 5508 O O . LYS A 1 695 ? 26.029 -18.241 9.978 1.00 94.69 695 LYS A O 1
ATOM 5513 N N . ALA A 1 696 ? 27.279 -16.397 10.269 1.00 93.25 696 ALA A N 1
ATOM 5514 C CA . ALA A 1 696 ? 28.246 -17.019 11.171 1.00 93.25 696 ALA A CA 1
ATOM 5515 C C . ALA A 1 696 ? 27.634 -17.330 12.550 1.00 93.25 696 ALA A C 1
ATOM 5517 O O . ALA A 1 696 ? 27.777 -18.457 13.026 1.00 93.25 696 ALA A O 1
ATOM 5518 N N . LEU A 1 697 ? 26.897 -16.389 13.153 1.00 94.00 697 LEU A N 1
ATOM 5519 C CA . LEU A 1 697 ? 26.234 -16.607 14.445 1.00 94.00 697 LEU A CA 1
ATOM 5520 C C . LEU A 1 697 ? 25.120 -17.658 14.359 1.00 94.00 697 LEU A C 1
ATOM 5522 O O . LEU A 1 697 ? 25.054 -18.534 15.216 1.00 94.00 697 LEU A O 1
ATOM 5526 N N . LYS A 1 698 ? 24.300 -17.663 13.296 1.00 94.88 698 LYS A N 1
ATOM 5527 C CA . LYS A 1 698 ? 23.280 -18.712 13.082 1.00 94.88 698 LYS A CA 1
ATOM 5528 C C . LYS A 1 698 ? 23.908 -20.109 12.959 1.00 94.88 698 LYS A C 1
ATOM 5530 O O . LYS A 1 698 ? 23.338 -21.072 13.463 1.00 94.88 698 LYS A O 1
ATOM 5535 N N . LYS A 1 699 ? 25.115 -20.225 12.385 1.00 94.62 699 LYS A N 1
ATOM 5536 C CA . LYS A 1 699 ? 25.886 -21.484 12.371 1.00 94.62 699 LYS A CA 1
ATOM 5537 C C . LYS A 1 699 ? 26.442 -21.870 13.751 1.00 94.62 699 LYS A C 1
ATOM 5539 O O . LYS A 1 699 ? 26.557 -23.059 14.024 1.00 94.62 699 LYS A O 1
ATOM 5544 N N . GLN A 1 700 ? 26.800 -20.906 14.601 1.00 93.25 700 GLN A N 1
ATOM 5545 C CA . GLN A 1 700 ? 27.217 -21.181 15.984 1.00 93.25 700 GLN A CA 1
ATOM 5546 C C . GLN A 1 700 ? 26.031 -21.648 16.835 1.00 93.25 700 GLN A C 1
ATOM 5548 O O . GLN A 1 700 ? 26.138 -22.672 17.499 1.00 93.25 700 GLN A O 1
ATOM 5553 N N . LEU A 1 701 ? 24.890 -20.955 16.745 1.00 92.56 701 LEU A N 1
ATOM 5554 C CA . LEU A 1 701 ? 23.645 -21.306 17.432 1.00 92.56 701 LEU A CA 1
ATOM 5555 C C . LEU A 1 701 ? 23.181 -22.727 17.072 1.00 92.56 701 LEU A C 1
ATOM 5557 O O . LEU A 1 701 ? 22.946 -23.534 17.962 1.00 92.56 701 LEU A O 1
ATOM 5561 N N . ALA A 1 702 ? 23.165 -23.074 15.780 1.00 93.06 702 ALA A N 1
ATOM 5562 C CA . ALA A 1 702 ? 22.822 -24.417 15.296 1.00 93.06 702 ALA A CA 1
ATOM 5563 C C . ALA A 1 702 ? 23.863 -25.516 15.626 1.00 93.06 702 ALA A C 1
ATOM 5565 O O . ALA A 1 702 ? 23.691 -26.662 15.215 1.00 93.06 702 ALA A O 1
ATOM 5566 N N . ALA A 1 703 ? 24.953 -25.180 16.325 1.00 93.44 703 ALA A N 1
ATOM 5567 C CA . ALA A 1 703 ? 25.954 -26.122 16.827 1.00 93.44 703 ALA A CA 1
ATOM 5568 C C . ALA A 1 703 ? 25.971 -26.223 18.368 1.00 93.44 703 ALA A C 1
ATOM 5570 O O . ALA A 1 703 ? 26.794 -26.959 18.917 1.00 93.44 703 ALA A O 1
ATOM 5571 N N . LEU A 1 704 ? 25.091 -25.495 19.067 1.00 91.25 704 LEU A N 1
ATOM 5572 C CA . LEU A 1 704 ? 24.904 -25.615 20.513 1.00 91.25 704 LEU A CA 1
ATOM 5573 C C . LEU A 1 704 ? 23.975 -26.798 20.853 1.00 91.25 704 LEU A C 1
ATOM 5575 O O . LEU A 1 704 ? 23.062 -27.093 20.083 1.00 91.25 704 LEU A O 1
ATOM 5579 N N . PRO A 1 705 ? 24.159 -27.466 22.007 1.00 90.81 705 PRO A N 1
ATOM 5580 C CA . PRO A 1 705 ? 23.174 -28.407 22.535 1.00 90.81 705 PRO A CA 1
ATOM 5581 C C . PRO A 1 705 ? 21.877 -27.704 22.960 1.00 90.81 705 PRO A C 1
ATOM 5583 O O . PRO A 1 705 ? 21.913 -26.572 23.455 1.00 90.81 705 PRO A O 1
ATOM 5586 N N . ASP A 1 706 ? 20.750 -28.413 22.857 1.00 84.94 706 ASP A N 1
ATOM 5587 C CA . ASP A 1 706 ? 19.447 -27.943 23.337 1.00 84.94 706 ASP A CA 1
ATOM 5588 C C . ASP A 1 706 ? 19.517 -27.490 24.807 1.00 84.94 706 ASP A C 1
ATOM 5590 O O . ASP A 1 706 ? 20.028 -28.199 25.676 1.00 84.94 706 ASP A O 1
ATOM 5594 N N . GLY A 1 707 ? 18.991 -26.295 25.094 1.00 83.69 707 GLY A N 1
ATOM 5595 C CA . GLY A 1 707 ? 19.002 -25.710 26.440 1.00 83.69 707 GLY A CA 1
ATOM 5596 C C . GLY A 1 707 ? 20.321 -25.049 26.870 1.00 83.69 707 GLY A C 1
ATOM 5597 O O . GLY A 1 707 ? 20.451 -24.686 28.039 1.00 83.69 707 GLY A O 1
ATOM 5598 N N . SER A 1 708 ? 21.287 -24.864 25.962 1.00 89.06 708 SER A N 1
ATOM 5599 C CA . SER A 1 708 ? 22.502 -24.071 26.214 1.00 89.06 708 SER A CA 1
ATOM 5600 C C . SER A 1 708 ? 22.172 -22.641 26.701 1.00 89.06 708 SER A C 1
ATOM 5602 O O . SER A 1 708 ? 21.373 -21.947 26.066 1.00 89.06 708 SER A O 1
ATOM 5604 N N . PRO A 1 709 ? 22.802 -22.150 27.791 1.00 89.06 709 PRO A N 1
ATOM 5605 C CA . PRO A 1 709 ? 22.608 -20.781 28.278 1.00 89.06 709 PRO A CA 1
ATOM 5606 C C . PRO A 1 709 ? 23.235 -19.711 27.366 1.00 89.06 709 PRO A C 1
ATOM 5608 O O . PRO A 1 709 ? 22.915 -18.531 27.499 1.00 89.06 709 PRO A O 1
ATOM 5611 N N . GLU A 1 710 ? 24.106 -20.097 26.432 1.00 88.38 710 GLU A N 1
ATOM 5612 C CA . GLU A 1 710 ? 24.670 -19.217 25.407 1.00 88.38 710 GLU A CA 1
ATOM 5613 C C . GLU A 1 710 ? 23.675 -18.918 24.271 1.00 88.38 710 GLU A C 1
ATOM 5615 O O . GLU A 1 710 ? 23.762 -17.855 23.650 1.00 88.38 710 GLU A O 1
ATOM 5620 N N . ALA A 1 711 ? 22.713 -19.812 24.005 1.00 88.12 711 ALA A N 1
ATOM 5621 C CA . ALA A 1 711 ? 21.784 -19.678 22.880 1.00 88.12 711 ALA A CA 1
ATOM 5622 C C . ALA A 1 711 ? 20.964 -18.365 22.905 1.00 88.12 711 ALA A C 1
ATOM 5624 O O . ALA A 1 711 ? 21.010 -17.647 21.903 1.00 88.12 711 ALA A O 1
ATOM 5625 N N . PRO A 1 712 ? 20.338 -17.936 24.027 1.00 86.81 712 PRO A N 1
ATOM 5626 C CA . PRO A 1 712 ? 19.620 -16.656 24.087 1.00 86.81 712 PRO A CA 1
ATOM 5627 C C . PRO A 1 712 ? 20.504 -15.423 23.839 1.00 86.81 712 PRO A C 1
ATOM 5629 O O . PRO A 1 712 ? 20.014 -14.386 23.391 1.00 86.81 712 PRO A O 1
ATOM 5632 N N . VAL A 1 713 ? 21.812 -15.515 24.117 1.00 87.50 713 VAL A N 1
ATOM 5633 C CA . VAL A 1 713 ? 22.772 -14.426 23.866 1.00 87.50 713 VAL A CA 1
ATOM 5634 C C . VAL A 1 713 ? 23.087 -14.328 22.373 1.00 87.50 713 VAL A C 1
ATOM 5636 O O . VAL A 1 713 ? 23.100 -13.228 21.818 1.00 87.50 713 VAL A O 1
ATOM 5639 N N . LEU A 1 714 ? 23.279 -15.471 21.702 1.00 88.50 714 LEU A N 1
ATOM 5640 C CA . LEU A 1 714 ? 23.442 -15.514 20.247 1.00 88.50 714 LEU A CA 1
ATOM 5641 C C . LEU A 1 714 ? 22.168 -15.063 19.523 1.00 88.50 714 LEU A C 1
ATOM 5643 O O . LEU A 1 714 ? 22.264 -14.287 18.578 1.00 88.50 714 LEU A O 1
ATOM 5647 N N . GLU A 1 715 ? 20.986 -15.492 19.972 1.00 87.69 715 GLU A N 1
ATOM 5648 C CA . GLU A 1 715 ? 19.691 -15.065 19.423 1.00 87.69 715 GLU A CA 1
ATOM 5649 C C . GLU A 1 715 ? 19.483 -13.546 19.522 1.00 87.69 715 GLU A C 1
ATOM 5651 O O . GLU A 1 715 ? 19.042 -12.919 18.556 1.00 87.69 715 GLU A O 1
ATOM 5656 N N . ALA A 1 716 ? 19.838 -12.937 20.659 1.00 83.19 716 ALA A N 1
ATOM 5657 C CA . ALA A 1 716 ? 19.745 -11.492 20.848 1.00 83.19 716 ALA A CA 1
ATOM 5658 C C . ALA A 1 716 ? 20.671 -10.717 19.892 1.00 83.19 716 ALA A C 1
ATOM 5660 O O . ALA A 1 716 ? 20.239 -9.743 19.272 1.00 83.19 716 ALA A O 1
ATOM 5661 N N . GLU A 1 717 ? 21.919 -11.164 19.718 1.00 88.12 717 GLU A N 1
ATOM 5662 C CA . GLU A 1 717 ? 22.870 -10.527 18.797 1.00 88.12 717 GLU A CA 1
ATOM 5663 C C . GLU A 1 717 ? 22.501 -10.766 17.323 1.00 88.12 717 GLU A C 1
ATOM 5665 O O . GLU A 1 717 ? 22.582 -9.849 16.507 1.00 88.12 717 GLU A O 1
ATOM 5670 N N . ILE A 1 718 ? 22.007 -11.960 16.980 1.00 89.25 718 ILE A N 1
ATOM 5671 C CA . ILE A 1 718 ? 21.414 -12.262 15.670 1.00 89.25 718 ILE A CA 1
ATOM 5672 C C . ILE A 1 718 ? 20.271 -11.289 15.361 1.00 89.25 718 ILE A C 1
ATOM 5674 O O . ILE A 1 718 ? 20.252 -10.701 14.281 1.00 89.25 718 ILE A O 1
ATOM 5678 N N . SER A 1 719 ? 19.356 -11.081 16.312 1.00 84.88 719 SER A N 1
ATOM 5679 C CA . SER A 1 719 ? 18.239 -10.143 16.164 1.00 84.88 719 SER A CA 1
ATOM 5680 C C . SER A 1 719 ? 18.733 -8.707 15.951 1.00 84.88 719 SER A C 1
ATOM 5682 O O . SER A 1 719 ? 18.289 -8.029 15.024 1.00 84.88 719 SER A O 1
ATOM 5684 N N . ARG A 1 720 ? 19.733 -8.262 16.728 1.00 84.56 720 ARG A N 1
ATOM 5685 C CA . ARG A 1 720 ? 20.364 -6.939 16.575 1.00 84.56 720 ARG A CA 1
ATOM 5686 C C . ARG A 1 720 ? 20.974 -6.744 15.181 1.00 84.56 720 ARG A C 1
ATOM 5688 O O . ARG A 1 720 ? 20.795 -5.686 14.577 1.00 84.56 720 ARG A O 1
ATOM 5695 N N . LEU A 1 721 ? 21.674 -7.752 14.657 1.00 88.75 721 LEU A N 1
ATOM 5696 C CA . LEU A 1 721 ? 22.287 -7.699 13.327 1.00 88.75 721 LEU A CA 1
ATOM 5697 C C . LEU A 1 721 ? 21.251 -7.759 12.195 1.00 88.75 721 LEU A C 1
ATOM 5699 O O . LEU A 1 721 ? 21.393 -7.016 11.224 1.00 88.75 721 LEU A O 1
ATOM 5703 N N . ASP A 1 722 ? 20.195 -8.570 12.312 1.00 88.88 722 ASP A N 1
ATOM 5704 C CA . ASP A 1 722 ? 19.101 -8.595 11.330 1.00 88.88 722 ASP A CA 1
ATOM 5705 C C . ASP A 1 722 ? 18.321 -7.259 11.323 1.00 88.88 722 ASP A C 1
ATOM 5707 O O . ASP A 1 722 ? 17.985 -6.760 10.245 1.00 88.88 722 ASP A O 1
ATOM 5711 N N . VAL A 1 723 ? 18.117 -6.610 12.481 1.00 86.31 723 VAL A N 1
ATOM 5712 C CA . VAL A 1 723 ? 17.561 -5.242 12.576 1.00 86.31 723 VAL A CA 1
ATOM 5713 C C . VAL A 1 723 ? 18.461 -4.226 11.864 1.00 86.31 723 VAL A C 1
ATOM 5715 O O . VAL A 1 723 ? 17.982 -3.513 10.982 1.00 86.31 723 VAL A O 1
ATOM 5718 N N . LEU A 1 724 ? 19.766 -4.190 12.164 1.00 87.94 724 LEU A N 1
ATOM 5719 C CA . LEU A 1 724 ? 20.710 -3.270 11.506 1.00 87.94 724 LEU A CA 1
ATOM 5720 C C . LEU A 1 724 ? 20.805 -3.512 9.991 1.00 87.94 724 LEU A C 1
ATOM 5722 O O . LEU A 1 724 ? 20.798 -2.562 9.207 1.00 87.94 724 LEU A O 1
ATOM 5726 N N . ARG A 1 725 ? 20.820 -4.776 9.554 1.00 91.94 725 ARG A N 1
ATOM 5727 C CA . ARG A 1 725 ? 20.830 -5.162 8.134 1.00 91.94 725 ARG A CA 1
ATOM 5728 C C . ARG A 1 725 ? 19.544 -4.768 7.409 1.00 91.94 725 ARG A C 1
ATOM 5730 O O . ARG A 1 725 ? 19.585 -4.428 6.228 1.00 91.94 725 ARG A O 1
ATOM 5737 N N . ASN A 1 726 ? 18.398 -4.801 8.083 1.00 89.69 726 ASN A N 1
ATOM 5738 C CA . ASN A 1 726 ? 17.158 -4.265 7.527 1.00 89.69 726 ASN A CA 1
ATOM 5739 C C . ASN A 1 726 ? 17.159 -2.724 7.538 1.00 89.69 726 ASN A C 1
ATOM 5741 O O . ASN A 1 726 ? 16.642 -2.121 6.599 1.00 89.69 726 ASN A O 1
ATOM 5745 N N . GLY A 1 727 ? 17.826 -2.091 8.510 1.00 89.12 727 GLY A N 1
ATOM 5746 C CA . GLY A 1 727 ? 18.098 -0.650 8.543 1.00 89.12 727 GLY A CA 1
ATOM 5747 C C . GLY A 1 727 ? 18.873 -0.173 7.316 1.00 89.12 727 GLY A C 1
ATOM 5748 O O . GLY A 1 727 ? 18.435 0.748 6.627 1.00 89.12 727 GLY A O 1
ATOM 5749 N N . THR A 1 728 ? 19.974 -0.845 6.970 1.00 92.06 728 THR A N 1
ATOM 5750 C CA . THR A 1 728 ? 20.746 -0.499 5.768 1.00 92.06 728 THR A CA 1
ATOM 5751 C C . THR A 1 728 ? 19.946 -0.742 4.484 1.00 92.06 728 THR A C 1
ATOM 5753 O O . THR A 1 728 ? 19.915 0.145 3.632 1.00 92.06 728 THR A O 1
ATOM 5756 N N . LYS A 1 729 ? 19.200 -1.855 4.356 1.00 91.88 729 LYS A N 1
ATOM 5757 C CA . LYS A 1 729 ? 18.255 -2.061 3.232 1.00 91.88 729 LYS A CA 1
ATOM 5758 C C . LYS A 1 729 ? 17.242 -0.916 3.100 1.00 91.88 729 LYS A C 1
ATOM 5760 O O . LYS A 1 729 ? 17.026 -0.431 1.991 1.00 91.88 729 LYS A O 1
ATOM 5765 N N . LEU A 1 730 ? 16.632 -0.472 4.206 1.00 91.25 730 LEU A N 1
ATOM 5766 C CA . LEU A 1 730 ? 15.653 0.621 4.201 1.00 91.25 730 LEU A CA 1
ATOM 5767 C C . LEU A 1 730 ? 16.267 1.909 3.642 1.00 91.25 730 LEU A C 1
ATOM 5769 O O . LEU A 1 730 ? 15.644 2.575 2.812 1.00 91.25 730 LEU A O 1
ATOM 5773 N N . ILE A 1 731 ? 17.494 2.233 4.063 1.00 92.56 731 ILE A N 1
ATOM 5774 C CA . ILE A 1 731 ? 18.230 3.414 3.601 1.00 92.56 731 ILE A CA 1
ATOM 5775 C C . ILE A 1 731 ? 18.528 3.315 2.105 1.00 92.56 731 ILE A C 1
ATOM 5777 O O . ILE A 1 731 ? 18.183 4.226 1.351 1.00 92.56 731 ILE A O 1
ATOM 5781 N N . LEU A 1 732 ? 19.127 2.205 1.670 1.00 92.75 732 LEU A N 1
ATOM 5782 C CA . LEU A 1 732 ? 19.543 2.002 0.282 1.00 92.75 732 LEU A CA 1
ATOM 5783 C C . LEU A 1 732 ? 18.346 2.059 -0.680 1.00 92.75 732 LEU A C 1
ATOM 5785 O O . LEU A 1 732 ? 18.419 2.764 -1.687 1.00 92.75 732 LEU A O 1
ATOM 5789 N N . ASN A 1 733 ? 17.234 1.403 -0.332 1.00 88.44 733 ASN A N 1
ATOM 5790 C CA . ASN A 1 733 ? 16.038 1.334 -1.173 1.00 88.44 733 ASN A CA 1
ATOM 5791 C C . ASN A 1 733 ? 15.231 2.645 -1.172 1.00 88.44 733 ASN A C 1
ATOM 5793 O O . ASN A 1 733 ? 14.690 3.030 -2.206 1.00 88.44 733 ASN A O 1
ATOM 5797 N N . SER A 1 734 ? 15.152 3.358 -0.040 1.00 90.31 734 SER A N 1
ATOM 5798 C CA . SER A 1 734 ? 14.336 4.582 0.059 1.00 90.31 734 SER A CA 1
ATOM 5799 C C . SER A 1 734 ? 15.046 5.841 -0.457 1.00 90.31 734 SER A C 1
ATOM 5801 O O . SER A 1 734 ? 14.385 6.851 -0.700 1.00 90.31 734 SER A O 1
ATOM 5803 N N . ALA A 1 735 ? 16.373 5.818 -0.634 1.00 92.81 735 ALA A N 1
ATOM 5804 C CA . ALA A 1 735 ? 17.150 7.005 -0.997 1.00 92.81 735 ALA A CA 1
ATOM 5805 C C . ALA A 1 735 ? 16.801 7.599 -2.364 1.00 92.81 735 ALA A C 1
ATOM 5807 O O . ALA A 1 735 ? 16.729 8.819 -2.490 1.00 92.81 735 ALA A O 1
ATOM 5808 N N . SER A 1 736 ? 16.505 6.773 -3.368 1.00 92.44 736 SER A N 1
ATOM 5809 C CA . SER A 1 736 ? 16.082 7.261 -4.689 1.00 92.44 736 SER A CA 1
ATOM 5810 C C . SER A 1 736 ? 14.705 7.941 -4.657 1.00 92.44 736 SER A C 1
ATOM 5812 O O . SER A 1 736 ? 14.479 8.894 -5.396 1.00 92.44 736 SER A O 1
ATOM 5814 N N . GLY A 1 737 ? 13.790 7.492 -3.791 1.00 90.38 737 GLY A N 1
ATOM 5815 C CA . GLY A 1 737 ? 12.488 8.135 -3.580 1.00 90.38 737 GLY A CA 1
ATOM 5816 C C . GLY A 1 737 ? 12.576 9.395 -2.716 1.00 90.38 737 GLY A C 1
ATOM 5817 O O . GLY A 1 737 ? 11.880 10.370 -2.970 1.00 90.38 737 GLY A O 1
ATOM 5818 N N . ALA A 1 738 ? 13.467 9.412 -1.722 1.00 90.69 738 ALA A N 1
ATOM 5819 C CA . ALA A 1 738 ? 13.733 10.594 -0.905 1.00 90.69 738 ALA A CA 1
ATOM 5820 C C . ALA A 1 738 ? 14.545 11.669 -1.656 1.00 90.69 738 ALA A C 1
ATOM 5822 O O . ALA A 1 738 ? 14.439 12.849 -1.333 1.00 90.69 738 ALA A O 1
ATOM 5823 N N . GLY A 1 739 ? 15.330 11.285 -2.667 1.00 91.31 739 GLY A N 1
ATOM 5824 C CA . GLY A 1 739 ? 16.076 12.207 -3.527 1.00 91.31 739 GLY A CA 1
ATOM 5825 C C . GLY A 1 739 ? 15.261 12.849 -4.656 1.00 91.31 739 GLY A C 1
ATOM 5826 O O . GLY A 1 739 ? 15.709 13.844 -5.213 1.00 91.31 739 GLY A O 1
ATOM 5827 N N . ASP A 1 740 ? 14.076 12.332 -4.982 1.00 90.88 740 ASP A N 1
ATOM 5828 C CA . ASP A 1 740 ? 13.214 12.824 -6.067 1.00 90.88 740 ASP A CA 1
ATOM 5829 C C . ASP A 1 740 ? 11.896 13.369 -5.499 1.00 90.88 740 ASP A C 1
ATOM 5831 O O . ASP A 1 740 ? 10.924 12.635 -5.314 1.00 90.88 740 ASP A O 1
ATOM 5835 N N . THR A 1 741 ? 11.869 14.662 -5.152 1.00 87.75 741 THR A N 1
ATOM 5836 C CA . THR A 1 741 ? 10.723 15.274 -4.456 1.00 87.75 741 THR A CA 1
ATOM 5837 C C . THR A 1 741 ? 10.393 16.682 -4.946 1.00 87.75 741 THR A C 1
ATOM 5839 O O . THR A 1 741 ? 11.261 17.538 -5.079 1.00 87.75 741 THR A O 1
ATOM 5842 N N . ASN A 1 742 ? 9.099 16.988 -5.096 1.00 84.06 742 ASN A N 1
ATOM 5843 C CA . ASN A 1 742 ? 8.625 18.338 -5.453 1.00 84.06 742 ASN A CA 1
ATOM 5844 C C . ASN A 1 742 ? 8.859 19.397 -4.352 1.00 84.06 742 ASN A C 1
ATOM 5846 O O . ASN A 1 742 ? 8.780 20.591 -4.621 1.00 84.06 742 ASN A O 1
ATOM 5850 N N . HIS A 1 743 ? 9.120 18.978 -3.110 1.00 83.81 743 HIS A N 1
ATOM 5851 C CA . HIS A 1 743 ? 9.473 19.855 -1.988 1.00 83.81 743 HIS A CA 1
ATOM 5852 C C . HIS A 1 743 ? 10.980 19.781 -1.705 1.00 83.81 743 HIS A C 1
ATOM 5854 O O . HIS A 1 743 ? 11.616 18.771 -2.007 1.00 83.81 743 HIS A O 1
ATOM 5860 N N . LYS A 1 744 ? 11.572 20.826 -1.112 1.00 84.12 744 LYS A N 1
ATOM 5861 C CA . LYS A 1 744 ? 12.986 20.792 -0.710 1.00 84.12 744 LYS A CA 1
ATOM 5862 C C . LYS A 1 744 ? 13.190 19.851 0.485 1.00 84.12 744 LYS A C 1
ATOM 5864 O O . LYS A 1 744 ? 12.481 19.955 1.484 1.00 84.12 744 LYS A O 1
ATOM 5869 N N . ASN A 1 745 ? 14.202 18.991 0.405 1.00 89.75 745 ASN A N 1
ATOM 5870 C CA . ASN A 1 745 ? 14.708 18.195 1.522 1.00 89.75 745 ASN A CA 1
ATOM 5871 C C . ASN A 1 745 ? 16.256 18.085 1.441 1.00 89.75 745 ASN A C 1
ATOM 5873 O O . ASN A 1 745 ? 16.806 18.398 0.382 1.00 89.75 745 ASN A O 1
ATOM 5877 N N . PRO A 1 746 ? 16.960 17.656 2.511 1.00 91.50 746 PRO A N 1
ATOM 5878 C CA . PRO A 1 746 ? 18.430 17.633 2.563 1.00 91.50 746 PRO A CA 1
ATOM 5879 C C . PRO A 1 746 ? 19.158 16.790 1.506 1.00 91.50 746 PRO A C 1
ATOM 5881 O O . PRO A 1 746 ? 20.348 17.001 1.299 1.00 91.50 746 PRO A O 1
ATOM 5884 N N . ILE A 1 747 ? 18.484 15.850 0.839 1.00 93.50 747 ILE A N 1
ATOM 5885 C CA . ILE A 1 747 ? 19.071 15.015 -0.223 1.00 93.50 747 ILE A CA 1
ATOM 5886 C C . ILE A 1 747 ? 18.341 15.138 -1.564 1.00 93.50 747 ILE A C 1
ATOM 5888 O O . ILE A 1 747 ? 18.477 14.255 -2.408 1.00 93.50 747 ILE A O 1
ATOM 5892 N N . ARG A 1 748 ? 17.553 16.201 -1.784 1.00 92.12 748 ARG A N 1
ATOM 5893 C CA . ARG A 1 748 ? 16.839 16.372 -3.056 1.00 92.12 748 ARG A CA 1
ATOM 5894 C C . ARG A 1 748 ? 17.825 16.580 -4.210 1.00 92.12 748 ARG A C 1
ATOM 5896 O O . ARG A 1 748 ? 18.517 17.594 -4.267 1.00 92.12 748 ARG A O 1
ATOM 5903 N N . MET A 1 749 ? 17.808 15.649 -5.155 1.00 92.38 749 MET A N 1
ATOM 5904 C CA . MET A 1 749 ? 18.654 15.611 -6.342 1.00 92.38 749 MET A CA 1
ATOM 5905 C C . MET A 1 749 ? 17.891 15.065 -7.560 1.00 92.38 749 MET A C 1
ATOM 5907 O O . MET A 1 749 ? 18.267 14.063 -8.169 1.00 92.38 749 MET A O 1
ATOM 5911 N N . ASN A 1 750 ? 16.771 15.718 -7.894 1.00 92.50 750 ASN A N 1
ATOM 5912 C CA . ASN A 1 750 ? 15.849 15.304 -8.956 1.00 92.50 750 ASN A CA 1
ATOM 5913 C C . ASN A 1 750 ? 16.576 14.991 -10.283 1.00 92.50 750 ASN A C 1
ATOM 5915 O O . ASN A 1 750 ? 16.271 13.984 -10.920 1.00 92.50 750 ASN A O 1
ATOM 5919 N N . ASN A 1 751 ? 17.561 15.800 -10.693 1.00 93.81 751 ASN A N 1
ATOM 5920 C CA . ASN A 1 751 ? 18.307 15.579 -11.936 1.00 93.81 751 ASN A CA 1
ATOM 5921 C C . ASN A 1 751 ? 19.158 14.306 -11.862 1.00 93.81 751 ASN A C 1
ATOM 5923 O O . ASN A 1 751 ? 19.143 13.501 -12.797 1.00 93.81 751 ASN A O 1
ATOM 5927 N N . GLN A 1 752 ? 19.870 14.098 -10.752 1.00 94.75 752 GLN A N 1
ATOM 5928 C CA . GLN A 1 752 ? 20.680 12.905 -10.513 1.00 94.75 752 GLN A CA 1
ATOM 5929 C C . GLN A 1 752 ? 19.820 11.629 -10.458 1.00 94.75 752 GLN A C 1
ATOM 5931 O O . GLN A 1 752 ? 20.173 10.629 -11.085 1.00 94.75 752 GLN A O 1
ATOM 5936 N N . ILE A 1 753 ? 18.663 11.654 -9.779 1.00 95.06 753 ILE A N 1
ATOM 5937 C CA . ILE A 1 753 ? 17.764 10.488 -9.703 1.00 95.06 753 ILE A CA 1
ATOM 5938 C C . ILE A 1 753 ? 17.090 10.192 -11.050 1.00 95.06 753 ILE A C 1
ATOM 5940 O O . ILE A 1 753 ? 17.024 9.027 -11.442 1.00 95.06 753 ILE A O 1
ATOM 5944 N N . ILE A 1 754 ? 16.619 11.208 -11.784 1.00 94.69 754 ILE A N 1
ATOM 5945 C CA . ILE A 1 754 ? 16.038 11.016 -13.126 1.00 94.69 754 ILE A CA 1
ATOM 5946 C C . ILE A 1 754 ? 17.090 10.429 -14.077 1.00 94.69 754 ILE A C 1
ATOM 5948 O O . ILE A 1 754 ? 16.798 9.462 -14.780 1.00 94.69 754 ILE A O 1
ATOM 5952 N N . SER A 1 755 ? 18.324 10.944 -14.040 1.00 95.88 755 SER A N 1
ATOM 5953 C CA . SER A 1 755 ? 19.450 10.392 -14.808 1.00 95.88 755 SER A CA 1
ATOM 5954 C C . SER A 1 755 ? 19.684 8.918 -14.461 1.00 95.88 755 SER A C 1
ATOM 5956 O O . SER A 1 755 ? 19.705 8.075 -15.354 1.00 95.88 755 SER A O 1
ATOM 5958 N N . MET A 1 756 ? 19.769 8.590 -13.167 1.00 94.69 756 MET A N 1
ATOM 5959 C CA . MET A 1 756 ? 19.978 7.227 -12.666 1.00 94.69 756 MET A CA 1
ATOM 5960 C C . MET A 1 756 ? 18.882 6.257 -13.137 1.00 94.69 756 MET A C 1
ATOM 5962 O O . MET A 1 756 ? 19.197 5.204 -13.690 1.00 94.69 756 MET A O 1
ATOM 5966 N N . ARG A 1 757 ? 17.601 6.633 -13.012 1.00 94.44 757 ARG A N 1
ATOM 5967 C CA . ARG A 1 757 ? 16.470 5.806 -13.470 1.00 94.44 757 ARG A CA 1
ATOM 5968 C C . ARG A 1 757 ? 16.460 5.599 -14.983 1.00 94.44 757 ARG A C 1
ATOM 5970 O O . ARG A 1 757 ? 16.053 4.535 -15.436 1.00 94.44 757 ARG A O 1
ATOM 5977 N N . ILE A 1 758 ? 16.856 6.590 -15.782 1.00 94.69 758 ILE A N 1
ATOM 5978 C CA . ILE A 1 758 ? 16.902 6.448 -17.247 1.00 94.69 758 ILE A CA 1
ATOM 5979 C C . ILE A 1 758 ? 18.079 5.557 -17.664 1.00 94.69 758 ILE A C 1
ATOM 5981 O O . ILE A 1 758 ? 17.880 4.624 -18.437 1.00 94.69 758 ILE A O 1
ATOM 5985 N N . ILE A 1 759 ? 19.271 5.774 -17.096 1.00 94.38 759 ILE A N 1
ATOM 5986 C CA . ILE A 1 759 ? 20.447 4.912 -17.309 1.00 94.38 759 ILE A CA 1
ATOM 5987 C C . ILE A 1 759 ? 20.117 3.454 -16.943 1.00 94.38 759 ILE A C 1
ATOM 5989 O O . ILE A 1 759 ? 20.466 2.545 -17.692 1.00 94.38 759 ILE A O 1
ATOM 5993 N N . GLY A 1 760 ? 19.393 3.233 -15.839 1.00 93.25 760 GLY A N 1
ATOM 5994 C CA . GLY A 1 760 ? 18.989 1.897 -15.402 1.00 93.25 760 GLY A CA 1
ATOM 5995 C C . GLY A 1 760 ? 18.083 1.225 -16.429 1.00 93.25 760 GLY A C 1
ATOM 5996 O O . GLY A 1 760 ? 18.399 0.159 -16.936 1.00 93.25 760 GLY A O 1
ATOM 5997 N N . GLN A 1 761 ? 17.014 1.901 -16.853 1.00 94.38 761 GLN A N 1
ATOM 5998 C CA . GLN A 1 761 ? 16.110 1.376 -17.883 1.00 94.38 761 GLN A CA 1
ATOM 5999 C C . GLN A 1 761 ? 16.818 1.054 -19.209 1.00 94.38 761 GLN A C 1
ATOM 6001 O O . GLN A 1 761 ? 16.488 0.053 -19.845 1.00 94.38 761 GLN A O 1
ATOM 6006 N N . LEU A 1 762 ? 17.803 1.865 -19.613 1.00 94.50 762 LEU A N 1
ATOM 6007 C CA . LEU A 1 762 ? 18.630 1.615 -20.798 1.00 94.50 762 LEU A CA 1
ATOM 6008 C C . LEU A 1 762 ? 19.489 0.351 -20.642 1.00 94.50 762 LEU A C 1
ATOM 6010 O O . LEU A 1 762 ? 19.526 -0.472 -21.555 1.00 94.50 762 LEU A O 1
ATOM 6014 N N . PHE A 1 763 ? 20.131 0.154 -19.488 1.00 93.38 763 PHE A N 1
ATOM 6015 C CA . PHE A 1 763 ? 20.891 -1.062 -19.189 1.00 93.38 763 PHE A CA 1
ATOM 6016 C C . PHE A 1 763 ? 19.992 -2.310 -19.093 1.00 93.38 763 PHE A C 1
ATOM 6018 O O . PHE A 1 763 ? 20.311 -3.318 -19.723 1.00 93.38 763 PHE A O 1
ATOM 6025 N N . SER A 1 764 ? 18.859 -2.258 -18.382 1.00 93.69 764 SER A N 1
ATOM 6026 C CA . SER A 1 764 ? 17.916 -3.387 -18.261 1.00 93.69 764 SER A CA 1
ATOM 6027 C C . SER A 1 764 ? 17.343 -3.795 -19.622 1.00 93.69 764 SER A C 1
ATOM 6029 O O . SER A 1 764 ? 17.268 -4.981 -19.947 1.00 93.69 764 SER A O 1
ATOM 6031 N N . TRP A 1 765 ? 17.005 -2.814 -20.469 1.00 95.25 765 TRP A N 1
ATOM 6032 C CA . TRP A 1 765 ? 16.632 -3.071 -21.859 1.00 95.25 765 TRP A CA 1
ATOM 6033 C C . TRP A 1 765 ? 17.791 -3.687 -22.656 1.00 95.25 765 TRP A C 1
ATOM 6035 O O . TRP A 1 765 ? 17.580 -4.679 -23.350 1.00 95.25 765 TRP A O 1
ATOM 6045 N N . ARG A 1 766 ? 19.019 -3.165 -22.534 1.00 94.38 766 ARG A N 1
ATOM 6046 C CA . ARG A 1 766 ? 20.190 -3.675 -23.266 1.00 94.38 766 ARG A CA 1
ATOM 6047 C C . ARG A 1 766 ? 20.443 -5.162 -22.998 1.00 94.38 766 ARG A C 1
ATOM 6049 O O . ARG A 1 766 ? 20.733 -5.888 -23.946 1.00 94.38 766 ARG A O 1
ATOM 6056 N N . ILE A 1 767 ? 20.310 -5.617 -21.748 1.00 94.19 767 ILE A N 1
ATOM 6057 C CA . ILE A 1 767 ? 20.493 -7.034 -21.382 1.00 94.19 767 ILE A CA 1
ATOM 6058 C C . ILE A 1 767 ? 19.435 -7.902 -22.077 1.00 94.19 767 ILE A C 1
ATOM 6060 O O . ILE A 1 767 ? 19.797 -8.790 -22.849 1.00 94.19 767 ILE A O 1
ATOM 6064 N N . GLY A 1 768 ? 18.145 -7.590 -21.897 1.00 95.25 768 GLY A N 1
ATOM 6065 C CA . GLY A 1 768 ? 17.052 -8.347 -22.524 1.00 95.25 768 GLY A CA 1
ATOM 6066 C C . GLY A 1 768 ? 17.101 -8.322 -24.057 1.00 95.25 768 GLY A C 1
ATOM 6067 O O . GLY A 1 768 ? 16.805 -9.322 -24.710 1.00 95.25 768 GLY A O 1
ATOM 6068 N N . GLN A 1 769 ? 17.564 -7.218 -24.650 1.00 97.00 769 GLN A N 1
ATOM 6069 C CA . GLN A 1 769 ? 17.783 -7.103 -26.090 1.00 97.00 769 GLN A CA 1
ATOM 6070 C C . GLN A 1 769 ? 18.963 -7.975 -26.556 1.00 97.00 769 GLN A C 1
ATOM 6072 O O . GLN A 1 769 ? 18.846 -8.651 -27.576 1.00 97.00 769 GLN A O 1
ATOM 6077 N N . ALA A 1 770 ? 20.071 -8.021 -25.810 1.00 95.94 770 ALA A N 1
ATOM 6078 C CA . ALA A 1 770 ? 21.205 -8.900 -26.107 1.00 95.94 770 ALA A CA 1
ATOM 6079 C C . ALA A 1 770 ? 20.845 -10.392 -25.967 1.00 95.94 770 ALA A C 1
ATOM 6081 O O . ALA A 1 770 ? 21.232 -11.195 -26.814 1.00 95.94 770 ALA A O 1
ATOM 6082 N N . GLN A 1 771 ? 20.057 -10.760 -24.951 1.00 96.06 771 GLN A N 1
ATOM 6083 C CA . GLN A 1 771 ? 19.510 -12.112 -24.799 1.00 96.06 771 GLN A CA 1
ATOM 6084 C C . GLN A 1 771 ? 18.539 -12.462 -25.939 1.00 96.06 771 GLN A C 1
ATOM 6086 O O . GLN A 1 771 ? 18.644 -13.551 -26.496 1.00 96.06 771 GLN A O 1
ATOM 6091 N N . THR A 1 772 ? 17.658 -11.541 -26.352 1.00 97.50 772 THR A N 1
ATOM 6092 C CA . THR A 1 772 ? 16.749 -11.750 -27.502 1.00 97.50 772 THR A CA 1
ATOM 6093 C C . THR A 1 772 ? 17.537 -12.002 -28.795 1.00 97.50 772 THR A C 1
ATOM 6095 O O . THR A 1 772 ? 17.249 -12.952 -29.516 1.00 97.50 772 THR A O 1
ATOM 6098 N N . ILE A 1 773 ? 18.603 -11.232 -29.053 1.00 96.62 773 ILE A N 1
ATOM 6099 C CA . ILE A 1 773 ? 19.520 -11.457 -30.191 1.00 96.62 773 ILE A CA 1
ATOM 6100 C C . ILE A 1 773 ? 20.212 -12.832 -30.105 1.00 96.62 773 ILE A C 1
ATOM 6102 O O . ILE A 1 773 ? 20.475 -13.451 -31.133 1.00 96.62 773 ILE A O 1
ATOM 6106 N N . ALA A 1 774 ? 20.470 -13.335 -28.895 1.00 95.69 774 ALA A N 1
ATOM 6107 C CA . ALA A 1 774 ? 20.997 -14.679 -28.652 1.00 95.69 774 ALA A CA 1
ATOM 6108 C C . ALA A 1 774 ? 19.928 -15.798 -28.675 1.00 95.69 774 ALA A C 1
ATOM 6110 O O . ALA A 1 774 ? 20.260 -16.949 -28.393 1.00 95.69 774 ALA A O 1
ATOM 6111 N N . GLY A 1 775 ? 18.673 -15.484 -29.021 1.00 95.25 775 GLY A N 1
ATOM 6112 C CA . GLY A 1 775 ? 17.571 -16.443 -29.157 1.00 95.25 775 GLY A CA 1
ATOM 6113 C C . GLY A 1 775 ? 16.687 -16.620 -27.917 1.00 95.25 775 GLY A C 1
ATOM 6114 O O . GLY A 1 775 ? 15.875 -17.543 -27.892 1.00 95.25 775 GLY A O 1
ATOM 6115 N N . ALA A 1 776 ? 16.819 -15.776 -26.888 1.00 96.00 776 ALA A N 1
ATOM 6116 C CA . ALA A 1 776 ? 15.984 -15.867 -25.692 1.00 96.00 776 ALA A CA 1
ATOM 6117 C C . ALA A 1 776 ? 14.542 -15.417 -25.944 1.00 96.00 776 ALA A C 1
ATOM 6119 O O . ALA A 1 776 ? 14.298 -14.365 -26.541 1.00 96.00 776 ALA A O 1
ATOM 6120 N N . ARG A 1 777 ? 13.586 -16.127 -25.340 1.00 96.12 777 ARG A N 1
ATOM 6121 C CA . ARG A 1 777 ? 12.244 -15.589 -25.102 1.00 96.12 777 ARG A CA 1
ATOM 6122 C C . ARG A 1 777 ? 12.225 -14.898 -23.741 1.00 96.12 777 ARG A C 1
ATOM 6124 O O . ARG A 1 777 ? 12.283 -15.554 -22.704 1.00 96.12 777 ARG A O 1
ATOM 6131 N N . ILE A 1 778 ? 12.146 -13.570 -23.739 1.00 96.50 778 ILE A N 1
ATOM 6132 C CA . ILE A 1 778 ? 11.921 -12.791 -22.514 1.00 96.50 778 ILE A CA 1
ATOM 6133 C C . ILE A 1 778 ? 10.441 -12.918 -22.137 1.00 96.50 778 ILE A C 1
ATOM 6135 O O . ILE A 1 778 ? 9.579 -12.660 -22.970 1.00 96.50 778 ILE A O 1
ATOM 6139 N N . VAL A 1 779 ? 10.132 -13.305 -20.900 1.00 95.62 779 VAL A N 1
ATOM 6140 C CA . VAL A 1 779 ? 8.747 -13.505 -20.425 1.00 95.62 779 VAL A CA 1
ATOM 6141 C C . VAL A 1 779 ? 8.218 -12.265 -19.696 1.00 95.62 779 VAL A C 1
ATOM 6143 O O . VAL A 1 779 ? 7.037 -11.927 -19.771 1.00 95.62 779 VAL A O 1
ATOM 6146 N N . SER A 1 780 ? 9.096 -11.574 -18.971 1.00 95.00 780 SER A N 1
ATOM 6147 C CA . SER A 1 780 ? 8.759 -10.413 -18.147 1.00 95.00 780 SER A CA 1
ATOM 6148 C C . SER A 1 780 ? 10.010 -9.573 -17.891 1.00 95.00 780 SER A C 1
ATOM 6150 O O . SER A 1 780 ? 11.110 -10.116 -17.775 1.00 95.00 780 SER A O 1
ATOM 6152 N N . THR A 1 781 ? 9.845 -8.258 -17.763 1.00 94.69 781 THR A N 1
ATOM 6153 C CA . THR A 1 781 ? 10.946 -7.313 -17.509 1.00 94.69 781 THR A CA 1
ATOM 6154 C C . THR A 1 781 ? 10.557 -6.356 -16.389 1.00 94.69 781 THR A C 1
ATOM 6156 O O . THR A 1 781 ? 9.504 -5.721 -16.457 1.00 94.69 781 THR A O 1
ATOM 6159 N N . ASN A 1 782 ? 11.415 -6.212 -15.383 1.00 90.75 782 ASN A N 1
ATOM 6160 C CA . ASN A 1 782 ? 11.413 -5.099 -14.435 1.00 90.75 782 ASN A CA 1
ATOM 6161 C C . ASN A 1 782 ? 12.689 -4.262 -14.631 1.00 90.75 782 ASN A C 1
ATOM 6163 O O . ASN A 1 782 ? 13.436 -4.454 -15.591 1.00 90.75 782 ASN A O 1
ATOM 6167 N N . THR A 1 783 ? 12.926 -3.274 -13.767 1.00 85.19 783 THR A N 1
ATOM 6168 C CA . THR A 1 783 ? 14.129 -2.423 -13.882 1.00 85.19 783 THR A CA 1
ATOM 6169 C C . THR A 1 783 ? 15.331 -3.016 -13.152 1.00 85.19 783 THR A C 1
ATOM 6171 O O . THR A 1 783 ? 16.464 -2.771 -13.543 1.00 85.19 783 THR A O 1
ATOM 6174 N N . ASP A 1 784 ? 15.069 -3.819 -12.131 1.00 82.69 784 ASP A N 1
ATOM 6175 C CA . ASP A 1 784 ? 15.997 -4.498 -11.230 1.00 82.69 784 ASP A CA 1
ATOM 6176 C C . ASP A 1 784 ? 16.116 -6.012 -11.494 1.00 82.69 784 ASP A C 1
ATOM 6178 O O . ASP A 1 784 ? 16.832 -6.698 -10.776 1.00 82.69 784 ASP A O 1
ATOM 6182 N N . GLY A 1 785 ? 15.476 -6.521 -12.550 1.00 90.94 785 GLY A N 1
ATOM 6183 C CA . GLY A 1 785 ? 15.644 -7.896 -13.019 1.00 90.94 785 GLY A CA 1
ATOM 6184 C C . GLY A 1 785 ? 14.754 -8.224 -14.218 1.00 90.94 785 GLY A C 1
ATOM 6185 O O . GLY A 1 785 ? 13.851 -7.457 -14.575 1.00 90.94 785 GLY A O 1
ATOM 6186 N N . LEU A 1 786 ? 15.000 -9.361 -14.865 1.00 93.50 786 LEU A N 1
ATOM 6187 C CA . LEU A 1 786 ? 14.177 -9.867 -15.971 1.00 93.50 786 LEU A CA 1
ATOM 6188 C C . LEU A 1 786 ? 14.045 -11.391 -15.916 1.00 93.50 786 LEU A C 1
ATOM 6190 O O . LEU A 1 786 ? 14.798 -12.056 -15.216 1.00 93.50 786 LEU A O 1
ATOM 6194 N N . TYR A 1 787 ? 13.094 -11.944 -16.665 1.00 95.94 787 TYR A N 1
ATOM 6195 C CA . TYR A 1 787 ? 12.816 -13.380 -16.693 1.00 95.94 787 TYR A CA 1
ATOM 6196 C C . TYR A 1 787 ? 12.977 -13.897 -18.123 1.00 95.94 787 TYR A C 1
ATOM 6198 O O . TYR A 1 787 ? 12.253 -13.454 -19.021 1.00 95.94 787 TYR A O 1
ATOM 6206 N N . SER A 1 788 ? 13.929 -14.805 -18.337 1.00 96.12 788 SER A N 1
ATOM 6207 C CA . SER A 1 788 ? 14.322 -15.315 -19.653 1.00 96.12 788 SER A CA 1
ATOM 6208 C C . SER A 1 788 ? 14.101 -16.829 -19.777 1.00 96.12 788 SER A C 1
ATOM 6210 O O . SER A 1 788 ? 14.273 -17.586 -18.822 1.00 96.12 788 SER A O 1
ATOM 6212 N N . VAL A 1 789 ? 13.734 -17.281 -20.978 1.00 96.50 789 VAL A N 1
ATOM 6213 C CA . VAL A 1 789 ? 13.861 -18.678 -21.408 1.00 96.50 789 VAL A CA 1
ATOM 6214 C C . VAL A 1 789 ? 14.969 -18.722 -22.457 1.00 96.50 789 VAL A C 1
ATOM 6216 O O . VAL A 1 789 ? 14.789 -18.254 -23.585 1.00 96.50 789 VAL A O 1
ATOM 6219 N N . LEU A 1 790 ? 16.130 -19.238 -22.056 1.00 95.06 790 LEU A N 1
ATOM 6220 C CA . LEU A 1 790 ? 17.341 -19.395 -22.862 1.00 95.06 790 LEU A CA 1
ATOM 6221 C C . LEU A 1 790 ? 18.161 -20.573 -22.307 1.00 95.06 790 LEU A C 1
ATOM 6223 O O . LEU A 1 790 ? 18.058 -20.901 -21.125 1.00 95.06 790 LEU A O 1
ATOM 6227 N N . ASP A 1 791 ? 18.987 -21.195 -23.148 1.00 93.75 791 ASP A N 1
ATOM 6228 C CA . ASP A 1 791 ? 19.972 -22.187 -22.707 1.00 93.75 791 ASP A CA 1
ATOM 6229 C C . ASP A 1 791 ? 20.925 -21.602 -21.632 1.00 93.75 791 ASP A C 1
ATOM 6231 O O . ASP A 1 791 ? 21.446 -20.501 -21.837 1.00 93.75 791 ASP A O 1
ATOM 6235 N N . PRO A 1 792 ? 21.204 -22.306 -20.515 1.00 91.50 792 PRO A N 1
ATOM 6236 C CA . PRO A 1 792 ? 22.037 -21.772 -19.437 1.00 91.50 792 PRO A CA 1
ATOM 6237 C C . PRO A 1 792 ? 23.478 -21.408 -19.825 1.00 91.50 792 PRO A C 1
ATOM 6239 O O . PRO A 1 792 ? 24.023 -20.459 -19.260 1.00 91.50 792 PRO A O 1
ATOM 6242 N N . GLU A 1 793 ? 24.122 -22.107 -20.767 1.00 92.88 793 GLU A N 1
ATOM 6243 C CA . GLU A 1 793 ? 25.487 -21.767 -21.197 1.00 92.88 793 GLU A CA 1
ATOM 6244 C C . GLU A 1 793 ? 25.486 -20.495 -22.053 1.00 92.88 793 GLU A C 1
ATOM 6246 O O . GLU A 1 793 ? 26.295 -19.586 -21.831 1.00 92.88 793 GLU A O 1
ATOM 6251 N N . ILE A 1 794 ? 24.534 -20.387 -22.988 1.00 94.25 794 ILE A N 1
ATOM 6252 C CA . ILE A 1 794 ? 24.348 -19.180 -23.805 1.00 94.25 794 ILE A CA 1
ATOM 6253 C C . ILE A 1 794 ? 23.963 -17.992 -22.913 1.00 94.25 794 ILE A C 1
ATOM 6255 O O . ILE A 1 794 ? 24.530 -16.908 -23.076 1.00 94.25 794 ILE A O 1
ATOM 6259 N N . ASN A 1 795 ? 23.060 -18.194 -21.949 1.00 93.25 795 ASN A N 1
ATOM 6260 C CA . ASN A 1 795 ? 22.603 -17.156 -21.031 1.00 93.25 795 ASN A CA 1
ATOM 6261 C C . ASN A 1 795 ? 23.757 -16.609 -20.186 1.00 93.25 795 ASN A C 1
ATOM 6263 O O . ASN A 1 795 ? 24.082 -15.425 -20.269 1.00 93.25 795 ASN A O 1
ATOM 6267 N N . ASN A 1 796 ? 24.457 -17.486 -19.460 1.00 92.25 796 ASN A N 1
ATOM 6268 C CA . ASN A 1 796 ? 25.576 -17.098 -18.603 1.00 92.25 796 ASN A CA 1
ATOM 6269 C C . ASN A 1 796 ? 26.699 -16.401 -19.388 1.00 92.25 796 ASN A C 1
ATOM 6271 O O . ASN A 1 796 ? 27.323 -15.471 -18.873 1.00 92.25 796 ASN A O 1
ATOM 6275 N N . ARG A 1 797 ? 26.931 -16.784 -20.653 1.00 94.06 797 ARG A N 1
ATOM 6276 C CA . ARG A 1 797 ? 27.864 -16.079 -21.542 1.00 94.06 797 ARG A CA 1
ATOM 6277 C C . ARG A 1 797 ? 27.391 -14.655 -21.862 1.00 94.06 797 ARG A C 1
ATOM 6279 O O . ARG A 1 797 ? 28.170 -13.720 -21.691 1.00 94.06 797 ARG A O 1
ATOM 6286 N N . VAL A 1 798 ? 26.140 -14.473 -22.295 1.00 92.75 798 VAL A N 1
ATOM 6287 C CA . VAL A 1 798 ? 25.581 -13.147 -22.640 1.00 92.75 798 VAL A CA 1
ATOM 6288 C C . VAL A 1 798 ? 25.542 -12.227 -21.417 1.00 92.75 798 VAL A C 1
ATOM 6290 O O . VAL A 1 798 ? 25.932 -11.061 -21.514 1.00 92.75 798 VAL A O 1
ATOM 6293 N N . LEU A 1 799 ? 25.162 -12.747 -20.248 1.00 91.75 799 LEU A N 1
ATOM 6294 C CA . LEU A 1 799 ? 25.206 -12.009 -18.984 1.00 91.75 799 LEU A CA 1
ATOM 6295 C C . LEU A 1 799 ? 26.641 -11.606 -18.628 1.00 91.75 799 LEU A C 1
ATOM 6297 O O . LEU A 1 799 ? 26.900 -10.433 -18.368 1.00 91.75 799 LEU A O 1
ATOM 6301 N N . ALA A 1 800 ? 27.606 -12.528 -18.709 1.00 89.75 800 ALA A N 1
ATOM 6302 C CA . ALA A 1 800 ? 29.017 -12.233 -18.460 1.00 89.75 800 ALA A CA 1
ATOM 6303 C C . ALA A 1 800 ? 29.649 -11.281 -19.498 1.00 89.75 800 ALA A C 1
ATOM 6305 O O . ALA A 1 800 ? 30.730 -10.740 -19.245 1.00 89.75 800 ALA A O 1
ATOM 6306 N N . GLU A 1 801 ? 29.025 -11.074 -20.658 1.00 89.06 801 GLU A N 1
ATOM 6307 C CA . GLU A 1 801 ? 29.385 -10.041 -21.634 1.00 89.06 801 GLU A CA 1
ATOM 6308 C C . GLU A 1 801 ? 28.766 -8.683 -21.258 1.00 89.06 801 GLU A C 1
ATOM 6310 O O . GLU A 1 801 ? 29.501 -7.702 -21.127 1.00 89.06 801 GLU A O 1
ATOM 6315 N N . GLN A 1 802 ? 27.451 -8.608 -21.006 1.00 88.75 802 GLN A N 1
ATOM 6316 C CA . GLN A 1 802 ? 26.775 -7.336 -20.701 1.00 88.75 802 GLN A CA 1
ATOM 6317 C C . GLN A 1 802 ? 27.106 -6.787 -19.302 1.00 88.75 802 GLN A C 1
ATOM 6319 O O . GLN A 1 802 ? 27.358 -5.588 -19.174 1.00 88.75 802 GLN A O 1
ATOM 6324 N N . ALA A 1 803 ? 27.195 -7.632 -18.268 1.00 85.12 803 ALA A N 1
ATOM 6325 C CA . ALA A 1 803 ? 27.521 -7.234 -16.890 1.00 85.12 803 ALA A CA 1
ATOM 6326 C C . ALA A 1 803 ? 28.848 -6.453 -16.797 1.00 85.12 803 ALA A C 1
ATOM 6328 O O . ALA A 1 803 ? 28.956 -5.465 -16.067 1.00 85.12 803 ALA A O 1
ATOM 6329 N N . LYS A 1 804 ? 29.846 -6.840 -17.609 1.00 80.69 804 LYS A N 1
ATOM 6330 C CA . LYS A 1 804 ? 31.147 -6.154 -17.710 1.00 80.69 804 LYS A CA 1
ATOM 6331 C C . LYS A 1 804 ? 31.047 -4.757 -18.328 1.00 80.69 804 LYS A C 1
ATOM 6333 O O . LYS A 1 804 ? 31.857 -3.901 -17.983 1.00 80.69 804 LYS A O 1
ATOM 6338 N N . LEU A 1 805 ? 30.087 -4.531 -19.228 1.00 75.56 805 LEU A N 1
ATOM 6339 C CA . LEU A 1 805 ? 29.863 -3.236 -19.879 1.00 75.56 805 LEU A CA 1
ATOM 6340 C C . LEU A 1 805 ? 29.113 -2.261 -18.961 1.00 75.56 805 LEU A C 1
ATOM 6342 O O . LEU A 1 805 ? 29.449 -1.081 -18.925 1.00 75.56 805 LEU A O 1
ATOM 6346 N N . ILE A 1 806 ? 28.125 -2.750 -18.206 1.00 73.75 806 ILE A N 1
ATOM 6347 C CA . ILE A 1 806 ? 27.248 -1.913 -17.363 1.00 73.75 806 ILE A CA 1
ATOM 6348 C C . ILE A 1 806 ? 27.741 -1.760 -15.909 1.00 73.75 806 ILE A C 1
ATOM 6350 O O . ILE A 1 806 ? 27.286 -0.873 -15.183 1.00 73.75 806 ILE A O 1
ATOM 6354 N N . ASN A 1 807 ? 28.693 -2.603 -15.485 1.00 72.88 807 ASN A N 1
ATOM 6355 C CA . ASN A 1 807 ? 29.224 -2.698 -14.120 1.00 72.88 807 ASN A CA 1
ATOM 6356 C C . ASN A 1 807 ? 28.135 -2.947 -13.056 1.00 72.88 807 ASN A C 1
ATOM 6358 O O . ASN A 1 807 ? 28.001 -2.198 -12.085 1.00 72.88 807 ASN A O 1
ATOM 6362 N N . VAL A 1 808 ? 27.366 -4.014 -13.264 1.00 73.19 808 VAL A N 1
ATOM 6363 C CA . VAL A 1 808 ? 26.340 -4.526 -12.348 1.00 73.19 808 VAL A CA 1
ATOM 6364 C C . VAL A 1 808 ? 26.497 -6.040 -12.260 1.00 73.19 808 VAL A C 1
ATOM 6366 O O . VAL A 1 808 ? 26.731 -6.698 -13.272 1.00 73.19 808 VAL A O 1
ATOM 6369 N N . GLU A 1 809 ? 26.398 -6.570 -11.045 1.00 82.69 809 GLU A N 1
ATOM 6370 C CA . GLU A 1 809 ? 26.356 -8.005 -10.766 1.00 82.69 809 GLU A CA 1
ATOM 6371 C C . GLU A 1 809 ? 24.939 -8.528 -11.036 1.00 82.69 809 GLU A C 1
ATOM 6373 O O . GLU A 1 809 ? 23.959 -7.868 -10.684 1.00 82.69 809 GLU A O 1
ATOM 6378 N N . ILE A 1 810 ? 24.846 -9.664 -11.728 1.00 86.12 810 ILE A N 1
ATOM 6379 C CA . ILE A 1 810 ? 23.587 -10.296 -12.128 1.00 86.12 810 ILE A CA 1
ATOM 6380 C C . ILE A 1 810 ? 23.643 -11.744 -11.652 1.00 86.12 810 ILE A C 1
ATOM 6382 O O . ILE A 1 810 ? 24.576 -12.465 -12.016 1.00 86.12 810 ILE A O 1
ATOM 6386 N N . GLU A 1 811 ? 22.668 -12.154 -10.848 1.00 87.56 811 GLU A N 1
ATOM 6387 C CA . GLU A 1 811 ? 22.578 -13.494 -10.266 1.00 87.56 811 GLU A CA 1
ATOM 6388 C C . GLU A 1 811 ? 21.439 -14.281 -10.953 1.00 87.56 811 GLU A C 1
ATOM 6390 O O . GLU A 1 811 ? 20.268 -13.970 -10.730 1.00 87.56 811 GLU A O 1
ATOM 6395 N N . PRO A 1 812 ? 21.756 -15.268 -11.820 1.00 91.81 812 PRO A N 1
ATOM 6396 C CA . PRO A 1 812 ? 20.756 -16.089 -12.503 1.00 91.81 812 PRO A CA 1
ATOM 6397 C C . PRO A 1 812 ? 20.206 -17.191 -11.580 1.00 91.81 812 PRO A C 1
ATOM 6399 O O . PRO A 1 812 ? 20.927 -18.124 -11.217 1.00 91.81 812 PRO A O 1
ATOM 6402 N N . GLU A 1 813 ? 18.916 -17.131 -11.243 1.00 92.81 813 GLU A N 1
ATOM 6403 C CA . GLU A 1 813 ? 18.200 -18.157 -10.466 1.00 92.81 813 GLU A CA 1
ATOM 6404 C C . GLU A 1 813 ? 17.094 -18.816 -11.306 1.00 92.81 813 GLU A C 1
ATOM 6406 O O . GLU A 1 813 ? 16.292 -18.135 -11.940 1.00 92.81 813 GLU A O 1
ATOM 6411 N N . GLN A 1 814 ? 17.012 -20.151 -11.312 1.00 94.44 814 GLN A N 1
ATOM 6412 C CA . GLN A 1 814 ? 15.918 -20.858 -11.990 1.00 94.44 814 GLN A CA 1
ATOM 6413 C C . GLN A 1 814 ? 14.677 -20.955 -11.098 1.00 94.44 814 GLN A C 1
ATOM 6415 O O . GLN A 1 814 ? 14.752 -21.434 -9.966 1.00 94.44 814 GLN A O 1
ATOM 6420 N N . LEU A 1 815 ? 13.522 -20.561 -11.637 1.00 96.06 815 LEU A N 1
ATOM 6421 C CA . LEU A 1 815 ? 12.222 -20.641 -10.967 1.00 96.06 815 LEU A CA 1
ATOM 6422 C C . LEU A 1 815 ? 11.085 -20.873 -11.969 1.00 96.06 815 LEU A C 1
ATOM 6424 O O . LEU A 1 815 ? 11.212 -20.590 -13.160 1.00 96.06 815 LEU A O 1
ATOM 6428 N N . TYR A 1 816 ? 9.949 -21.370 -11.485 1.00 96.62 816 TYR A N 1
ATOM 6429 C CA . TYR A 1 816 ? 8.712 -21.373 -12.262 1.00 96.62 816 TYR A CA 1
ATOM 6430 C C . TYR A 1 816 ? 7.992 -20.038 -12.081 1.00 96.62 816 TYR A C 1
ATOM 6432 O O . TYR A 1 816 ? 7.765 -19.588 -10.955 1.00 96.62 816 TYR A O 1
ATOM 6440 N N . LEU A 1 817 ? 7.619 -19.416 -13.197 1.00 96.38 817 LEU A N 1
ATOM 6441 C CA . LEU A 1 817 ? 6.963 -18.115 -13.239 1.00 96.38 817 LEU A CA 1
ATOM 6442 C C . LEU A 1 817 ? 5.580 -18.247 -13.873 1.00 96.38 817 LEU A C 1
ATOM 6444 O O . LEU A 1 817 ? 5.460 -18.770 -14.976 1.00 96.38 817 LEU A O 1
ATOM 6448 N N . VAL A 1 818 ? 4.562 -17.667 -13.236 1.00 96.75 818 VAL A N 1
ATOM 6449 C CA . VAL A 1 818 ? 3.356 -17.182 -13.926 1.00 96.75 818 VAL A CA 1
ATOM 6450 C C . VAL A 1 818 ? 3.470 -15.665 -14.001 1.00 96.75 818 VAL A C 1
ATOM 6452 O O . VAL A 1 818 ? 3.635 -15.027 -12.965 1.00 96.75 818 VAL A O 1
ATOM 6455 N N . SER A 1 819 ? 3.345 -15.060 -15.179 1.00 95.12 819 SER A N 1
ATOM 6456 C CA . SER A 1 819 ? 3.336 -13.602 -15.327 1.00 95.12 819 SER A CA 1
ATOM 6457 C C . SER A 1 819 ? 2.257 -13.144 -16.299 1.00 95.12 819 SER A C 1
ATOM 6459 O O . SER A 1 819 ? 2.163 -13.620 -17.429 1.00 95.12 819 SER A O 1
ATOM 6461 N N . LYS A 1 820 ? 1.439 -12.195 -15.846 1.00 91.00 820 LYS A N 1
ATOM 6462 C CA . LYS A 1 820 ? 0.517 -11.406 -16.674 1.00 91.00 820 LYS A CA 1
ATOM 6463 C C . LYS A 1 820 ? 1.160 -10.089 -17.104 1.00 91.00 820 LYS A C 1
ATOM 6465 O O . LYS A 1 820 ? 0.957 -9.608 -18.212 1.00 91.00 820 LYS A O 1
ATOM 6470 N N . ASP A 1 821 ? 1.894 -9.489 -16.178 1.00 88.19 821 ASP A N 1
ATOM 6471 C CA . ASP A 1 821 ? 2.730 -8.319 -16.375 1.00 88.19 821 ASP A CA 1
ATOM 6472 C C . ASP A 1 821 ? 3.755 -8.252 -15.238 1.00 88.19 821 ASP A C 1
ATOM 6474 O O . ASP A 1 821 ? 3.642 -8.955 -14.232 1.00 88.19 821 ASP A O 1
ATOM 6478 N N . SER A 1 822 ? 4.738 -7.367 -15.374 1.00 84.00 822 SER A N 1
ATOM 6479 C CA . SER A 1 822 ? 5.856 -7.220 -14.440 1.00 84.00 822 SER A CA 1
ATOM 6480 C C . SER A 1 822 ? 5.462 -7.007 -12.961 1.00 84.00 822 SER A C 1
ATOM 6482 O O . SER A 1 822 ? 6.284 -7.251 -12.070 1.00 84.00 822 SER A O 1
ATOM 6484 N N . ASN A 1 823 ? 4.222 -6.568 -12.692 1.00 86.75 823 ASN A N 1
ATOM 6485 C CA . ASN A 1 823 ? 3.660 -6.309 -11.362 1.00 86.75 823 ASN A CA 1
ATOM 6486 C C . ASN A 1 823 ? 2.631 -7.363 -10.904 1.00 86.75 823 ASN A C 1
ATOM 6488 O O . ASN A 1 823 ? 2.239 -7.340 -9.739 1.00 86.75 823 ASN A O 1
ATOM 6492 N N . ASN A 1 824 ? 2.164 -8.244 -11.795 1.00 91.81 824 ASN A N 1
ATOM 6493 C CA . ASN A 1 824 ? 1.156 -9.271 -11.527 1.00 91.81 824 ASN A CA 1
ATOM 6494 C C . ASN A 1 824 ? 1.724 -10.639 -11.921 1.00 91.81 824 ASN A C 1
ATOM 6496 O O . ASN A 1 824 ? 1.535 -11.113 -13.047 1.00 91.81 824 ASN A O 1
ATOM 6500 N N . ARG A 1 825 ? 2.439 -11.258 -10.977 1.00 93.75 825 ARG A N 1
ATOM 6501 C CA . ARG A 1 825 ? 3.175 -12.510 -11.181 1.00 93.75 825 ARG A CA 1
ATOM 6502 C C . ARG A 1 825 ? 3.250 -13.380 -9.921 1.00 93.75 825 ARG A C 1
ATOM 6504 O O . ARG A 1 825 ? 3.140 -12.875 -8.799 1.00 93.75 825 ARG A O 1
ATOM 6511 N N . LEU A 1 826 ? 3.461 -14.674 -10.139 1.00 96.38 826 LEU A N 1
ATOM 6512 C CA . LEU A 1 826 ? 3.653 -15.724 -9.141 1.00 96.38 826 LEU A CA 1
ATOM 6513 C C . LEU A 1 826 ? 4.995 -16.415 -9.406 1.00 96.38 826 LEU A C 1
ATOM 6515 O O . LEU A 1 826 ? 5.239 -16.847 -10.530 1.00 96.38 826 LEU A O 1
ATOM 6519 N N . GLU A 1 827 ? 5.833 -16.535 -8.383 1.00 96.00 827 GLU A N 1
ATOM 6520 C CA . GLU A 1 827 ? 7.151 -17.176 -8.447 1.00 96.00 827 GLU A CA 1
ATOM 6521 C C . GLU A 1 827 ? 7.146 -18.422 -7.547 1.00 96.00 827 GLU A C 1
ATOM 6523 O O . GLU A 1 827 ? 6.716 -18.359 -6.392 1.00 96.00 827 GLU A O 1
ATOM 6528 N N . ILE A 1 828 ? 7.597 -19.563 -8.068 1.00 96.75 828 ILE A N 1
ATOM 6529 C CA . ILE A 1 828 ? 7.585 -20.875 -7.397 1.00 96.75 828 ILE A CA 1
ATOM 6530 C C . ILE A 1 828 ? 8.977 -21.506 -7.540 1.00 96.75 828 ILE A C 1
ATOM 6532 O O . ILE A 1 828 ? 9.546 -21.500 -8.633 1.00 96.75 828 ILE A O 1
ATOM 6536 N N . HIS A 1 829 ? 9.527 -22.066 -6.460 1.00 95.75 829 HIS A N 1
ATOM 6537 C CA . HIS A 1 829 ? 10.826 -22.744 -6.512 1.00 95.75 829 HIS A CA 1
ATOM 6538 C C . HIS A 1 829 ? 10.787 -23.966 -7.444 1.00 95.75 829 HIS A C 1
ATOM 6540 O O . HIS A 1 829 ? 9.786 -24.681 -7.523 1.00 95.75 829 HIS A O 1
ATOM 6546 N N . VAL A 1 830 ? 11.905 -24.253 -8.117 1.00 93.94 830 VAL A N 1
ATOM 6547 C CA . VAL A 1 830 ? 12.082 -25.542 -8.801 1.00 93.94 830 VAL A CA 1
ATOM 6548 C C . VAL A 1 830 ? 12.099 -26.653 -7.735 1.00 93.94 830 VAL A C 1
ATOM 6550 O O . VAL A 1 830 ? 12.902 -26.575 -6.802 1.00 93.94 830 VAL A O 1
ATOM 6553 N N . PRO A 1 831 ? 11.224 -27.674 -7.821 1.00 91.44 831 PRO A N 1
ATOM 6554 C CA . PRO A 1 831 ? 11.165 -28.736 -6.824 1.00 91.44 831 PRO A CA 1
ATOM 6555 C C . PRO A 1 831 ? 12.429 -29.603 -6.860 1.00 91.44 831 PRO A C 1
ATOM 6557 O O . PRO A 1 831 ? 13.083 -29.754 -7.894 1.00 91.44 831 PRO A O 1
ATOM 6560 N N . SER A 1 832 ? 12.752 -30.222 -5.722 1.00 88.31 832 SER A N 1
ATOM 6561 C CA . SER A 1 832 ? 13.854 -31.190 -5.643 1.00 88.31 832 SER A CA 1
ATOM 6562 C C . SER A 1 832 ? 13.617 -32.382 -6.578 1.00 88.31 832 SER A C 1
ATOM 6564 O O . SER A 1 832 ? 12.480 -32.774 -6.826 1.00 88.31 832 SER A O 1
ATOM 6566 N N . ALA A 1 833 ? 14.688 -32.998 -7.084 1.00 85.25 833 ALA A N 1
ATOM 6567 C CA . ALA A 1 833 ? 14.580 -34.103 -8.037 1.00 85.25 833 ALA A CA 1
ATOM 6568 C C . ALA A 1 833 ? 13.713 -35.262 -7.493 1.00 85.25 833 ALA A C 1
ATOM 6570 O O . ALA A 1 833 ? 14.069 -35.905 -6.507 1.00 85.25 833 ALA A O 1
ATOM 6571 N N . GLY A 1 834 ? 12.582 -35.526 -8.159 1.00 80.94 834 GLY A N 1
ATOM 6572 C CA . GLY A 1 834 ? 11.589 -36.538 -7.768 1.00 80.94 834 GLY A CA 1
ATOM 6573 C C . GLY A 1 834 ? 10.365 -36.002 -7.008 1.00 80.94 834 GLY A C 1
ATOM 6574 O O . GLY A 1 834 ? 9.404 -36.746 -6.838 1.00 80.94 834 GLY A O 1
ATOM 6575 N N . MET A 1 835 ? 10.367 -34.731 -6.597 1.00 86.25 835 MET A N 1
ATOM 6576 C CA . MET A 1 835 ? 9.238 -34.043 -5.961 1.00 86.25 835 MET A CA 1
ATOM 6577 C C . MET A 1 835 ? 8.348 -33.374 -7.032 1.00 86.25 835 MET A C 1
ATOM 6579 O O . MET A 1 835 ? 8.881 -32.756 -7.960 1.00 86.25 835 MET A O 1
ATOM 6583 N N . PRO A 1 836 ? 7.008 -33.479 -6.960 1.00 85.56 836 PRO A N 1
ATOM 6584 C CA . PRO A 1 836 ? 6.114 -32.879 -7.949 1.00 85.56 836 PRO A CA 1
ATOM 6585 C C . PRO A 1 836 ? 5.932 -31.370 -7.717 1.00 85.56 836 PRO A C 1
ATOM 6587 O O . PRO A 1 836 ? 5.944 -30.889 -6.585 1.00 85.56 836 PRO A O 1
ATOM 6590 N N . LEU A 1 837 ? 5.678 -30.602 -8.785 1.00 87.06 837 LEU A N 1
ATOM 6591 C CA . LEU A 1 837 ? 5.561 -29.137 -8.692 1.00 87.06 837 LEU A CA 1
ATOM 6592 C C . LEU A 1 837 ? 4.400 -28.660 -7.796 1.00 87.06 837 LEU A C 1
ATOM 6594 O O . LEU A 1 837 ? 4.476 -27.578 -7.221 1.00 87.06 837 LEU A O 1
ATOM 6598 N N . HIS A 1 838 ? 3.351 -29.467 -7.607 1.00 84.25 838 HIS A N 1
ATOM 6599 C CA . HIS A 1 838 ? 2.255 -29.132 -6.690 1.00 84.25 838 HIS A CA 1
ATOM 6600 C C . HIS A 1 838 ? 2.628 -29.239 -5.197 1.00 84.25 838 HIS A C 1
ATOM 6602 O O . HIS A 1 838 ? 1.861 -28.793 -4.346 1.00 84.25 838 HIS A O 1
ATOM 6608 N N . GLU A 1 839 ? 3.800 -29.777 -4.856 1.00 85.88 839 GLU A N 1
ATOM 6609 C CA . GLU A 1 839 ? 4.363 -29.704 -3.502 1.00 85.88 839 GLU A CA 1
ATOM 6610 C C . GLU A 1 839 ? 5.349 -28.529 -3.344 1.00 85.88 839 GLU A C 1
ATOM 6612 O O . GLU A 1 839 ? 5.700 -28.179 -2.221 1.00 85.88 839 GLU A O 1
ATOM 6617 N N . ALA A 1 840 ? 5.778 -27.887 -4.438 1.00 91.44 840 ALA A N 1
ATOM 6618 C CA . ALA A 1 840 ? 6.811 -26.851 -4.408 1.00 91.44 840 ALA A CA 1
ATOM 6619 C C . ALA A 1 840 ? 6.373 -25.572 -3.675 1.00 91.44 840 ALA A C 1
ATOM 6621 O O . ALA A 1 840 ? 5.223 -25.122 -3.783 1.00 91.44 840 ALA A O 1
ATOM 6622 N N . GLU A 1 841 ? 7.323 -24.965 -2.964 1.00 93.31 841 GLU A N 1
ATOM 6623 C CA . GLU A 1 841 ? 7.123 -23.731 -2.208 1.00 93.31 841 GLU A CA 1
ATOM 6624 C C . GLU A 1 841 ? 7.036 -22.497 -3.122 1.00 93.31 841 GLU A C 1
ATOM 6626 O O . GLU A 1 841 ? 7.754 -22.356 -4.116 1.00 93.31 841 GLU A O 1
ATOM 6631 N N . PHE A 1 842 ? 6.142 -21.578 -2.759 1.00 95.12 842 PHE A N 1
ATOM 6632 C CA . PHE A 1 842 ? 5.990 -20.278 -3.406 1.00 95.12 842 PHE A CA 1
ATOM 6633 C C . PHE A 1 842 ? 7.083 -19.314 -2.920 1.00 95.12 842 PHE A C 1
ATOM 6635 O O . PHE A 1 842 ? 7.176 -19.058 -1.720 1.00 95.12 842 PHE A O 1
ATOM 6642 N N . ILE A 1 843 ? 7.839 -18.727 -3.850 1.00 94.56 843 ILE A N 1
ATOM 6643 C CA . ILE A 1 843 ? 8.832 -17.675 -3.582 1.00 94.56 843 ILE A CA 1
ATOM 6644 C C . ILE A 1 843 ? 8.109 -16.356 -3.295 1.00 94.56 843 ILE A C 1
ATOM 6646 O O . ILE A 1 843 ? 8.321 -15.723 -2.260 1.00 94.56 843 ILE A O 1
ATOM 6650 N N . SER A 1 844 ? 7.226 -15.935 -4.208 1.00 93.38 844 SER A N 1
ATOM 6651 C CA . SER A 1 844 ? 6.453 -14.703 -4.053 1.00 93.38 844 SER A CA 1
ATOM 6652 C C . SER A 1 844 ? 5.133 -14.722 -4.830 1.00 93.38 844 SER A C 1
ATOM 6654 O O . SER A 1 844 ? 4.979 -15.401 -5.846 1.00 93.38 844 SER A O 1
ATOM 6656 N N . GLY A 1 845 ? 4.168 -13.944 -4.336 1.00 92.88 845 GLY A N 1
ATOM 6657 C CA . GLY A 1 845 ? 2.907 -13.636 -5.006 1.00 92.88 845 GLY A CA 1
ATOM 6658 C C . GLY A 1 845 ? 2.711 -12.124 -5.056 1.00 92.88 845 GLY A C 1
ATOM 6659 O O . GLY A 1 845 ? 2.824 -11.433 -4.038 1.00 92.88 845 GLY A O 1
ATOM 6660 N N . SER A 1 846 ? 2.457 -11.589 -6.249 1.00 89.56 846 SER A N 1
ATOM 6661 C CA . SER A 1 846 ? 2.428 -10.146 -6.501 1.00 89.56 846 SER A CA 1
ATOM 6662 C C . SER A 1 846 ? 1.280 -9.734 -7.423 1.00 89.56 846 SER A C 1
ATOM 6664 O O . SER A 1 846 ? 0.782 -10.519 -8.230 1.00 89.56 846 SER A O 1
ATOM 6666 N N . GLY A 1 847 ? 0.848 -8.480 -7.290 1.00 87.00 847 GLY A N 1
ATOM 6667 C CA . GLY A 1 847 ? -0.278 -7.929 -8.038 1.00 87.00 847 GLY A CA 1
ATOM 6668 C C . GLY A 1 847 ? -1.576 -7.875 -7.240 1.00 87.00 847 GLY A C 1
ATOM 6669 O O . GLY A 1 847 ? -1.600 -8.072 -6.026 1.00 87.00 847 GLY A O 1
ATOM 6670 N N . GLY A 1 848 ? -2.673 -7.561 -7.929 1.00 86.06 848 GLY A N 1
ATOM 6671 C CA . GLY A 1 848 ? -3.965 -7.266 -7.294 1.00 86.06 848 GLY A CA 1
ATOM 6672 C C . GLY A 1 848 ? -4.758 -8.477 -6.785 1.00 86.06 848 GLY A C 1
ATOM 6673 O O . GLY A 1 848 ? -5.764 -8.276 -6.110 1.00 86.06 848 GLY A O 1
ATOM 6674 N N . THR A 1 849 ? -4.347 -9.701 -7.133 1.00 90.88 849 THR A N 1
ATOM 6675 C CA . THR A 1 849 ? -5.082 -10.957 -6.857 1.00 90.88 849 THR A CA 1
ATOM 6676 C C . THR A 1 849 ? -4.169 -12.108 -6.412 1.00 90.88 849 THR A C 1
ATOM 6678 O O . THR A 1 849 ? -4.523 -13.271 -6.569 1.00 90.88 849 THR A O 1
ATOM 6681 N N . LEU A 1 850 ? -2.956 -11.802 -5.942 1.00 93.94 850 LEU A N 1
ATOM 6682 C CA . LEU A 1 850 ? -1.976 -12.775 -5.426 1.00 93.94 850 LEU A CA 1
ATOM 6683 C C . LEU A 1 850 ? -1.221 -12.241 -4.194 1.00 93.94 850 LEU A C 1
ATOM 6685 O O . LEU A 1 850 ? -0.269 -12.860 -3.731 1.00 93.94 850 LEU A O 1
ATOM 6689 N N . ALA A 1 851 ? -1.603 -11.080 -3.662 1.00 90.00 851 ALA A N 1
ATOM 6690 C CA . ALA A 1 851 ? -0.883 -10.400 -2.588 1.00 90.00 851 ALA A CA 1
ATOM 6691 C C . ALA A 1 851 ? -1.067 -11.053 -1.204 1.00 90.00 851 ALA A C 1
ATOM 6693 O O . ALA A 1 851 ? -0.301 -10.740 -0.290 1.00 90.00 851 ALA A O 1
ATOM 6694 N N . CYS A 1 852 ? -2.067 -11.930 -1.060 1.00 93.75 852 CYS A N 1
ATOM 6695 C CA . CYS A 1 852 ? -2.406 -12.669 0.160 1.00 93.75 852 CYS A CA 1
ATOM 6696 C C . CYS A 1 852 ? -2.477 -14.197 -0.080 1.00 93.75 852 CYS A C 1
ATOM 6698 O O . CYS A 1 852 ? -3.294 -14.893 0.517 1.00 93.75 852 CYS A O 1
ATOM 6700 N N . PHE A 1 853 ? -1.616 -14.730 -0.959 1.00 94.25 853 PHE A N 1
ATOM 6701 C CA . PHE A 1 853 ? -1.569 -16.146 -1.375 1.00 94.25 853 PHE A CA 1
ATOM 6702 C C . PHE A 1 853 ? -1.297 -17.179 -0.250 1.00 94.25 853 PHE A C 1
ATOM 6704 O O . PHE A 1 853 ? -1.519 -18.382 -0.435 1.00 94.25 853 PHE A O 1
ATOM 6711 N N . GLN A 1 854 ? -0.819 -16.719 0.912 1.00 92.25 854 GLN A N 1
ATOM 6712 C CA . GLN A 1 854 ? -0.634 -17.510 2.137 1.00 92.25 854 GLN A CA 1
ATOM 6713 C C . GLN A 1 854 ? -1.694 -17.161 3.193 1.00 92.25 854 GLN A C 1
ATOM 6715 O O . GLN A 1 854 ? -2.451 -18.031 3.614 1.00 92.25 854 GLN A O 1
ATOM 6720 N N . GLU A 1 855 ? -1.768 -15.890 3.595 1.00 92.12 855 GLU A N 1
ATOM 6721 C CA . GLU A 1 855 ? -2.717 -15.365 4.584 1.00 92.12 855 GLU A CA 1
ATOM 6722 C C . GLU A 1 855 ? -3.073 -13.890 4.285 1.00 92.12 855 GLU A C 1
ATOM 6724 O O . GLU A 1 855 ? -2.352 -13.232 3.525 1.00 92.12 855 GLU A O 1
ATOM 6729 N N . PRO A 1 856 ? -4.127 -13.313 4.900 1.00 91.00 856 PRO A N 1
ATOM 6730 C CA . PRO A 1 856 ? -4.421 -11.886 4.782 1.00 91.00 856 PRO A CA 1
ATOM 6731 C C . PRO A 1 856 ? -3.383 -11.030 5.518 1.00 91.00 856 PRO A C 1
ATOM 6733 O O . PRO A 1 856 ? -3.244 -11.117 6.739 1.00 91.00 856 PRO A O 1
ATOM 6736 N N . GLN A 1 857 ? -2.708 -10.155 4.773 1.00 87.12 857 GLN A N 1
ATOM 6737 C CA . GLN A 1 857 ? -1.626 -9.301 5.265 1.00 87.12 857 GLN A CA 1
ATOM 6738 C C . GLN A 1 857 ? -2.100 -7.861 5.559 1.00 87.12 857 GLN A C 1
ATOM 6740 O O . GLN A 1 857 ? -2.613 -7.206 4.648 1.00 87.12 857 GLN A O 1
ATOM 6745 N N . PRO A 1 858 ? -1.852 -7.285 6.757 1.00 85.94 858 PRO A N 1
ATOM 6746 C CA . PRO A 1 858 ? -2.251 -5.910 7.097 1.00 85.94 858 PRO A CA 1
ATOM 6747 C C . PRO A 1 858 ? -1.424 -4.821 6.383 1.00 85.94 858 PRO A C 1
ATOM 6749 O O . PRO A 1 858 ? -1.618 -3.633 6.619 1.00 85.94 858 PRO A O 1
ATOM 6752 N N . THR A 1 859 ? -0.503 -5.196 5.491 1.00 87.56 859 THR A N 1
ATOM 6753 C CA . THR A 1 859 ? 0.175 -4.290 4.543 1.00 87.56 859 THR A CA 1
ATOM 6754 C C . THR A 1 859 ? -0.561 -4.170 3.202 1.00 87.56 859 THR A C 1
ATOM 6756 O O . THR A 1 859 ? -0.175 -3.365 2.353 1.00 87.56 859 THR A O 1
ATOM 6759 N N . LYS A 1 860 ? -1.627 -4.953 2.985 1.00 87.94 860 LYS A N 1
ATOM 6760 C CA . LYS A 1 860 ? -2.406 -5.007 1.740 1.00 87.94 860 LYS A CA 1
ATOM 6761 C C . LYS A 1 860 ? -3.832 -4.497 1.972 1.00 87.94 860 LYS A C 1
ATOM 6763 O O . LYS A 1 860 ? -4.379 -4.613 3.064 1.00 87.94 860 LYS A O 1
ATOM 6768 N N . SER A 1 861 ? -4.458 -3.969 0.921 1.00 82.50 861 SER A N 1
ATOM 6769 C CA . SER A 1 861 ? -5.870 -3.565 0.932 1.00 82.50 861 SER A CA 1
ATOM 6770 C C . SER A 1 861 ? -6.618 -4.364 -0.133 1.00 82.50 861 SER A C 1
ATOM 6772 O O . SER A 1 861 ? -6.576 -4.018 -1.312 1.00 82.50 861 SER A O 1
ATOM 6774 N N . LEU A 1 862 ? -7.265 -5.457 0.274 1.00 83.62 862 LEU A N 1
ATOM 6775 C CA . LEU A 1 862 ? -8.069 -6.281 -0.630 1.00 83.62 862 LEU A CA 1
ATOM 6776 C C . LEU A 1 862 ? -9.461 -5.671 -0.864 1.00 83.62 862 LEU A C 1
ATOM 6778 O O . LEU A 1 862 ? -9.979 -4.913 -0.037 1.00 83.62 862 LEU A O 1
ATOM 6782 N N . ALA A 1 863 ? -10.061 -6.042 -1.996 1.00 84.00 863 ALA A N 1
ATOM 6783 C CA . ALA A 1 863 ? -11.438 -5.726 -2.386 1.00 84.00 863 ALA A CA 1
ATOM 6784 C C . ALA A 1 863 ? -12.255 -7.013 -2.636 1.00 84.00 863 ALA A C 1
ATOM 6786 O O . ALA A 1 863 ? -13.165 -7.041 -3.467 1.00 84.00 863 ALA A O 1
ATOM 6787 N N . HIS A 1 864 ? -11.845 -8.105 -1.988 1.00 91.00 864 HIS A N 1
ATOM 6788 C CA . HIS A 1 864 ? -12.360 -9.466 -2.124 1.00 91.00 864 HIS A CA 1
ATOM 6789 C C . HIS A 1 864 ? -11.791 -10.347 -0.990 1.00 91.00 864 HIS A C 1
ATOM 6791 O O . HIS A 1 864 ? -10.790 -9.957 -0.381 1.00 91.00 864 HIS A O 1
ATOM 6797 N N . PRO A 1 865 ? -12.392 -11.516 -0.701 1.00 94.81 865 PRO A N 1
ATOM 6798 C CA . PRO A 1 865 ? -11.859 -12.484 0.261 1.00 94.81 865 PRO A CA 1
ATOM 6799 C C . PRO A 1 865 ? -10.454 -12.982 -0.107 1.00 94.81 865 PRO A C 1
ATOM 6801 O O . PRO A 1 865 ? -10.197 -13.331 -1.260 1.00 94.81 865 PRO A O 1
ATOM 6804 N N . ALA A 1 866 ? -9.549 -13.074 0.870 1.00 96.12 866 ALA A N 1
ATOM 6805 C CA . ALA A 1 866 ? -8.162 -13.496 0.637 1.00 96.12 866 ALA A CA 1
ATOM 6806 C C . ALA A 1 866 ? -8.033 -14.960 0.165 1.00 96.12 866 ALA A C 1
ATOM 6808 O O . ALA A 1 866 ? -7.033 -15.315 -0.455 1.00 96.12 866 ALA A O 1
ATOM 6809 N N . VAL A 1 867 ? -9.058 -15.794 0.383 1.00 97.69 867 VAL A N 1
ATOM 6810 C CA . VAL A 1 867 ? -9.114 -17.162 -0.155 1.00 97.69 867 VAL A CA 1
ATOM 6811 C C . VAL A 1 867 ? -9.020 -17.204 -1.687 1.00 97.69 867 VAL A C 1
ATOM 6813 O O . VAL A 1 867 ? -8.540 -18.192 -2.233 1.00 97.69 867 VAL A O 1
ATOM 6816 N N . LEU A 1 868 ? -9.401 -16.131 -2.399 1.00 97.44 868 LEU A N 1
ATOM 6817 C CA . LEU A 1 868 ? -9.250 -16.075 -3.858 1.00 97.44 868 LEU A CA 1
ATOM 6818 C C . LEU A 1 868 ? -7.774 -15.973 -4.272 1.00 97.44 868 LEU A C 1
ATOM 6820 O O . LEU A 1 868 ? -7.364 -16.687 -5.181 1.00 97.44 868 LEU A O 1
ATOM 6824 N N . ASP A 1 869 ? -6.963 -15.164 -3.580 1.00 97.25 869 ASP A N 1
ATOM 6825 C CA . ASP A 1 869 ? -5.508 -15.089 -3.803 1.00 97.25 869 ASP A CA 1
ATOM 6826 C C . ASP A 1 869 ? -4.840 -16.437 -3.474 1.00 97.25 869 ASP A C 1
ATOM 6828 O O . ASP A 1 869 ? -3.997 -16.933 -4.225 1.00 97.25 869 ASP A O 1
ATOM 6832 N N . TRP A 1 870 ? -5.244 -17.046 -2.353 1.00 97.69 870 TRP A N 1
ATOM 6833 C CA . TRP A 1 870 ? -4.768 -18.353 -1.887 1.00 97.69 870 TRP A CA 1
ATOM 6834 C C . TRP A 1 870 ? -5.075 -19.471 -2.895 1.00 97.69 870 TRP A C 1
ATOM 6836 O O . TRP A 1 870 ? -4.200 -20.285 -3.208 1.00 97.69 870 TRP A O 1
ATOM 6846 N N . ALA A 1 871 ? -6.298 -19.500 -3.431 1.00 98.06 871 ALA A N 1
ATOM 6847 C CA . ALA A 1 871 ? -6.743 -20.528 -4.364 1.00 98.06 871 ALA A CA 1
ATOM 6848 C C . ALA A 1 871 ? -6.202 -20.288 -5.778 1.00 98.06 871 ALA A C 1
ATOM 6850 O O . ALA A 1 871 ? -5.785 -21.244 -6.425 1.00 98.06 871 ALA A O 1
ATOM 6851 N N . LEU A 1 872 ? -6.122 -19.035 -6.240 1.00 97.94 872 LEU A N 1
ATOM 6852 C CA . LEU A 1 872 ? -5.559 -18.702 -7.550 1.00 97.94 872 LEU A CA 1
ATOM 6853 C C . LEU A 1 872 ? -4.080 -19.093 -7.637 1.00 97.94 872 LEU A C 1
ATOM 6855 O O . LEU A 1 872 ? -3.686 -19.739 -8.603 1.00 97.94 872 LEU A O 1
ATOM 6859 N N . ALA A 1 873 ? -3.273 -18.772 -6.619 1.00 97.38 873 ALA A N 1
ATOM 6860 C CA . ALA A 1 873 ? -1.861 -19.160 -6.586 1.00 97.38 873 ALA A CA 1
ATOM 6861 C C . ALA A 1 873 ? -1.673 -20.684 -6.718 1.00 97.38 873 ALA A C 1
ATOM 6863 O O . ALA A 1 873 ? -0.779 -21.155 -7.420 1.00 97.38 873 ALA A O 1
ATOM 6864 N N . ARG A 1 874 ? -2.557 -21.467 -6.086 1.00 97.00 874 ARG A N 1
ATOM 6865 C CA . ARG A 1 874 ? -2.546 -22.933 -6.175 1.00 97.00 874 ARG A CA 1
ATOM 6866 C C . ARG A 1 874 ? -3.048 -23.420 -7.531 1.00 97.00 874 ARG A C 1
ATOM 6868 O O . ARG A 1 874 ? -2.355 -24.214 -8.150 1.00 97.00 874 ARG A O 1
ATOM 6875 N N . TYR A 1 875 ? -4.162 -22.894 -8.038 1.00 97.44 875 TYR A N 1
ATOM 6876 C CA . TYR A 1 875 ? -4.707 -23.244 -9.354 1.00 97.44 875 TYR A CA 1
ATOM 6877 C C . TYR A 1 875 ? -3.695 -23.005 -10.488 1.00 97.44 875 TYR A C 1
ATOM 6879 O O . TYR A 1 875 ? -3.479 -23.883 -11.320 1.00 97.44 875 TYR A O 1
ATOM 6887 N N . LEU A 1 876 ? -2.994 -21.867 -10.467 1.00 97.00 876 LEU A N 1
ATOM 6888 C CA . LEU A 1 876 ? -1.932 -21.563 -11.429 1.00 97.00 876 LEU A CA 1
ATOM 6889 C C . LEU A 1 876 ? -0.730 -22.521 -11.300 1.00 97.00 876 LEU A C 1
ATOM 6891 O O . LEU A 1 876 ? -0.175 -22.942 -12.314 1.00 97.00 876 LEU A O 1
ATOM 6895 N N . ARG A 1 877 ? -0.355 -22.926 -10.077 1.00 95.81 877 ARG A N 1
ATOM 6896 C CA . ARG A 1 877 ? 0.672 -23.958 -9.843 1.00 95.81 877 ARG A CA 1
ATOM 6897 C C . ARG A 1 877 ? 0.239 -25.339 -10.353 1.00 95.81 877 ARG A C 1
ATOM 6899 O O . ARG A 1 877 ? 1.081 -26.065 -10.869 1.00 95.81 877 ARG A O 1
ATOM 6906 N N . GLU A 1 878 ? -1.046 -25.695 -10.266 1.00 94.69 878 GLU A N 1
ATOM 6907 C CA . GLU A 1 878 ? -1.565 -26.943 -10.854 1.00 94.69 878 GLU A CA 1
ATOM 6908 C C . GLU A 1 878 ? -1.559 -26.923 -12.394 1.00 94.69 878 GLU A C 1
ATOM 6910 O O . GLU A 1 878 ? -1.312 -27.965 -13.003 1.00 94.69 878 GLU A O 1
ATOM 6915 N N . ILE A 1 879 ? -1.776 -25.756 -13.021 1.00 94.75 879 ILE A N 1
ATOM 6916 C CA . ILE A 1 879 ? -1.632 -25.571 -14.477 1.00 94.75 879 ILE A CA 1
ATOM 6917 C C . ILE A 1 879 ? -0.173 -25.789 -14.905 1.00 94.75 879 ILE A C 1
ATOM 6919 O O . ILE A 1 879 ? 0.082 -26.638 -15.756 1.00 94.75 879 ILE A O 1
ATOM 6923 N N . ILE A 1 880 ? 0.800 -25.101 -14.285 1.00 93.25 880 ILE A N 1
ATOM 6924 C CA . ILE A 1 880 ? 2.231 -25.321 -14.601 1.00 93.25 880 ILE A CA 1
ATOM 6925 C C . ILE A 1 880 ? 2.646 -26.766 -14.283 1.00 93.25 880 ILE A C 1
ATOM 6927 O O . ILE A 1 880 ? 3.411 -27.374 -15.026 1.00 93.25 880 ILE A O 1
ATOM 6931 N N . GLY A 1 881 ? 2.104 -27.347 -13.210 1.00 89.44 881 GLY A N 1
ATOM 6932 C CA . GLY A 1 881 ? 2.340 -28.738 -12.824 1.00 89.44 881 GLY A CA 1
ATOM 6933 C C . GLY A 1 881 ? 1.750 -29.780 -13.779 1.00 89.44 881 GLY A C 1
ATOM 6934 O O . GLY A 1 881 ? 1.907 -30.972 -13.517 1.00 89.44 881 GLY A O 1
ATOM 6935 N N . GLY A 1 882 ? 1.065 -29.365 -14.852 1.00 88.75 882 GLY A N 1
ATOM 6936 C CA . GLY A 1 882 ? 0.491 -30.260 -15.854 1.00 88.75 882 GLY A CA 1
ATOM 6937 C C . GLY A 1 882 ? -0.626 -31.150 -15.310 1.00 88.75 882 GLY A C 1
ATOM 6938 O O . GLY A 1 882 ? -0.823 -32.254 -15.821 1.00 88.75 882 GLY A O 1
ATOM 6939 N N . ARG A 1 883 ? -1.345 -30.721 -14.258 1.00 89.31 883 ARG A N 1
ATOM 6940 C CA . ARG A 1 883 ? -2.416 -31.529 -13.659 1.00 89.31 883 ARG A CA 1
ATOM 6941 C C . ARG A 1 883 ? -3.474 -31.848 -14.709 1.00 89.31 883 ARG A C 1
ATOM 6943 O O . ARG A 1 883 ? -4.064 -30.943 -15.292 1.00 89.31 883 ARG A O 1
ATOM 6950 N N . THR A 1 884 ? -3.777 -33.132 -14.880 1.00 88.94 884 THR A N 1
ATOM 6951 C CA . THR A 1 884 ? -4.866 -33.586 -15.750 1.00 88.94 884 THR A CA 1
ATOM 6952 C C . THR A 1 884 ? -6.143 -33.910 -14.980 1.00 88.94 884 THR A C 1
ATOM 6954 O O . THR A 1 884 ? -6.090 -34.565 -13.940 1.00 88.94 884 THR A O 1
ATOM 6957 N N . ILE A 1 885 ? -7.294 -33.535 -15.539 1.00 88.62 885 ILE A N 1
ATOM 6958 C CA . ILE A 1 885 ? -8.642 -33.908 -15.098 1.00 88.62 885 ILE A CA 1
ATOM 6959 C C . ILE A 1 885 ? -9.334 -34.607 -16.273 1.00 88.62 885 ILE A C 1
ATOM 6961 O O . ILE A 1 885 ? -9.410 -34.045 -17.362 1.00 88.62 885 ILE A O 1
ATOM 6965 N N . ASN A 1 886 ? -9.824 -35.836 -16.075 1.00 87.88 886 ASN A N 1
ATOM 6966 C CA . ASN A 1 886 ? -10.426 -36.659 -17.140 1.00 87.88 886 ASN A CA 1
ATOM 6967 C C . ASN A 1 886 ? -9.551 -36.719 -18.414 1.00 87.88 886 ASN A C 1
ATOM 6969 O O . ASN A 1 886 ? -10.016 -36.435 -19.515 1.00 87.88 886 ASN A O 1
ATOM 6973 N N . GLU A 1 887 ? -8.263 -37.036 -18.227 1.00 88.19 887 GLU A N 1
ATOM 6974 C CA . GLU A 1 887 ? -7.219 -37.131 -19.269 1.00 88.19 887 GLU A CA 1
ATOM 6975 C C . GLU A 1 887 ? -6.864 -35.812 -19.996 1.00 88.19 887 GLU A C 1
ATOM 6977 O O . GLU A 1 887 ? -5.992 -35.811 -20.862 1.00 88.19 887 GLU A O 1
ATOM 6982 N N . ARG A 1 888 ? -7.455 -34.668 -19.615 1.00 87.75 888 ARG A N 1
ATOM 6983 C CA . ARG A 1 888 ? -7.136 -33.339 -20.175 1.00 87.75 888 ARG A CA 1
ATOM 6984 C C . ARG A 1 888 ? -6.310 -32.496 -19.200 1.00 87.75 888 ARG A C 1
ATOM 6986 O O . ARG A 1 888 ? -6.696 -32.433 -18.033 1.00 87.75 888 ARG A O 1
ATOM 6993 N N . PRO A 1 889 ? -5.211 -31.845 -19.618 1.00 91.06 889 PRO A N 1
ATOM 6994 C CA . PRO A 1 889 ? -4.464 -30.928 -18.757 1.00 91.06 889 PRO A CA 1
ATOM 6995 C C . PRO A 1 889 ? -5.280 -29.668 -18.443 1.00 91.06 889 PRO A C 1
ATOM 6997 O O . PRO A 1 889 ? -6.033 -29.192 -19.287 1.00 91.06 889 PRO A O 1
ATOM 7000 N N . LEU A 1 890 ? -5.100 -29.103 -17.247 1.00 94.06 890 LEU A N 1
ATOM 7001 C CA . LEU A 1 890 ? -5.518 -27.729 -16.964 1.00 94.06 890 LEU A CA 1
ATOM 7002 C C . LEU A 1 890 ? -4.652 -26.758 -17.782 1.00 94.06 890 LEU A C 1
ATOM 7004 O O . LEU A 1 890 ? -3.435 -26.931 -17.852 1.00 94.06 890 LEU A O 1
ATOM 7008 N N . ALA A 1 891 ? -5.265 -25.729 -18.366 1.00 93.31 891 ALA A N 1
ATOM 7009 C CA . ALA A 1 891 ? -4.605 -24.800 -19.281 1.00 93.31 891 ALA A CA 1
ATOM 7010 C C . ALA A 1 891 ? -4.900 -23.331 -18.931 1.00 93.31 891 ALA A C 1
ATOM 7012 O O . ALA A 1 891 ? -5.787 -23.035 -18.132 1.00 93.31 891 ALA A O 1
ATOM 7013 N N . LEU A 1 892 ? -4.147 -22.398 -19.527 1.00 94.94 892 LEU A N 1
ATOM 7014 C CA . LEU A 1 892 ? -4.390 -20.956 -19.369 1.00 94.94 892 LEU A CA 1
ATOM 7015 C C . LEU A 1 892 ? -5.456 -20.413 -20.329 1.00 94.94 892 LEU A C 1
ATOM 7017 O O . LEU A 1 892 ? -5.895 -19.287 -20.143 1.00 94.94 892 LEU A O 1
ATOM 7021 N N . ASP A 1 893 ? -5.838 -21.153 -21.363 1.00 93.31 893 ASP A N 1
ATOM 7022 C CA . ASP A 1 893 ? -6.787 -20.764 -22.414 1.00 93.31 893 ASP A CA 1
ATOM 7023 C C . ASP A 1 893 ? -8.140 -21.503 -22.341 1.00 93.31 893 ASP A C 1
ATOM 7025 O O . ASP A 1 893 ? -9.031 -21.256 -23.157 1.00 93.31 893 ASP A O 1
ATOM 7029 N N . GLU A 1 894 ? -8.333 -22.348 -21.322 1.00 93.50 894 GLU A N 1
ATOM 7030 C CA . GLU A 1 894 ? -9.641 -22.891 -20.933 1.00 93.50 894 GLU A CA 1
ATOM 7031 C C . GLU A 1 894 ? -10.231 -22.125 -19.724 1.00 93.50 894 GLU A C 1
ATOM 7033 O O . GLU A 1 894 ? -9.474 -21.628 -18.888 1.00 93.50 894 GLU A O 1
ATOM 7038 N N . PRO A 1 895 ? -11.573 -22.044 -19.581 1.00 96.00 895 PRO A N 1
ATOM 7039 C CA . PRO A 1 895 ? -12.234 -21.527 -18.376 1.00 96.00 895 PRO A CA 1
ATOM 7040 C C . PRO A 1 895 ? -11.857 -22.288 -17.099 1.00 96.00 895 PRO A C 1
ATOM 7042 O O . PRO A 1 895 ? -11.391 -23.428 -17.151 1.00 96.00 895 PRO A O 1
ATOM 7045 N N . LEU A 1 896 ? -12.120 -21.700 -15.926 1.00 96.81 896 LEU A N 1
ATOM 7046 C CA . LEU A 1 896 ? -11.714 -22.320 -14.666 1.00 96.81 896 LEU A CA 1
ATOM 7047 C C . LEU A 1 896 ? -12.437 -23.657 -14.449 1.00 96.81 896 LEU A C 1
ATOM 7049 O O . LEU A 1 896 ? -13.671 -23.731 -14.413 1.00 96.81 896 LEU A O 1
ATOM 7053 N N . ASN A 1 897 ? -11.648 -24.712 -14.236 1.00 97.38 897 ASN A N 1
ATOM 7054 C CA . ASN A 1 897 ? -12.156 -26.023 -13.857 1.00 97.38 897 ASN A CA 1
ATOM 7055 C C . ASN A 1 897 ? -12.772 -25.948 -12.449 1.00 97.38 897 ASN A C 1
ATOM 7057 O O . ASN A 1 897 ? -12.070 -25.864 -11.436 1.00 97.38 897 ASN A O 1
ATOM 7061 N N . ARG A 1 898 ? -14.106 -25.963 -12.406 1.00 97.38 898 ARG A N 1
ATOM 7062 C CA . ARG A 1 898 ? -14.901 -25.738 -11.194 1.00 97.38 898 ARG A CA 1
ATOM 7063 C C . ARG A 1 898 ? -14.775 -26.865 -10.169 1.00 97.38 898 ARG A C 1
ATOM 7065 O O . ARG A 1 898 ? -14.819 -26.567 -8.981 1.00 97.38 898 ARG A O 1
ATOM 7072 N N . ASP A 1 899 ? -14.494 -28.101 -10.582 1.00 96.50 899 ASP A N 1
ATOM 7073 C CA . ASP A 1 899 ? -14.213 -29.207 -9.654 1.00 96.50 899 ASP A CA 1
ATOM 7074 C C . ASP A 1 899 ? -12.884 -28.991 -8.910 1.00 96.50 899 ASP A C 1
ATOM 7076 O O . ASP A 1 899 ? -12.813 -29.150 -7.690 1.00 96.50 899 ASP A O 1
ATOM 7080 N N . VAL A 1 900 ? -11.835 -28.549 -9.617 1.00 96.94 900 VAL A N 1
ATOM 7081 C CA . VAL A 1 900 ? -10.537 -28.198 -9.008 1.00 96.94 900 VAL A CA 1
ATOM 7082 C C . VAL A 1 900 ? -10.661 -26.949 -8.134 1.00 96.94 900 VAL A C 1
ATOM 7084 O O . VAL A 1 900 ? -10.127 -26.926 -7.026 1.00 96.94 900 VAL A O 1
ATOM 7087 N N . GLY A 1 901 ? -11.415 -25.936 -8.574 1.00 97.88 901 GLY A N 1
ATOM 7088 C CA . GLY A 1 901 ? -11.751 -24.777 -7.743 1.00 97.88 901 GLY A CA 1
ATOM 7089 C C . GLY A 1 901 ? -12.483 -25.179 -6.458 1.00 97.88 901 GLY A C 1
ATOM 7090 O O . GLY A 1 901 ? -12.132 -24.716 -5.372 1.00 97.88 901 GLY A O 1
ATOM 7091 N N . ARG A 1 902 ? -13.461 -26.088 -6.557 1.00 98.31 902 ARG A N 1
ATOM 7092 C CA . ARG A 1 902 ? -14.241 -26.597 -5.422 1.00 98.31 902 ARG A CA 1
ATOM 7093 C C . ARG A 1 902 ? -13.388 -27.418 -4.460 1.00 98.31 902 ARG A C 1
ATOM 7095 O O . ARG A 1 902 ? -13.552 -27.267 -3.250 1.00 98.31 902 ARG A O 1
ATOM 7102 N N . TRP A 1 903 ? -12.458 -28.223 -4.973 1.00 97.56 903 TRP A N 1
ATOM 7103 C CA . TRP A 1 903 ? -11.458 -28.925 -4.167 1.00 97.56 903 TRP A CA 1
ATOM 7104 C C . TRP A 1 903 ? -10.540 -27.949 -3.416 1.00 97.56 903 TRP A C 1
ATOM 7106 O O . TRP A 1 903 ? -10.392 -28.085 -2.205 1.00 97.56 903 TRP A O 1
ATOM 7116 N N . LEU A 1 904 ? -10.003 -26.920 -4.082 1.00 97.94 904 LEU A N 1
ATOM 7117 C CA . LEU A 1 904 ? -9.168 -25.898 -3.433 1.00 97.94 904 LEU A CA 1
ATOM 7118 C C . LEU A 1 904 ? -9.931 -25.135 -2.336 1.00 97.94 904 LEU A C 1
ATOM 7120 O O . LEU A 1 904 ? -9.391 -24.911 -1.254 1.00 97.94 904 LEU A O 1
ATOM 7124 N N . MET A 1 905 ? -11.198 -24.782 -2.576 1.00 98.38 905 MET A N 1
ATOM 7125 C CA . MET A 1 905 ? -12.050 -24.141 -1.564 1.00 98.38 905 MET A CA 1
ATOM 7126 C C . MET A 1 905 ? -12.391 -25.083 -0.398 1.00 98.38 905 MET A C 1
ATOM 7128 O O . MET A 1 905 ? -12.466 -24.633 0.743 1.00 98.38 905 MET A O 1
ATOM 7132 N N . ALA A 1 906 ? -12.560 -26.385 -0.648 1.00 98.38 906 ALA A N 1
ATOM 7133 C CA . ALA A 1 906 ? -12.721 -27.374 0.417 1.00 98.38 906 ALA A CA 1
ATOM 7134 C C . ALA A 1 906 ? -11.434 -27.515 1.248 1.00 98.38 906 ALA A C 1
ATOM 7136 O O . ALA A 1 906 ? -11.497 -27.385 2.466 1.00 98.38 906 ALA A O 1
ATOM 7137 N N . GLN A 1 907 ? -10.263 -27.651 0.615 1.00 97.62 907 GLN A N 1
ATOM 7138 C CA . GLN A 1 907 ? -8.964 -27.692 1.298 1.00 97.62 907 GLN A CA 1
ATOM 7139 C C . GLN A 1 907 ? -8.742 -26.453 2.184 1.00 97.62 907 GLN A C 1
ATOM 7141 O O . GLN A 1 907 ? -8.403 -26.589 3.360 1.00 97.62 907 GLN A O 1
ATOM 7146 N N . ALA A 1 908 ? -9.001 -25.248 1.661 1.00 97.81 908 ALA A N 1
ATOM 7147 C CA . ALA A 1 908 ? -8.873 -23.996 2.414 1.00 97.81 908 ALA A CA 1
ATOM 7148 C C . ALA A 1 908 ? -9.789 -23.918 3.651 1.00 97.81 908 ALA A C 1
ATOM 7150 O O . ALA A 1 908 ? -9.486 -23.194 4.599 1.00 97.81 908 ALA A O 1
ATOM 7151 N N . ARG A 1 909 ? -10.921 -24.631 3.638 1.00 98.19 909 ARG A N 1
ATOM 7152 C CA . ARG A 1 909 ? -11.888 -24.690 4.743 1.00 98.19 909 ARG A CA 1
ATOM 7153 C C . ARG A 1 909 ? -11.576 -25.816 5.731 1.00 98.19 909 ARG A C 1
ATOM 7155 O O . ARG A 1 909 ? -11.752 -25.641 6.933 1.00 98.19 909 ARG A O 1
ATOM 7162 N N . ASP A 1 910 ? -11.184 -26.979 5.218 1.00 97.19 910 ASP A N 1
ATOM 7163 C CA . ASP A 1 910 ? -11.171 -28.231 5.970 1.00 97.19 910 ASP A CA 1
ATOM 7164 C C . ASP A 1 910 ? -9.795 -28.574 6.545 1.00 97.19 910 ASP A C 1
ATOM 7166 O O . ASP A 1 910 ? -9.733 -29.000 7.699 1.00 97.19 910 ASP A O 1
ATOM 7170 N N . GLU A 1 911 ? -8.725 -28.366 5.769 1.00 96.44 911 GLU A N 1
ATOM 7171 C CA . GLU A 1 911 ? -7.348 -28.785 6.088 1.00 96.44 911 GLU A CA 1
ATOM 7172 C C . GLU A 1 911 ? -6.519 -27.684 6.774 1.00 96.44 911 GLU A C 1
ATOM 7174 O O . GLU A 1 911 ? -5.506 -27.979 7.409 1.00 96.44 911 GLU A O 1
ATOM 7179 N N . LEU A 1 912 ? -6.934 -26.417 6.664 1.00 96.81 912 LEU A N 1
ATOM 7180 C CA . LEU A 1 912 ? -6.305 -25.302 7.377 1.00 96.81 912 LEU A CA 1
ATOM 7181 C C . LEU A 1 912 ? -6.802 -25.194 8.828 1.00 96.81 912 LEU A C 1
ATOM 7183 O O . LEU A 1 912 ? -7.889 -25.652 9.186 1.00 96.81 912 LEU A O 1
ATOM 7187 N N . ASP A 1 913 ? -6.009 -24.507 9.653 1.00 97.25 913 ASP A N 1
ATOM 7188 C CA . ASP A 1 913 ? -6.447 -24.011 10.959 1.00 97.25 913 ASP A CA 1
ATOM 7189 C C . ASP A 1 913 ? -7.759 -23.193 10.827 1.00 97.25 913 ASP A C 1
ATOM 7191 O O . ASP A 1 913 ? -7.838 -22.330 9.945 1.00 97.25 913 ASP A O 1
ATOM 7195 N N . PRO A 1 914 ? -8.786 -23.411 11.679 1.00 98.06 914 PRO A N 1
ATOM 7196 C CA . PRO A 1 914 ? -10.080 -22.742 11.535 1.00 98.06 914 PRO A CA 1
ATOM 7197 C C . PRO A 1 914 ? -10.033 -21.209 11.596 1.00 98.06 914 PRO A C 1
ATOM 7199 O O . PRO A 1 914 ? -10.816 -20.553 10.904 1.00 98.06 914 PRO A O 1
ATOM 7202 N N . LEU A 1 915 ? -9.117 -20.619 12.374 1.00 97.44 915 LEU A N 1
ATOM 7203 C CA . LEU A 1 915 ? -8.945 -19.166 12.433 1.00 97.44 915 LEU A CA 1
ATOM 7204 C C . LEU A 1 915 ? -8.300 -18.638 11.143 1.00 97.44 915 LEU A C 1
ATOM 7206 O O . LEU A 1 915 ? -8.764 -17.631 10.605 1.00 97.44 915 LEU A O 1
ATOM 7210 N N . LEU A 1 916 ? -7.279 -19.313 10.605 1.00 97.31 916 LEU A N 1
ATOM 7211 C CA . LEU A 1 916 ? -6.696 -18.980 9.300 1.00 97.31 916 LEU A CA 1
ATOM 7212 C C . LEU A 1 916 ? -7.725 -19.130 8.168 1.00 97.31 916 LEU A C 1
ATOM 7214 O O . LEU A 1 916 ? -7.845 -18.229 7.336 1.00 97.31 916 LEU A O 1
ATOM 7218 N N . ALA A 1 917 ? -8.508 -20.210 8.163 1.00 98.19 917 ALA A N 1
ATOM 7219 C CA . ALA A 1 917 ? -9.589 -20.424 7.205 1.00 98.19 917 ALA A CA 1
ATOM 7220 C C . ALA A 1 917 ? -10.619 -19.281 7.266 1.00 98.19 917 ALA A C 1
ATOM 7222 O O . ALA A 1 917 ? -10.900 -18.639 6.252 1.00 98.19 917 ALA A O 1
ATOM 7223 N N . ALA A 1 918 ? -11.123 -18.937 8.456 1.00 98.12 918 ALA A N 1
ATOM 7224 C CA . ALA A 1 918 ? -12.062 -17.827 8.618 1.00 98.12 918 ALA A CA 1
ATOM 7225 C C . ALA A 1 918 ? -11.443 -16.475 8.205 1.00 98.12 918 ALA A C 1
ATOM 7227 O O . ALA A 1 918 ? -12.092 -15.674 7.527 1.00 98.12 918 ALA A O 1
ATOM 7228 N N . ARG A 1 919 ? -10.161 -16.242 8.524 1.00 97.19 919 ARG A N 1
ATOM 7229 C CA . ARG A 1 919 ? -9.400 -15.069 8.063 1.00 97.19 919 ARG A CA 1
ATOM 7230 C C . ARG A 1 919 ? -9.273 -14.997 6.536 1.00 97.19 919 ARG A C 1
ATOM 7232 O O . ARG A 1 919 ? -9.234 -13.888 6.007 1.00 97.19 919 ARG A O 1
ATOM 7239 N N . LEU A 1 920 ? -9.228 -16.128 5.829 1.00 97.75 920 LEU A N 1
ATOM 7240 C CA . LEU A 1 920 ? -9.181 -16.190 4.362 1.00 97.75 920 LEU A CA 1
ATOM 7241 C C . LEU A 1 920 ? -10.561 -15.983 3.708 1.00 97.75 920 LEU A C 1
ATOM 7243 O O . LEU A 1 920 ? -10.658 -15.248 2.722 1.00 97.75 920 LEU A O 1
ATOM 7247 N N . PHE A 1 921 ? -11.623 -16.596 4.242 1.00 97.94 921 PHE A N 1
ATOM 7248 C CA . PHE A 1 921 ? -12.978 -16.542 3.664 1.00 97.94 921 PHE A CA 1
ATOM 7249 C C . PHE A 1 921 ? -13.749 -15.239 3.943 1.00 97.94 921 PHE A C 1
ATOM 7251 O O . PHE A 1 921 ? -14.683 -14.914 3.202 1.00 97.94 921 PHE A O 1
ATOM 7258 N N . GLN A 1 922 ? -13.386 -14.486 4.985 1.00 95.88 922 GLN A N 1
ATOM 7259 C CA . GLN A 1 922 ? -14.029 -13.209 5.315 1.00 95.88 922 GLN A CA 1
ATOM 7260 C C . GLN A 1 922 ? -13.852 -12.137 4.222 1.00 95.88 922 GLN A C 1
ATOM 7262 O O . GLN A 1 922 ? -12.850 -12.093 3.507 1.00 95.88 922 GLN A O 1
ATOM 7267 N N . ASN A 1 923 ? -14.767 -11.171 4.196 1.00 93.56 923 ASN A N 1
ATOM 7268 C CA . ASN A 1 923 ? -14.562 -9.854 3.593 1.00 93.56 923 ASN A CA 1
ATOM 7269 C C . ASN A 1 923 ? -14.814 -8.768 4.656 1.00 93.56 923 ASN A C 1
ATOM 7271 O O . ASN A 1 923 ? -15.694 -8.934 5.499 1.00 93.56 923 ASN A O 1
ATOM 7275 N N . VAL A 1 924 ? -14.062 -7.663 4.630 1.00 92.69 924 VAL A N 1
ATOM 7276 C CA . VAL A 1 924 ? -14.238 -6.542 5.574 1.00 92.69 924 VAL A CA 1
ATOM 7277 C C . VAL A 1 924 ? -14.779 -5.334 4.821 1.00 92.69 924 VAL A C 1
ATOM 7279 O O . VAL A 1 924 ? -14.039 -4.617 4.139 1.00 92.69 924 VAL A O 1
ATOM 7282 N N . LEU A 1 925 ? -16.090 -5.130 4.938 1.00 92.69 925 LEU A N 1
ATOM 7283 C CA . LEU A 1 925 ? -16.807 -4.020 4.322 1.00 92.69 925 LEU A CA 1
ATOM 7284 C C . LEU A 1 925 ? -16.570 -2.732 5.108 1.00 92.69 925 LEU A C 1
ATOM 7286 O O . LEU A 1 925 ? -16.363 -2.759 6.322 1.00 92.69 925 LEU A O 1
ATOM 7290 N N . ALA A 1 926 ? -16.635 -1.609 4.401 1.00 91.31 926 ALA A N 1
ATOM 7291 C CA . ALA A 1 926 ? -16.500 -0.274 4.960 1.00 91.31 926 ALA A CA 1
ATOM 7292 C C . ALA A 1 926 ? -17.558 0.657 4.359 1.00 91.31 926 ALA A C 1
ATOM 7294 O O . ALA A 1 926 ? -17.759 0.669 3.139 1.00 91.31 926 ALA A O 1
ATOM 7295 N N . ALA A 1 927 ? -18.192 1.463 5.203 1.00 90.88 927 ALA A N 1
ATOM 7296 C CA . ALA A 1 927 ? -18.884 2.667 4.778 1.00 90.88 927 ALA A CA 1
ATOM 7297 C C . ALA A 1 927 ? -17.893 3.701 4.210 1.00 90.88 927 ALA A C 1
ATOM 7299 O O . ALA A 1 927 ? -16.676 3.618 4.378 1.00 90.88 927 ALA A O 1
ATOM 7300 N N . SER A 1 928 ? -18.406 4.698 3.492 1.00 89.69 928 SER A N 1
ATOM 7301 C CA . SER A 1 928 ? -17.585 5.770 2.936 1.00 89.69 928 SER A CA 1
ATOM 7302 C C . SER A 1 928 ? -18.376 7.071 2.879 1.00 89.69 928 SER A C 1
ATOM 7304 O O . SER A 1 928 ? -18.974 7.407 1.857 1.00 89.69 928 SER A O 1
ATOM 7306 N N . ALA A 1 929 ? -18.352 7.829 3.980 1.00 82.81 929 ALA A N 1
ATOM 7307 C CA . ALA A 1 929 ? -19.011 9.133 4.072 1.00 82.81 929 ALA A CA 1
ATOM 7308 C C . ALA A 1 929 ? -18.530 10.103 2.975 1.00 82.81 929 ALA A C 1
ATOM 7310 O O . ALA A 1 929 ? -19.347 10.695 2.279 1.00 82.81 929 ALA A O 1
ATOM 7311 N N . GLY A 1 930 ? -17.216 10.169 2.720 1.00 82.75 930 GLY A N 1
ATOM 7312 C CA . GLY A 1 930 ? -16.632 10.992 1.647 1.00 82.75 930 GLY A CA 1
ATOM 7313 C C . GLY A 1 930 ? -16.969 10.549 0.211 1.00 82.75 930 GLY A C 1
ATOM 7314 O O . GLY A 1 930 ? -16.646 11.262 -0.734 1.00 82.75 930 GLY A O 1
ATOM 7315 N N . LYS A 1 931 ? -17.614 9.389 0.029 1.00 88.00 931 LYS A N 1
ATOM 7316 C CA . LYS A 1 931 ? -18.207 8.940 -1.246 1.00 88.00 931 LYS A CA 1
ATOM 7317 C C . LYS A 1 931 ? -19.726 8.755 -1.152 1.00 88.00 931 LYS A C 1
ATOM 7319 O O . LYS A 1 931 ? -20.304 8.148 -2.049 1.00 88.00 931 LYS A O 1
ATOM 7324 N N . ILE A 1 932 ? -20.342 9.199 -0.051 1.00 92.50 932 ILE A N 1
ATOM 7325 C CA . ILE A 1 932 ? -21.758 9.021 0.298 1.00 92.50 932 ILE A CA 1
ATOM 7326 C C . ILE A 1 932 ? -22.242 7.613 -0.091 1.00 92.50 932 ILE A C 1
ATOM 7328 O O . ILE A 1 932 ? -23.119 7.449 -0.933 1.00 92.50 932 ILE A O 1
ATOM 7332 N N . THR A 1 933 ? -21.581 6.577 0.434 1.00 94.56 933 THR A N 1
ATOM 7333 C CA . THR A 1 933 ? -21.875 5.168 0.117 1.00 94.56 933 THR A CA 1
ATOM 7334 C C . THR A 1 933 ? -21.822 4.323 1.389 1.00 94.56 933 THR A C 1
ATOM 7336 O O . THR A 1 933 ? -20.790 4.274 2.057 1.00 94.56 933 THR A O 1
ATOM 7339 N N . PHE A 1 934 ? -22.920 3.638 1.702 1.00 94.19 934 PHE A N 1
ATOM 7340 C CA . PHE A 1 934 ? -23.148 2.930 2.961 1.00 94.19 934 PHE A CA 1
ATOM 7341 C C . PHE A 1 934 ? -23.669 1.512 2.698 1.00 94.19 934 PHE A C 1
ATOM 7343 O O . PHE A 1 934 ? -24.772 1.366 2.160 1.00 94.19 934 PHE A O 1
ATOM 7350 N N . PRO A 1 935 ? -22.904 0.461 3.049 1.00 95.06 935 PRO A N 1
ATOM 7351 C CA . PRO A 1 935 ? -23.423 -0.898 3.108 1.00 95.06 935 PRO A CA 1
ATOM 7352 C C . PRO A 1 935 ? -24.603 -0.988 4.082 1.00 95.06 935 PRO A C 1
ATOM 7354 O O . PRO A 1 935 ? -24.549 -0.442 5.183 1.00 95.06 935 PRO A O 1
ATOM 7357 N N . PHE A 1 936 ? -25.656 -1.694 3.688 1.00 95.75 936 PHE A N 1
ATOM 7358 C CA . PHE A 1 936 ? -26.796 -2.004 4.542 1.00 95.75 936 PHE A CA 1
ATOM 7359 C C . PHE A 1 936 ? -27.228 -3.457 4.351 1.00 95.75 936 PHE A C 1
ATOM 7361 O O . PHE A 1 936 ? -27.030 -4.047 3.284 1.00 95.75 936 PHE A O 1
ATOM 7368 N N . ALA A 1 937 ? -27.803 -4.029 5.403 1.00 96.00 937 ALA A N 1
ATOM 7369 C CA . ALA A 1 937 ? -28.372 -5.367 5.394 1.00 96.00 937 ALA A CA 1
ATOM 7370 C C . ALA A 1 937 ? -29.859 -5.308 5.040 1.00 96.00 937 ALA A C 1
ATOM 7372 O O . ALA A 1 937 ? -30.532 -4.332 5.351 1.00 96.00 937 ALA A O 1
ATOM 7373 N N . THR A 1 938 ? -30.386 -6.355 4.415 1.00 95.19 938 THR A N 1
ATOM 7374 C CA . THR A 1 938 ? -31.827 -6.570 4.249 1.00 95.19 938 THR A CA 1
ATOM 7375 C C . THR A 1 938 ? -32.184 -7.974 4.709 1.00 95.19 938 THR A C 1
ATOM 7377 O O . THR A 1 938 ? -31.563 -8.947 4.279 1.00 95.19 938 THR A O 1
ATOM 7380 N N . ASP A 1 939 ? -33.171 -8.079 5.594 1.00 90.88 939 ASP A N 1
ATOM 7381 C CA . ASP A 1 939 ? -33.713 -9.363 6.028 1.00 90.88 939 ASP A CA 1
ATOM 7382 C C . ASP A 1 939 ? -34.462 -10.038 4.854 1.00 90.88 939 ASP A C 1
ATOM 7384 O O . ASP A 1 939 ? -35.378 -9.433 4.289 1.00 90.88 939 ASP A O 1
ATOM 7388 N N . PRO A 1 940 ? -34.100 -11.275 4.459 1.00 85.94 940 PRO A N 1
ATOM 7389 C CA . PRO A 1 940 ? -34.667 -11.932 3.280 1.00 85.94 940 PRO A CA 1
ATOM 7390 C C . PRO A 1 940 ? -36.075 -12.513 3.507 1.00 85.94 940 PRO A C 1
ATOM 7392 O O . PRO A 1 940 ? -36.700 -12.973 2.554 1.00 85.94 940 PRO A O 1
ATOM 7395 N N . GLN A 1 941 ? -36.585 -12.522 4.744 1.00 84.12 941 GLN A N 1
ATOM 7396 C CA . GLN A 1 941 ? -37.936 -12.984 5.084 1.00 84.12 941 GLN A CA 1
ATOM 7397 C C . GLN A 1 941 ? -38.931 -11.820 5.183 1.00 84.12 941 GLN A C 1
ATOM 7399 O O . GLN A 1 941 ? -40.086 -11.965 4.783 1.00 84.12 941 GLN A O 1
ATOM 7404 N N . THR A 1 942 ? -38.500 -10.671 5.713 1.00 88.31 942 THR A N 1
ATOM 7405 C CA . THR A 1 942 ? -39.358 -9.489 5.922 1.00 88.31 942 THR A CA 1
ATOM 7406 C C . THR A 1 942 ? -39.178 -8.402 4.862 1.00 88.31 942 THR A C 1
ATOM 7408 O O . THR A 1 942 ? -40.075 -7.579 4.675 1.00 88.31 942 THR A O 1
ATOM 7411 N N . GLY A 1 943 ? -38.034 -8.377 4.169 1.00 87.88 943 GLY A N 1
ATOM 7412 C CA . GLY A 1 943 ? -37.634 -7.283 3.284 1.00 87.88 943 GLY A CA 1
ATOM 7413 C C . GLY A 1 943 ? -37.194 -6.011 4.024 1.00 87.88 943 GLY A C 1
ATOM 7414 O O . GLY A 1 943 ? -37.048 -4.962 3.395 1.00 87.88 943 GLY A O 1
ATOM 7415 N N . GLU A 1 944 ? -37.001 -6.056 5.348 1.00 91.44 944 GLU A N 1
ATOM 7416 C CA . GLU A 1 944 ? -36.582 -4.886 6.120 1.00 91.44 944 GLU A CA 1
ATOM 7417 C C . GLU A 1 944 ? -35.081 -4.599 5.960 1.00 91.44 944 GLU A C 1
ATOM 7419 O O . GLU A 1 944 ? -34.223 -5.398 6.331 1.00 91.44 944 GLU A O 1
ATOM 7424 N N . ALA A 1 945 ? -34.775 -3.407 5.438 1.00 93.38 945 ALA A N 1
ATOM 7425 C CA . ALA A 1 945 ? -33.420 -2.896 5.263 1.00 93.38 945 ALA A CA 1
ATOM 7426 C C . ALA A 1 945 ? -32.893 -2.156 6.511 1.00 93.38 945 ALA A C 1
ATOM 7428 O O . ALA A 1 945 ? -33.346 -1.042 6.795 1.00 93.38 945 ALA A O 1
ATOM 7429 N N . SER A 1 946 ? -31.917 -2.721 7.220 1.00 91.88 946 SER A N 1
ATOM 7430 C CA . SER A 1 946 ? -31.248 -2.109 8.376 1.00 91.88 946 SER A CA 1
ATOM 7431 C C . SER A 1 946 ? -29.867 -1.557 8.009 1.00 91.88 946 SER A C 1
ATOM 7433 O O . SER A 1 946 ? -29.092 -2.200 7.297 1.00 91.88 946 SER A O 1
ATOM 7435 N N . ALA A 1 947 ? -29.526 -0.376 8.529 1.00 89.81 947 ALA A N 1
ATOM 7436 C CA . ALA A 1 947 ? -28.171 0.157 8.411 1.00 89.81 947 ALA A CA 1
ATOM 7437 C C . ALA A 1 947 ? -27.165 -0.715 9.178 1.00 89.81 947 ALA A C 1
ATOM 7439 O O . ALA A 1 947 ? -27.535 -1.440 10.101 1.00 89.81 947 ALA A O 1
ATOM 7440 N N . LEU A 1 948 ? -25.899 -0.644 8.773 1.00 91.50 948 LEU A N 1
ATOM 7441 C CA . LEU A 1 948 ? -24.788 -1.314 9.440 1.00 91.50 948 LEU A CA 1
ATOM 7442 C C . LEU A 1 948 ? -23.832 -0.277 10.036 1.00 91.50 948 LEU A C 1
ATOM 7444 O O . LEU A 1 948 ? -23.727 0.835 9.519 1.00 91.50 948 LEU A O 1
ATOM 7448 N N . GLN A 1 949 ? -23.100 -0.684 11.076 1.00 89.81 949 GLN A N 1
ATOM 7449 C CA . GLN A 1 949 ? -21.946 0.045 11.614 1.00 89.81 949 GLN A CA 1
ATOM 7450 C C . GLN A 1 949 ? -20.878 0.303 10.526 1.00 89.81 949 GLN A C 1
ATOM 7452 O O . GLN A 1 949 ? -20.925 -0.307 9.455 1.00 89.81 949 GLN A O 1
ATOM 7457 N N . HIS A 1 950 ? -19.900 1.185 10.761 1.00 89.75 950 HIS A N 1
ATOM 7458 C CA . HIS A 1 950 ? -19.002 1.643 9.689 1.00 89.75 950 HIS A CA 1
ATOM 7459 C C . HIS A 1 950 ? -18.151 0.513 9.076 1.00 89.75 950 HIS A C 1
ATOM 7461 O O . HIS A 1 950 ? -18.110 0.393 7.848 1.00 89.75 950 HIS A O 1
ATOM 7467 N N . TYR A 1 951 ? -17.507 -0.331 9.886 1.00 92.94 951 TYR A N 1
ATOM 7468 C CA . TYR A 1 951 ? -16.773 -1.520 9.432 1.00 92.94 951 TYR A CA 1
ATOM 7469 C C . TYR A 1 951 ? -17.491 -2.820 9.812 1.00 92.94 951 TYR A C 1
ATOM 7471 O O . TYR A 1 951 ? -17.922 -2.981 10.949 1.00 92.94 951 TYR A O 1
ATOM 7479 N N . ASN A 1 952 ? -17.587 -3.780 8.883 1.00 94.25 952 ASN A N 1
ATOM 7480 C CA . ASN A 1 952 ? -18.236 -5.079 9.132 1.00 94.25 952 ASN A CA 1
ATOM 7481 C C . ASN A 1 952 ? -17.449 -6.238 8.527 1.00 94.25 952 ASN A C 1
ATOM 7483 O O . ASN A 1 952 ? -17.087 -6.190 7.350 1.00 94.25 952 ASN A O 1
ATOM 7487 N N . ARG A 1 953 ? -17.276 -7.322 9.286 1.00 95.94 953 ARG A N 1
ATOM 7488 C CA . ARG A 1 953 ? -16.843 -8.617 8.758 1.00 95.94 953 ARG A CA 1
ATOM 7489 C C . ARG A 1 953 ? -18.049 -9.373 8.219 1.00 95.94 953 ARG A C 1
ATOM 7491 O O . ARG A 1 953 ? -19.027 -9.566 8.940 1.00 95.94 953 ARG A O 1
ATOM 7498 N N . VAL A 1 954 ? -17.950 -9.853 6.982 1.00 96.75 954 VAL A N 1
ATOM 7499 C CA . VAL A 1 954 ? -18.998 -10.643 6.327 1.00 96.75 954 VAL A CA 1
ATOM 7500 C C . VAL A 1 954 ? -18.454 -11.931 5.709 1.00 96.75 954 VAL A C 1
ATOM 7502 O O . VAL A 1 954 ? -17.306 -11.981 5.267 1.00 96.75 954 VAL A O 1
ATOM 7505 N N . PHE A 1 955 ? -19.305 -12.952 5.643 1.00 97.81 955 PHE A N 1
ATOM 7506 C CA . PHE A 1 955 ? -19.045 -14.259 5.031 1.00 97.81 955 PHE A CA 1
ATOM 7507 C C . PHE A 1 955 ? -20.192 -14.635 4.090 1.00 97.81 955 PHE A C 1
ATOM 7509 O O . PHE A 1 955 ? -21.347 -14.339 4.405 1.00 97.81 955 PHE A O 1
ATOM 7516 N N . VAL A 1 956 ? -19.897 -15.310 2.975 1.00 97.75 956 VAL A N 1
ATOM 7517 C CA . VAL A 1 956 ? -20.933 -15.860 2.086 1.00 97.75 956 VAL A CA 1
ATOM 7518 C C . VAL A 1 956 ? -21.364 -17.230 2.609 1.00 97.75 956 VAL A C 1
ATOM 7520 O O . VAL A 1 956 ? -20.544 -18.144 2.698 1.00 97.75 956 VAL A O 1
ATOM 7523 N N . MET A 1 957 ? -22.642 -17.377 2.950 1.00 97.88 957 MET A N 1
ATOM 7524 C CA . MET A 1 957 ? -23.216 -18.602 3.506 1.00 97.88 957 MET A CA 1
ATOM 7525 C C . MET A 1 957 ? -24.215 -19.246 2.552 1.00 97.88 957 MET A C 1
ATOM 7527 O O . MET A 1 957 ? -24.829 -18.582 1.718 1.00 97.88 957 MET A O 1
ATOM 7531 N N . LYS A 1 958 ? -24.412 -20.556 2.719 1.00 97.38 958 LYS A N 1
ATOM 7532 C CA . LYS A 1 958 ? -25.411 -21.334 1.978 1.00 97.38 958 LYS A CA 1
ATOM 7533 C C . LYS A 1 958 ? -26.803 -20.746 2.187 1.00 97.38 958 LYS A C 1
ATOM 7535 O O . LYS A 1 958 ? -27.184 -20.444 3.326 1.00 97.38 958 LYS A O 1
ATOM 7540 N N . ALA A 1 959 ? -27.583 -20.662 1.112 1.00 93.12 959 ALA A N 1
ATOM 7541 C CA . ALA A 1 959 ? -28.975 -20.219 1.160 1.00 93.12 959 ALA A CA 1
ATOM 7542 C C . ALA A 1 959 ? -29.785 -20.982 2.231 1.00 93.12 959 ALA A C 1
ATOM 7544 O O . ALA A 1 959 ? -29.689 -22.203 2.355 1.00 93.12 959 ALA A O 1
ATOM 7545 N N . GLY A 1 960 ? -30.578 -20.254 3.023 1.00 89.69 960 GLY A N 1
ATOM 7546 C CA . GLY A 1 960 ? -31.359 -20.817 4.134 1.00 89.69 960 GLY A CA 1
ATOM 7547 C C . GLY A 1 960 ? -30.596 -21.008 5.454 1.00 89.69 960 GLY A C 1
ATOM 7548 O O . GLY A 1 960 ? -31.195 -21.459 6.430 1.00 89.69 960 GLY A O 1
ATOM 7549 N N . THR A 1 961 ? -29.309 -20.648 5.529 1.00 94.31 961 THR A N 1
ATOM 7550 C CA . THR A 1 961 ? -28.572 -20.587 6.805 1.00 94.31 961 THR A CA 1
ATOM 7551 C C . THR A 1 961 ? -29.214 -19.565 7.756 1.00 94.31 961 THR A C 1
ATOM 7553 O O . THR A 1 961 ? -29.640 -18.489 7.347 1.00 94.31 961 THR A O 1
ATOM 7556 N N . ALA A 1 962 ? -29.302 -19.884 9.050 1.00 90.62 962 ALA A N 1
ATOM 7557 C CA . ALA A 1 962 ? -29.881 -18.974 10.039 1.00 90.62 962 ALA A CA 1
ATOM 7558 C C . ALA A 1 962 ? -28.969 -17.760 10.312 1.00 90.62 962 ALA A C 1
ATOM 7560 O O . ALA A 1 962 ? -27.747 -17.895 10.341 1.00 90.62 962 ALA A O 1
ATOM 7561 N N . ARG A 1 963 ? -29.571 -16.597 10.614 1.00 89.81 963 ARG A N 1
ATOM 7562 C CA . ARG A 1 963 ? -28.876 -15.315 10.887 1.00 89.81 963 ARG A CA 1
ATOM 7563 C C . ARG A 1 963 ? -28.090 -14.747 9.683 1.00 89.81 963 ARG A C 1
ATOM 7565 O O . ARG A 1 963 ? -27.065 -14.095 9.872 1.00 89.81 963 ARG A O 1
ATOM 7572 N N . THR A 1 964 ? -28.572 -14.969 8.457 1.00 95.94 964 THR A N 1
ATOM 7573 C CA . THR A 1 964 ? -28.028 -14.354 7.230 1.00 95.94 964 THR A CA 1
ATOM 7574 C C . THR A 1 964 ? -28.934 -13.264 6.660 1.00 95.94 964 THR A C 1
ATOM 7576 O O . THR A 1 964 ? -30.156 -13.369 6.750 1.00 95.94 964 THR A O 1
ATOM 7579 N N . VAL A 1 965 ? -28.335 -12.281 5.991 1.00 96.62 965 VAL A N 1
ATOM 7580 C CA . VAL A 1 965 ? -28.993 -11.135 5.346 1.00 96.62 965 VAL A CA 1
ATOM 7581 C C . VAL A 1 965 ? -28.501 -10.947 3.909 1.00 96.62 965 VAL A C 1
ATOM 7583 O O . VAL A 1 965 ? -27.374 -11.315 3.588 1.00 96.62 965 VAL A O 1
ATOM 7586 N N . SER A 1 966 ? -29.309 -10.320 3.058 1.00 95.50 966 SER A N 1
ATOM 7587 C CA . SER A 1 966 ? -28.835 -9.743 1.792 1.00 95.50 966 SER A CA 1
ATOM 7588 C C . SER A 1 966 ? -28.049 -8.459 2.070 1.00 95.50 966 SER A C 1
ATOM 7590 O O . SER A 1 966 ? -28.391 -7.728 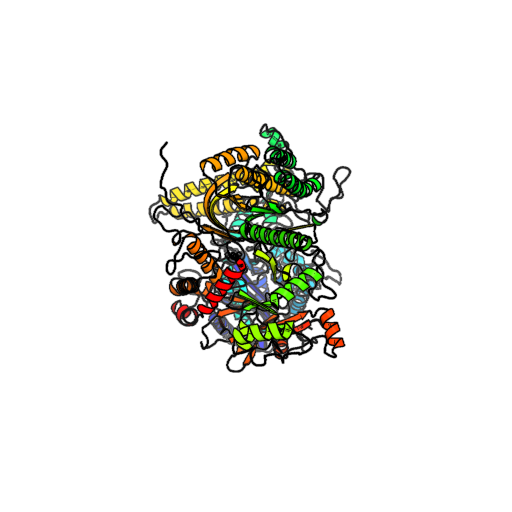3.001 1.00 95.50 966 SER A O 1
ATOM 7592 N N . ILE A 1 967 ? -27.021 -8.138 1.275 1.00 96.25 967 ILE A N 1
ATOM 7593 C CA . ILE A 1 967 ? -26.226 -6.904 1.449 1.00 96.25 967 ILE A CA 1
ATOM 7594 C C . ILE A 1 967 ? -26.252 -6.037 0.188 1.00 96.25 967 ILE A C 1
ATOM 7596 O O . ILE A 1 967 ? -25.963 -6.486 -0.921 1.00 96.25 967 ILE A O 1
ATOM 7600 N N . GLN A 1 968 ? -26.566 -4.756 0.377 1.00 96.00 968 GLN A N 1
ATOM 7601 C CA . GLN A 1 968 ? -26.646 -3.737 -0.670 1.00 96.00 968 GLN A CA 1
ATOM 7602 C C . GLN A 1 968 ? -25.947 -2.443 -0.221 1.00 96.00 968 GLN A C 1
ATOM 7604 O O . GLN A 1 968 ? -25.507 -2.325 0.919 1.00 96.00 968 GLN A O 1
ATOM 7609 N N . ALA A 1 969 ? -25.798 -1.476 -1.127 1.00 95.56 969 ALA A N 1
ATOM 7610 C CA . ALA A 1 969 ? -25.216 -0.166 -0.854 1.00 95.56 969 ALA A CA 1
ATOM 7611 C C . ALA A 1 969 ? -26.249 0.938 -1.105 1.00 95.56 969 ALA A C 1
ATOM 7613 O O . ALA A 1 969 ? -26.742 1.098 -2.224 1.00 95.56 969 ALA A O 1
ATOM 7614 N N . ALA A 1 970 ? -26.548 1.726 -0.078 1.00 96.38 970 ALA A N 1
ATOM 7615 C CA . ALA A 1 970 ? -27.270 2.982 -0.211 1.00 96.38 970 ALA A CA 1
ATOM 7616 C C . ALA A 1 970 ? -26.253 4.085 -0.497 1.00 96.38 970 ALA A C 1
ATOM 7618 O O . ALA A 1 970 ? -25.182 4.113 0.112 1.00 96.38 970 ALA A O 1
ATOM 7619 N N . GLY A 1 971 ? -26.556 4.999 -1.410 1.00 95.75 971 GLY A N 1
ATOM 7620 C CA . GLY A 1 971 ? -25.612 6.067 -1.702 1.00 95.75 971 GLY A CA 1
ATOM 7621 C C . GLY A 1 971 ? -26.143 7.165 -2.596 1.00 95.75 971 GLY A C 1
ATOM 7622 O O . GLY A 1 971 ? -27.286 7.118 -3.055 1.00 95.75 971 GLY A O 1
ATOM 7623 N N . ALA A 1 972 ? -25.283 8.151 -2.831 1.00 94.81 972 ALA A N 1
ATOM 7624 C CA . ALA A 1 972 ? -25.514 9.250 -3.751 1.00 94.81 972 ALA A CA 1
ATOM 7625 C C . ALA A 1 972 ? -24.475 9.227 -4.881 1.00 94.81 972 ALA A C 1
ATOM 7627 O O . ALA A 1 972 ? -23.278 9.073 -4.640 1.00 94.81 972 ALA A O 1
ATOM 7628 N N . TRP A 1 973 ? -24.927 9.363 -6.132 1.00 94.62 973 TRP A N 1
ATOM 7629 C CA . TRP A 1 973 ? -24.038 9.358 -7.300 1.00 94.62 973 TRP A CA 1
ATOM 7630 C C . TRP A 1 973 ? -24.403 10.437 -8.316 1.00 94.62 973 TRP A C 1
ATOM 7632 O O . TRP A 1 973 ? -25.567 10.584 -8.685 1.00 94.62 973 TRP A O 1
ATOM 7642 N N . VAL A 1 974 ? -23.380 11.141 -8.807 1.00 93.75 974 VAL A N 1
ATOM 7643 C CA . VAL A 1 974 ? -23.478 12.231 -9.791 1.00 93.75 974 VAL A CA 1
ATOM 7644 C C . VAL A 1 974 ? -24.242 11.811 -11.048 1.00 93.75 974 VAL A C 1
ATOM 7646 O O . VAL A 1 974 ? -23.872 10.861 -11.741 1.00 93.75 974 VAL A O 1
ATOM 7649 N N . VAL A 1 975 ? -25.274 12.584 -11.381 1.00 90.19 975 VAL A N 1
ATOM 7650 C CA . VAL A 1 975 ? -26.011 12.498 -12.642 1.00 90.19 975 VAL A CA 1
ATOM 7651 C C . VAL A 1 975 ? -25.355 13.448 -13.637 1.00 90.19 975 VAL A C 1
ATOM 7653 O O . VAL A 1 975 ? -25.354 14.666 -13.434 1.00 90.19 975 VAL A O 1
ATOM 7656 N N . ASN A 1 976 ? -24.795 12.908 -14.724 1.00 91.44 976 ASN A N 1
ATOM 7657 C CA . ASN A 1 976 ? -24.134 13.737 -15.733 1.00 91.44 976 ASN A CA 1
ATOM 7658 C C . ASN A 1 976 ? -25.119 14.717 -16.398 1.00 91.44 976 ASN A C 1
ATOM 7660 O O . ASN A 1 976 ? -26.320 14.459 -16.503 1.00 91.44 976 ASN A O 1
ATOM 7664 N N . GLU A 1 977 ? -24.597 15.856 -16.848 1.00 89.19 977 GLU A N 1
ATOM 7665 C CA . GLU A 1 977 ? -25.402 16.987 -17.313 1.00 89.19 977 GLU A CA 1
ATOM 7666 C C . GLU A 1 977 ? -26.354 16.624 -18.461 1.00 89.19 977 GLU A C 1
ATOM 7668 O O . GLU A 1 977 ? -27.535 16.954 -18.394 1.00 89.19 977 GLU A O 1
ATOM 7673 N N . ALA A 1 978 ? -25.887 15.856 -19.450 1.00 89.69 978 ALA A N 1
ATOM 7674 C CA . ALA A 1 978 ? -26.720 15.374 -20.553 1.00 89.69 978 ALA A CA 1
ATOM 7675 C C . ALA A 1 978 ? -27.921 14.540 -20.064 1.00 89.69 978 ALA A C 1
ATOM 7677 O O . ALA A 1 978 ? -29.016 14.642 -20.617 1.00 89.69 978 ALA A O 1
ATOM 7678 N N . SER A 1 979 ? -27.743 13.752 -18.999 1.00 88.94 979 SER A N 1
ATOM 7679 C CA . SER A 1 979 ? -28.818 12.950 -18.403 1.00 88.94 979 SER A CA 1
ATOM 7680 C C . SER A 1 979 ? -29.796 13.814 -17.599 1.00 88.94 979 SER A C 1
ATOM 7682 O O . SER A 1 979 ? -31.000 13.576 -17.667 1.00 88.94 979 SER A O 1
ATOM 7684 N N . ARG A 1 980 ? -29.316 14.853 -16.894 1.00 88.50 980 ARG A N 1
ATOM 7685 C CA . ARG A 1 980 ? -30.177 15.839 -16.204 1.00 88.50 980 ARG A CA 1
ATOM 7686 C C . ARG A 1 980 ? -31.011 16.654 -17.197 1.00 88.50 980 ARG A C 1
ATOM 7688 O O . ARG A 1 980 ? -32.221 16.758 -17.021 1.00 88.50 980 ARG A O 1
ATOM 7695 N N . LEU A 1 981 ? -30.385 17.172 -18.256 1.00 88.69 981 LEU A N 1
ATOM 7696 C CA . LEU A 1 981 ? -31.054 17.931 -19.320 1.00 88.69 981 LEU A CA 1
ATOM 7697 C C . LEU A 1 981 ? -32.079 17.069 -20.065 1.00 88.69 981 LEU A C 1
ATOM 7699 O O . LEU A 1 981 ? -33.184 17.535 -20.345 1.00 88.69 981 LEU A O 1
ATOM 7703 N N . LYS A 1 982 ? -31.759 15.793 -20.331 1.00 91.31 982 LYS A N 1
ATOM 7704 C CA . LYS A 1 982 ? -32.732 14.854 -20.895 1.00 91.31 982 LYS A CA 1
ATOM 7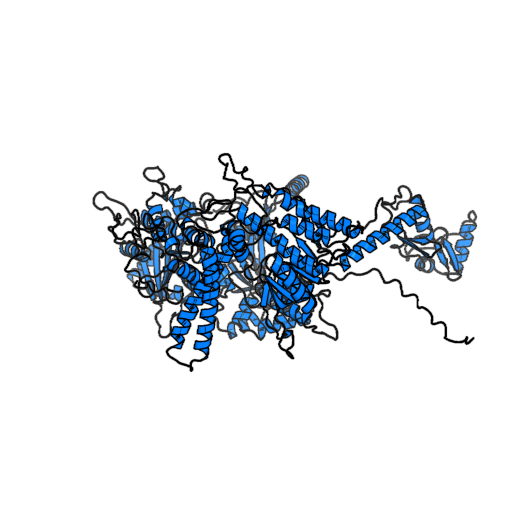705 C C . LYS A 1 982 ? -33.914 14.638 -19.945 1.00 91.31 982 LYS A C 1
ATOM 7707 O O . LYS A 1 982 ? -35.041 14.832 -20.376 1.00 91.31 982 LYS A O 1
ATOM 7712 N N . ARG A 1 983 ? -33.679 14.325 -18.662 1.00 92.00 983 ARG A N 1
ATOM 7713 C CA . ARG A 1 983 ? -34.752 14.169 -17.654 1.00 92.00 983 ARG A CA 1
ATOM 7714 C C . ARG A 1 983 ? -35.671 15.394 -17.609 1.00 92.00 983 ARG A C 1
ATOM 7716 O O . ARG A 1 983 ? -36.881 15.227 -17.672 1.00 92.00 983 ARG A O 1
ATOM 7723 N N . GLN A 1 984 ? -35.110 16.604 -17.590 1.00 88.06 984 GLN A N 1
ATOM 7724 C CA . GLN A 1 984 ? -35.879 17.856 -17.632 1.00 88.06 984 GLN A CA 1
ATOM 7725 C C . GLN A 1 984 ? -36.703 18.009 -18.922 1.00 88.06 984 GLN A C 1
ATOM 7727 O O . GLN A 1 984 ? -37.854 18.435 -18.864 1.00 88.06 984 GLN A O 1
ATOM 7732 N N . THR A 1 985 ? -36.140 17.634 -20.076 1.00 90.06 985 THR A N 1
ATOM 7733 C CA . THR A 1 985 ? -36.836 17.656 -21.378 1.00 90.06 985 THR A CA 1
ATOM 7734 C C . THR A 1 985 ? -37.973 16.629 -21.429 1.00 90.06 985 THR A C 1
ATOM 7736 O O . THR A 1 985 ? -39.044 16.921 -21.955 1.00 90.06 985 THR A O 1
ATOM 7739 N N . ASP A 1 986 ? -37.770 15.462 -20.815 1.00 91.56 986 ASP A N 1
ATOM 7740 C CA . ASP A 1 986 ? -38.752 14.382 -20.668 1.00 91.56 986 ASP A CA 1
ATOM 7741 C C . ASP A 1 986 ? -39.778 14.654 -19.533 1.00 91.56 986 ASP A C 1
ATOM 7743 O O . ASP A 1 986 ? -40.597 13.791 -19.215 1.00 91.56 986 ASP A O 1
ATOM 7747 N N . GLY A 1 987 ? -39.748 15.837 -18.900 1.00 86.12 987 GLY A N 1
ATOM 7748 C CA . GLY A 1 987 ? -40.680 16.246 -17.836 1.00 86.12 987 GLY A CA 1
ATOM 7749 C C . GLY A 1 987 ? -40.446 15.590 -16.466 1.00 86.12 987 GLY A C 1
ATOM 7750 O O . GLY A 1 987 ? -41.317 15.648 -15.600 1.00 86.12 987 GLY A O 1
ATOM 7751 N N . MET A 1 988 ? -39.290 14.959 -16.262 1.00 88.94 988 MET A N 1
ATOM 7752 C CA . MET A 1 988 ? -38.905 14.252 -15.038 1.00 88.94 988 MET A CA 1
ATOM 7753 C C . MET A 1 988 ? -38.033 15.116 -14.115 1.00 88.94 988 MET A C 1
ATOM 7755 O O . MET A 1 988 ? -37.349 16.045 -14.551 1.00 88.94 988 MET A O 1
ATOM 7759 N N . ASN A 1 989 ? -37.988 14.755 -12.828 1.00 85.88 989 ASN A N 1
ATOM 7760 C CA . ASN A 1 989 ? -37.058 15.368 -11.877 1.00 85.88 989 ASN A CA 1
ATOM 7761 C C . ASN A 1 989 ? -35.594 15.171 -12.337 1.00 85.88 989 ASN A C 1
ATOM 7763 O O . ASN A 1 989 ? -35.247 14.078 -12.794 1.00 85.88 989 ASN A O 1
ATOM 7767 N N . PRO A 1 990 ? -34.705 16.178 -12.189 1.00 85.12 990 PRO A N 1
ATOM 7768 C CA . PRO A 1 990 ? -33.303 16.059 -12.606 1.00 85.12 990 PRO A CA 1
ATOM 7769 C C . PRO A 1 990 ? -32.554 14.941 -11.872 1.00 85.12 990 PRO A C 1
ATOM 7771 O O . PRO A 1 990 ? -31.696 14.279 -12.462 1.00 85.12 990 PRO A O 1
ATOM 7774 N N . THR A 1 991 ? -32.903 14.719 -10.604 1.00 89.31 991 THR A N 1
ATOM 7775 C CA . THR A 1 991 ? -32.365 13.690 -9.709 1.00 89.31 991 THR A CA 1
ATOM 7776 C C . THR A 1 991 ? -33.490 12.908 -9.030 1.00 89.31 991 THR A C 1
ATOM 7778 O O . THR A 1 991 ? -34.624 13.377 -8.909 1.00 89.31 991 THR A O 1
ATOM 7781 N N . VAL A 1 992 ? -33.172 11.685 -8.614 1.00 90.81 992 VAL A N 1
ATOM 7782 C CA . VAL A 1 992 ? -34.074 10.724 -7.972 1.00 90.81 992 VAL A CA 1
ATOM 7783 C C . VAL A 1 992 ? -33.663 10.528 -6.510 1.00 90.81 992 VAL A C 1
ATOM 7785 O O . VAL A 1 992 ? -32.487 10.649 -6.160 1.00 90.81 992 VAL A O 1
ATOM 7788 N N . THR A 1 993 ? -34.634 10.227 -5.649 1.00 92.62 993 THR A N 1
ATOM 7789 C CA . THR A 1 993 ? -34.406 9.842 -4.251 1.00 92.62 993 THR A CA 1
ATOM 7790 C C . THR A 1 993 ? -35.186 8.563 -3.966 1.00 92.62 993 THR A C 1
ATOM 7792 O O . THR A 1 993 ? -36.410 8.596 -3.856 1.00 92.62 993 THR A O 1
ATOM 7795 N N . ASP A 1 994 ? -34.486 7.434 -3.878 1.00 95.00 994 ASP A N 1
ATOM 7796 C CA . ASP A 1 994 ? -35.060 6.176 -3.401 1.00 95.00 994 ASP A CA 1
ATOM 7797 C C . ASP A 1 994 ? -35.337 6.233 -1.889 1.00 95.00 994 ASP A C 1
ATOM 7799 O O . ASP A 1 994 ? -34.539 6.768 -1.115 1.00 95.00 994 ASP A O 1
ATOM 7803 N N . ARG A 1 995 ? -36.463 5.652 -1.460 1.00 93.88 995 ARG A N 1
ATOM 7804 C CA . ARG A 1 995 ? -36.925 5.723 -0.067 1.00 93.88 995 ARG A CA 1
ATOM 7805 C C . ARG A 1 995 ? -36.075 4.879 0.885 1.00 93.88 995 ARG A C 1
ATOM 7807 O O . ARG A 1 995 ? -35.850 5.302 2.018 1.00 93.88 995 ARG A O 1
ATOM 7814 N N . THR A 1 996 ? -35.611 3.710 0.449 1.00 93.69 996 THR A N 1
ATOM 7815 C CA . THR A 1 996 ? -34.770 2.827 1.266 1.00 93.69 996 THR A CA 1
ATOM 7816 C C . THR A 1 996 ? -33.381 3.429 1.412 1.00 93.69 996 THR A C 1
ATOM 7818 O O . THR A 1 996 ? -32.905 3.605 2.532 1.00 93.69 996 THR A O 1
ATOM 7821 N N . ALA A 1 997 ? -32.769 3.855 0.306 1.00 94.88 997 ALA A N 1
ATOM 7822 C CA . ALA A 1 997 ? -31.474 4.520 0.334 1.00 94.88 997 ALA A CA 1
ATOM 7823 C C . ALA A 1 997 ? -31.495 5.800 1.177 1.00 94.88 997 ALA A C 1
ATOM 7825 O O . ALA A 1 997 ? -30.583 6.019 1.969 1.00 94.88 997 ALA A O 1
ATOM 7826 N N . HIS A 1 998 ? -32.546 6.622 1.071 1.00 93.75 998 HIS A N 1
ATOM 7827 C CA . HIS A 1 998 ? -32.670 7.830 1.891 1.00 93.75 998 HIS A CA 1
ATOM 7828 C C . HIS A 1 998 ? -32.820 7.507 3.386 1.00 93.75 998 HIS A C 1
ATOM 7830 O O . HIS A 1 998 ? -32.181 8.177 4.192 1.00 93.75 998 HIS A O 1
ATOM 7836 N N . ARG A 1 999 ? -33.547 6.439 3.768 1.00 92.50 999 ARG A N 1
ATOM 7837 C CA . ARG A 1 999 ? -33.609 5.954 5.167 1.00 92.50 999 ARG A CA 1
ATOM 7838 C C . ARG A 1 999 ? -32.222 5.581 5.706 1.00 92.50 999 ARG A C 1
ATOM 7840 O O . ARG A 1 999 ? -31.876 6.003 6.804 1.00 92.50 999 ARG A O 1
ATOM 7847 N N . ILE A 1 1000 ? -31.431 4.840 4.927 1.00 93.00 1000 ILE A N 1
ATOM 7848 C CA . ILE A 1 1000 ? -30.068 4.425 5.308 1.00 93.00 1000 ILE A CA 1
ATOM 7849 C C . ILE A 1 1000 ? -29.096 5.614 5.353 1.00 93.00 1000 ILE A C 1
ATOM 7851 O O . ILE A 1 1000 ? -28.216 5.656 6.210 1.00 93.00 1000 ILE A O 1
ATOM 7855 N N . LEU A 1 1001 ? -29.244 6.601 4.465 1.00 91.12 1001 LEU A N 1
ATOM 7856 C CA . LEU A 1 1001 ? -28.451 7.832 4.523 1.00 91.12 1001 LEU A CA 1
ATOM 7857 C C . LEU A 1 1001 ? -28.772 8.643 5.788 1.00 91.12 1001 LEU A C 1
ATOM 7859 O O . LEU A 1 1001 ? -27.841 9.104 6.444 1.00 91.12 1001 LEU A O 1
ATOM 7863 N N . ILE A 1 1002 ? -30.050 8.752 6.178 1.00 88.06 1002 ILE A N 1
ATOM 7864 C CA . ILE A 1 1002 ? -30.466 9.484 7.389 1.00 88.06 1002 ILE A CA 1
ATOM 7865 C C . ILE A 1 1002 ? -29.857 8.853 8.646 1.00 88.06 1002 ILE A C 1
ATOM 7867 O O . ILE A 1 1002 ? -29.284 9.571 9.462 1.00 88.06 1002 ILE A O 1
ATOM 7871 N N . SER A 1 1003 ? -29.883 7.521 8.776 1.00 85.62 1003 SER A N 1
ATOM 7872 C CA . SER A 1 1003 ? -29.222 6.828 9.896 1.00 85.62 1003 SER A CA 1
ATOM 7873 C C . SER A 1 1003 ? -27.688 6.913 9.864 1.00 85.62 1003 SER A C 1
ATOM 7875 O O . SER A 1 1003 ? -27.047 6.576 10.849 1.00 85.62 1003 SER A O 1
ATOM 7877 N N . ASN A 1 1004 ? -27.099 7.370 8.754 1.00 84.81 1004 ASN A N 1
ATOM 7878 C CA . ASN A 1 1004 ? -25.673 7.678 8.607 1.00 84.81 1004 ASN A CA 1
ATOM 7879 C C . ASN A 1 1004 ? -25.406 9.201 8.564 1.00 84.81 1004 ASN A C 1
ATOM 7881 O O . ASN A 1 1004 ? -24.397 9.651 8.018 1.00 84.81 1004 ASN A O 1
ATOM 7885 N N . GLY A 1 1005 ? -26.321 10.011 9.109 1.00 82.06 1005 GLY A N 1
ATOM 7886 C CA . GLY A 1 1005 ? -26.130 11.451 9.278 1.00 82.06 1005 GLY A CA 1
ATOM 7887 C C . GLY A 1 1005 ? -26.216 12.283 7.994 1.00 82.06 1005 GLY A C 1
ATOM 7888 O O . GLY A 1 1005 ? -25.706 13.402 7.978 1.00 82.06 1005 GLY A O 1
ATOM 7889 N N . MET A 1 1006 ? -26.850 11.790 6.922 1.00 86.12 1006 MET A N 1
ATOM 7890 C CA . MET A 1 1006 ? -27.025 12.516 5.652 1.00 86.12 1006 MET A CA 1
ATOM 7891 C C . MET A 1 1006 ? -28.469 12.508 5.133 1.00 86.12 1006 MET A C 1
ATOM 7893 O O . MET A 1 1006 ? -29.186 11.519 5.232 1.00 86.12 1006 MET A O 1
ATOM 7897 N N . SER A 1 1007 ? -28.907 13.597 4.503 1.00 89.06 1007 SER A N 1
ATOM 7898 C CA . SER A 1 1007 ? -30.224 13.663 3.853 1.00 89.06 1007 SER A CA 1
ATOM 7899 C C . SER A 1 1007 ? -30.192 14.497 2.573 1.00 89.06 1007 SER A C 1
ATOM 7901 O O . SER A 1 1007 ? -29.206 15.165 2.272 1.00 89.06 1007 SER A O 1
ATOM 7903 N N . ARG A 1 1008 ? -31.281 14.466 1.796 1.00 88.44 1008 ARG A N 1
ATOM 7904 C CA . ARG A 1 1008 ? -31.408 15.263 0.568 1.00 88.44 1008 ARG A CA 1
ATOM 7905 C C . ARG A 1 1008 ? -31.258 16.773 0.812 1.00 88.44 1008 ARG A C 1
ATOM 7907 O O . ARG A 1 1008 ? -30.673 17.446 -0.030 1.00 88.44 1008 ARG A O 1
ATOM 7914 N N . ASP A 1 1009 ? -31.754 17.267 1.946 1.00 86.12 1009 ASP A N 1
ATOM 7915 C CA . ASP A 1 1009 ? -31.953 18.701 2.205 1.00 86.12 1009 ASP A CA 1
ATOM 7916 C C . ASP A 1 1009 ? -31.217 19.220 3.459 1.00 86.12 1009 ASP A C 1
ATOM 7918 O O . ASP A 1 1009 ? -31.322 20.398 3.788 1.00 86.12 1009 ASP A O 1
ATOM 7922 N N . GLY A 1 1010 ? -30.478 18.360 4.173 1.00 79.69 1010 GLY A N 1
ATOM 7923 C CA . GLY A 1 1010 ? -29.731 18.729 5.388 1.00 79.69 1010 GLY A CA 1
ATOM 7924 C C . GLY A 1 1010 ? -30.603 19.003 6.623 1.00 79.69 1010 GLY A C 1
ATOM 7925 O O . GLY A 1 1010 ? -30.197 19.738 7.521 1.00 79.69 1010 GLY A O 1
ATOM 7926 N N . GLN A 1 1011 ? -31.824 18.460 6.663 1.00 75.94 1011 GLN A N 1
ATOM 7927 C CA . GLN A 1 1011 ? -32.727 18.599 7.813 1.00 75.94 1011 GLN A CA 1
ATOM 7928 C C . GLN A 1 1011 ? -32.332 17.657 8.964 1.00 75.94 1011 GLN A C 1
ATOM 7930 O O . GLN A 1 1011 ? -31.496 16.769 8.792 1.00 75.94 1011 GLN A O 1
ATOM 7935 N N . ASP A 1 1012 ? -32.897 17.879 10.152 1.00 64.69 1012 ASP A N 1
ATOM 7936 C CA . ASP A 1 1012 ? -32.694 17.055 11.354 1.00 64.69 1012 ASP A CA 1
ATOM 7937 C C . ASP A 1 1012 ? -31.215 16.751 11.669 1.00 64.69 1012 ASP A C 1
ATOM 7939 O O . ASP A 1 1012 ? -30.829 15.626 11.967 1.00 64.69 1012 ASP A O 1
ATOM 7943 N N . GLN A 1 1013 ? -30.377 17.796 11.599 1.00 64.88 1013 GLN A N 1
ATOM 7944 C CA . GLN A 1 1013 ? -28.937 17.778 11.919 1.00 64.88 1013 GLN A CA 1
ATOM 7945 C C . GLN A 1 1013 ? -28.064 16.914 10.983 1.00 64.88 1013 GLN A C 1
ATOM 7947 O O . GLN A 1 1013 ? -26.877 16.713 11.248 1.00 64.88 1013 GLN A O 1
ATOM 7952 N N . THR A 1 1014 ? -28.620 16.445 9.865 1.00 77.44 1014 THR A N 1
ATOM 7953 C CA . THR A 1 1014 ? -27.885 15.693 8.837 1.00 77.44 1014 THR A CA 1
ATOM 7954 C C . THR A 1 1014 ? -27.122 16.606 7.869 1.00 77.44 1014 THR A C 1
ATOM 7956 O O . THR A 1 1014 ? -27.506 17.749 7.627 1.00 77.44 1014 THR A O 1
ATOM 7959 N N . GLN A 1 1015 ? -26.050 16.099 7.257 1.00 82.00 1015 GLN A N 1
ATOM 7960 C CA . GLN A 1 1015 ? -25.350 16.798 6.175 1.00 82.00 1015 GLN A CA 1
ATOM 7961 C C . GLN A 1 1015 ? -26.152 16.697 4.855 1.00 82.00 1015 GLN A C 1
ATOM 7963 O O . GLN A 1 1015 ? -26.706 15.633 4.555 1.00 82.00 1015 GLN A O 1
ATOM 7968 N N . PRO A 1 1016 ? -26.240 17.772 4.049 1.00 87.94 1016 PRO A N 1
ATOM 7969 C CA . PRO A 1 1016 ? -26.964 17.754 2.779 1.00 87.94 1016 PRO A CA 1
ATOM 7970 C C . PRO A 1 1016 ? -26.179 17.026 1.677 1.00 87.94 1016 PRO A C 1
ATOM 7972 O O . PRO A 1 1016 ? -25.007 17.309 1.427 1.00 87.94 1016 PRO A O 1
ATOM 7975 N N . VAL A 1 1017 ? -26.848 16.121 0.962 1.00 90.00 1017 VAL A N 1
ATOM 7976 C CA . VAL A 1 1017 ? -26.311 15.455 -0.235 1.00 90.00 1017 VAL A CA 1
ATOM 7977 C C . VAL A 1 1017 ? -26.278 16.434 -1.421 1.00 90.00 1017 VAL A C 1
ATOM 7979 O O . VAL A 1 1017 ? -27.291 17.090 -1.677 1.00 90.00 1017 VAL A O 1
ATOM 7982 N N . PRO A 1 1018 ? -25.187 16.501 -2.216 1.00 90.69 1018 PRO A N 1
ATOM 7983 C CA . PRO A 1 1018 ? -25.103 17.414 -3.354 1.00 90.69 1018 PRO A CA 1
ATOM 7984 C C . PRO A 1 1018 ? -26.265 17.265 -4.352 1.00 90.69 1018 PRO A C 1
ATOM 7986 O O . PRO A 1 1018 ? -26.676 16.161 -4.724 1.00 90.69 1018 PRO A O 1
ATOM 7989 N N . HIS A 1 1019 ? -26.803 18.404 -4.796 1.00 88.12 1019 HIS A N 1
ATOM 7990 C CA . HIS A 1 1019 ? -28.054 18.474 -5.561 1.00 88.12 1019 HIS A CA 1
ATOM 7991 C C . HIS A 1 1019 ? -28.016 17.780 -6.933 1.00 88.12 1019 HIS A C 1
ATOM 7993 O O . HIS A 1 1019 ? -29.073 17.516 -7.506 1.00 88.12 1019 HIS A O 1
ATOM 7999 N N . ASP A 1 1020 ? -26.833 17.478 -7.471 1.00 90.62 1020 ASP A N 1
ATOM 8000 C CA . ASP A 1 1020 ? -26.651 16.821 -8.765 1.00 90.62 1020 ASP A CA 1
ATOM 8001 C C . ASP A 1 1020 ? -26.612 15.283 -8.694 1.00 90.62 1020 ASP A C 1
ATOM 8003 O O . ASP A 1 1020 ? -26.357 14.632 -9.709 1.00 90.62 1020 ASP A O 1
ATOM 8007 N N . GLN A 1 1021 ? -26.885 14.697 -7.521 1.00 93.56 1021 GLN A N 1
ATOM 8008 C CA . GLN A 1 1021 ? -26.726 13.263 -7.265 1.00 93.56 1021 GLN A CA 1
ATOM 8009 C C . GLN A 1 1021 ? -28.055 12.517 -7.070 1.00 93.56 1021 GLN A C 1
ATOM 8011 O O . GLN A 1 1021 ? -28.934 12.958 -6.322 1.00 93.56 1021 GLN A O 1
ATOM 8016 N N . ASP A 1 1022 ? -28.186 11.342 -7.691 1.00 94.31 1022 ASP A N 1
ATOM 8017 C CA . ASP A 1 1022 ? -29.273 10.392 -7.424 1.00 94.31 1022 ASP A CA 1
ATOM 8018 C C . ASP A 1 1022 ? -29.003 9.659 -6.105 1.00 94.31 1022 ASP A C 1
ATOM 8020 O O . ASP A 1 1022 ? -28.008 8.936 -6.007 1.00 94.31 1022 ASP A O 1
ATOM 8024 N N . ILE A 1 1023 ? -29.905 9.785 -5.125 1.00 95.94 1023 ILE A N 1
ATOM 8025 C CA . ILE A 1 1023 ? -29.910 8.927 -3.932 1.00 95.94 1023 ILE A CA 1
ATOM 8026 C C . ILE A 1 1023 ? -30.600 7.622 -4.329 1.00 95.94 1023 ILE A C 1
ATOM 8028 O O . ILE A 1 1023 ? -31.766 7.637 -4.725 1.00 95.94 1023 ILE A O 1
ATOM 8032 N N . SER A 1 1024 ? -29.884 6.499 -4.285 1.00 96.12 1024 SER A N 1
ATOM 8033 C CA . SER A 1 1024 ? -30.391 5.207 -4.772 1.00 96.12 1024 SER A CA 1
ATOM 8034 C C . SER A 1 1024 ? -29.770 4.002 -4.054 1.00 96.12 1024 SER A C 1
ATOM 8036 O O . SER A 1 1024 ? -28.826 4.135 -3.272 1.00 96.12 1024 SER A O 1
ATOM 8038 N N . VAL A 1 1025 ? -30.323 2.815 -4.305 1.00 96.00 1025 VAL A N 1
ATOM 8039 C CA . VAL A 1 1025 ? -29.727 1.531 -3.916 1.00 96.00 1025 VAL A CA 1
ATOM 8040 C C . VAL A 1 1025 ? -28.932 0.971 -5.096 1.00 96.00 1025 VAL A C 1
ATOM 8042 O O . VAL A 1 1025 ? -29.379 1.035 -6.243 1.00 96.00 1025 VAL A O 1
ATOM 8045 N N . ARG A 1 1026 ? -27.751 0.410 -4.826 1.00 95.00 1026 ARG A N 1
ATOM 8046 C CA . ARG A 1 1026 ? -26.918 -0.342 -5.781 1.00 95.00 1026 ARG A CA 1
ATOM 8047 C C . ARG A 1 1026 ? -26.322 -1.568 -5.089 1.00 95.00 1026 ARG A C 1
ATOM 8049 O O . ARG A 1 1026 ? -26.289 -1.626 -3.863 1.00 95.00 1026 ARG A O 1
ATOM 8056 N N . LYS A 1 1027 ? -25.813 -2.546 -5.844 1.00 94.12 1027 LYS A N 1
ATOM 8057 C CA . LYS A 1 1027 ? -25.041 -3.643 -5.237 1.00 94.12 1027 LYS A CA 1
ATOM 8058 C C . LYS A 1 1027 ? -23.682 -3.154 -4.730 1.00 94.12 1027 LYS A C 1
ATOM 8060 O O . LYS A 1 1027 ? -23.072 -2.278 -5.349 1.00 94.12 1027 LYS A O 1
ATOM 8065 N N . VAL A 1 1028 ? -23.200 -3.729 -3.628 1.00 91.75 1028 VAL A N 1
ATOM 8066 C CA . VAL A 1 1028 ? -21.805 -3.545 -3.198 1.00 91.75 1028 VAL A CA 1
ATOM 8067 C C . VAL A 1 1028 ? -20.896 -4.197 -4.259 1.00 91.75 1028 VAL A C 1
ATOM 8069 O O . VAL A 1 1028 ? -21.234 -5.267 -4.767 1.00 91.75 1028 VAL A O 1
ATOM 8072 N N . PRO A 1 1029 ? -19.761 -3.589 -4.657 1.00 87.69 1029 PRO A N 1
ATOM 8073 C CA . PRO A 1 1029 ? -18.860 -4.201 -5.632 1.00 87.69 1029 PRO A CA 1
ATOM 8074 C C . PRO A 1 1029 ? -18.437 -5.616 -5.214 1.00 87.69 1029 PRO A C 1
ATOM 8076 O O . PRO A 1 1029 ? -18.014 -5.820 -4.079 1.00 87.69 1029 PRO A O 1
ATOM 8079 N N . ARG A 1 1030 ? -18.543 -6.577 -6.145 1.00 84.50 1030 ARG A N 1
ATOM 8080 C CA . ARG A 1 1030 ? -18.255 -8.014 -5.940 1.00 84.50 1030 ARG A CA 1
ATOM 8081 C C . ARG A 1 1030 ? -19.103 -8.719 -4.864 1.00 84.50 1030 ARG A C 1
ATOM 8083 O O . ARG A 1 1030 ? -18.730 -9.802 -4.427 1.00 84.50 1030 ARG A O 1
ATOM 8090 N N . ILE A 1 1031 ? -20.246 -8.150 -4.477 1.00 91.50 1031 ILE A N 1
ATOM 8091 C CA . ILE A 1 1031 ? -21.273 -8.841 -3.687 1.00 91.50 1031 ILE A CA 1
ATOM 8092 C C . ILE A 1 1031 ? -22.572 -8.838 -4.479 1.00 91.50 1031 ILE A C 1
ATOM 8094 O O . ILE A 1 1031 ? -22.993 -7.789 -4.976 1.00 91.50 1031 ILE A O 1
ATOM 8098 N N . ASP A 1 1032 ? -23.191 -10.007 -4.621 1.00 93.00 1032 ASP A N 1
ATOM 8099 C CA . ASP A 1 1032 ? -24.528 -10.096 -5.191 1.00 93.00 1032 ASP A CA 1
ATOM 8100 C C . ASP A 1 1032 ? -25.599 -9.972 -4.090 1.00 93.00 1032 ASP A C 1
ATOM 8102 O O . ASP A 1 1032 ? -25.459 -10.616 -3.047 1.00 93.00 1032 ASP A O 1
ATOM 8106 N N . PRO A 1 1033 ? -26.652 -9.149 -4.268 1.00 92.19 1033 PRO A N 1
ATOM 8107 C CA . PRO A 1 1033 ? -27.716 -9.014 -3.274 1.00 92.19 1033 PRO A CA 1
ATOM 8108 C C . PRO A 1 1033 ? -28.468 -10.314 -2.961 1.00 92.19 1033 PRO A C 1
ATOM 8110 O O . PRO A 1 1033 ? -29.014 -10.432 -1.866 1.00 92.19 1033 PRO A O 1
ATOM 8113 N N . GLU A 1 1034 ? -28.483 -11.282 -3.881 1.00 92.25 1034 GLU A N 1
ATOM 8114 C CA . GLU A 1 1034 ? -29.162 -12.572 -3.690 1.00 92.25 1034 GLU A CA 1
ATOM 8115 C C . GLU A 1 1034 ? -28.376 -13.546 -2.783 1.00 92.25 1034 GLU A C 1
ATOM 8117 O O . GLU A 1 1034 ? -28.879 -14.615 -2.432 1.00 92.25 1034 GLU A O 1
ATOM 8122 N N . TRP A 1 1035 ? -27.140 -13.215 -2.387 1.00 95.31 1035 TRP A N 1
ATOM 8123 C CA . TRP A 1 1035 ? -26.342 -14.060 -1.495 1.00 95.31 1035 TRP A CA 1
ATOM 8124 C C . TRP A 1 1035 ? -26.759 -13.923 -0.028 1.00 95.31 1035 TRP A C 1
ATOM 8126 O O . TRP A 1 1035 ? -26.924 -12.822 0.499 1.00 95.31 1035 TRP A O 1
ATOM 8136 N N . ALA A 1 1036 ? -26.834 -15.060 0.666 1.00 96.75 1036 ALA A N 1
ATOM 8137 C CA . ALA A 1 1036 ? -27.065 -15.113 2.102 1.00 96.75 1036 ALA A CA 1
ATOM 8138 C C . ALA A 1 1036 ? -25.764 -14.781 2.858 1.00 96.75 1036 ALA A C 1
ATOM 8140 O O . ALA A 1 1036 ? -24.894 -15.629 3.043 1.00 96.75 1036 ALA A O 1
ATOM 8141 N N . MET A 1 1037 ? -25.610 -13.535 3.306 1.00 97.38 1037 MET A N 1
ATOM 8142 C CA . MET A 1 1037 ? -24.405 -13.068 3.998 1.00 97.38 1037 MET A CA 1
ATOM 8143 C C . MET A 1 1037 ? -24.558 -13.183 5.519 1.00 97.38 1037 MET A C 1
ATOM 8145 O O . MET A 1 1037 ? -25.520 -12.662 6.083 1.00 97.38 1037 MET A O 1
ATOM 8149 N N . ARG A 1 1038 ? -23.597 -13.796 6.221 1.00 97.00 1038 ARG A N 1
ATOM 8150 C CA . ARG A 1 1038 ? -23.484 -13.684 7.692 1.00 97.00 1038 ARG A CA 1
ATOM 8151 C C . ARG A 1 1038 ? -22.588 -12.496 8.034 1.00 97.00 1038 ARG A C 1
ATOM 8153 O O . ARG A 1 1038 ? -21.500 -12.384 7.475 1.00 97.00 1038 ARG A O 1
ATOM 8160 N N . ILE A 1 1039 ? -23.020 -11.655 8.971 1.00 96.88 1039 ILE A N 1
ATOM 8161 C CA . ILE A 1 1039 ? -22.204 -10.589 9.574 1.00 96.88 1039 ILE A CA 1
ATOM 8162 C C . ILE A 1 1039 ? -21.682 -11.106 10.919 1.00 96.88 1039 ILE A C 1
ATOM 8164 O O . ILE A 1 1039 ? -22.466 -11.638 11.704 1.00 96.88 1039 ILE A O 1
ATOM 8168 N N . ASP A 1 1040 ? -20.375 -11.009 11.184 1.00 96.44 1040 ASP A N 1
ATOM 8169 C CA . ASP A 1 1040 ? -19.781 -11.572 12.408 1.00 96.44 1040 ASP A CA 1
ATOM 8170 C C . ASP A 1 1040 ? -18.572 -10.769 12.923 1.00 96.44 1040 ASP A C 1
ATOM 8172 O O . ASP A 1 1040 ? -17.407 -11.066 12.646 1.00 96.44 1040 ASP A O 1
ATOM 8176 N N . ASN A 1 1041 ? -18.867 -9.718 13.688 1.00 96.38 1041 ASN A N 1
ATOM 8177 C CA . ASN A 1 1041 ? -17.892 -8.738 14.179 1.00 96.38 1041 ASN A CA 1
ATOM 8178 C C . ASN A 1 1041 ? -17.176 -9.155 15.489 1.00 96.38 1041 ASN A C 1
ATOM 8180 O O . ASN A 1 1041 ? -16.447 -8.351 16.073 1.00 96.38 1041 ASN A O 1
ATOM 8184 N N . ARG A 1 1042 ? -17.357 -10.403 15.956 1.00 96.31 1042 ARG A N 1
ATOM 8185 C CA . ARG A 1 1042 ? -16.683 -10.958 17.151 1.00 96.31 1042 ARG A CA 1
ATOM 8186 C C . ARG A 1 1042 ? -15.162 -11.050 16.956 1.00 96.31 1042 ARG A C 1
ATOM 8188 O O . ARG A 1 1042 ? -14.668 -10.992 15.828 1.00 96.31 1042 ARG A O 1
ATOM 8195 N N . ASP A 1 1043 ? -14.412 -11.219 18.045 1.00 96.88 1043 ASP A N 1
ATOM 8196 C CA . ASP A 1 1043 ? -12.999 -11.601 17.948 1.00 96.88 1043 ASP A CA 1
ATOM 8197 C C . ASP A 1 1043 ? -12.887 -13.099 17.640 1.00 96.88 1043 ASP A C 1
ATOM 8199 O O . ASP A 1 1043 ? -13.165 -13.936 18.497 1.00 96.88 1043 ASP A O 1
ATOM 8203 N N . LEU A 1 1044 ? -12.495 -13.437 16.412 1.00 97.25 1044 LEU A N 1
ATOM 8204 C CA . LEU A 1 1044 ? -12.323 -14.820 15.971 1.00 97.25 1044 LEU A CA 1
ATOM 8205 C C . LEU A 1 1044 ? -11.116 -15.494 16.635 1.00 97.25 1044 LEU A C 1
ATOM 8207 O O . LEU A 1 1044 ? -11.074 -16.714 16.687 1.00 97.25 1044 LEU A O 1
ATOM 8211 N N . VAL A 1 1045 ? -10.142 -14.728 17.137 1.00 96.19 1045 VAL A N 1
ATOM 8212 C CA . VAL A 1 1045 ? -8.945 -15.264 17.809 1.00 96.19 1045 VAL A CA 1
ATOM 8213 C C . VAL A 1 1045 ? -9.263 -15.705 19.241 1.00 96.19 1045 VAL A C 1
ATOM 8215 O O . VAL A 1 1045 ? -8.580 -16.558 19.797 1.00 96.19 1045 VAL A O 1
ATOM 8218 N N . GLU A 1 1046 ? -10.308 -15.130 19.840 1.00 95.75 1046 GLU A N 1
ATOM 8219 C CA . GLU A 1 1046 ? -10.763 -15.457 21.196 1.00 95.75 1046 GLU A CA 1
ATOM 8220 C C . GLU A 1 1046 ? -11.954 -16.437 21.214 1.00 95.75 1046 GLU A C 1
ATOM 8222 O O . GLU A 1 1046 ? -12.405 -16.822 22.296 1.00 95.75 1046 GLU A O 1
ATOM 8227 N N . LEU A 1 1047 ? -12.454 -16.840 20.036 1.00 96.56 1047 LEU A N 1
ATOM 8228 C CA . LEU A 1 1047 ? -13.400 -17.945 19.869 1.00 96.56 1047 LEU A CA 1
ATOM 8229 C C . LEU A 1 1047 ? -12.676 -19.297 19.884 1.00 96.56 1047 LEU A C 1
ATOM 8231 O O . LEU A 1 1047 ? -11.527 -19.428 19.472 1.00 96.56 1047 LEU A O 1
ATOM 8235 N N . ASP A 1 1048 ? -13.395 -20.324 20.324 1.00 96.06 1048 ASP A N 1
ATOM 8236 C CA . ASP A 1 1048 ? -12.958 -21.714 20.226 1.00 96.06 1048 ASP A CA 1
ATOM 8237 C C . ASP A 1 1048 ? -12.962 -22.199 18.747 1.00 96.06 1048 ASP A C 1
ATOM 8239 O O . ASP A 1 1048 ? -13.901 -21.876 18.008 1.00 96.06 1048 ASP A O 1
ATOM 8243 N N . PRO A 1 1049 ? -11.955 -22.972 18.285 1.00 96.88 1049 PRO A N 1
ATOM 8244 C CA . PRO A 1 1049 ? -11.874 -23.429 16.894 1.00 96.88 1049 PRO A CA 1
ATOM 8245 C C . PRO A 1 1049 ? -13.066 -24.269 16.414 1.00 96.88 1049 PRO A C 1
ATOM 8247 O O . PRO A 1 1049 ? -13.465 -24.130 15.253 1.00 96.88 1049 PRO A O 1
ATOM 8250 N N . ASP A 1 1050 ? -13.673 -25.089 17.278 1.00 97.25 1050 ASP A N 1
ATOM 8251 C CA . ASP A 1 1050 ? -14.860 -25.879 16.920 1.00 97.25 1050 ASP A CA 1
ATOM 8252 C C . ASP A 1 1050 ? -16.096 -24.979 16.744 1.00 97.25 1050 ASP A C 1
ATOM 8254 O O . ASP A 1 1050 ? -16.921 -25.205 15.855 1.00 97.25 1050 ASP A O 1
ATOM 8258 N N . THR A 1 1051 ? -16.191 -23.893 17.513 1.00 96.94 1051 THR A N 1
ATOM 8259 C CA . THR A 1 1051 ? -17.192 -22.829 17.355 1.00 96.94 1051 THR A CA 1
ATOM 8260 C C . THR A 1 1051 ? -17.003 -22.081 16.032 1.00 96.94 1051 THR A C 1
ATOM 8262 O O . THR A 1 1051 ? -17.982 -21.835 15.329 1.00 96.94 1051 THR A O 1
ATOM 8265 N N . ILE A 1 1052 ? -15.763 -21.759 15.637 1.00 97.69 1052 ILE A N 1
ATOM 8266 C CA . ILE A 1 1052 ? -15.476 -21.152 14.321 1.00 97.69 1052 ILE A CA 1
ATOM 8267 C C . ILE A 1 1052 ? -15.891 -22.108 13.194 1.00 97.69 1052 ILE A C 1
ATOM 8269 O O . ILE A 1 1052 ? -16.551 -21.694 12.236 1.00 97.69 1052 ILE A O 1
ATOM 8273 N N . ARG A 1 1053 ? -15.546 -23.397 13.312 1.00 97.62 1053 ARG A N 1
ATOM 8274 C CA . ARG A 1 1053 ? -15.878 -24.410 12.306 1.00 97.62 1053 ARG A CA 1
ATOM 8275 C C . ARG A 1 1053 ? -17.393 -24.590 12.162 1.00 97.62 1053 ARG A C 1
ATOM 8277 O O . ARG A 1 1053 ? -17.920 -24.387 11.069 1.00 97.62 1053 ARG A O 1
ATOM 8284 N N . SER A 1 1054 ? -18.086 -24.854 13.267 1.00 95.94 1054 SER A N 1
ATOM 8285 C CA . SER A 1 1054 ? -19.520 -25.169 13.283 1.00 95.94 1054 SER A CA 1
ATOM 8286 C C . SER A 1 1054 ? -20.449 -23.970 13.053 1.00 95.94 1054 SER A C 1
ATOM 8288 O O . SER A 1 1054 ? -21.498 -24.139 12.437 1.00 95.94 1054 SER A O 1
ATOM 8290 N N . GLU A 1 1055 ? -20.106 -22.751 13.492 1.00 95.88 1055 GLU A N 1
ATOM 8291 C CA . GLU A 1 1055 ? -20.945 -21.569 13.231 1.00 95.88 1055 GLU A CA 1
ATOM 8292 C C . GLU A 1 1055 ? -20.658 -20.880 11.887 1.00 95.88 1055 GLU A C 1
ATOM 8294 O O . GLU A 1 1055 ? -21.549 -20.204 11.358 1.00 95.88 1055 GLU A O 1
ATOM 8299 N N . ILE A 1 1056 ? -19.427 -20.974 11.369 1.00 97.44 1056 ILE A N 1
ATOM 8300 C CA . ILE A 1 1056 ? -18.982 -20.203 10.198 1.00 97.44 1056 ILE A CA 1
ATOM 8301 C C . ILE A 1 1056 ? -18.581 -21.137 9.054 1.00 97.44 1056 ILE A C 1
ATOM 8303 O O . ILE A 1 1056 ? -19.246 -21.135 8.020 1.00 97.44 1056 ILE A O 1
ATOM 8307 N N . LEU A 1 1057 ? -17.517 -21.930 9.216 1.00 98.31 1057 LEU A N 1
ATOM 8308 C CA . LEU A 1 1057 ? -16.886 -22.639 8.093 1.00 98.31 1057 LEU A CA 1
ATOM 8309 C C . LEU A 1 1057 ? -17.817 -23.669 7.439 1.00 98.31 1057 LEU A C 1
ATOM 8311 O O . LEU A 1 1057 ? -17.975 -23.670 6.216 1.00 98.31 1057 LEU A O 1
ATOM 8315 N N . ASP A 1 1058 ? -18.493 -24.494 8.236 1.00 97.44 1058 ASP A N 1
ATOM 8316 C CA . ASP A 1 1058 ? -19.396 -25.542 7.745 1.00 97.44 1058 ASP A CA 1
ATOM 8317 C C . ASP A 1 1058 ? -20.612 -24.970 6.991 1.00 97.44 1058 ASP A C 1
ATOM 8319 O O . ASP A 1 1058 ? -21.224 -25.661 6.166 1.00 97.44 1058 ASP A O 1
ATOM 8323 N N . HIS A 1 1059 ? -20.934 -23.691 7.205 1.00 98.12 1059 HIS A N 1
ATOM 8324 C CA . HIS A 1 1059 ? -22.033 -22.972 6.562 1.00 98.12 1059 HIS A CA 1
ATOM 8325 C C . HIS A 1 1059 ? -21.645 -22.195 5.292 1.00 98.12 1059 HIS A C 1
ATOM 8327 O O . HIS A 1 1059 ? -22.552 -21.772 4.571 1.00 98.12 1059 HIS A O 1
ATOM 8333 N N . LEU A 1 1060 ? -20.352 -22.054 4.971 1.00 98.50 1060 LEU A N 1
ATOM 8334 C CA . LEU A 1 1060 ? -19.877 -21.296 3.803 1.00 98.50 1060 LEU A CA 1
ATOM 8335 C C . LEU A 1 1060 ? -20.434 -21.834 2.476 1.00 98.50 1060 LEU A C 1
ATOM 8337 O O . LEU A 1 1060 ? -20.428 -23.048 2.235 1.00 98.50 1060 LEU A O 1
ATOM 8341 N N . ASP A 1 1061 ? -20.846 -20.931 1.583 1.00 98.31 1061 ASP A N 1
ATOM 8342 C CA . ASP A 1 1061 ? -21.230 -21.290 0.212 1.00 98.31 1061 ASP A CA 1
ATOM 8343 C C . ASP A 1 1061 ? -19.999 -21.374 -0.697 1.00 98.31 1061 ASP A C 1
ATOM 8345 O O . ASP A 1 1061 ? -19.614 -20.420 -1.376 1.00 98.31 1061 ASP A O 1
ATOM 8349 N N . LEU A 1 1062 ? -19.339 -22.534 -0.669 1.00 98.44 1062 LEU A N 1
ATOM 8350 C CA . LEU A 1 1062 ? -18.123 -22.761 -1.449 1.00 98.44 1062 LEU A CA 1
ATOM 8351 C C . LEU A 1 1062 ? -18.347 -22.635 -2.963 1.00 98.44 1062 LEU A C 1
ATOM 8353 O O . LEU A 1 1062 ? -17.389 -22.326 -3.660 1.00 98.44 1062 LEU A O 1
ATOM 8357 N N . ASP A 1 1063 ? -19.565 -22.832 -3.476 1.00 98.06 1063 ASP A N 1
ATOM 8358 C CA . ASP A 1 1063 ? -19.846 -22.699 -4.909 1.00 98.06 1063 ASP A CA 1
ATOM 8359 C C . ASP A 1 1063 ? -19.842 -21.226 -5.341 1.00 98.06 1063 ASP A C 1
ATOM 8361 O O . ASP A 1 1063 ? -19.251 -20.887 -6.367 1.00 98.06 1063 ASP A O 1
ATOM 8365 N N . VAL A 1 1064 ? -20.356 -20.315 -4.506 1.00 97.69 1064 VAL A N 1
ATOM 8366 C CA . VAL A 1 1064 ? -20.184 -18.870 -4.737 1.00 97.69 1064 VAL A CA 1
ATOM 8367 C C . VAL A 1 1064 ? -18.706 -18.458 -4.687 1.00 97.69 1064 VAL A C 1
ATOM 8369 O O . VAL A 1 1064 ? -18.262 -17.691 -5.543 1.00 97.69 1064 VAL A O 1
ATOM 8372 N N . TYR A 1 1065 ? -17.910 -18.979 -3.743 1.00 98.12 1065 TYR A N 1
ATOM 8373 C CA . TYR A 1 1065 ? -16.462 -18.708 -3.719 1.00 98.12 1065 TYR A CA 1
ATOM 8374 C C . TYR A 1 1065 ? -15.731 -19.300 -4.946 1.00 98.12 1065 TYR A C 1
ATOM 8376 O O . TYR A 1 1065 ? -14.758 -18.704 -5.414 1.00 98.12 1065 TYR A O 1
ATOM 8384 N N . VAL A 1 1066 ? -16.205 -20.415 -5.516 1.00 98.56 1066 VAL A N 1
ATOM 8385 C CA . VAL A 1 1066 ? -15.690 -20.963 -6.784 1.00 98.56 1066 VAL A CA 1
ATOM 8386 C C . VAL A 1 1066 ? -16.023 -20.059 -7.967 1.00 98.56 1066 VAL A C 1
ATOM 8388 O O . VAL A 1 1066 ? -15.126 -19.783 -8.756 1.00 98.56 1066 VAL A O 1
ATOM 8391 N N . GLU A 1 1067 ? -17.241 -19.526 -8.083 1.00 97.62 1067 GLU A N 1
ATOM 8392 C CA . GLU A 1 1067 ? -17.570 -18.577 -9.162 1.00 97.62 1067 GLU A CA 1
ATOM 8393 C C . GLU A 1 1067 ? -16.841 -17.227 -8.997 1.00 97.62 1067 GLU A C 1
ATOM 8395 O O . GLU A 1 1067 ? -16.427 -16.622 -9.987 1.00 97.62 1067 GLU A O 1
ATOM 8400 N N . MET A 1 1068 ? -16.574 -16.777 -7.762 1.00 96.75 1068 MET A N 1
ATOM 8401 C CA . MET A 1 1068 ? -15.661 -15.649 -7.513 1.00 96.75 1068 MET A CA 1
ATOM 8402 C C . MET A 1 1068 ? -14.239 -15.933 -8.020 1.00 96.75 1068 MET A C 1
ATOM 8404 O O . MET A 1 1068 ? -13.607 -15.049 -8.606 1.00 96.75 1068 MET A O 1
ATOM 8408 N N . LEU A 1 1069 ? -13.717 -17.142 -7.783 1.00 97.88 1069 LEU A N 1
ATOM 8409 C CA . LEU A 1 1069 ? -12.400 -17.561 -8.266 1.00 97.88 1069 LEU A CA 1
ATOM 8410 C C . LEU A 1 1069 ? -12.390 -17.690 -9.794 1.00 97.88 1069 LEU A C 1
ATOM 8412 O O . LEU A 1 1069 ? -11.450 -17.214 -10.427 1.00 97.88 1069 LEU A O 1
ATOM 8416 N N . ALA A 1 1070 ? -13.446 -18.262 -10.377 1.00 97.81 1070 ALA A N 1
ATOM 8417 C CA . ALA A 1 1070 ? -13.632 -18.387 -11.816 1.00 97.81 1070 ALA A CA 1
ATOM 8418 C C . ALA A 1 1070 ? -13.608 -17.012 -12.484 1.00 97.81 1070 ALA A C 1
ATOM 8420 O O . ALA A 1 1070 ? -12.733 -16.775 -13.304 1.00 97.81 1070 ALA A O 1
ATOM 8421 N N . ALA A 1 1071 ? -14.436 -16.056 -12.051 1.00 95.50 1071 ALA A N 1
ATOM 8422 C CA . ALA A 1 1071 ? -14.384 -14.681 -12.558 1.00 95.50 1071 ALA A CA 1
ATOM 8423 C C . ALA A 1 1071 ? -13.005 -14.024 -12.338 1.00 95.50 1071 ALA A C 1
ATOM 8425 O O . ALA A 1 1071 ? -12.490 -13.331 -13.214 1.00 95.50 1071 ALA A O 1
ATOM 8426 N N . THR A 1 1072 ? -12.354 -14.278 -11.196 1.00 94.88 1072 THR A N 1
ATOM 8427 C CA . THR A 1 1072 ? -11.004 -13.755 -10.918 1.00 94.88 1072 THR A CA 1
ATOM 8428 C C . THR A 1 1072 ? -9.957 -14.308 -11.889 1.00 94.88 1072 THR A C 1
ATOM 8430 O O . THR A 1 1072 ? -9.064 -13.562 -12.280 1.00 94.88 1072 THR A O 1
ATOM 8433 N N . PHE A 1 1073 ? -10.057 -15.568 -12.314 1.00 96.31 1073 PHE A N 1
ATOM 8434 C CA . PHE A 1 1073 ? -9.175 -16.176 -13.313 1.00 96.31 1073 PHE A CA 1
ATOM 8435 C C . PHE A 1 1073 ? -9.579 -15.788 -14.748 1.00 96.31 1073 PHE A C 1
ATOM 8437 O O . PHE A 1 1073 ? -8.781 -15.197 -15.473 1.00 96.31 1073 PHE A O 1
ATOM 8444 N N . GLU A 1 1074 ? -10.830 -16.034 -15.132 1.00 95.38 1074 GLU A N 1
ATOM 8445 C CA . GLU A 1 1074 ? -11.386 -15.864 -16.482 1.00 95.38 1074 GLU A CA 1
ATOM 8446 C C . GLU A 1 1074 ? -11.338 -14.399 -16.969 1.00 95.38 1074 GLU A C 1
ATOM 8448 O O . GLU A 1 1074 ? -11.067 -14.154 -18.142 1.00 95.38 1074 GLU A O 1
ATOM 8453 N N . GLU A 1 1075 ? -11.506 -13.399 -16.089 1.00 90.75 1075 GLU A N 1
ATOM 8454 C CA . GLU A 1 1075 ? -11.389 -11.976 -16.468 1.00 90.75 1075 GLU A CA 1
ATOM 8455 C C . GLU A 1 1075 ? -9.938 -11.446 -16.513 1.00 90.75 1075 GLU A C 1
ATOM 8457 O O . GLU A 1 1075 ? -9.696 -10.356 -17.046 1.00 90.75 1075 GLU A O 1
ATOM 8462 N N . ASN A 1 1076 ? -8.967 -12.131 -15.887 1.00 89.06 1076 ASN A N 1
ATOM 8463 C CA . ASN A 1 1076 ? -7.667 -11.520 -15.561 1.00 89.06 1076 ASN A CA 1
ATOM 8464 C C . ASN A 1 1076 ? -6.413 -12.350 -15.848 1.00 89.06 1076 ASN A C 1
ATOM 8466 O O . ASN A 1 1076 ? -5.362 -11.726 -15.982 1.00 89.06 1076 ASN A O 1
ATOM 8470 N N . TRP A 1 1077 ? -6.491 -13.674 -15.882 1.00 94.50 1077 TRP A N 1
ATOM 8471 C CA . TRP A 1 1077 ? -5.349 -14.596 -15.987 1.00 94.50 1077 TRP A CA 1
ATOM 8472 C C . TRP A 1 1077 ? -5.528 -15.645 -17.090 1.00 94.50 1077 TRP A C 1
ATOM 8474 O O . TRP A 1 1077 ? -4.549 -16.248 -17.520 1.00 94.50 1077 TRP A O 1
ATOM 8484 N N . MET A 1 1078 ? -6.761 -15.837 -17.559 1.00 94.81 1078 MET A N 1
ATOM 8485 C CA . MET A 1 1078 ? -7.066 -16.658 -18.721 1.00 94.81 1078 MET A CA 1
ATOM 8486 C C . MET A 1 1078 ? -6.672 -15.927 -20.018 1.00 94.81 1078 MET A C 1
ATOM 8488 O O . MET A 1 1078 ? -6.998 -14.753 -20.216 1.00 94.81 1078 MET A O 1
ATOM 8492 N N . ASN A 1 1079 ? -5.987 -16.630 -20.917 1.00 93.31 1079 ASN A N 1
ATOM 8493 C CA . ASN A 1 1079 ? -5.775 -16.223 -22.302 1.00 93.31 1079 ASN A CA 1
ATOM 8494 C C . ASN A 1 1079 ? -7.066 -16.465 -23.097 1.00 93.31 1079 ASN A C 1
ATOM 8496 O O . ASN A 1 1079 ? -7.733 -17.475 -22.904 1.00 93.31 1079 ASN A O 1
ATOM 8500 N N . VAL A 1 1080 ? -7.438 -15.563 -24.007 1.00 83.31 1080 VAL A N 1
ATOM 8501 C CA . VAL A 1 1080 ? -8.647 -15.763 -24.824 1.00 83.31 1080 VAL A CA 1
ATOM 8502 C C . VAL A 1 1080 ? -8.319 -16.734 -25.967 1.00 83.31 1080 VAL A C 1
ATOM 8504 O O . VAL A 1 1080 ? -7.480 -16.382 -26.795 1.00 83.31 1080 VAL A O 1
ATOM 8507 N N . PRO A 1 1081 ? -8.959 -17.916 -26.062 1.00 70.38 1081 PRO A N 1
ATOM 8508 C CA . PRO A 1 1081 ? -8.666 -18.870 -27.125 1.00 70.38 1081 PRO A CA 1
ATOM 8509 C C . PRO A 1 1081 ? -9.123 -18.327 -28.482 1.00 70.38 1081 PRO A C 1
ATOM 8511 O O . PRO A 1 1081 ? -10.282 -17.942 -28.672 1.00 70.38 1081 PRO A O 1
ATOM 8514 N N . HIS A 1 1082 ? -8.214 -18.319 -29.457 1.00 61.88 1082 HIS A N 1
ATOM 8515 C CA . HIS A 1 1082 ? -8.512 -17.831 -30.802 1.00 61.88 1082 HIS A CA 1
ATOM 8516 C C . HIS A 1 1082 ? -9.317 -18.872 -31.562 1.00 61.88 1082 HIS A C 1
ATOM 8518 O O . HIS A 1 1082 ? -8.781 -19.887 -32.003 1.00 61.88 1082 HIS A O 1
ATOM 8524 N N . THR A 1 1083 ? -10.604 -18.597 -31.777 1.00 41.97 1083 THR A N 1
ATOM 8525 C CA . THR A 1 1083 ? -11.423 -19.349 -32.734 1.00 41.97 1083 THR A CA 1
ATOM 8526 C C . THR A 1 1083 ? -10.934 -19.048 -34.147 1.00 41.97 1083 THR A C 1
ATOM 8528 O O . THR A 1 1083 ? -11.486 -18.189 -34.843 1.00 41.97 1083 THR A O 1
ATOM 8531 N N . GLY A 1 1084 ? -9.860 -19.726 -34.551 1.00 38.47 1084 GLY A N 1
ATOM 8532 C CA . GLY A 1 1084 ? -9.331 -19.660 -35.901 1.00 38.47 1084 GLY A CA 1
ATOM 8533 C C . GLY A 1 1084 ? -10.431 -19.952 -36.916 1.00 38.47 1084 GLY A C 1
ATOM 8534 O O . GLY A 1 1084 ? -11.280 -20.826 -36.717 1.00 38.47 1084 GLY A O 1
ATOM 8535 N N . SER A 1 1085 ? -10.413 -19.215 -38.027 1.00 34.00 1085 SER A N 1
ATOM 8536 C CA . SER A 1 1085 ? -11.094 -19.650 -39.244 1.00 34.00 1085 SER A CA 1
ATOM 8537 C C . SER A 1 1085 ? -10.740 -21.111 -39.509 1.00 34.00 1085 SER A C 1
ATOM 8539 O O . SER A 1 1085 ? -9.565 -21.455 -39.378 1.00 34.00 1085 SER A O 1
ATOM 8541 N N . ARG A 1 1086 ? -11.733 -21.934 -39.891 1.00 30.09 1086 ARG A N 1
ATOM 8542 C CA . ARG A 1 1086 ? -11.525 -23.339 -40.286 1.00 30.09 1086 ARG A CA 1
ATOM 8543 C C . ARG A 1 1086 ? -10.219 -23.465 -41.063 1.00 30.09 1086 ARG A C 1
ATOM 8545 O O . ARG A 1 1086 ? -10.051 -22.740 -42.048 1.00 30.09 1086 ARG A O 1
ATOM 8552 N N . GLU A 1 1087 ? -9.348 -24.380 -40.647 1.00 25.88 1087 GLU A N 1
ATOM 8553 C CA . GLU A 1 1087 ? -8.241 -24.778 -41.508 1.00 25.88 1087 GLU A CA 1
ATOM 8554 C C . GLU A 1 1087 ? -8.822 -25.143 -42.884 1.00 25.88 1087 GLU A C 1
ATOM 8556 O O . GLU A 1 1087 ? -9.887 -25.777 -42.941 1.00 25.88 1087 GLU A O 1
ATOM 8561 N N . PRO A 1 1088 ? -8.190 -24.728 -43.995 1.00 29.27 1088 PRO A N 1
ATOM 8562 C CA . PRO A 1 1088 ? -8.536 -25.307 -45.279 1.00 29.27 1088 PRO A CA 1
ATOM 8563 C C . PRO A 1 1088 ? -8.308 -26.813 -45.145 1.00 29.27 1088 PRO A C 1
ATOM 8565 O O . PRO A 1 1088 ? -7.209 -27.227 -44.774 1.00 29.27 1088 PRO A O 1
ATOM 8568 N N . GLU A 1 1089 ? -9.352 -27.613 -45.389 1.00 26.61 1089 GLU A N 1
ATOM 8569 C CA . GLU A 1 1089 ? -9.256 -29.072 -45.321 1.00 26.61 1089 GLU A CA 1
ATOM 8570 C C . GLU A 1 1089 ? -8.020 -29.500 -46.110 1.00 26.61 1089 GLU A C 1
ATOM 8572 O O . GLU A 1 1089 ? -7.892 -29.148 -47.288 1.00 26.61 1089 GLU A O 1
ATOM 8577 N N . GLN A 1 1090 ? -7.087 -30.197 -45.450 1.00 27.38 1090 GLN A N 1
ATOM 8578 C CA . GLN A 1 1090 ? -5.896 -30.699 -46.120 1.00 27.38 1090 GLN A CA 1
ATOM 8579 C C . GLN A 1 1090 ? -6.372 -31.564 -47.283 1.00 27.38 1090 GLN A C 1
ATOM 8581 O O . GLN A 1 1090 ? -6.936 -32.639 -47.068 1.00 27.38 1090 GLN A O 1
ATOM 8586 N N . LEU A 1 1091 ? -6.185 -31.064 -48.508 1.00 28.08 1091 LEU A N 1
ATOM 8587 C CA . LEU A 1 1091 ? -6.461 -31.816 -49.721 1.00 28.08 1091 LEU A CA 1
ATOM 8588 C C . LEU A 1 1091 ? -5.622 -33.081 -49.638 1.00 28.08 1091 LEU A C 1
ATOM 8590 O O . LEU A 1 1091 ? -4.400 -33.021 -49.768 1.00 28.08 1091 LEU A O 1
ATOM 8594 N N . VAL A 1 1092 ? -6.298 -34.197 -49.359 1.00 26.45 1092 VAL A N 1
ATOM 8595 C CA . VAL A 1 1092 ? -5.672 -35.504 -49.200 1.00 26.45 1092 VAL A CA 1
ATOM 8596 C C . VAL A 1 1092 ? -4.897 -35.773 -50.477 1.00 26.45 1092 VAL A C 1
ATOM 8598 O O . VAL A 1 1092 ? -5.482 -35.993 -51.538 1.00 26.45 1092 VAL A O 1
ATOM 8601 N N . THR A 1 1093 ? -3.574 -35.716 -50.376 1.00 27.92 1093 THR A N 1
ATOM 8602 C CA . THR A 1 1093 ? -2.677 -36.130 -51.442 1.00 27.92 1093 THR A CA 1
ATOM 8603 C C . THR A 1 1093 ? -2.818 -37.636 -51.573 1.00 27.92 1093 THR A C 1
ATOM 8605 O O . THR A 1 1093 ? -2.171 -38.399 -50.856 1.00 27.92 1093 THR A O 1
ATOM 8608 N N . GLU A 1 1094 ? -3.723 -38.060 -52.461 1.00 27.69 1094 GLU A N 1
ATOM 8609 C CA . GLU A 1 1094 ? -3.884 -39.464 -52.818 1.00 27.69 1094 GLU A CA 1
ATOM 8610 C C . GLU A 1 1094 ? -2.512 -40.037 -53.171 1.00 27.69 1094 GLU A C 1
ATOM 8612 O O . GLU A 1 1094 ? -1.797 -39.523 -54.036 1.00 27.69 1094 GLU A O 1
ATOM 8617 N N . GLN A 1 1095 ? -2.129 -41.087 -52.449 1.00 28.23 1095 GLN A N 1
ATOM 8618 C CA . GLN A 1 1095 ? -0.856 -41.757 -52.648 1.00 28.23 1095 GLN A CA 1
ATOM 8619 C C . GLN A 1 1095 ? -0.872 -42.426 -54.024 1.00 28.23 1095 GLN A C 1
ATOM 8621 O O . GLN A 1 1095 ? -1.504 -43.467 -54.210 1.00 28.23 1095 GLN A O 1
ATOM 8626 N N . LEU A 1 1096 ? -0.169 -41.828 -54.989 1.00 29.78 1096 LEU A N 1
ATOM 8627 C CA . LEU A 1 1096 ? 0.181 -42.509 -56.231 1.00 29.78 1096 LEU A CA 1
ATOM 8628 C C . LEU A 1 1096 ? 0.994 -43.768 -55.870 1.00 29.78 1096 LEU A C 1
ATOM 8630 O O . LEU A 1 1096 ? 1.997 -43.635 -55.167 1.00 29.78 1096 LEU A O 1
ATOM 8634 N N . PRO A 1 1097 ? 0.580 -44.978 -56.291 1.00 29.08 1097 PRO A N 1
ATOM 8635 C CA . PRO A 1 1097 ? 1.283 -46.199 -55.911 1.00 29.08 1097 PRO A CA 1
ATOM 8636 C C . PRO A 1 1097 ? 2.689 -46.284 -56.517 1.00 29.08 1097 PRO A C 1
ATOM 8638 O O . PRO A 1 1097 ? 2.854 -46.107 -57.723 1.00 29.08 1097 PRO A O 1
ATOM 8641 N N . ASP A 1 1098 ? 3.679 -46.649 -55.699 1.00 35.47 1098 ASP A N 1
ATOM 8642 C CA . ASP A 1 1098 ? 5.034 -46.985 -56.149 1.00 35.47 1098 ASP A CA 1
ATOM 8643 C C . ASP A 1 1098 ? 5.036 -48.263 -57.010 1.00 35.47 1098 ASP A C 1
ATOM 8645 O O . ASP A 1 1098 ? 5.167 -49.375 -56.490 1.00 35.47 1098 ASP A O 1
ATOM 8649 N N . GLN A 1 1099 ? 4.934 -48.123 -58.336 1.00 31.39 1099 GLN A N 1
ATOM 8650 C CA . GLN A 1 1099 ? 5.320 -49.165 -59.295 1.00 31.39 1099 GLN A CA 1
ATOM 8651 C C . GLN A 1 1099 ? 5.984 -48.576 -60.548 1.00 31.39 1099 GLN A C 1
ATOM 8653 O O . GLN A 1 1099 ? 5.438 -47.678 -61.175 1.00 31.39 1099 GLN A O 1
ATOM 8658 N N . GLU A 1 1100 ? 7.128 -49.172 -60.914 1.00 31.70 1100 GLU A N 1
ATOM 8659 C CA . GLU A 1 1100 ? 7.893 -48.994 -62.165 1.00 31.70 1100 GLU A CA 1
ATOM 8660 C C . GLU A 1 1100 ? 8.390 -47.552 -62.439 1.00 31.70 1100 GLU A C 1
ATOM 8662 O O . GLU A 1 1100 ? 7.645 -46.622 -62.710 1.00 31.70 1100 GLU A O 1
ATOM 8667 N N . LEU A 1 1101 ? 9.701 -47.301 -62.423 1.00 28.44 1101 LEU A N 1
ATOM 8668 C CA . LEU A 1 1101 ? 10.623 -47.848 -63.423 1.00 28.44 1101 LEU A CA 1
ATOM 8669 C C . LEU A 1 1101 ? 12.058 -48.008 -62.900 1.00 28.44 1101 LEU A C 1
ATOM 8671 O O . LEU A 1 1101 ? 12.599 -47.121 -62.244 1.00 28.44 1101 LEU A O 1
ATOM 8675 N N . ALA A 1 1102 ? 12.704 -49.104 -63.300 1.00 31.00 1102 ALA A N 1
ATOM 8676 C CA . ALA A 1 1102 ? 14.153 -49.268 -63.234 1.00 31.00 1102 ALA A CA 1
ATOM 8677 C C . ALA A 1 1102 ? 14.735 -49.226 -64.658 1.00 31.00 1102 ALA A C 1
ATOM 8679 O O . ALA A 1 1102 ? 14.495 -50.149 -65.440 1.00 31.00 1102 ALA A O 1
ATOM 8680 N N . ALA A 1 1103 ? 15.480 -48.163 -64.978 1.00 29.89 1103 ALA A N 1
ATOM 8681 C CA . ALA A 1 1103 ? 16.291 -48.006 -66.190 1.00 29.89 1103 ALA A CA 1
ATOM 8682 C C . ALA A 1 1103 ? 17.390 -46.956 -65.954 1.00 29.89 1103 ALA A C 1
ATOM 8684 O O . ALA A 1 1103 ? 17.022 -45.821 -65.582 1.00 29.89 1103 ALA A O 1
#

Sequence (1103 aa):
MANATSVTAKTALFTFYDIESLENVFTIASFAPHTNTVELFYLLEPGSRVEQDVNSHAATGQLGPVIAQAVFDANPAFKPTRPGMTDRRINIHDLSTAQGMDYLATMIGLFEGTDVNDPDCTDVHGGRFRPVCDTDPSYDPANHHPYLAGFNSYNYDTTMLAVLFHESYAATRELPYRFVPTTPKILRQHNDQLFSDQHREFMPGYLTSGLASMEQGISQGWNSNTAIIRKAMLDSGRHIDVARLNESQRMVALKRLLGGMGRQILESDKLGGHNARVETLQDFLELLAYNVSDVVGLHKLFEHSAYSGNFDLKKGLLDEYPEVIYKSIKGTHRPDISPKSVRMGRLTPDSTSAKFVARILAPYKDLEDIPAVSFLYPSQKIADETGRERRNVLDDCIEFFRNSIDSTTEQGRIAHEQFMTAMSYYRDMEGRNFNSDVSGPGTRPAGLMLTQVPRTANNLPYFNADGSPSSCFVTFSTGGIHGAEYDVQAYHAASAEHHRQQEMLDRAKIVFPAASELVKAAREQHNTIMLPDGTRVDKRLVLLGSDPEKVRWRKPKTDNPVQVEHLGRAQRAFTEASSLLARQRPAEQELWVTLDDGYVIEGKVLLQNSTLSSAAYREHPVQKLPQLFEKLSRGDTKLKPQFKRTSADLVTHEDFTSYYPNMLRNMSAFFNEHLGEDRYAKIFEDKERYGRETKALKKQLAALPDGSPEAPVLEAEISRLDVLRNGTKLILNSASGAGDTNHKNPIRMNNQIISMRIIGQLFSWRIGQAQTIAGARIVSTNTDGLYSVLDPEINNRVLAEQAKLINVEIEPEQLYLVSKDSNNRLEIHVPSAGMPLHEAEFISGSGGTLACFQEPQPTKSLAHPAVLDWALARYLREIIGGRTINERPLALDEPLNRDVGRWLMAQARDELDPLLAARLFQNVLAASAGKITFPFATDPQTGEASALQHYNRVFVMKAGTARTVSIQAAGAWVVNEASRLKRQTDGMNPTVTDRTAHRILISNGMSRDGQDQTQPVPHDQDISVRKVPRIDPEWAMRIDNRDLVELDPDTIRSEILDHLDLDVYVEMLAATFEENWMNVPHTGSREPEQLVTEQLPDQELAA

pLDDT: mean 89.79, std 11.19, range [25.39, 98.62]

InterPro domains:
  IPR043502 DNA/RNA polymerase superfamily [SSF56672] (635-817)

Radius of gyration: 37.58 Å; chains: 1; bounding box: 90×88×119 Å

Organism: NCBI:txid1338426

Secondary structure (DSSP, 8-state):
-PPP----TTTS-EEEEEEEE-SSEEEEEEEETTTTEEEEEEEE-TT-HHHHHHHHHHHTT-HHHHHHHHHHHH-TT---SSTT----EEEEEETTSHHHHHHHHHHH----SS-TT-TT---TTTTTTPPPPTTSTT--TTTT--EEEESSTTTTHHHHHHHHHHHTEE--SS-S-EE----HHHHHHHHHHHTSTTTTT-GGGHHHHSGGGEETTEE-GGGSHHHHHHHHHHHTS-EEEGGGTSTTTTTS-HHHHHHHTT------GGGSSTT----SHHHHHHHHHHHHHHHHHHHHHHTSHHHHHHHHHHHHHHHH-GGGTBPBPTTSSSB--SGGGBPTT---TTS-HHHHHHHHHSSSSPPPPPSS---EES-HHHHHHHT---EEHHHHHHHHHHHHS-TTSHHHHHHHHHHHHHHHHHHTTTT-B--TT---SSSSPPB--GGGSPP---EEEEE-TTS-EEEEEEE--SS--EEEEB-HHHHHHHHHHHHHHHHHHHHHHHH-SSHHHHHHHHHHHHHEEEPTTS-EEEHHHHEE-S-TTT-EEPPP-TT-HHHHHHHHHHHHH-SSHHHHHTTSPPGGGTTEEE-TTS-EEEHHHHEEE--TTS-EE-SS-SSPPP-SEEEPTTS-EEE-GGGB--EEEEEEEEEETTHHHHHHHHTTTT-BTTTTB-HHHHHHHHHHHHHHHHHHHHHHHTTSPTT-TTHHHHHHHHHHHHHHHHHHHHHHHHHHHHSS-SS--TT--HHHHHHHHHHHHHHHHHHHHHHHHTT-EEEEE-SSEEEEES-HHHHHHHHHHHHHHHT--EEEEEEEEEEEETTEEEEEEPPPTT--GGGPPEEEE-STTSTTSSS--TT---SS-THHHHHHHHHHHHHHTT-EETTEE--SSSPP-HHHHHHHHHHHHHTS-HHHHHHHH-EEEE-BGGGTEEEEEE-TTT--EEE--SEEEEEEE-TT-TT-BEEEEEEEEEPPHHHHHHHHHTT--SS-B-HHHHHHHHTTTEESS--TTPEEPPTTEEEEEEPPTT--TTSEEEE--S-TTSS-HHHHHHHTGGGB-HHHHHHHHHHHHHTTTPPPP-----PPP--------------

Foldseek 3Di:
DPDPPQDFPVQFWEKEKDWDFFQFKIKIWIATLVLLEIEIEMFGAPPAPLVVVLVVCVVVVNNLVLLVVLLCVLALLSARNDPPDHDNHYHYAYLQDPVRVLVVLQQLPFFQFDALLPPPTDGLVRCSSRQQFPLHPPDDRRPPHPFYEYACCQAPVLLLVLVQNVQQWDQDPVGSIDGDRDGSNVSLVLVVVCCDPVHVVHSNQCCQPNPVQADPRDGPGCNRSSNSRSQSSVLSQRYAHQLLLLVLRSVPDLLLLCVLLLFFNDDQLLRLASNRDDRHNVSVSSVSSSRSNRRSSSSVSCPDCSRSVLLLLQSLLCSVAVLLFFDDDPPAPDGPSGSVGGDDNRDHSSDHLLSSLLCRLFSHFFDDFDLFFFQWFQAPVLCVVVVHDTDRLLVVLLVVLVVQADCVDPLSVVLNVLVVQQSVLVVQRHLAAQLQPDPDDPPGHHHDHPLPRFHAAFWHFQAANHNHGFQKIWGDDLFWIWMAGWAPVLQVLLQVVQVVLVVLQVVCCVVPVDLLRLLVQLQQLQQWFQFPVRDIAGVVLFWDDLDLVPIDGDDDDPVDVNSVVRNVVQCVRDVGRSVRSVRGDDPCSSSWHQDPVRDIRRSVQFWPDSDSVDTHGDPGTPRDNDDQWDADPRNYIDGDPSTFAWDWDWWWKWFFVLQLLVSCVSRVLSPDVSNVDSSSVVLVVLLVVLVVVLVVLVVVLVVDDPPDPCNVVSVVVSVSSVSSSVSSVSSSVCLLVSCCDNDDGSRPHNSSSSSSNNSLNSLQSSLVSLVVNLVWRWRIGISRITIIDDDPVSSVVSCVVSCVVSVTDIDIDIWIKTDSINFAIWTWHDDDVPDQQLVTDTPDGGDQQQNQLPFRDSSDDHPAFQLLNVLLNNQVSQQSSQPDDPNHGDHLADFDPLVSLLVSLCCLLPVDQLSRSLSRQKDKDFADVVQFKFKWWAAPVPRDIGGDRGIWIKGFFDPPDPQWTFIWMWGKDADDPVQLVVCVVVVHHSEAADPSSQVNSVSSQEHCPCPPSRDHDDPRIHGDIGHRPLGDRPTGMHIDSHSSVSDDRVCSSVNPSVGHPSSSVSVVSSCVSVVRRHNHDDPRDDDPPPPPPPDDDDDDDDD